Protein 2J4D (pdb70)

B-factor: mean 34.13, std 13.65, range [12.93, 95.15]

Sequence (995 aa):
DHIHRVPALTEEEIDSVAIKTFERYALPSSSSVKRKGKGVTILWFRNDLRVLDNDALYKAWSSSDTILPVYCLDPRLFHTTHFFNFPKTGALRGGFLMECLVDLRKNLMKRGLNLLIRSGKPEEILPSLAKDFGARTVFAHKETCSEEVDVERLVNQGLKRVGNSTKLELIWGSTMYHKDDLPFDVFDLPDVYTQFRKSVEAKCSIRSSTRIPLSLGPTPSVDDWGDVPTLEKLGVEPQEVTRGMRFVGGESAGVGRVFEYFWKKDLLKVYKETRNGMLGPDYSTKFSPWLAFGCISPRFIYEEVQRYEKERVANNSTYWVLFELIWRDYFRFLSIKCGNSLFHLGGPRNVQGKWSQDQKLFESWRDAKTGYPLIDANMKELSTTGFMSNRGRQIVCSFLVRDMGLDWRMGAEWFETCLLDYDPCSNYGNWTYGAGVGNDPREDRYFSIPKQAQNYDPEGEYVAFWLQQLRRLPKEKRHWPGRLMYMDTVVPLKHGDHIHRVPALTEEEIDSVAIKTFERYALPSSSSVKRKGKGVTILWFRNDLRVLDNDALYKAWSSSDTILPVYCLDPRLFHTTHFFNFPKTGALRGGFLMECLVDLRKNLMKRGLNLLIRSGKPEEILPSLAKDFGARTVFAHKETCSEEVDVERLVNQGLKRVGNSTKLELIWGSTMYHKDDLPFDVFDLPDVYTQFRKSVEAKCSIRSSTRIPLSLGPTPSVDDWGDVPTLEKLGVEPQEVTRGMRFVGGESAGVGRVFEYFWKKDLLKVYKETRNGMLGPDYSTKFSPWLAFGCISPRFIYEEVQRYEKERVANNSTYWVLFELIWRDYFRFLSIKCGNSLFHLGGPRNVQGKWSQDQKLFESWRDAKTGYPLIDANMKELSTTGFMSNRGRQIVCSFLVRDMGLDWRMGAEWFETCLLDYDPCSNYGNWTYGAGVGNDPREDRYFSIPKQAQNYDPEGEYVAFWLQQLRRLPKEKRHWPGRLMYMDTVVPLKHGNGP

Foldseek 3Di:
DFAQEVVNDDPVLLVVLLVVLLVVQADPDPVPADAPPLAEEEEEADLALAQWLDVLLVVRLRRHNAYAYEYEAALVCQWADDPPGDGLAAQQLVVLVLLAQVQSQVLQVQQAEGYQYYYYQLLVPVLVVCVVRLHQEYTYADAAADVRVVSVVSNQVSNVVVPNSYYYHHHHFLAQFTQVFFPDHLLPQDLDLVVNVVRCVVRHDGDARDHHHSHRDDHPDDDDSDDRDDVVVSVHDHDAFGHYYAYHHALSSLSVLLCVQCPVVVLQVCQVVQQLAWHDDRSHSPNQLCSLSSSDHNSSSVVSLVVSCVPPNDDPSSVVVVVVSSVVVSLRSVCNNQHCLLQDLLRSLNDDDFFDAPVVLLVCQQCLNQQFLLSSLQNLCQQNHQDTRPNSLLQSLLCVCPFVVHRSVSVLSSNSHGHSNDDSSVSSVVSCLSNCNRPPNVSDDHDDSVVSCCVHVVQLVRSCSRVVLLVVPGGVCSRVVDDPSTHDHNTDGNPD/DFEQEQVNDDPVLLVVLLVVLLVVQADPADDVQDAVVAFEEEEEADLALADWLDVLLVVRLSRHPAYAYEYEAALVCQWADDPPGDGLAAQQLVVLVLLAQVQSQVLQVQQAEGYQYYYYQLLVPVLVVCVVRVHQEYTYADAAADVRVVSVVSNQVSNVVNPPRYGYHHHHFLAQFTCVFFPDHLLPQDLDLVVNVVRCVPRHDGDARDHHHSHRDDHPDDDDSDDRDDVVVSVHDHDDQTGAYAYHHHLSSLSVLLCVQCPVVVLLVCQVVQQLAWHDPNNHSPNQLCSLSSSDGNNSSVVVLVVSCVPPNDDPSSVVVVVVSSVVVSLRSVCNNQHCLLQDLLRSQRDDDDADAPPVLLVCQQCLNQLFLLSSLQSQCQQNHLDTRPNSVLQSLLCCCPFVVHRSNSVLSSNSHGHSNDDSSVSSVVSCQSNCNRPPNVGPDHDDSQVSCCVHVQFLVSSCSRPVLCVPPGSVCNRPPDCPSGRDRNTDGPDDDDD

Radius of gyration: 31.93 Å; Cα contacts (8 Å, |Δi|>4): 1858; chains: 2; bounding box: 67×80×96 Å

GO terms:
  GO:0000719 photoreactive repair (P, IMP)
  GO:0003677 DNA binding (F, IDA)
  GO:0003729 mRNA binding (F, IDA)
  GO:0005739 mitochondrion (C, IDA)
  GO:0009507 chloroplast (C, IDA)
  GO:0010181 FMN binding (F, IDA)
  GO:0009536 plastid (C, HDA)

Nearest PDB structures (foldseek):
  2vtb-assembly3_E  TM=9.963E-01  e=5.833E-89  Arabidopsis thaliana
  2vtb-assembly1_B  TM=9.971E-01  e=2.839E-88  Arabidopsis thaliana
  2ijg-assembly1_X  TM=9.957E-01  e=9.569E-85  Arabidopsis thaliana
  2vtb-assembly3_F  TM=9.976E-01  e=1.384E-84  Arabidopsis thaliana
  1np7-assembly2_B  TM=9.510E-01  e=6.203E-51  Synechocystis sp. PCC 6803

InterPro domains:
  IPR002081 Cryptochrome/DNA photolyase class 1 [PR00147] (415-431)
  IPR002081 Cryptochrome/DNA photolyase class 1 [PR00147] (435-453)
  IPR002081 Cryptochrome/DNA photolyase class 1 [PR00147] (474-488)
  IPR002081 Cryptochrome/DNA photolyase class 1 [PTHR11455] (85-526)
  IPR005101 Cryptochrome/DNA photolyase, FAD-binding domain [PF03441] (367-527)
  IPR006050 DNA photolyase, N-terminal [PF00875] (87-250)
  IPR006050 DNA photolyase, N-terminal [PS51645] (84-221)
  IPR014133 Cryptochrome DASH [TIGR02765] (85-514)
  IPR014729 Rossmann-like alpha/beta/alpha sandwich fold [G3DSA:3.40.50.620] (45-218)
  IPR036134 Cryptochrome/DNA photolyase, FAD-binding domain-like superfamily [SSF48173] (288-530)
  IPR036155 Cryptochrome/photolyase, N-terminal domain superfamily [SSF52425] (82-266)

CATH classification: 3.40.50.620 (+2 more: 1.25.40.80, 1.10.579.10)

Organism: Arabidopsis thaliana (NCBI:txid3702)

Solvent-accessible surface area: 39237 Å² total; per-residue (Å²): 112,143,84,59,86,1,0,65,3,69,92,130,61,7,53,58,16,1,96,117,9,12,114,99,9,22,42,127,66,46,102,103,22,128,37,199,55,56,15,29,1,0,0,2,1,32,72,5,0,11,0,9,2,0,28,0,0,66,102,0,7,20,38,0,43,19,0,0,0,0,13,7,3,23,50,74,60,28,107,67,1,129,78,40,93,23,70,30,4,10,14,21,16,0,24,6,3,20,51,0,0,82,14,0,39,83,1,0,94,102,9,48,9,17,0,1,6,75,78,18,74,5,22,115,26,0,10,56,18,1,147,102,58,53,2,116,12,0,5,0,18,70,22,6,8,19,88,46,8,44,18,9,37,45,0,32,33,2,0,64,176,64,31,121,98,13,105,24,65,56,40,25,9,35,9,2,13,20,65,56,36,0,24,26,31,6,23,61,2,31,53,35,9,54,90,0,38,105,23,0,64,84,147,23,91,31,84,82,6,30,68,1,4,108,81,0,18,82,31,18,109,27,154,87,49,10,115,34,10,60,15,121,131,38,69,23,138,54,79,131,23,102,42,3,9,59,8,12,6,0,1,6,2,0,2,0,1,1,68,3,0,0,24,114,86,38,34,0,75,42,14,76,140,46,37,37,23,7,73,18,32,67,16,16,17,5,4,39,0,0,14,17,15,5,0,5,5,2,22,6,0,49,32,6,1,84,51,0,61,180,105,111,44,66,62,96,5,0,66,48,5,20,28,45,13,2,52,41,0,0,5,22,0,19,3,26,63,23,10,25,31,8,40,94,49,12,2,24,55,76,39,146,49,166,74,50,93,61,91,161,29,0,61,15,0,60,52,5,124,0,6,10,4,1,0,0,0,0,0,67,3,0,44,23,2,0,11,0,0,62,22,0,51,62,0,0,7,1,0,0,6,48,15,11,24,0,1,5,24,2,0,0,2,35,4,6,6,14,2,6,12,37,15,24,1,29,10,12,2,80,6,3,23,23,10,10,6,3,52,8,67,164,72,62,127,49,10,19,5,42,139,12,2,110,96,72,6,58,79,0,96,4,0,4,27,7,3,85,82,0,106,177,9,87,66,122,75,19,18,116,6,39,141,181,71,20,53,9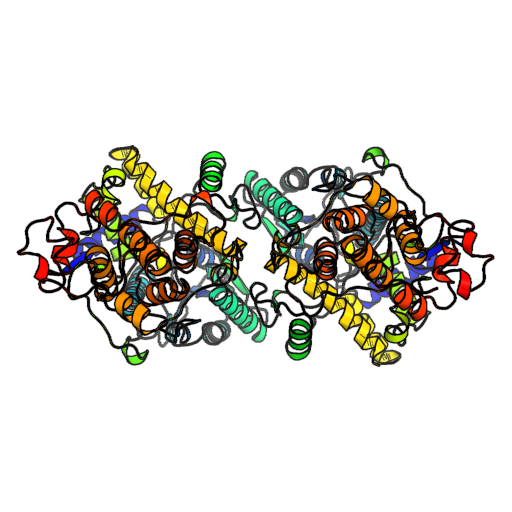2,43,47,22,110,36,117,92,117,128,110,70,53,87,0,0,68,4,77,123,148,66,9,65,60,18,1,89,130,10,9,110,108,13,21,50,104,102,68,91,98,48,155,27,198,66,62,15,28,1,0,0,2,1,34,74,5,1,10,0,10,3,0,17,0,0,68,87,0,20,42,49,0,43,18,0,0,0,0,12,7,2,22,47,72,59,28,107,66,1,129,81,40,91,19,73,28,4,10,16,21,13,0,24,7,4,19,51,0,0,80,11,0,37,81,1,0,97,107,8,45,8,14,0,2,6,77,80,19,74,5,23,118,23,0,11,57,18,3,148,100,54,51,6,131,20,0,15,0,17,69,21,7,9,21,87,48,8,44,20,9,40,43,0,34,30,3,2,60,175,62,36,110,80,9,110,22,65,56,26,24,8,34,8,2,11,19,66,54,34,0,24,26,31,7,21,62,2,28,52,31,9,54,94,0,33,107,21,0,74,86,145,18,88,33,79,84,8,30,80,3,5,92,85,0,19,81,30,19,106,29,152,86,47,11,114,38,10,52,15,107,130,34,69,24,140,52,83,133,23,93,30,4,8,65,6,17,7,0,1,5,3,0,2,0,2,2,69,3,0,0,23,116,86,38,39,0,78,41,13,80,141,50,43,35,22,5,65,19,27,71,17,17,17,5,4,37,0,0,12,17,16,5,0,4,5,3,19,5,0,48,24,6,1,84,48,0,62,172,100,107,54,60,65,92,4,0,68,49,5,22,31,43,14,3,56,40,0,0,5,26,0,19,4,25,63,24,11,25,31,9,42,97,56,14,3,19,65,59,45,149,51,195,47,51,93,61,92,174,38,0,62,16,0,56,58,14,122,0,5,18,4,1,0,0,0,0,0,72,2,0,46,18,3,0,12,0,0,66,20,0,50,62,0,0,7,1,0,0,15,47,16,11,30,0,2,0,27,2,0,0,2,36,4,6,7,14,3,7,14,39,16,34,2,29,10,13,2,77,8,3,21,19,10,10,1,2,54,7,73,174,54,43,129,47,12,16,11,32,137,8,4,120,98,70,8,59,78,0,102,3,0,4,20,6,10,79,76,0,102,165,17,84,95,125,58,37,42,118,8,33,164,146,68,19,57,70,68,59,18,109,16,136,105,64,83,38,140

Secondary structure (DSSP, 8-state):
--EEEES---HHHHHHHHHHHHHHHB-S--TT---TT--EEEEEESS---STT-HHHHHHHHT-SEEEEEEEE-GGGGSB-TTT--BSS-HHHHHHHHHHHHHHHHHHHHTT---EEEES-HHHHHHHHHHHHT-SEEEEE---SHHHHHHHHHHHHHHHTT-SS-EEEEE--S-SS-GGGSSS-GGG--SSHHHHHHHHHHH--PPPPPPB-S--------S---PPP-TTTTT-------SEEEE--SHHHHHHHHIIIIIIS--GGGHHHHTT--SSSTTS---HHHHHTTSS-HHHHHHHHHHHHHHT--SHHHHHHHHHHHHHHHHHHHHHHHGGGGTSTTTTTT-----B--HHHHHHHHTT-SS-HHHHHHHHHHHHHS---HHHHHHHHHIIIIIS-B-HHHHHHHHHHH-TT--HHHHHHHHHHHHT-SS-GGG-----HHHHHHHH-TT-HHHHHHSGGGTTS-TTTTTS-HHHHT---SS--S--/--EEEES---HHHHHHHHHHHHHHHPPP--SS---TT--EEEEEESS---STT-HHHHHHHHT-SEEEEEEEE-GGGGSB-TTT--BSS-HHHHHHHHHHHHHHHHHHHHTT---EEEES-HHHHHHHHHHHHT-SEEEEE---SHHHHHHHHHHHHHHHBTBS-SEEEEE--SSSS-GGGSSS-GGG--SSHHHHHHHHHHH--PPPPPP--S--------S---PPP-TTTTT-------SEEEE--SHHHHHHHHIIIIIIS--GGGHHHHTT--SSSTTS---HHHHHTTSS-HHHHHHHHHHHHHHT--SHHHHHHHHHHHHHHHHHHHHHHHGGGGTSTTTTTT-----B--HHHHHHHHTT-SS-HHHHHHHHHHHHHS---HHHHHHHHHIIIIIS-B-HHHHHHHHHHH-TT--HHHHHHHHHHHHT-SS-TT------HHHHHHHH-TT-HHHHHH-GGGTTS-HHHHTS-HHHHS---SS--SS----

Structure (mmCIF, N/CA/C/O backbone):
data_2J4D
#
_entry.id   2J4D
#
_cell.length_a   76.298
_cell.length_b   116.782
_cell.length_c   135.024
_cell.angle_alpha   90.00
_cell.angle_beta   90.00
_cell.angle_gamma   90.00
#
_symmetry.space_group_name_H-M   'P 21 21 21'
#
loop_
_entity.id
_entity.type
_entity.pdbx_description
1 polymer 'CRYPTOCHROME DASH'
2 non-polymer 'FLAVIN-ADENINE DINUCLEOTIDE'
3 non-polymer '5,10-METHENYL-6,7,8-TRIHYDROFOLIC ACID'
4 water water
#
loop_
_atom_site.group_PDB
_atom_site.id
_atom_site.type_symbol
_atom_site.label_atom_id
_atom_site.label_alt_id
_atom_site.label_comp_id
_atom_site.label_asym_id
_atom_site.label_entity_id
_atom_site.label_seq_id
_atom_site.pdbx_PDB_ins_code
_atom_site.Cartn_x
_atom_site.Cartn_y
_atom_site.Cartn_z
_atom_site.occupancy
_atom_site.B_iso_or_equiv
_atom_site.auth_seq_id
_atom_site.auth_comp_id
_atom_site.auth_asym_id
_atom_site.auth_atom_id
_atom_site.pdbx_PDB_model_num
ATOM 1 N N . ASP A 1 2 ? -3.167 11.557 0.111 1.00 65.98 2 ASP A N 1
ATOM 2 C CA . ASP A 1 2 ? -2.505 12.411 1.140 1.00 64.17 2 ASP A CA 1
ATOM 3 C C . ASP A 1 2 ? -2.888 13.872 0.909 1.00 63.24 2 ASP A C 1
ATOM 4 O O . ASP A 1 2 ? -3.825 14.167 0.166 1.00 62.33 2 ASP A O 1
ATOM 9 N N . HIS A 1 3 ? -2.160 14.788 1.538 1.00 60.31 3 HIS A N 1
ATOM 10 C CA . HIS A 1 3 ? -2.460 16.206 1.397 1.00 58.76 3 HIS A CA 1
ATOM 11 C C . HIS A 1 3 ? -1.534 16.939 0.449 1.00 54.46 3 HIS A C 1
ATOM 12 O O . HIS A 1 3 ? -0.683 16.345 -0.212 1.00 53.29 3 HIS A O 1
ATOM 19 N N . ILE A 1 4 ? -1.729 18.247 0.381 1.00 51.89 4 ILE A N 1
ATOM 20 C CA . ILE A 1 4 ? -0.899 19.078 -0.460 1.00 49.93 4 ILE A CA 1
ATOM 21 C C . ILE A 1 4 ? 0.349 19.387 0.343 1.00 45.42 4 ILE A C 1
ATOM 22 O O . ILE A 1 4 ? 0.280 19.674 1.536 1.00 43.56 4 ILE A O 1
ATOM 27 N N . HIS A 1 5 ? 1.494 19.286 -0.316 1.00 42.21 5 HIS A N 1
ATOM 28 C CA . HIS A 1 5 ? 2.771 19.555 0.319 1.00 38.43 5 HIS A CA 1
ATOM 29 C C . HIS A 1 5 ? 3.267 20.888 -0.212 1.00 33.58 5 HIS A C 1
ATOM 30 O O . HIS A 1 5 ? 3.551 21.015 -1.401 1.00 31.71 5 HIS A O 1
ATOM 37 N N . ARG A 1 6 ? 3.330 21.888 0.661 1.00 30.10 6 ARG A N 1
ATOM 38 C CA . ARG A 1 6 ? 3.815 23.205 0.268 1.00 27.64 6 ARG A CA 1
ATOM 39 C C . ARG A 1 6 ? 5.298 23.100 -0.063 1.00 26.39 6 ARG A C 1
ATOM 40 O O . ARG A 1 6 ? 6.043 22.424 0.642 1.00 22.47 6 ARG A O 1
ATOM 48 N N . VAL A 1 7 ? 5.729 23.757 -1.134 1.00 24.08 7 VAL A N 1
ATOM 49 C CA . VAL A 1 7 ? 7.149 23.764 -1.479 1.00 19.88 7 VAL A CA 1
ATOM 50 C C . VAL A 1 7 ? 7.503 25.234 -1.599 1.00 19.78 7 VAL A C 1
ATOM 51 O O . VAL A 1 7 ? 6.962 25.932 -2.456 1.00 19.02 7 VAL A O 1
ATOM 55 N N . PRO A 1 8 ? 8.360 25.744 -0.701 1.00 19.80 8 PRO A N 1
ATOM 56 C CA . PRO A 1 8 ? 9.008 25.035 0.414 1.00 19.88 8 PRO A CA 1
ATOM 57 C C . PRO A 1 8 ? 7.965 24.742 1.495 1.00 23.91 8 PRO A C 1
ATOM 58 O O . PRO A 1 8 ? 6.884 25.333 1.488 1.00 20.60 8 PRO A O 1
ATOM 62 N N . ALA A 1 9 ? 8.283 23.845 2.422 1.00 25.51 9 ALA A N 1
ATOM 63 C CA . ALA A 1 9 ? 7.332 23.495 3.479 1.00 28.67 9 ALA A CA 1
ATOM 64 C C . ALA A 1 9 ? 7.406 24.442 4.676 1.00 31.46 9 ALA A C 1
ATOM 65 O O . ALA A 1 9 ? 6.641 24.315 5.632 1.00 34.74 9 ALA A O 1
ATOM 67 N N . LEU A 1 10 ? 8.315 25.406 4.609 1.00 31.37 10 LEU A N 1
ATOM 68 C CA . LEU A 1 10 ? 8.507 26.372 5.684 1.00 31.47 10 LEU A CA 1
ATOM 69 C C . LEU A 1 10 ? 7.261 27.196 6.017 1.00 33.08 10 LEU A C 1
ATOM 70 O O . LEU A 1 10 ? 6.411 27.440 5.160 1.00 31.61 10 LEU A O 1
ATOM 75 N N . THR A 1 11 ? 7.173 27.637 7.268 1.00 32.71 11 THR A N 1
ATOM 76 C CA . THR A 1 11 ? 6.053 28.462 7.705 1.00 36.89 11 THR A CA 1
ATOM 77 C C . THR A 1 11 ? 6.303 29.871 7.187 1.00 37.13 11 THR A C 1
ATOM 78 O O . THR A 1 11 ? 7.420 30.193 6.784 1.00 33.85 11 THR A O 1
ATOM 82 N N . GLU A 1 12 ? 5.269 30.708 7.200 1.00 39.52 12 GLU A N 1
ATOM 83 C CA . GLU A 1 12 ? 5.404 32.083 6.734 1.00 42.30 12 GLU A CA 1
ATOM 84 C C . GLU A 1 12 ? 6.460 32.838 7.534 1.00 40.95 12 GLU A C 1
ATOM 85 O O . GLU A 1 12 ? 7.159 33.693 6.990 1.00 40.67 12 GLU A O 1
ATOM 91 N N . GLU A 1 13 ? 6.583 32.527 8.822 1.00 41.03 13 GLU A N 1
ATOM 92 C CA . GLU A 1 13 ? 7.583 33.194 9.649 1.00 41.56 13 GLU A CA 1
ATOM 93 C C . GLU A 1 13 ? 8.972 32.693 9.303 1.00 39.53 13 GLU A C 1
ATOM 94 O O . GLU A 1 13 ? 9.930 33.463 9.280 1.00 39.76 13 GLU A O 1
ATOM 100 N N . GLU A 1 14 ? 9.081 31.392 9.054 1.00 36.67 14 GLU A N 1
ATOM 101 C CA . GLU A 1 14 ? 10.362 30.800 8.699 1.00 34.70 14 GLU A CA 1
ATOM 102 C C . GLU A 1 14 ? 10.846 31.367 7.373 1.00 31.32 14 GLU A C 1
ATOM 103 O O . GLU A 1 14 ? 12.027 31.659 7.209 1.00 29.62 14 GLU A O 1
ATOM 109 N N . ILE A 1 15 ? 9.926 31.505 6.423 1.00 28.44 15 ILE A N 1
ATOM 110 C CA . ILE A 1 15 ? 10.283 32.050 5.124 1.00 28.83 15 ILE A CA 1
ATOM 111 C C . ILE A 1 15 ? 10.776 33.475 5.305 1.00 28.95 15 ILE A C 1
ATOM 112 O O . ILE A 1 15 ? 11.790 33.859 4.737 1.00 24.60 15 ILE A O 1
ATOM 117 N N . ASP A 1 16 ? 10.076 34.265 6.115 1.00 31.80 16 ASP A N 1
ATOM 118 C CA . ASP A 1 16 ? 10.504 35.644 6.316 1.00 33.62 16 ASP A CA 1
ATOM 119 C C . ASP A 1 16 ? 11.866 35.783 7.000 1.00 33.36 16 ASP A C 1
ATOM 120 O O . ASP A 1 16 ? 12.654 36.657 6.635 1.00 31.33 16 ASP A O 1
ATOM 125 N N . SER A 1 17 ? 12.162 34.932 7.981 1.00 31.65 17 SER A N 1
ATOM 126 C CA . SER A 1 17 ? 13.449 35.048 8.663 1.00 31.00 17 SER A CA 1
ATOM 127 C C . SER A 1 17 ? 14.597 34.543 7.791 1.00 28.58 17 SER A C 1
ATOM 128 O O . SER A 1 17 ? 15.701 35.092 7.831 1.00 24.83 17 SER A O 1
ATOM 131 N N . VAL A 1 18 ? 14.340 33.498 7.008 1.00 26.89 18 VAL A N 1
ATOM 132 C CA . VAL A 1 18 ? 15.368 32.957 6.124 1.00 26.69 18 VAL A CA 1
ATOM 133 C C . VAL A 1 18 ? 15.690 33.975 5.028 1.00 25.49 18 VAL A C 1
ATOM 134 O O . VAL A 1 18 ? 16.849 34.164 4.668 1.00 24.89 18 VAL A O 1
ATOM 138 N N . ALA A 1 19 ? 14.658 34.631 4.509 1.00 24.98 19 ALA A N 1
ATOM 139 C CA . ALA A 1 19 ? 14.842 35.636 3.468 1.00 26.77 19 ALA A CA 1
ATOM 140 C C . ALA A 1 19 ? 15.681 36.787 4.023 1.00 27.65 19 ALA A C 1
ATOM 141 O O . ALA A 1 19 ? 16.614 37.260 3.375 1.00 25.20 19 ALA A O 1
ATOM 143 N N . ILE A 1 20 ? 15.345 37.234 5.228 1.00 27.90 20 ILE A N 1
ATOM 144 C CA . ILE A 1 20 ? 16.086 38.315 5.854 1.00 29.02 20 ILE A CA 1
ATOM 145 C C . ILE A 1 20 ? 17.548 37.928 6.047 1.00 27.38 20 ILE A C 1
ATOM 146 O O . ILE A 1 20 ? 18.444 38.721 5.760 1.00 27.75 20 ILE A O 1
ATOM 151 N N . LYS A 1 21 ? 17.801 36.713 6.523 1.00 27.61 21 LYS A N 1
ATOM 152 C CA . LYS A 1 21 ? 19.186 36.286 6.728 1.00 28.14 21 LYS A CA 1
ATOM 153 C C . LYS A 1 21 ? 19.931 36.169 5.403 1.00 26.58 21 LYS A C 1
ATOM 154 O O . LYS A 1 21 ? 21.096 36.548 5.302 1.00 26.10 21 LYS A O 1
ATOM 160 N N . THR A 1 22 ? 19.259 35.652 4.383 1.00 24.92 22 THR A N 1
ATOM 161 C CA . THR A 1 22 ? 19.890 35.501 3.079 1.00 23.65 22 THR A CA 1
ATOM 162 C C . THR A 1 22 ? 20.197 36.858 2.435 1.00 24.33 22 THR A C 1
ATOM 163 O O . THR A 1 22 ? 21.300 37.072 1.925 1.00 22.83 22 THR A O 1
ATOM 167 N N . PHE A 1 23 ? 19.235 37.776 2.459 1.00 25.69 23 PHE A N 1
ATOM 168 C CA . PHE A 1 23 ? 19.451 39.108 1.884 1.00 29.22 23 PHE A CA 1
ATOM 169 C C . PHE A 1 23 ? 20.630 39.744 2.607 1.00 30.63 23 PHE A C 1
ATOM 170 O O . PHE A 1 23 ? 21.475 40.409 2.011 1.00 32.44 23 PHE A O 1
ATOM 178 N N . GLU A 1 24 ? 20.672 39.513 3.910 1.00 33.51 24 GLU A N 1
ATOM 179 C CA . GLU A 1 24 ? 21.722 40.029 4.773 1.00 35.93 24 GLU A CA 1
ATOM 180 C C . GLU A 1 24 ? 23.076 39.469 4.343 1.00 33.45 24 GLU A C 1
ATOM 181 O O . GLU A 1 24 ? 24.045 40.209 4.178 1.00 31.00 24 GLU A O 1
ATOM 187 N N . ARG A 1 25 ? 23.135 38.157 4.143 1.00 34.02 25 ARG A N 1
ATOM 188 C CA . ARG A 1 25 ? 24.380 37.513 3.751 1.00 32.41 25 ARG A CA 1
ATOM 189 C C . ARG A 1 25 ? 24.988 38.048 2.459 1.00 33.94 25 ARG A C 1
ATOM 190 O O . ARG A 1 25 ? 26.206 38.126 2.334 1.00 32.34 25 ARG A O 1
ATOM 198 N N . TYR A 1 26 ? 24.151 38.427 1.500 1.00 31.47 26 TYR A N 1
ATOM 199 C CA . TYR A 1 26 ? 24.659 38.916 0.222 1.00 31.71 26 TYR A CA 1
ATOM 200 C C . TYR A 1 26 ? 24.571 40.428 0.009 1.00 30.50 26 TYR A C 1
ATOM 201 O O . TYR A 1 26 ? 24.842 40.917 -1.083 1.00 28.53 26 TYR A O 1
ATOM 210 N N . ALA A 1 27 ? 24.213 41.165 1.053 1.00 32.25 27 ALA A N 1
ATOM 211 C CA . ALA A 1 27 ? 24.082 42.620 0.954 1.00 33.82 27 ALA A CA 1
ATOM 212 C C . ALA A 1 27 ? 25.386 43.331 0.589 1.00 35.45 27 ALA A C 1
ATOM 213 O O . ALA A 1 27 ? 26.471 42.900 0.986 1.00 33.65 27 ALA A O 1
ATOM 215 N N . LEU A 1 28 ? 25.274 44.418 -0.174 1.00 36.16 28 LEU A N 1
ATOM 216 C CA . LEU A 1 28 ? 26.443 45.198 -0.573 1.00 37.72 28 LEU A CA 1
ATOM 217 C C . LEU A 1 28 ? 26.928 45.906 0.692 1.00 40.36 28 LEU A C 1
ATOM 218 O O . LEU A 1 28 ? 26.202 46.707 1.273 1.00 38.75 28 LEU A O 1
ATOM 223 N N . PRO A 1 29 ? 28.168 45.623 1.125 1.00 42.16 29 PRO A N 1
ATOM 224 C CA . PRO A 1 29 ? 28.769 46.216 2.327 1.00 45.54 29 PRO A CA 1
ATOM 225 C C . PRO A 1 29 ? 28.612 47.729 2.412 1.00 47.17 29 PRO A C 1
ATOM 226 O O . PRO A 1 29 ? 28.248 48.274 3.458 1.00 48.25 29 PRO A O 1
ATOM 230 N N . SER A 1 30 ? 28.897 48.407 1.308 1.00 47.81 30 SER A N 1
ATOM 231 C CA . SER A 1 30 ? 28.783 49.854 1.273 1.00 51.36 30 SER A CA 1
ATOM 232 C C . SER A 1 30 ? 28.574 50.373 -0.139 1.00 52.76 30 SER A C 1
ATOM 233 O O . SER A 1 30 ? 29.026 49.771 -1.112 1.00 51.98 30 SER A O 1
ATOM 236 N N . SER A 1 31 ? 27.863 51.491 -0.223 1.00 56.36 31 SER A N 1
ATOM 237 C CA . SER A 1 31 ? 27.587 52.141 -1.491 1.00 60.52 31 SER A CA 1
ATOM 238 C C . SER A 1 31 ? 28.563 53.302 -1.617 1.00 63.14 31 SER A C 1
ATOM 239 O O . SER A 1 31 ? 28.426 54.125 -2.521 1.00 63.61 31 SER A O 1
ATOM 242 N N . SER A 1 32 ? 29.535 53.374 -0.709 1.00 65.18 32 SER A N 1
ATOM 243 C CA . SER A 1 32 ? 30.508 54.472 -0.728 1.00 67.14 32 SER A CA 1
ATOM 244 C C . SER A 1 32 ? 30.895 54.920 -2.145 1.00 67.16 32 SER A C 1
ATOM 245 O O . SER A 1 32 ? 30.553 56.024 -2.563 1.00 67.70 32 SER A O 1
ATOM 248 N N . SER A 1 33 ? 31.562 54.033 -2.882 1.00 67.46 33 SER A N 1
ATOM 249 C CA . SER A 1 33 ? 32.057 54.326 -4.230 1.00 68.02 33 SER A CA 1
ATOM 250 C C . SER A 1 33 ? 31.057 54.632 -5.350 1.00 67.24 33 SER A C 1
ATOM 251 O O . SER A 1 33 ? 31.465 54.887 -6.487 1.00 67.02 33 SER A O 1
ATOM 254 N N . VAL A 1 34 ? 29.759 54.584 -5.087 1.00 65.09 34 VAL A N 1
ATOM 255 C CA . VAL A 1 34 ? 28.830 54.904 -6.167 1.00 61.91 34 VAL A CA 1
ATOM 256 C C . VAL A 1 34 ? 28.115 56.216 -5.906 1.00 59.46 34 VAL A C 1
ATOM 257 O O . VAL A 1 34 ? 27.441 56.392 -4.887 1.00 58.19 34 VAL A O 1
ATOM 261 N N . LYS A 1 35 ? 28.318 57.142 -6.842 1.00 56.99 35 LYS A N 1
ATOM 262 C CA . LYS A 1 35 ? 27.736 58.481 -6.802 1.00 54.63 35 LYS A CA 1
ATOM 263 C C . LYS A 1 35 ? 26.494 58.489 -7.688 1.00 50.58 35 LYS A C 1
ATOM 264 O O . LYS A 1 35 ? 26.572 58.182 -8.877 1.00 50.80 35 LYS A O 1
ATOM 270 N N . ARG A 1 36 ? 25.357 58.860 -7.117 1.00 46.81 36 ARG A N 1
ATOM 271 C CA . ARG A 1 36 ? 24.120 58.876 -7.877 1.00 43.19 36 ARG A CA 1
ATOM 272 C C . ARG A 1 36 ? 23.609 60.281 -8.161 1.00 44.44 36 ARG A C 1
ATOM 273 O O . ARG A 1 36 ? 22.742 60.472 -9.015 1.00 41.94 36 ARG A O 1
ATOM 281 N N . LYS A 1 37 ? 24.165 61.265 -7.461 1.00 42.99 37 LYS A N 1
ATOM 282 C CA . LYS A 1 37 ? 23.759 62.661 -7.613 1.00 42.65 37 LYS A CA 1
ATOM 283 C C . LYS A 1 37 ? 23.733 63.167 -9.058 1.00 38.15 37 LYS A C 1
ATOM 284 O O . LYS A 1 37 ? 24.723 63.081 -9.786 1.00 36.67 37 LYS A O 1
ATOM 290 N N . GLY A 1 38 ? 22.573 63.684 -9.458 1.00 36.30 38 GLY A N 1
ATOM 291 C CA . GLY A 1 38 ? 22.394 64.223 -10.794 1.00 37.26 38 GLY A CA 1
ATOM 292 C C . GLY A 1 38 ? 22.222 63.235 -11.937 1.00 36.72 38 GLY A C 1
ATOM 293 O O . GLY A 1 38 ? 22.057 63.656 -13.083 1.00 34.77 38 GLY A O 1
ATOM 294 N N . LYS A 1 39 ? 22.238 61.933 -11.654 1.00 34.97 39 LYS A N 1
ATOM 295 C CA . LYS A 1 39 ? 22.109 60.952 -12.730 1.00 32.90 39 LYS A CA 1
ATOM 296 C C . LYS A 1 39 ? 20.704 60.776 -13.308 1.00 32.61 39 LYS A C 1
ATOM 297 O O . LYS A 1 39 ? 20.514 60.060 -14.295 1.00 33.44 39 LYS A O 1
ATOM 303 N N . GLY A 1 40 ? 19.723 61.434 -12.702 1.00 28.86 40 GLY A N 1
ATOM 304 C CA . GLY A 1 40 ? 18.364 61.372 -13.212 1.00 26.75 40 GLY A CA 1
ATOM 305 C C . GLY A 1 40 ? 17.557 60.107 -12.985 1.00 27.82 40 GLY A C 1
ATOM 306 O O . GLY A 1 40 ? 17.972 59.180 -12.282 1.00 26.85 40 GLY A O 1
ATOM 307 N N . VAL A 1 41 ? 16.391 60.076 -13.615 1.00 27.16 41 VAL A N 1
ATOM 308 C CA . VAL A 1 41 ? 15.467 58.962 -13.497 1.00 27.58 41 VAL A CA 1
ATOM 309 C C . VAL A 1 41 ? 15.730 57.808 -14.458 1.00 27.26 41 VAL A C 1
ATOM 310 O O . VAL A 1 41 ? 16.120 58.012 -15.609 1.00 25.94 41 VAL A O 1
ATOM 314 N N . THR A 1 42 ? 15.514 56.591 -13.968 1.00 26.54 42 THR A N 1
ATOM 315 C CA . THR A 1 42 ? 15.659 55.401 -14.794 1.00 25.96 42 THR A CA 1
ATOM 316 C C . THR A 1 42 ? 14.461 54.502 -14.509 1.00 24.86 42 THR A C 1
ATOM 317 O O . THR A 1 42 ? 13.889 54.527 -13.416 1.00 28.15 42 THR A O 1
ATOM 321 N N . ILE A 1 43 ? 14.070 53.725 -15.505 1.00 23.56 43 ILE A N 1
ATOM 322 C CA . ILE A 1 43 ? 12.967 52.799 -15.346 1.00 21.20 43 ILE A CA 1
ATOM 323 C C . ILE A 1 43 ? 13.571 51.402 -15.388 1.00 20.37 43 ILE A C 1
ATOM 324 O O . ILE A 1 43 ? 14.403 51.119 -16.249 1.00 20.92 43 ILE A O 1
ATOM 329 N N . LEU A 1 44 ? 13.181 50.550 -14.443 1.00 20.92 44 LEU A N 1
ATOM 330 C CA . LEU A 1 44 ? 13.651 49.168 -14.415 1.00 21.18 44 LEU A CA 1
ATOM 331 C C . LEU A 1 44 ? 12.463 48.307 -14.843 1.00 20.40 44 LEU A C 1
ATOM 332 O O . LEU A 1 44 ? 11.453 48.218 -14.139 1.00 20.27 44 LEU A O 1
ATOM 337 N N . TRP A 1 45 ? 12.592 47.684 -16.006 1.00 18.37 45 TRP A N 1
ATOM 338 C CA . TRP A 1 45 ? 11.529 46.850 -16.560 1.00 16.67 45 TRP A CA 1
ATOM 339 C C . TRP A 1 45 ? 11.758 45.367 -16.253 1.00 18.46 45 TRP A C 1
ATOM 340 O O . TRP A 1 45 ? 12.693 44.747 -16.769 1.00 17.94 45 TRP A O 1
ATOM 351 N N . PHE A 1 46 ? 10.892 44.826 -15.397 1.00 17.32 46 PHE A N 1
ATOM 352 C CA . PHE A 1 46 ? 10.943 43.428 -14.976 1.00 19.20 46 PHE A CA 1
ATOM 353 C C . PHE A 1 46 ? 10.190 42.512 -15.937 1.00 19.09 46 PHE A C 1
ATOM 354 O O . PHE A 1 46 ? 9.136 42.872 -16.461 1.00 16.58 46 PHE A O 1
ATOM 362 N N . ARG A 1 47 ? 10.743 41.326 -16.161 1.00 19.96 47 ARG A N 1
ATOM 363 C CA . ARG A 1 47 ? 10.094 40.325 -16.992 1.00 19.39 47 ARG A CA 1
ATOM 364 C C . ARG A 1 47 ? 10.189 39.005 -16.239 1.00 20.13 47 ARG A C 1
ATOM 365 O O . ARG A 1 47 ? 9.373 38.756 -15.353 1.00 20.75 47 ARG A O 1
ATOM 373 N N . ASN A 1 48 ? 11.170 38.165 -16.557 1.00 17.56 48 ASN A N 1
ATOM 374 C CA . ASN A 1 48 ? 11.309 36.914 -15.819 1.00 19.75 48 ASN A CA 1
ATOM 375 C C . ASN A 1 48 ? 12.571 36.947 -14.970 1.00 18.91 48 ASN A C 1
ATOM 376 O O . ASN A 1 48 ? 13.411 36.055 -15.019 1.00 20.39 48 ASN A O 1
ATOM 381 N N . ASP A 1 49 ? 12.668 38.009 -14.179 1.00 16.14 49 ASP A N 1
ATOM 382 C CA . ASP A 1 49 ? 13.788 38.248 -13.282 1.00 18.80 49 ASP A CA 1
ATOM 383 C C . ASP A 1 49 ? 13.183 38.880 -12.030 1.00 17.80 49 ASP A C 1
ATOM 384 O O . ASP A 1 49 ? 13.670 39.896 -11.526 1.00 17.86 49 ASP A O 1
ATOM 389 N N . LEU A 1 50 ? 12.115 38.258 -11.527 1.00 17.66 50 LEU A N 1
ATOM 390 C CA . LEU A 1 50 ? 11.384 38.781 -10.371 1.00 18.52 50 LEU A CA 1
ATOM 391 C C . LEU A 1 50 ? 12.082 38.587 -9.026 1.00 20.49 50 LEU A C 1
ATOM 392 O O . LEU A 1 50 ? 11.616 37.837 -8.163 1.00 18.12 50 LEU A O 1
ATOM 397 N N . ARG A 1 51 ? 13.201 39.281 -8.849 1.00 15.55 51 ARG A N 1
ATOM 398 C CA . ARG A 1 51 ? 13.972 39.180 -7.612 1.00 17.72 51 ARG A CA 1
ATOM 399 C C . ARG A 1 51 ? 14.799 40.439 -7.432 1.00 19.48 51 ARG A C 1
ATOM 400 O O . ARG A 1 51 ? 14.973 41.225 -8.374 1.00 18.92 51 ARG A O 1
ATOM 408 N N . VAL A 1 52 ? 15.312 40.605 -6.216 1.00 17.60 52 VAL A N 1
ATOM 409 C CA . VAL A 1 52 ? 16.170 41.722 -5.868 1.00 20.43 52 VAL A CA 1
ATOM 410 C C . VAL A 1 52 ? 17.603 41.191 -5.823 1.00 20.75 52 VAL A C 1
ATOM 411 O O . VAL A 1 52 ? 18.521 41.814 -6.353 1.00 20.78 52 VAL A O 1
ATOM 415 N N . LEU A 1 53 ? 17.793 40.023 -5.215 1.00 21.31 53 LEU A N 1
ATOM 416 C CA . LEU A 1 53 ? 19.131 39.434 -5.116 1.00 22.26 53 LEU A CA 1
ATOM 417 C C . LEU A 1 53 ? 19.794 39.150 -6.458 1.00 22.17 53 LEU A C 1
ATOM 418 O O . LEU A 1 53 ? 19.135 38.745 -7.419 1.00 21.11 53 LEU A O 1
ATOM 423 N N . ASP A 1 54 ? 21.107 39.358 -6.506 1.00 19.17 54 ASP A N 1
ATOM 424 C CA . ASP A 1 54 ? 21.897 39.065 -7.694 1.00 20.76 54 ASP A CA 1
ATOM 425 C C . ASP A 1 54 ? 21.202 39.478 -8.987 1.00 20.14 54 ASP A C 1
ATOM 426 O O . ASP A 1 54 ? 21.115 38.698 -9.940 1.00 19.34 54 ASP A O 1
ATOM 431 N N . ASN A 1 55 ? 20.710 40.711 -9.010 1.00 20.30 55 ASN A N 1
ATOM 432 C CA . ASN A 1 55 ? 20.016 41.248 -10.174 1.00 22.56 55 ASN A CA 1
ATOM 433 C C . ASN A 1 55 ? 20.865 42.363 -10.785 1.00 24.08 55 ASN A C 1
ATOM 434 O O . ASN A 1 55 ? 20.871 43.484 -10.271 1.00 22.71 55 ASN A O 1
ATOM 439 N N . ASP A 1 56 ? 21.574 42.050 -11.872 1.00 21.96 56 ASP A N 1
ATOM 440 C CA . ASP A 1 56 ? 22.429 43.025 -12.549 1.00 23.75 56 ASP A CA 1
ATOM 441 C C . ASP A 1 56 ? 21.680 44.191 -13.174 1.00 24.13 56 ASP A C 1
ATOM 442 O O . ASP A 1 56 ? 22.213 45.303 -13.251 1.00 23.42 56 ASP A O 1
ATOM 447 N N . ALA A 1 57 ? 20.464 43.946 -13.654 1.00 20.57 57 ALA A N 1
ATOM 448 C CA . ALA A 1 57 ? 19.696 45.035 -14.257 1.00 22.01 57 ALA A CA 1
ATOM 449 C C . ALA A 1 57 ? 19.374 46.062 -13.168 1.00 22.87 57 ALA A C 1
ATOM 450 O O . ALA A 1 57 ? 19.521 47.271 -13.373 1.00 21.51 57 ALA A O 1
ATOM 452 N N . LEU A 1 58 ? 18.934 45.569 -12.012 1.00 22.46 58 LEU A N 1
ATOM 453 C CA . LEU A 1 58 ? 18.619 46.421 -10.870 1.00 21.07 58 LEU A CA 1
ATOM 454 C C . LEU A 1 58 ? 19.880 47.157 -10.420 1.00 22.16 58 LEU A C 1
ATOM 455 O O . LEU A 1 58 ? 19.853 48.356 -10.145 1.00 22.40 58 LEU A O 1
ATOM 460 N N . TYR A 1 59 ? 20.996 46.441 -10.340 1.00 21.69 59 TYR A N 1
ATOM 461 C CA . TYR A 1 59 ? 22.230 47.093 -9.922 1.00 24.52 59 TYR A CA 1
ATOM 462 C C . TYR A 1 59 ? 22.648 48.206 -10.888 1.00 22.16 59 TYR A C 1
ATOM 463 O O . TYR A 1 59 ? 23.008 49.304 -10.460 1.00 23.71 59 TYR A O 1
ATOM 472 N N . LYS A 1 60 ? 22.614 47.922 -12.186 1.00 21.65 60 LYS A N 1
ATOM 473 C CA . LYS A 1 60 ? 23.019 48.917 -13.181 1.00 21.64 60 LYS A CA 1
ATOM 474 C C . LYS A 1 60 ? 22.078 50.116 -13.203 1.00 22.79 60 LYS A C 1
ATOM 475 O O . LYS A 1 60 ? 22.506 51.257 -13.429 1.00 22.57 60 LYS A O 1
ATOM 481 N N . ALA A 1 61 ? 20.798 49.858 -12.966 1.00 20.77 61 ALA A N 1
ATOM 482 C CA . ALA A 1 61 ? 19.797 50.920 -12.938 1.00 23.71 61 ALA A CA 1
ATOM 483 C C . ALA A 1 61 ? 20.084 51.850 -11.758 1.00 24.38 61 ALA A C 1
ATOM 484 O O . ALA A 1 61 ? 20.083 53.078 -11.888 1.00 25.18 61 ALA A O 1
ATOM 486 N N . TRP A 1 62 ? 20.336 51.247 -10.604 1.00 23.22 62 TRP A N 1
ATOM 487 C CA . TRP A 1 62 ? 20.623 51.991 -9.388 1.00 23.07 62 TRP A CA 1
ATOM 488 C C . TRP A 1 62 ? 21.905 52.809 -9.482 1.00 22.88 62 TRP A C 1
ATOM 489 O O . TRP A 1 62 ? 21.933 53.974 -9.093 1.00 25.92 62 TRP A O 1
ATOM 500 N N . SER A 1 63 ? 22.960 52.205 -10.010 1.00 23.24 63 SER A N 1
ATOM 501 C CA . SER A 1 63 ? 24.243 52.886 -10.097 1.00 27.88 63 SER A CA 1
ATOM 502 C C . SER A 1 63 ? 24.342 53.931 -11.202 1.00 28.22 63 SER A C 1
ATOM 503 O O . SER A 1 63 ? 25.294 54.705 -11.237 1.00 28.24 63 SER A O 1
ATOM 506 N N . SER A 1 64 ? 23.358 53.973 -12.092 1.00 24.88 64 SER A N 1
ATOM 507 C CA . SER A 1 64 ? 23.400 54.945 -13.174 1.00 25.50 64 SER A CA 1
ATOM 508 C C . SER A 1 64 ? 22.259 55.959 -13.109 1.00 25.53 64 SER A C 1
ATOM 509 O O . SER A 1 64 ? 21.938 56.606 -14.107 1.00 26.86 64 SER A O 1
ATOM 512 N N . SER A 1 65 ? 21.659 56.104 -11.935 1.00 23.71 65 SER A N 1
ATOM 513 C CA . SER A 1 65 ? 20.546 57.029 -11.748 1.00 24.57 65 SER A CA 1
ATOM 514 C C . SER A 1 65 ? 20.528 57.565 -10.321 1.00 26.63 65 SER A C 1
ATOM 515 O O . SER A 1 65 ? 21.334 57.151 -9.487 1.00 25.95 65 SER A O 1
ATOM 518 N N . ASP A 1 66 ? 19.618 58.495 -10.051 1.00 25.81 66 ASP A N 1
ATOM 519 C CA . ASP A 1 66 ? 19.463 59.010 -8.696 1.00 28.60 66 ASP A CA 1
ATOM 520 C C . ASP A 1 66 ? 18.066 58.640 -8.228 1.00 26.75 66 ASP A C 1
ATOM 521 O O . ASP A 1 66 ? 17.736 58.774 -7.044 1.00 27.50 66 ASP A O 1
ATOM 526 N N . THR A 1 67 ? 17.261 58.128 -9.159 1.00 25.61 67 THR A N 1
ATOM 527 C CA . THR A 1 67 ? 15.882 57.730 -8.873 1.00 24.07 67 THR A CA 1
ATOM 528 C C . THR A 1 67 ? 15.473 56.561 -9.773 1.00 24.09 67 THR A C 1
ATOM 529 O O . THR A 1 67 ? 15.748 56.571 -10.970 1.00 25.20 67 THR A O 1
ATOM 533 N N . ILE A 1 68 ? 14.809 55.559 -9.205 1.00 23.49 68 ILE A N 1
ATOM 534 C CA . ILE A 1 68 ? 14.397 54.392 -9.993 1.00 23.03 68 ILE A CA 1
ATOM 535 C C . ILE A 1 68 ? 12.902 54.155 -9.979 1.00 19.33 68 ILE A C 1
ATOM 536 O O . ILE A 1 68 ? 12.267 54.265 -8.938 1.00 20.17 68 ILE A O 1
ATOM 541 N N . LEU A 1 69 ? 12.346 53.811 -11.137 1.00 20.41 69 LEU A N 1
ATOM 542 C CA . LEU A 1 69 ? 10.926 53.492 -11.229 1.00 20.44 69 LEU A CA 1
ATOM 543 C C . LEU A 1 69 ? 10.803 52.042 -11.713 1.00 22.29 69 LEU A C 1
ATOM 544 O O . LEU A 1 69 ? 10.885 51.779 -12.908 1.00 22.08 69 LEU A O 1
ATOM 549 N N . PRO A 1 70 ? 10.639 51.085 -10.785 1.00 21.79 70 PRO A N 1
ATOM 550 C CA . PRO A 1 70 ? 10.506 49.661 -11.137 1.00 20.17 70 PRO A CA 1
ATOM 551 C C . PRO A 1 70 ? 9.119 49.399 -11.720 1.00 21.35 70 PRO A C 1
ATOM 552 O O . PRO A 1 70 ? 8.109 49.828 -11.160 1.00 21.05 70 PRO A O 1
ATOM 556 N N . VAL A 1 71 ? 9.067 48.681 -12.834 1.00 19.84 71 VAL A N 1
ATOM 557 C CA . VAL A 1 71 ? 7.795 48.413 -13.486 1.00 19.49 71 VAL A CA 1
ATOM 558 C C . VAL A 1 71 ? 7.637 46.980 -13.974 1.00 20.78 71 VAL A C 1
ATOM 559 O O . VAL A 1 71 ? 8.600 46.365 -14.426 1.00 20.89 71 VAL A O 1
ATOM 563 N N . TYR A 1 72 ? 6.420 46.456 -13.866 1.00 18.24 72 TYR A N 1
ATOM 564 C CA . TYR A 1 72 ? 6.118 45.139 -14.406 1.00 19.87 72 TYR A CA 1
ATOM 565 C C . TYR A 1 72 ? 4.853 45.343 -15.221 1.00 21.06 72 TYR A C 1
ATOM 566 O O . TYR A 1 72 ? 3.884 45.938 -14.736 1.00 20.55 72 TYR A O 1
ATOM 575 N N . CYS A 1 73 ? 4.871 44.873 -16.463 1.00 20.17 73 CYS A N 1
ATOM 576 C CA . CYS A 1 73 ? 3.710 44.994 -17.335 1.00 19.66 73 CYS A CA 1
ATOM 577 C C . CYS A 1 73 ? 3.069 43.639 -17.515 1.00 20.97 73 CYS A C 1
ATOM 578 O O . CYS A 1 73 ? 3.729 42.676 -17.908 1.00 22.80 73 CYS A O 1
ATOM 581 N N . LEU A 1 74 ? 1.781 43.553 -17.222 1.00 18.95 74 LEU A N 1
ATOM 582 C CA . LEU A 1 74 ? 1.101 42.297 -17.424 1.00 20.58 74 LEU A CA 1
ATOM 583 C C . LEU A 1 74 ? 0.682 42.340 -18.896 1.00 20.19 74 LEU A C 1
ATOM 584 O O . LEU A 1 74 ? -0.338 42.932 -19.253 1.00 19.39 74 LEU A O 1
ATOM 589 N N . ASP A 1 75 ? 1.514 41.729 -19.735 1.00 18.96 75 ASP A N 1
ATOM 590 C CA . ASP A 1 75 ? 1.345 41.682 -21.188 1.00 20.18 75 ASP A CA 1
ATOM 591 C C . ASP A 1 75 ? 0.135 40.837 -21.567 1.00 20.59 75 ASP A C 1
ATOM 592 O O . ASP A 1 75 ? 0.104 39.642 -21.287 1.00 18.96 75 ASP A O 1
ATOM 597 N N . PRO A 1 76 ? -0.871 41.442 -22.220 1.00 18.71 76 PRO A N 1
ATOM 598 C CA . PRO A 1 76 ? -2.068 40.688 -22.616 1.00 20.69 76 PRO A CA 1
ATOM 599 C C . PRO A 1 76 ? -1.777 39.448 -23.471 1.00 19.91 76 PRO A C 1
ATOM 600 O O . PRO A 1 76 ? -2.522 38.466 -23.443 1.00 21.93 76 PRO A O 1
ATOM 604 N N . ARG A 1 77 ? -0.686 39.484 -24.224 1.00 20.96 77 ARG A N 1
ATOM 605 C CA . ARG A 1 77 ? -0.328 38.355 -25.072 1.00 20.87 77 ARG A CA 1
ATOM 606 C C . ARG A 1 77 ? 0.045 37.117 -24.247 1.00 21.96 77 ARG A C 1
ATOM 607 O O . ARG A 1 77 ? -0.041 35.998 -24.734 1.00 19.76 77 ARG A O 1
ATOM 615 N N . LEU A 1 78 ? 0.440 37.326 -22.993 1.00 19.48 78 LEU A N 1
ATOM 616 C CA . LEU A 1 78 ? 0.822 36.222 -22.116 1.00 21.88 78 LEU A CA 1
ATOM 617 C C . LEU A 1 78 ? -0.396 35.364 -21.755 1.00 20.50 78 LEU A C 1
ATOM 618 O O . LEU A 1 78 ? -0.263 34.218 -21.317 1.00 20.41 78 LEU A O 1
ATOM 623 N N . PHE A 1 79 ? -1.584 35.921 -21.954 1.00 20.93 79 PHE A N 1
ATOM 624 C CA . PHE A 1 79 ? -2.799 35.198 -21.637 1.00 23.42 79 PHE A CA 1
ATOM 625 C C . PHE A 1 79 ? -3.705 34.963 -22.823 1.00 25.47 79 PHE A C 1
ATOM 626 O O . PHE A 1 79 ? -4.929 34.942 -22.686 1.00 26.35 79 PHE A O 1
ATOM 634 N N . HIS A 1 80 ? -3.095 34.807 -23.993 1.00 21.38 80 HIS A N 1
ATOM 635 C CA . HIS A 1 80 ? -3.846 34.493 -25.195 1.00 24.43 80 HIS A CA 1
ATOM 636 C C . HIS A 1 80 ? -3.669 32.992 -25.380 1.00 21.91 80 HIS A C 1
ATOM 637 O O . HIS A 1 80 ? -3.914 32.249 -24.438 1.00 20.37 80 HIS A O 1
ATOM 644 N N . THR A 1 81 ? -3.223 32.528 -26.546 1.00 21.38 81 THR A N 1
ATOM 645 C CA . THR A 1 81 ? -3.076 31.080 -26.739 1.00 21.96 81 THR A CA 1
ATOM 646 C C . THR A 1 81 ? -1.736 30.639 -27.312 1.00 22.56 81 THR A C 1
ATOM 647 O O . THR A 1 81 ? -0.976 31.455 -27.839 1.00 22.11 81 THR A O 1
ATOM 651 N N . THR A 1 82 ? -1.447 29.344 -27.218 1.00 21.67 82 THR A N 1
ATOM 652 C CA . THR A 1 82 ? -0.192 28.829 -27.749 1.00 21.85 82 THR A CA 1
ATOM 653 C C . THR A 1 82 ? -0.173 28.941 -29.270 1.00 24.52 82 THR A C 1
ATOM 654 O O . THR A 1 82 ? -1.215 28.975 -29.923 1.00 26.13 82 THR A O 1
ATOM 658 N N . HIS A 1 83 ? 1.034 29.003 -29.814 1.00 26.46 83 HIS A N 1
ATOM 659 C CA . HIS A 1 83 ? 1.285 29.213 -31.235 1.00 29.15 83 HIS A CA 1
ATOM 660 C C . HIS A 1 83 ? 0.636 28.320 -32.284 1.00 30.81 83 HIS A C 1
ATOM 661 O O . HIS A 1 83 ? -0.111 28.802 -33.146 1.00 29.28 83 HIS A O 1
ATOM 668 N N . PHE A 1 84 ? 0.924 27.030 -32.226 1.00 28.60 84 PHE A N 1
ATOM 669 C CA . PHE A 1 84 ? 0.387 26.102 -33.208 1.00 30.67 84 PHE A CA 1
ATOM 670 C C . PHE A 1 84 ? -0.958 25.467 -32.888 1.00 29.67 84 PHE A C 1
ATOM 671 O O . PHE A 1 84 ? -1.789 25.339 -33.775 1.00 29.87 84 PHE A O 1
ATOM 679 N N . PHE A 1 85 ? -1.181 25.090 -31.630 1.00 27.47 85 PHE A N 1
ATOM 680 C CA . PHE A 1 85 ? -2.410 24.402 -31.249 1.00 28.35 85 PHE A CA 1
ATOM 681 C C . PHE A 1 85 ? -3.385 25.171 -30.378 1.00 29.58 85 PHE A C 1
ATOM 682 O O . PHE A 1 85 ? -4.388 24.629 -29.919 1.00 29.81 85 PHE A O 1
ATOM 690 N N . ASN A 1 86 ? -3.074 26.440 -30.161 1.00 30.31 86 ASN A N 1
ATOM 691 C CA . ASN A 1 86 ? -3.895 27.342 -29.378 1.00 31.42 86 ASN A CA 1
ATOM 692 C C . ASN A 1 86 ? -4.455 26.897 -28.029 1.00 31.96 86 ASN A C 1
ATOM 693 O O . ASN A 1 86 ? -5.654 27.049 -27.767 1.00 29.70 86 ASN A O 1
ATOM 698 N N . PHE A 1 87 ? -3.593 26.350 -27.170 1.00 28.39 87 PHE A N 1
ATOM 699 C CA . PHE A 1 87 ? -4.013 25.985 -25.819 1.00 27.15 87 PHE A CA 1
ATOM 700 C C . PHE A 1 87 ? -3.809 27.308 -25.078 1.00 24.40 87 PHE A C 1
ATOM 701 O O . PHE A 1 87 ? -3.297 28.255 -25.665 1.00 25.17 87 PHE A O 1
ATOM 709 N N . PRO A 1 88 ? -4.208 27.408 -23.798 1.00 23.89 88 PRO A N 1
ATOM 710 C CA . PRO A 1 88 ? -3.993 28.691 -23.105 1.00 24.05 88 PRO A CA 1
ATOM 711 C C . PRO A 1 88 ? -2.488 29.020 -23.075 1.00 24.22 88 PRO A C 1
ATOM 712 O O . PRO A 1 88 ? -1.672 28.140 -22.800 1.00 23.64 88 PRO A O 1
ATOM 716 N N . LYS A 1 89 ? -2.122 30.271 -23.359 1.00 22.66 89 LYS A N 1
ATOM 717 C CA . LYS A 1 89 ? -0.710 30.656 -23.368 1.00 22.02 89 LYS A CA 1
ATOM 718 C C . LYS A 1 89 ? -0.114 30.459 -21.973 1.00 20.86 89 LYS A C 1
ATOM 719 O O . LYS A 1 89 ? 1.010 29.972 -21.824 1.00 22.41 89 LYS A O 1
ATOM 725 N N . THR A 1 90 ? -0.882 30.840 -20.957 1.00 22.61 90 THR A N 1
ATOM 726 C CA . THR A 1 90 ? -0.476 30.672 -19.571 1.00 20.51 90 THR A CA 1
ATOM 727 C C . THR A 1 90 ? -1.624 30.007 -18.801 1.00 22.05 90 THR A C 1
ATOM 728 O O . THR A 1 90 ? -2.698 30.591 -18.625 1.00 19.90 90 THR A O 1
ATOM 732 N N . GLY A 1 91 ? -1.391 28.777 -18.360 1.00 21.18 91 GLY A N 1
ATOM 733 C CA . GLY A 1 91 ? -2.403 28.057 -17.609 1.00 21.20 91 GLY A CA 1
ATOM 734 C C . GLY A 1 91 ? -2.620 28.676 -16.239 1.00 22.03 91 GLY A C 1
ATOM 735 O O . GLY A 1 91 ? -1.792 29.454 -15.748 1.00 18.58 91 GLY A O 1
ATOM 736 N N . ALA A 1 92 ? -3.732 28.307 -15.616 1.00 20.87 92 ALA A N 1
ATOM 737 C CA . ALA A 1 92 ? -4.118 28.828 -14.309 1.00 21.66 92 ALA A CA 1
ATOM 738 C C . ALA A 1 92 ? -3.080 28.648 -13.205 1.00 20.20 92 ALA A C 1
ATOM 739 O O . ALA A 1 92 ? -2.847 29.570 -12.420 1.00 20.36 92 ALA A O 1
ATOM 741 N N . LEU A 1 93 ? -2.456 27.476 -13.130 1.00 18.67 93 LEU A N 1
ATOM 742 C CA . LEU A 1 93 ? -1.478 27.260 -12.070 1.00 19.90 93 LEU A CA 1
ATOM 743 C C . LEU A 1 93 ? -0.244 28.152 -12.206 1.00 18.41 93 LEU A C 1
ATOM 744 O O . LEU A 1 93 ? 0.209 28.716 -11.213 1.00 18.94 93 LEU A O 1
ATOM 749 N N . ARG A 1 94 ? 0.309 28.296 -13.410 1.00 15.77 94 ARG A N 1
ATOM 750 C CA . ARG A 1 94 ? 1.473 29.171 -13.540 1.00 16.33 94 ARG A CA 1
ATOM 751 C C . ARG A 1 94 ? 1.028 30.614 -13.340 1.00 14.21 94 ARG A C 1
ATOM 752 O O . ARG A 1 94 ? 1.764 31.433 -12.792 1.00 17.14 94 ARG A O 1
ATOM 760 N N . GLY A 1 95 ? -0.182 30.930 -13.781 1.00 16.90 95 GLY A N 1
ATOM 761 C CA . GLY A 1 95 ? -0.684 32.274 -13.577 1.00 14.97 95 GLY A CA 1
ATOM 762 C C . GLY A 1 95 ? -0.763 32.586 -12.090 1.00 17.57 95 GLY A C 1
ATOM 763 O O . GLY A 1 95 ? -0.404 33.675 -11.649 1.00 17.22 95 GLY A O 1
ATOM 764 N N . GLY A 1 96 ? -1.244 31.628 -11.307 1.00 17.83 96 GLY A N 1
ATOM 765 C CA . GLY A 1 96 ? -1.340 31.837 -9.872 1.00 17.76 96 GLY A CA 1
ATOM 766 C C . GLY A 1 96 ? 0.038 32.028 -9.251 1.00 18.32 96 GLY A C 1
ATOM 767 O O . GLY A 1 96 ? 0.225 32.863 -8.365 1.00 15.93 96 GLY A O 1
ATOM 768 N N . PHE A 1 97 ? 1.005 31.247 -9.715 1.00 18.03 97 PHE A N 1
ATOM 769 C CA . PHE A 1 97 ? 2.375 31.342 -9.212 1.00 18.91 97 PHE A CA 1
ATOM 770 C C . PHE A 1 97 ? 2.939 32.730 -9.565 1.00 18.02 97 PHE A C 1
ATOM 771 O O . PHE A 1 97 ? 3.601 33.368 -8.742 1.00 17.47 97 PHE A O 1
ATOM 779 N N . LEU A 1 98 ? 2.668 33.206 -10.782 1.00 18.94 98 LEU A N 1
ATOM 780 C CA . LEU A 1 98 ? 3.140 34.534 -11.185 1.00 17.18 98 LEU A CA 1
ATOM 781 C C . LEU A 1 98 ? 2.610 35.622 -10.249 1.00 19.21 98 LEU A C 1
ATOM 782 O O . LEU A 1 98 ? 3.363 36.501 -9.831 1.00 18.31 98 LEU A O 1
ATOM 787 N N . MET A 1 99 ? 1.320 35.576 -9.914 1.00 17.84 99 MET A N 1
ATOM 788 C CA . MET A 1 99 ? 0.764 36.602 -9.030 1.00 20.76 99 MET A CA 1
ATOM 789 C C . MET A 1 99 ? 1.487 36.607 -7.684 1.00 18.61 99 MET A C 1
ATOM 790 O O . MET A 1 99 ? 1.805 37.672 -7.153 1.00 19.99 99 MET A O 1
ATOM 795 N N . GLU A 1 100 ? 1.742 35.428 -7.125 1.00 18.61 100 GLU A N 1
ATOM 796 C CA . GLU A 1 100 ? 2.458 35.364 -5.855 1.00 18.98 100 GLU A CA 1
ATOM 797 C C . GLU A 1 100 ? 3.853 35.972 -6.021 1.00 20.90 100 GLU A C 1
ATOM 798 O O . GLU A 1 100 ? 4.338 36.659 -5.122 1.00 16.38 100 GLU A O 1
ATOM 804 N N . CYS A 1 101 ? 4.490 35.733 -7.171 1.00 18.47 101 CYS A N 1
ATOM 805 C CA . CYS A 1 101 ? 5.822 36.295 -7.435 1.00 18.87 101 CYS A CA 1
ATOM 806 C C . CYS A 1 101 ? 5.784 37.821 -7.428 1.00 18.91 101 CYS A C 1
ATOM 807 O O . CYS A 1 101 ? 6.680 38.472 -6.891 1.00 18.92 101 CYS A O 1
ATOM 810 N N . LEU A 1 102 ? 4.751 38.387 -8.046 1.00 17.48 102 LEU A N 1
ATOM 811 C CA . LEU A 1 102 ? 4.616 39.840 -8.113 1.00 19.18 102 LEU A CA 1
ATOM 812 C C . LEU A 1 102 ? 4.356 40.441 -6.737 1.00 20.03 102 LEU A C 1
ATOM 813 O O . LEU A 1 102 ? 4.938 41.462 -6.393 1.00 17.15 102 LEU A O 1
ATOM 818 N N . VAL A 1 103 ? 3.482 39.812 -5.957 1.00 20.60 103 VAL A N 1
ATOM 819 C CA . VAL A 1 103 ? 3.192 40.306 -4.611 1.00 20.92 103 VAL A CA 1
ATOM 820 C C . VAL A 1 103 ? 4.491 40.358 -3.811 1.00 21.70 103 VAL A C 1
ATOM 821 O O . VAL A 1 103 ? 4.793 41.361 -3.158 1.00 20.41 103 VAL A O 1
ATOM 825 N N . ASP A 1 104 ? 5.266 39.279 -3.881 1.00 18.91 104 ASP A N 1
ATOM 826 C CA . ASP A 1 104 ? 6.519 39.186 -3.140 1.00 20.47 104 ASP A CA 1
ATOM 827 C C . ASP A 1 104 ? 7.580 40.183 -3.616 1.00 20.24 104 ASP A C 1
ATOM 828 O O . ASP A 1 104 ? 8.321 40.746 -2.799 1.00 20.64 104 ASP A O 1
ATOM 833 N N . LEU A 1 105 ? 7.663 40.400 -4.927 1.00 17.42 105 LEU A N 1
ATOM 834 C CA . LEU A 1 105 ? 8.641 41.346 -5.460 1.00 18.04 105 LEU A CA 1
ATOM 835 C C . LEU A 1 105 ? 8.330 42.753 -4.948 1.00 19.74 105 LEU A C 1
ATOM 836 O O . LEU A 1 105 ? 9.225 43.475 -4.516 1.00 18.22 105 LEU A O 1
ATOM 841 N N . ARG A 1 106 ? 7.066 43.150 -5.006 1.00 18.74 106 ARG A N 1
ATOM 842 C CA . ARG A 1 106 ? 6.700 44.471 -4.504 1.00 19.66 106 ARG A CA 1
ATOM 843 C C . ARG A 1 106 ? 7.115 44.573 -3.033 1.00 19.25 106 ARG A C 1
ATOM 844 O O . ARG A 1 106 ? 7.699 45.560 -2.610 1.00 22.64 106 ARG A O 1
ATOM 852 N N . LYS A 1 107 ? 6.813 43.540 -2.258 1.00 22.61 107 LYS A N 1
ATOM 853 C CA . LYS A 1 107 ? 7.162 43.537 -0.844 1.00 23.37 107 LYS A CA 1
ATOM 854 C C . LYS A 1 107 ? 8.665 43.700 -0.624 1.00 23.51 107 LYS A C 1
ATOM 855 O O . LYS A 1 107 ? 9.098 44.509 0.199 1.00 22.23 107 LYS A O 1
ATOM 861 N N . ASN A 1 108 ? 9.468 42.937 -1.357 1.00 20.69 108 ASN A N 1
ATOM 862 C CA . ASN A 1 108 ? 10.915 43.017 -1.193 1.00 19.92 108 ASN A CA 1
ATOM 863 C C . ASN A 1 108 ? 11.506 44.326 -1.708 1.00 20.89 108 ASN A C 1
ATOM 864 O O . ASN A 1 108 ? 12.516 44.804 -1.185 1.00 20.49 108 ASN A O 1
ATOM 869 N N . LEU A 1 109 ? 10.885 44.910 -2.729 1.00 18.22 109 LEU A N 1
ATOM 870 C CA . LEU A 1 109 ? 11.372 46.186 -3.240 1.00 19.62 109 LEU A CA 1
ATOM 871 C C . LEU A 1 109 ? 11.069 47.249 -2.181 1.00 19.48 109 LEU A C 1
ATOM 872 O O . LEU A 1 109 ? 11.902 48.116 -1.890 1.00 18.83 109 LEU A O 1
ATOM 877 N N . MET A 1 110 ? 9.881 47.171 -1.589 1.00 20.49 110 MET A N 1
ATOM 878 C CA . MET A 1 110 ? 9.517 48.140 -0.563 1.00 24.60 110 MET A CA 1
ATOM 879 C C . MET A 1 110 ? 10.489 48.102 0.613 1.00 26.56 110 MET A C 1
ATOM 880 O O . MET A 1 110 ? 10.810 49.137 1.197 1.00 26.84 110 MET A O 1
ATOM 885 N N . LYS A 1 111 ? 10.976 46.916 0.956 1.00 25.16 111 LYS A N 1
ATOM 886 C CA . LYS A 1 111 ? 11.909 46.813 2.070 1.00 28.62 111 LYS A CA 1
ATOM 887 C C . LYS A 1 111 ? 13.205 47.569 1.803 1.00 26.44 111 LYS A C 1
ATOM 888 O O . LYS A 1 111 ? 13.903 47.966 2.740 1.00 26.45 111 LYS A O 1
ATOM 894 N N . ARG A 1 112 ? 13.523 47.775 0.529 1.00 20.60 112 ARG A N 1
ATOM 895 C CA . ARG A 1 112 ? 14.734 48.496 0.161 1.00 22.23 112 ARG A CA 1
ATOM 896 C C . ARG A 1 112 ? 14.443 49.947 -0.239 1.00 21.54 112 ARG A C 1
ATOM 897 O O . ARG A 1 112 ? 15.287 50.614 -0.841 1.00 19.99 112 ARG A O 1
ATOM 905 N N . GLY A 1 113 ? 13.247 50.432 0.087 1.00 22.04 113 GLY A N 1
ATOM 906 C CA . GLY A 1 113 ? 12.903 51.810 -0.236 1.00 22.89 113 GLY A CA 1
ATOM 907 C C . GLY A 1 113 ? 12.306 52.082 -1.607 1.00 24.84 113 GLY A C 1
ATOM 908 O O . GLY A 1 113 ? 12.190 53.236 -2.021 1.00 23.56 113 GLY A O 1
ATOM 909 N N . LEU A 1 114 ? 11.926 51.035 -2.328 1.00 21.90 114 LEU A N 1
ATOM 910 C CA . LEU A 1 114 ? 11.333 51.225 -3.653 1.00 22.12 114 LEU A CA 1
ATOM 911 C C . LEU A 1 114 ? 9.915 50.686 -3.631 1.00 20.91 114 LEU A C 1
ATOM 912 O O . LEU A 1 114 ? 9.310 50.538 -2.575 1.00 22.62 114 LEU A O 1
ATOM 917 N N . ASN A 1 115 ? 9.385 50.403 -4.811 1.00 19.71 115 ASN A N 1
ATOM 918 C CA . ASN A 1 115 ? 8.057 49.826 -4.935 1.00 21.71 115 ASN A CA 1
ATOM 919 C C . ASN A 1 115 ? 7.998 49.293 -6.356 1.00 20.04 115 ASN A C 1
ATOM 920 O O . ASN A 1 115 ? 8.930 49.491 -7.130 1.00 23.06 115 ASN A O 1
ATOM 925 N N . LEU A 1 116 ? 6.908 48.623 -6.698 1.00 19.78 116 LEU A N 1
ATOM 926 C CA . LEU A 1 116 ? 6.753 48.082 -8.041 1.00 20.14 116 LEU A CA 1
ATOM 927 C C . LEU A 1 116 ? 5.492 48.638 -8.676 1.00 17.61 116 LEU A C 1
ATOM 928 O O . LEU A 1 116 ? 4.395 48.455 -8.159 1.00 21.94 116 LEU A O 1
ATOM 933 N N . LEU A 1 117 ? 5.658 49.337 -9.788 1.00 21.31 117 LEU A N 1
ATOM 934 C CA . LEU A 1 117 ? 4.522 49.880 -10.504 1.00 19.64 117 LEU A CA 1
ATOM 935 C C . LEU A 1 117 ? 3.982 48.737 -11.359 1.00 21.85 117 LEU A C 1
ATOM 936 O O . LEU A 1 117 ? 4.713 48.158 -12.168 1.00 22.34 117 LEU A O 1
ATOM 941 N N . ILE A 1 118 ? 2.714 48.396 -11.176 1.00 20.94 118 ILE A N 1
ATOM 942 C CA . ILE A 1 118 ? 2.130 47.318 -11.955 1.00 22.11 118 ILE A CA 1
ATOM 943 C C . ILE A 1 118 ? 1.068 47.870 -12.900 1.00 24.76 118 ILE A C 1
ATOM 944 O O . ILE A 1 118 ? 0.152 48.571 -12.471 1.00 27.19 118 ILE A O 1
ATOM 949 N N . ARG A 1 119 ? 1.206 47.563 -14.186 1.00 22.63 119 ARG A N 1
ATOM 950 C CA . ARG A 1 119 ? 0.256 48.015 -15.194 1.00 24.24 119 ARG A CA 1
ATOM 951 C C . ARG A 1 119 ? -0.097 46.847 -16.094 1.00 24.31 119 ARG A C 1
ATOM 952 O O . ARG A 1 119 ? 0.733 45.965 -16.331 1.00 24.21 119 ARG A O 1
ATOM 960 N N . SER A 1 120 ? -1.329 46.828 -16.584 1.00 25.45 120 SER A N 1
ATOM 961 C CA . SER A 1 120 ? -1.761 45.773 -17.495 1.00 25.34 120 SER A CA 1
ATOM 962 C C . SER A 1 120 ? -1.715 46.357 -18.898 1.00 25.86 120 SER A C 1
ATOM 963 O O . SER A 1 120 ? -2.326 47.386 -19.159 1.00 24.89 120 SER A O 1
ATOM 966 N N . GLY A 1 121 ? -0.981 45.708 -19.797 1.00 23.00 121 GLY A N 1
ATOM 967 C CA . GLY A 1 121 ? -0.882 46.209 -21.157 1.00 24.08 121 GLY A CA 1
ATOM 968 C C . GLY A 1 121 ? 0.440 45.836 -21.803 1.00 22.44 121 GLY A C 1
ATOM 969 O O . GLY A 1 121 ? 1.280 45.195 -21.174 1.00 19.92 121 GLY A O 1
ATOM 970 N N . LYS A 1 122 ? 0.625 46.236 -23.057 1.00 20.47 122 LYS A N 1
ATOM 971 C CA . LYS A 1 122 ? 1.853 45.934 -23.780 1.00 22.83 122 LYS A CA 1
ATOM 972 C C . LYS A 1 122 ? 2.999 46.837 -23.337 1.00 21.03 122 LYS A C 1
ATOM 973 O O . LYS A 1 122 ? 2.840 48.051 -23.234 1.00 21.91 122 LYS A O 1
ATOM 979 N N . PRO A 1 123 ? 4.174 46.246 -23.067 1.00 21.23 123 PRO A N 1
ATOM 980 C CA . PRO A 1 123 ? 5.355 47.000 -22.636 1.00 19.38 123 PRO A CA 1
ATOM 981 C C . PRO A 1 123 ? 5.706 48.125 -23.612 1.00 19.99 123 PRO A C 1
ATOM 982 O O . PRO A 1 123 ? 6.107 49.214 -23.194 1.00 18.85 123 PRO A O 1
ATOM 986 N N . GLU A 1 124 ? 5.570 47.850 -24.912 1.00 19.77 124 GLU A N 1
ATOM 987 C CA . GLU A 1 124 ? 5.906 48.843 -25.930 1.00 19.98 124 GLU A CA 1
ATOM 988 C C . GLU A 1 124 ? 4.967 50.037 -25.911 1.00 22.40 124 GLU A C 1
ATOM 989 O O . GLU A 1 124 ? 5.244 51.053 -26.546 1.00 23.84 124 GLU A O 1
ATOM 995 N N . GLU A 1 125 ? 3.853 49.919 -25.199 1.00 22.97 125 GLU A N 1
ATOM 996 C CA . GLU A 1 125 ? 2.919 51.036 -25.097 1.00 25.33 125 GLU A CA 1
ATOM 997 C C . GLU A 1 125 ? 3.069 51.698 -23.730 1.00 23.89 125 GLU A C 1
ATOM 998 O O . GLU A 1 125 ? 3.102 52.927 -23.619 1.00 26.58 125 GLU A O 1
ATOM 1004 N N . ILE A 1 126 ? 3.208 50.884 -22.692 1.00 22.29 126 ILE A N 1
ATOM 1005 C CA . ILE A 1 126 ? 3.342 51.399 -21.332 1.00 22.54 126 ILE A CA 1
ATOM 1006 C C . ILE A 1 126 ? 4.676 52.088 -21.042 1.00 24.63 126 ILE A C 1
ATOM 1007 O O . ILE A 1 126 ? 4.706 53.196 -20.499 1.00 24.22 126 ILE A O 1
ATOM 1012 N N . LEU A 1 127 ? 5.777 51.433 -21.400 1.00 22.06 127 LEU A N 1
ATOM 1013 C CA . LEU A 1 127 ? 7.100 51.977 -21.117 1.00 21.46 127 LEU A CA 1
ATOM 1014 C C . LEU A 1 127 ? 7.446 53.315 -21.770 1.00 22.24 127 LEU A C 1
ATOM 1015 O O . LEU A 1 127 ? 7.939 54.214 -21.095 1.00 22.55 127 LEU A O 1
ATOM 1020 N N . PRO A 1 128 ? 7.198 53.475 -23.081 1.00 23.07 128 PRO A N 1
ATOM 1021 C CA . PRO A 1 128 ? 7.537 54.772 -23.682 1.00 23.81 128 PRO A CA 1
ATOM 1022 C C . PRO A 1 128 ? 6.769 55.906 -23.007 1.00 26.47 128 PRO A C 1
ATOM 1023 O O . PRO A 1 128 ? 7.290 57.005 -22.840 1.00 25.32 128 PRO A O 1
ATOM 1027 N N . SER A 1 129 ? 5.528 55.620 -22.619 1.00 25.66 129 SER A N 1
ATOM 1028 C CA . SER A 1 129 ? 4.675 56.596 -21.960 1.00 28.60 129 SER A CA 1
ATOM 1029 C C . SER A 1 129 ? 5.246 57.000 -20.601 1.00 28.98 129 SER A C 1
ATOM 1030 O O . SER A 1 129 ? 5.315 58.191 -20.266 1.00 25.49 129 SER A O 1
ATOM 1033 N N . LEU A 1 130 ? 5.642 56.004 -19.811 1.00 25.79 130 LEU A N 1
ATOM 1034 C CA . LEU A 1 130 ? 6.214 56.273 -18.501 1.00 26.09 130 LEU A CA 1
ATOM 1035 C C . LEU A 1 130 ? 7.534 57.010 -18.640 1.00 25.71 130 LEU A C 1
ATOM 1036 O O . LEU A 1 130 ? 7.830 57.908 -17.852 1.00 26.65 130 LEU A O 1
ATOM 1041 N N . ALA A 1 131 ? 8.330 56.634 -19.639 1.00 23.00 131 ALA A N 1
ATOM 1042 C CA . ALA A 1 131 ? 9.624 57.280 -19.842 1.00 25.66 131 ALA A CA 1
ATOM 1043 C C . ALA A 1 131 ? 9.438 58.774 -20.096 1.00 28.70 131 ALA A C 1
ATOM 1044 O O . ALA A 1 131 ? 10.151 59.606 -19.523 1.00 27.23 131 ALA A O 1
ATOM 1046 N N . LYS A 1 132 ? 8.478 59.108 -20.951 1.00 29.22 132 LYS A N 1
ATOM 1047 C CA . LYS A 1 132 ? 8.199 60.506 -21.263 1.00 32.45 132 LYS A CA 1
ATOM 1048 C C . LYS A 1 132 ? 7.671 61.217 -20.021 1.00 33.15 132 LYS A C 1
ATOM 1049 O O . LYS A 1 132 ? 8.155 62.281 -19.650 1.00 35.00 132 LYS A O 1
ATOM 1055 N N . ASP A 1 133 ? 6.675 60.619 -19.382 1.00 31.83 133 ASP A N 1
ATOM 1056 C CA . ASP A 1 133 ? 6.081 61.197 -18.187 1.00 33.49 133 ASP A CA 1
ATOM 1057 C C . ASP A 1 133 ? 7.092 61.533 -17.092 1.00 35.16 133 ASP A C 1
ATOM 1058 O O . ASP A 1 133 ? 7.049 62.627 -16.521 1.00 35.48 133 ASP A O 1
ATOM 1063 N N . PHE A 1 134 ? 8.000 60.605 -16.802 1.00 30.63 134 PHE A N 1
ATOM 1064 C CA . PHE A 1 134 ? 8.985 60.817 -15.749 1.00 31.49 134 PHE A CA 1
ATOM 1065 C C . PHE A 1 134 ? 10.358 61.272 -16.224 1.00 31.24 134 PHE A C 1
ATOM 1066 O O . PHE A 1 134 ? 11.274 61.428 -15.419 1.00 31.71 134 PHE A O 1
ATOM 1074 N N . GLY A 1 135 ? 10.497 61.494 -17.526 1.00 32.08 135 GLY A N 1
ATOM 1075 C CA . GLY A 1 135 ? 11.773 61.936 -18.065 1.00 30.00 135 GLY A CA 1
ATOM 1076 C C . GLY A 1 135 ? 12.921 60.974 -17.813 1.00 32.28 135 GLY A C 1
ATOM 1077 O O . GLY A 1 135 ? 14.050 61.395 -17.554 1.00 31.27 135 GLY A O 1
ATOM 1078 N N . ALA A 1 136 ? 12.639 59.676 -17.888 1.00 31.41 136 ALA A N 1
ATOM 1079 C CA . ALA A 1 136 ? 13.659 58.655 -17.675 1.00 30.46 136 ALA A CA 1
ATOM 1080 C C . ALA A 1 136 ? 14.703 58.706 -18.785 1.00 31.46 136 ALA A C 1
ATOM 1081 O O . ALA A 1 136 ? 14.369 58.853 -19.949 1.00 31.49 136 ALA A O 1
ATOM 1083 N N . ARG A 1 137 ? 15.974 58.584 -18.432 1.00 33.51 137 ARG A N 1
ATOM 1084 C CA . ARG A 1 137 ? 17.022 58.612 -19.445 1.00 35.38 137 ARG A CA 1
ATOM 1085 C C . ARG A 1 137 ? 17.192 57.226 -20.052 1.00 34.24 137 ARG A C 1
ATOM 1086 O O . ARG A 1 137 ? 17.622 57.078 -21.195 1.00 33.00 137 ARG A O 1
ATOM 1094 N N . THR A 1 138 ? 16.838 56.209 -19.278 1.00 30.86 138 THR A N 1
ATOM 1095 C CA . THR A 1 138 ? 17.013 54.838 -19.724 1.00 26.81 138 THR A CA 1
ATOM 1096 C C . THR A 1 138 ? 15.952 53.891 -19.183 1.00 23.19 138 THR A C 1
ATOM 1097 O O . THR A 1 138 ? 15.254 54.196 -18.216 1.00 20.73 138 THR A O 1
ATOM 1101 N N . VAL A 1 139 ? 15.831 52.744 -19.843 1.00 20.67 139 VAL A N 1
ATOM 1102 C CA . VAL A 1 139 ? 14.946 51.677 -19.398 1.00 19.96 139 VAL A CA 1
ATOM 1103 C C . VAL A 1 139 ? 15.884 50.470 -19.405 1.00 19.80 139 VAL A C 1
ATOM 1104 O O . VAL A 1 139 ? 16.442 50.120 -20.449 1.00 20.29 139 VAL A O 1
ATOM 1108 N N . PHE A 1 140 ? 16.085 49.877 -18.234 1.00 19.83 140 PHE A N 1
ATOM 1109 C CA . PHE A 1 140 ? 16.946 48.708 -18.072 1.00 18.79 140 PHE A CA 1
ATOM 1110 C C . PHE A 1 140 ? 16.097 47.444 -17.984 1.00 19.25 140 PHE A C 1
ATOM 1111 O O . PHE A 1 140 ? 15.016 47.455 -17.400 1.00 17.85 140 PHE A O 1
ATOM 1119 N N . ALA A 1 141 ? 16.597 46.357 -18.561 1.00 19.19 141 ALA A N 1
ATOM 1120 C CA . ALA A 1 141 ? 15.896 45.084 -18.511 1.00 19.76 141 ALA A CA 1
ATOM 1121 C C . ALA A 1 141 ? 16.879 43.985 -18.869 1.00 19.75 141 ALA A C 1
ATOM 1122 O O . ALA A 1 141 ? 17.948 44.248 -19.422 1.00 18.77 141 ALA A O 1
ATOM 1124 N N . HIS A 1 142 ? 16.521 42.753 -18.537 1.00 20.20 142 HIS A N 1
ATOM 1125 C CA . HIS A 1 142 ? 17.371 41.627 -18.872 1.00 17.67 142 HIS A CA 1
ATOM 1126 C C . HIS A 1 142 ? 17.086 41.223 -20.302 1.00 18.07 142 HIS A C 1
ATOM 1127 O O . HIS A 1 142 ? 15.949 4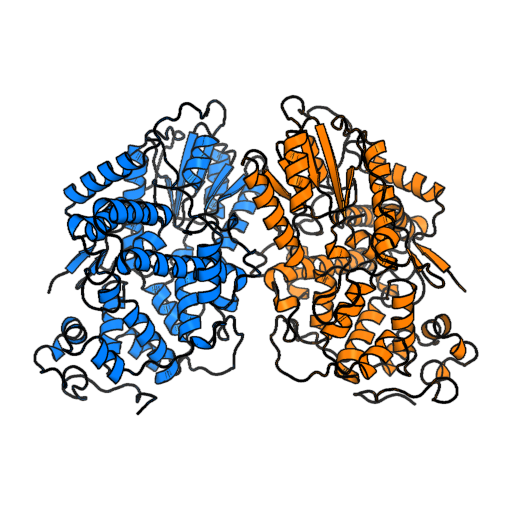1.294 -20.763 1.00 16.08 142 HIS A O 1
ATOM 1134 N N . LYS A 1 143 ? 18.134 40.801 -20.997 1.00 17.85 143 LYS A N 1
ATOM 1135 C CA . LYS A 1 143 ? 18.034 40.370 -22.383 1.00 16.51 143 LYS A CA 1
ATOM 1136 C C . LYS A 1 143 ? 17.398 38.990 -22.449 1.00 18.69 143 LYS A C 1
ATOM 1137 O O . LYS A 1 143 ? 17.737 38.109 -21.655 1.00 18.34 143 LYS A O 1
ATOM 1143 N N . GLU A 1 144 ? 16.465 38.799 -23.372 1.00 18.77 144 GLU A N 1
ATOM 1144 C CA . GLU A 1 144 ? 15.855 37.485 -23.535 1.00 19.21 144 GLU A CA 1
ATOM 1145 C C . GLU A 1 144 ? 16.374 36.900 -24.849 1.00 19.85 144 GLU A C 1
ATOM 1146 O O . GLU A 1 144 ? 17.071 37.585 -25.606 1.00 20.14 144 GLU A O 1
ATOM 1152 N N . THR A 1 145 ? 16.038 35.649 -25.136 1.00 19.66 145 THR A N 1
ATOM 1153 C CA . THR A 1 145 ? 16.570 35.020 -26.341 1.00 19.22 145 THR A CA 1
ATOM 1154 C C . THR A 1 145 ? 15.626 34.588 -27.461 1.00 20.44 145 THR A C 1
ATOM 1155 O O . THR A 1 145 ? 16.021 34.600 -28.627 1.00 21.24 145 THR A O 1
ATOM 1159 N N . CYS A 1 146 ? 14.399 34.197 -27.136 1.00 18.61 146 CYS A N 1
ATOM 1160 C CA . CYS A 1 146 ? 13.493 33.718 -28.178 1.00 18.80 146 CYS A CA 1
ATOM 1161 C C . CYS A 1 146 ? 12.675 34.773 -28.912 1.00 19.64 146 CYS A C 1
ATOM 1162 O O . CYS A 1 146 ? 12.456 35.876 -28.415 1.00 16.98 146 CYS A O 1
ATOM 1165 N N . SER A 1 147 ? 12.243 34.397 -30.113 1.00 17.86 147 SER A N 1
ATOM 1166 C CA . SER A 1 147 ? 11.451 35.239 -31.014 1.00 20.39 147 SER A CA 1
ATOM 1167 C C . SER A 1 147 ? 10.450 36.215 -30.393 1.00 21.47 147 SER A C 1
ATOM 1168 O O . SER A 1 147 ? 10.526 37.427 -30.619 1.00 20.01 147 SER A O 1
ATOM 1171 N N . GLU A 1 148 ? 9.499 35.687 -29.629 1.00 18.91 148 GLU A N 1
ATOM 1172 C CA . GLU A 1 148 ? 8.474 36.523 -29.022 1.00 20.02 148 GLU A CA 1
ATOM 1173 C C . GLU A 1 148 ? 9.024 37.602 -28.099 1.00 21.05 148 GLU A C 1
ATOM 1174 O O . GLU A 1 148 ? 8.630 38.768 -28.196 1.00 18.27 148 GLU A O 1
ATOM 1180 N N . GLU A 1 149 ? 9.940 37.214 -27.217 1.00 19.13 149 GLU A N 1
ATOM 1181 C CA . GLU A 1 149 ? 10.521 38.154 -26.274 1.00 18.50 149 GLU A CA 1
ATOM 1182 C C . GLU A 1 149 ? 11.416 39.195 -26.952 1.00 19.20 149 GLU A C 1
ATOM 1183 O O . GLU A 1 149 ? 11.419 40.359 -26.562 1.00 17.95 149 GLU A O 1
ATOM 1189 N N . VAL A 1 150 ? 12.169 38.791 -27.970 1.00 19.40 150 VAL A N 1
ATOM 1190 C CA . VAL A 1 150 ? 13.037 39.753 -28.639 1.00 18.21 150 VAL A CA 1
ATOM 1191 C C . VAL A 1 150 ? 12.215 40.698 -29.507 1.00 18.38 150 VAL A C 1
ATOM 1192 O O . VAL A 1 150 ? 12.623 41.830 -29.776 1.00 18.27 150 VAL A O 1
ATOM 1196 N N . ASP A 1 151 ? 11.042 40.249 -29.933 1.00 16.63 151 ASP A N 1
ATOM 1197 C CA . ASP A 1 151 ? 10.192 41.116 -30.731 1.00 17.95 151 ASP A CA 1
ATOM 1198 C C . ASP A 1 151 ? 9.669 42.231 -29.819 1.00 16.97 151 ASP A C 1
ATOM 1199 O O . ASP A 1 151 ? 9.582 43.387 -30.217 1.00 20.17 151 ASP A O 1
ATOM 1204 N N . VAL A 1 152 ? 9.327 41.885 -28.585 1.00 14.92 152 VAL A N 1
ATOM 1205 C CA . VAL A 1 152 ? 8.853 42.894 -27.651 1.00 17.16 152 VAL A CA 1
ATOM 1206 C C . VAL A 1 152 ? 9.983 43.887 -27.355 1.00 16.72 152 VAL A C 1
ATOM 1207 O O . VAL A 1 152 ? 9.738 45.083 -27.222 1.00 18.52 152 VAL A O 1
ATOM 1211 N N . GLU A 1 153 ? 11.222 43.403 -27.270 1.00 17.20 153 GLU A N 1
ATOM 1212 C CA . GLU A 1 153 ? 12.364 44.292 -27.036 1.00 15.88 153 GLU A CA 1
ATOM 1213 C C . GLU A 1 153 ? 12.438 45.300 -28.185 1.00 19.48 153 GLU A C 1
ATOM 1214 O O . GLU A 1 153 ? 12.655 46.500 -27.974 1.00 17.68 153 GLU A O 1
ATOM 1220 N N . ARG A 1 154 ? 12.263 44.799 -29.404 1.00 16.82 154 ARG A N 1
ATOM 1221 C CA . ARG A 1 154 ? 12.294 45.650 -30.587 1.00 18.82 154 ARG A CA 1
ATOM 1222 C C . ARG A 1 154 ? 11.178 46.698 -30.523 1.00 19.81 154 ARG A C 1
ATOM 1223 O O . ARG A 1 154 ? 11.414 47.880 -30.758 1.00 19.68 154 ARG A O 1
ATOM 1231 N N . LEU A 1 155 ? 9.964 46.262 -30.200 1.00 17.44 155 LEU A N 1
ATOM 1232 C CA . LEU A 1 155 ? 8.838 47.190 -30.144 1.00 20.77 155 LEU A CA 1
ATOM 1233 C C . LEU A 1 155 ? 9.018 48.246 -29.055 1.00 21.47 155 LEU A C 1
ATOM 1234 O O . LEU A 1 155 ? 8.655 49.414 -29.244 1.00 20.98 155 LEU A O 1
ATOM 1239 N N . VAL A 1 156 ? 9.590 47.850 -27.924 1.00 16.96 156 VAL A N 1
ATOM 1240 C CA . VAL A 1 156 ? 9.832 48.805 -26.846 1.00 19.10 156 VAL A CA 1
ATOM 1241 C C . VAL A 1 156 ? 10.921 49.793 -27.271 1.00 20.40 156 VAL A C 1
ATOM 1242 O O . VAL A 1 156 ? 10.807 51.004 -27.060 1.00 20.26 156 VAL A O 1
ATOM 1246 N N . ASN A 1 157 ? 11.981 49.277 -27.877 1.00 20.75 157 ASN A N 1
ATOM 1247 C CA . ASN A 1 157 ? 13.074 50.134 -28.314 1.00 20.46 157 ASN A CA 1
ATOM 1248 C C . ASN A 1 157 ? 12.568 51.165 -29.338 1.00 20.97 157 ASN A C 1
ATOM 1249 O O . ASN A 1 157 ? 12.901 52.347 -29.252 1.00 20.65 157 ASN A O 1
ATOM 1254 N N . GLN A 1 158 ? 11.755 50.721 -30.293 1.00 20.17 158 GLN A N 1
ATOM 1255 C CA . GLN A 1 158 ? 11.219 51.628 -31.307 1.00 21.84 158 GLN A CA 1
ATOM 1256 C C . GLN A 1 158 ? 10.201 52.600 -30.704 1.00 22.67 158 GLN A C 1
ATOM 1257 O O . GLN A 1 158 ? 10.045 53.733 -31.176 1.00 23.05 158 GLN A O 1
ATOM 1263 N N . GLY A 1 159 ? 9.515 52.157 -29.656 1.00 21.68 159 GLY A N 1
ATOM 1264 C CA . GLY A 1 159 ? 8.537 53.009 -28.999 1.00 23.40 159 GLY A CA 1
ATOM 1265 C C . GLY A 1 159 ? 9.236 54.160 -28.297 1.00 25.77 159 GLY A C 1
ATOM 1266 O O . GLY A 1 159 ? 8.760 55.303 -28.319 1.00 25.86 159 GLY A O 1
ATOM 1267 N N . LEU A 1 160 ? 10.375 53.862 -27.679 1.00 23.41 160 LEU A N 1
ATOM 1268 C CA . LEU A 1 160 ? 11.156 54.877 -26.979 1.00 27.18 160 LEU A CA 1
ATOM 1269 C C . LEU A 1 160 ? 11.752 55.899 -27.949 1.00 31.91 160 LEU A C 1
ATOM 1270 O O . LEU A 1 160 ? 11.802 57.091 -27.642 1.00 31.25 160 LEU A O 1
ATOM 1275 N N . LYS A 1 161 ? 12.215 55.431 -29.108 1.00 32.24 161 LYS A N 1
ATOM 1276 C CA . LYS A 1 161 ? 12.788 56.330 -30.104 1.00 37.87 161 LYS A CA 1
ATOM 1277 C C . LYS A 1 161 ? 11.716 57.247 -30.639 1.00 39.90 161 LYS A C 1
ATOM 1278 O O . LYS A 1 161 ? 11.948 58.420 -30.888 1.00 40.72 161 LYS A O 1
ATOM 1284 N N . ARG A 1 162 ? 10.536 56.691 -30.826 1.00 41.39 162 ARG A N 1
ATOM 1285 C CA . ARG A 1 162 ? 9.447 57.463 -31.349 1.00 46.23 162 ARG A CA 1
ATOM 1286 C C . ARG A 1 162 ? 8.999 58.584 -30.395 1.00 49.41 162 ARG A C 1
ATOM 1287 O O . ARG A 1 162 ? 8.138 59.380 -30.762 1.00 51.34 162 ARG A O 1
ATOM 1295 N N . VAL A 1 163 ? 9.560 58.658 -29.183 1.00 52.33 163 VAL A N 1
ATOM 1296 C CA . VAL A 1 163 ? 9.187 59.771 -28.295 1.00 55.04 163 VAL A CA 1
ATOM 1297 C C . VAL A 1 163 ? 10.416 60.651 -28.121 1.00 57.02 163 VAL A C 1
ATOM 1298 O O . VAL A 1 163 ? 10.432 61.573 -27.312 1.00 58.23 163 VAL A O 1
ATOM 1302 N N . GLY A 1 164 ? 11.456 60.360 -28.893 1.00 59.04 164 GLY A N 1
ATOM 1303 C CA . GLY A 1 164 ? 12.658 61.171 -28.796 1.00 61.44 164 GLY A CA 1
ATOM 1304 C C . GLY A 1 164 ? 13.947 60.369 -28.694 1.00 64.15 164 GLY A C 1
ATOM 1305 O O . GLY A 1 164 ? 13.935 59.141 -28.669 1.00 63.48 164 GLY A O 1
ATOM 1306 N N . ASN A 1 165 ? 14.888 60.913 -28.815 1.00 56.51 165 ASN A N 1
ATOM 1307 C CA . ASN A 1 165 ? 16.060 60.143 -28.509 1.00 56.23 165 ASN A CA 1
ATOM 1308 C C . ASN A 1 165 ? 16.001 60.395 -27.022 1.00 54.82 165 ASN A C 1
ATOM 1309 O O . ASN A 1 165 ? 14.900 60.280 -26.507 1.00 58.53 165 ASN A O 1
ATOM 1314 N N . SER A 1 166 ? 17.055 60.731 -26.300 1.00 54.48 166 SER A N 1
ATOM 1315 C CA . SER A 1 166 ? 16.781 61.027 -24.895 1.00 52.42 166 SER A CA 1
ATOM 1316 C C . SER A 1 166 ? 16.447 59.739 -24.093 1.00 50.67 166 SER A C 1
ATOM 1317 O O . SER A 1 166 ? 16.865 59.641 -22.931 1.00 54.45 166 SER A O 1
ATOM 1320 N N . THR A 1 167 ? 15.731 58.741 -24.656 1.00 45.79 167 THR A N 1
ATOM 1321 C CA . THR A 1 167 ? 15.507 57.507 -23.860 1.00 43.77 167 THR A CA 1
ATOM 1322 C C . THR A 1 167 ? 15.962 56.206 -24.561 1.00 41.34 167 THR A C 1
ATOM 1323 O O . THR A 1 167 ? 15.412 55.787 -25.579 1.00 41.30 167 THR A O 1
ATOM 1327 N N . LYS A 1 168 ? 16.957 55.463 -24.057 1.00 45.21 168 LYS A N 1
ATOM 1328 C CA . LYS A 1 168 ? 17.582 54.245 -24.420 1.00 42.62 168 LYS A CA 1
ATOM 1329 C C . LYS A 1 168 ? 17.210 53.010 -23.641 1.00 37.47 168 LYS A C 1
ATOM 1330 O O . LYS A 1 168 ? 17.139 53.025 -22.415 1.00 35.36 168 LYS A O 1
ATOM 1336 N N . LEU A 1 169 ? 16.971 51.938 -24.387 1.00 33.45 169 LEU A N 1
ATOM 1337 C CA . LEU A 1 169 ? 16.678 50.652 -23.784 1.00 29.20 169 LEU A CA 1
ATOM 1338 C C . LEU A 1 169 ? 18.026 49.949 -23.604 1.00 28.06 169 LEU A C 1
ATOM 1339 O O . LEU A 1 169 ? 18.753 49.733 -24.572 1.00 28.10 169 LEU A O 1
ATOM 1344 N N . GLU A 1 170 ? 18.357 49.606 -22.366 1.00 24.69 170 GLU A N 1
ATOM 1345 C CA . GLU A 1 170 ? 19.617 48.933 -22.054 1.00 26.54 170 GLU A CA 1
ATOM 1346 C C . GLU A 1 170 ? 19.303 47.509 -21.618 1.00 22.77 170 GLU A C 1
ATOM 1347 O O . GLU A 1 170 ? 18.780 47.317 -20.523 1.00 22.48 170 GLU A O 1
ATOM 1353 N N . LEU A 1 171 ? 19.625 46.531 -22.461 1.00 21.66 171 LEU A N 1
ATOM 1354 C CA . LEU A 1 171 ? 19.359 45.122 -22.153 1.00 21.58 171 LEU A CA 1
ATOM 1355 C C . LEU A 1 171 ? 20.611 44.489 -21.555 1.00 21.68 171 LEU A C 1
ATOM 1356 O O . LEU A 1 171 ? 21.696 44.577 -22.120 1.00 21.13 171 LEU A O 1
ATOM 1361 N N . ILE A 1 172 ? 20.451 43.848 -20.403 1.00 22.07 172 ILE A N 1
ATOM 1362 C CA . ILE A 1 172 ? 21.571 43.247 -19.699 1.00 19.54 172 ILE A CA 1
ATOM 1363 C C . ILE A 1 172 ? 21.513 41.725 -19.729 1.00 20.36 172 ILE A C 1
ATOM 1364 O O . ILE A 1 172 ? 20.463 41.138 -19.472 1.00 15.93 172 ILE A O 1
ATOM 1369 N N . TRP A 1 173 ? 22.629 41.075 -20.038 1.00 20.76 173 TRP A N 1
ATOM 1370 C CA . TRP A 1 173 ? 22.614 39.620 -20.035 1.00 21.26 173 TRP A CA 1
ATOM 1371 C C . TRP A 1 173 ? 22.528 39.121 -18.597 1.00 23.46 173 TRP A C 1
ATOM 1372 O O . TRP A 1 173 ? 23.195 39.645 -17.705 1.00 26.91 173 TRP A O 1
ATOM 1383 N N . GLY A 1 174 ? 21.704 38.106 -18.378 1.00 25.56 174 GLY A N 1
ATOM 1384 C CA . GLY A 1 174 ? 21.570 37.531 -17.049 1.00 30.33 174 GLY A CA 1
ATOM 1385 C C . GLY A 1 174 ? 21.074 36.110 -17.213 1.00 31.23 174 GLY A C 1
ATOM 1386 O O . GLY A 1 174 ? 21.341 35.478 -18.227 1.00 36.05 174 GLY A O 1
ATOM 1387 N N . SER A 1 175 ? 20.360 35.606 -16.216 1.00 35.10 175 SER A N 1
ATOM 1388 C CA . SER A 1 175 ? 19.783 34.264 -16.250 1.00 34.58 175 SER A CA 1
ATOM 1389 C C . SER A 1 175 ? 20.703 33.037 -16.233 1.00 32.54 175 SER A C 1
ATOM 1390 O O . SER A 1 175 ? 20.336 32.034 -15.638 1.00 33.90 175 SER A O 1
ATOM 1393 N N . THR A 1 176 ? 21.883 33.092 -16.850 1.00 28.62 176 THR A N 1
ATOM 1394 C CA . THR A 1 176 ? 22.753 31.900 -16.876 1.00 25.16 176 THR A CA 1
ATOM 1395 C C . THR A 1 176 ? 23.829 31.813 -15.795 1.00 24.58 176 THR A C 1
ATOM 1396 O O . THR A 1 176 ? 24.237 32.828 -15.241 1.00 25.00 176 THR A O 1
ATOM 1400 N N . MET A 1 177 ? 24.295 30.595 -15.503 1.00 21.80 177 MET A N 1
ATOM 1401 C CA . MET A 1 177 ? 25.318 30.413 -14.476 1.00 22.12 177 MET A CA 1
ATOM 1402 C C . MET A 1 177 ? 26.649 30.870 -15.040 1.00 21.91 177 MET A C 1
ATOM 1403 O O . MET A 1 177 ? 27.416 31.543 -14.361 1.00 21.30 177 MET A O 1
ATOM 1408 N N . TYR A 1 178 ? 26.922 30.477 -16.279 1.00 19.60 178 TYR A N 1
ATOM 1409 C CA . TYR A 1 178 ? 28.116 30.923 -16.972 1.00 19.33 178 TYR A CA 1
ATOM 1410 C C . TYR A 1 178 ? 27.635 32.088 -17.837 1.00 20.38 178 TYR A C 1
ATOM 1411 O O . TYR A 1 178 ? 26.656 31.959 -18.568 1.00 20.31 178 TYR A O 1
ATOM 1420 N N . HIS A 1 179 ? 28.324 33.218 -17.754 1.00 18.76 179 HIS A N 1
ATOM 1421 C CA . HIS A 1 179 ? 27.947 34.406 -18.516 1.00 21.58 179 HIS A CA 1
ATOM 1422 C C . HIS A 1 179 ? 28.254 34.268 -20.005 1.00 19.26 179 HIS A C 1
ATOM 1423 O O . HIS A 1 179 ? 29.300 33.748 -20.385 1.00 18.88 179 HIS A O 1
ATOM 1430 N N . LYS A 1 180 ? 27.346 34.750 -20.850 1.00 17.99 180 LYS A N 1
ATOM 1431 C CA . LYS A 1 180 ? 27.535 34.658 -22.295 1.00 18.76 180 LYS A CA 1
ATOM 1432 C C . LYS A 1 180 ? 28.864 35.270 -22.763 1.00 19.66 180 LYS A C 1
ATOM 1433 O O . LYS A 1 180 ? 29.538 34.712 -23.631 1.00 22.68 180 LYS A O 1
ATOM 1439 N N . ASP A 1 181 ? 29.240 36.407 -22.182 1.00 21.02 181 ASP A N 1
ATOM 1440 C CA . ASP A 1 181 ? 30.472 37.093 -22.562 1.00 22.32 181 ASP A CA 1
ATOM 1441 C C . ASP A 1 181 ? 31.751 36.364 -22.155 1.00 25.72 181 ASP A C 1
ATOM 1442 O O . ASP A 1 181 ? 32.826 36.657 -22.692 1.00 24.76 181 ASP A O 1
ATOM 1447 N N . ASP A 1 182 ? 31.639 35.421 -21.217 1.00 22.21 182 ASP A N 1
ATOM 1448 C CA . ASP A 1 182 ? 32.805 34.681 -20.732 1.00 22.83 182 ASP A CA 1
ATOM 1449 C C . ASP A 1 182 ? 33.035 33.342 -21.420 1.00 22.89 182 ASP A C 1
ATOM 1450 O O . ASP A 1 182 ? 34.041 32.685 -21.153 1.00 23.07 182 ASP A O 1
ATOM 1455 N N . LEU A 1 183 ? 32.101 32.925 -22.273 1.00 20.82 183 LEU A N 1
ATOM 1456 C CA . LEU A 1 183 ? 32.206 31.644 -22.973 1.00 22.14 183 LEU A CA 1
ATOM 1457 C C . LEU A 1 183 ? 33.428 31.534 -23.877 1.00 23.54 183 LEU A C 1
ATOM 1458 O O . LEU A 1 183 ? 33.935 32.535 -24.377 1.00 25.47 183 LEU A O 1
ATOM 1463 N N . PRO A 1 184 ? 33.921 30.304 -24.089 1.00 24.10 184 PRO A N 1
ATOM 1464 C CA . PRO A 1 184 ? 35.090 30.082 -24.946 1.00 25.56 184 PRO A CA 1
ATOM 1465 C C . PRO A 1 184 ? 34.715 30.019 -26.424 1.00 26.94 184 PRO A C 1
ATOM 1466 O O . PRO A 1 184 ? 35.472 29.509 -27.240 1.00 28.26 184 PRO A O 1
ATOM 1470 N N . PHE A 1 185 ? 33.529 30.524 -26.755 1.00 26.54 185 PHE A N 1
ATOM 1471 C CA . PHE A 1 185 ? 33.048 30.552 -28.135 1.00 26.27 185 PHE A CA 1
ATOM 1472 C C . PHE A 1 185 ? 31.819 31.448 -28.249 1.00 26.36 185 PHE A C 1
ATOM 1473 O O . PHE A 1 185 ? 31.121 31.672 -27.261 1.00 23.40 185 PHE A O 1
ATOM 1481 N N . ASP A 1 186 ? 31.576 32.004 -29.434 1.00 24.78 186 ASP A N 1
ATOM 1482 C CA . ASP A 1 186 ? 30.379 32.818 -29.616 1.00 25.32 186 ASP A CA 1
ATOM 1483 C C . ASP A 1 186 ? 29.279 31.766 -29.691 1.00 22.96 186 ASP A C 1
ATOM 1484 O O . ASP A 1 186 ? 29.544 30.647 -30.131 1.00 24.46 186 ASP A O 1
ATOM 1489 N N . VAL A 1 187 ? 28.057 32.107 -29.284 1.00 22.97 187 VAL A N 1
ATOM 1490 C CA . VAL A 1 187 ? 26.965 31.131 -29.302 1.00 25.68 187 VAL A CA 1
ATOM 1491 C C . VAL A 1 187 ? 26.641 30.560 -30.675 1.00 25.43 187 VAL A C 1
ATOM 1492 O O . VAL A 1 187 ? 26.079 29.468 -30.781 1.00 23.49 187 VAL A O 1
ATOM 1496 N N . PHE A 1 188 ? 26.990 31.292 -31.727 1.00 26.65 188 PHE A N 1
ATOM 1497 C CA . PHE A 1 188 ? 26.756 30.812 -33.085 1.00 28.66 188 PHE A CA 1
ATOM 1498 C C . PHE A 1 188 ? 27.553 29.526 -33.279 1.00 27.00 188 PHE A C 1
ATOM 1499 O O . PHE A 1 188 ? 27.196 28.672 -34.081 1.00 26.01 188 PHE A O 1
ATOM 1507 N N . ASP A 1 189 ? 28.644 29.399 -32.534 1.00 27.96 189 ASP A N 1
ATOM 1508 C CA . ASP A 1 189 ? 29.476 28.209 -32.629 1.00 27.47 189 ASP A CA 1
ATOM 1509 C C . ASP A 1 189 ? 29.376 27.344 -31.384 1.00 26.08 189 ASP A C 1
ATOM 1510 O O . ASP A 1 189 ? 30.334 26.674 -30.997 1.00 25.72 189 ASP A O 1
ATOM 1515 N N . LEU A 1 190 ? 28.210 27.364 -30.750 1.00 22.52 190 LEU A N 1
ATOM 1516 C CA . LEU A 1 190 ? 28.004 26.549 -29.558 1.00 22.31 190 LEU A CA 1
ATOM 1517 C C . LEU A 1 190 ? 28.074 25.088 -30.002 1.00 21.97 190 LEU A C 1
ATOM 1518 O O . LEU A 1 190 ? 27.533 24.731 -31.048 1.00 21.74 190 LEU A O 1
ATOM 1523 N N . PRO A 1 191 ? 28.753 24.226 -29.227 1.00 22.87 191 PRO A N 1
ATOM 1524 C CA . PRO A 1 191 ? 28.842 22.810 -29.607 1.00 22.99 191 PRO A CA 1
ATOM 1525 C C . PRO A 1 191 ? 27.447 22.182 -29.642 1.00 22.99 191 PRO A C 1
ATOM 1526 O O . PRO A 1 191 ? 26.610 22.489 -28.794 1.00 22.46 191 PRO A O 1
ATOM 1530 N N . ASP A 1 192 ? 27.186 21.316 -30.621 1.00 22.19 192 ASP A N 1
ATOM 1531 C CA . ASP A 1 192 ? 25.878 20.666 -30.706 1.00 21.82 192 ASP A CA 1
ATOM 1532 C C . ASP A 1 192 ? 25.775 19.463 -29.775 1.00 21.96 192 ASP A C 1
ATOM 1533 O O . ASP A 1 192 ? 24.737 18.807 -29.703 1.00 23.52 192 ASP A O 1
ATOM 1538 N N . VAL A 1 193 ? 26.863 19.173 -29.073 1.00 22.76 193 VAL A N 1
ATOM 1539 C CA . VAL A 1 193 ? 26.897 18.067 -28.121 1.00 24.07 193 VAL A CA 1
ATOM 1540 C C . VAL A 1 193 ? 27.103 18.652 -26.725 1.00 20.71 193 VAL A C 1
ATOM 1541 O O . VAL A 1 193 ? 28.093 19.333 -26.469 1.00 23.75 193 VAL A O 1
ATOM 1545 N N . TYR A 1 194 ? 26.162 18.390 -25.827 1.00 20.20 194 TYR A N 1
ATOM 1546 C CA . TYR A 1 194 ? 26.246 18.920 -24.468 1.00 23.31 194 TYR A CA 1
ATOM 1547 C C . TYR A 1 194 ? 27.560 18.633 -23.760 1.00 22.77 194 TYR A C 1
ATOM 1548 O O . TYR A 1 194 ? 28.138 19.517 -23.127 1.00 21.23 194 TYR A O 1
ATOM 1557 N N . THR A 1 195 ? 28.020 17.389 -23.848 1.00 22.23 195 THR A N 1
ATOM 1558 C CA . THR A 1 195 ? 29.252 17.000 -23.182 1.00 24.58 195 THR A CA 1
ATOM 1559 C C . THR A 1 195 ? 30.409 17.901 -23.572 1.00 23.93 195 THR A C 1
ATOM 1560 O O . THR A 1 195 ? 31.224 18.279 -22.728 1.00 24.72 195 THR A O 1
ATOM 1564 N N . GLN A 1 196 ? 30.481 18.248 -24.850 1.00 24.59 196 GLN A N 1
ATOM 1565 C CA . GLN A 1 196 ? 31.551 19.116 -25.312 1.00 26.57 196 GLN A CA 1
ATOM 1566 C C . GLN A 1 196 ? 31.402 20.531 -24.771 1.00 23.43 196 GLN A C 1
ATOM 1567 O O . GLN A 1 196 ? 32.389 21.163 -24.397 1.00 22.75 196 GLN A O 1
ATOM 1573 N N . PHE A 1 197 ? 30.166 21.025 -24.729 1.00 22.46 197 PHE A N 1
ATOM 1574 C CA . PHE A 1 197 ? 29.899 22.357 -24.192 1.00 22.10 197 PHE A CA 1
ATOM 1575 C C . PHE A 1 197 ? 30.310 22.369 -22.723 1.00 21.56 197 PHE A C 1
ATOM 1576 O O . PHE A 1 197 ? 31.030 23.254 -22.267 1.00 21.23 197 PHE A O 1
ATOM 1584 N N . ARG A 1 198 ? 29.855 21.368 -21.983 1.00 23.15 198 ARG A N 1
ATOM 1585 C CA . ARG A 1 198 ? 30.173 21.290 -20.564 1.00 24.05 198 ARG A CA 1
ATOM 1586 C C . ARG A 1 198 ? 31.670 21.213 -20.291 1.00 24.02 198 ARG A C 1
ATOM 1587 O O . ARG A 1 198 ? 32.203 21.975 -19.474 1.00 22.78 198 ARG A O 1
ATOM 1595 N N . LYS A 1 199 ? 32.353 20.292 -20.963 1.00 25.20 199 LYS A N 1
ATOM 1596 C CA . LYS A 1 199 ? 33.788 20.153 -20.744 1.00 28.04 199 LYS A CA 1
ATOM 1597 C C . LYS A 1 199 ? 34.511 21.463 -21.015 1.00 27.08 199 LYS A C 1
ATOM 1598 O O . LYS A 1 199 ? 35.441 21.821 -20.292 1.00 25.30 199 LYS A O 1
ATOM 1604 N N . SER A 1 200 ? 34.068 22.187 -22.042 1.00 26.68 200 SER A N 1
ATOM 1605 C CA . SER A 1 200 ? 34.698 23.454 -22.402 1.00 27.85 200 SER A CA 1
ATOM 1606 C C . SER A 1 200 ? 34.518 24.565 -21.384 1.00 25.80 200 SER A C 1
ATOM 1607 O O . SER A 1 200 ? 35.489 25.217 -21.002 1.00 24.93 200 SER A O 1
ATOM 1610 N N . VAL A 1 201 ? 33.286 24.807 -20.947 1.00 26.46 201 VAL A N 1
ATOM 1611 C CA . VAL A 1 201 ? 33.087 25.871 -19.975 1.00 24.92 201 VAL A CA 1
ATOM 1612 C C . VAL A 1 201 ? 33.737 25.529 -18.642 1.00 25.40 201 VAL A C 1
ATOM 1613 O O . VAL A 1 201 ? 34.307 26.404 -17.993 1.00 24.34 201 VAL A O 1
ATOM 1617 N N . GLU A 1 202 ? 33.676 24.261 -18.239 1.00 26.25 202 GLU A N 1
ATOM 1618 C CA . GLU A 1 202 ? 34.273 23.858 -16.966 1.00 28.31 202 GLU A CA 1
ATOM 1619 C C . GLU A 1 202 ? 35.788 23.953 -17.001 1.00 27.96 202 GLU A C 1
ATOM 1620 O O . GLU A 1 202 ? 36.431 24.181 -15.981 1.00 29.03 202 GLU A O 1
ATOM 1626 N N . ALA A 1 203 ? 36.364 23.790 -18.183 1.00 28.92 203 ALA A N 1
ATOM 1627 C CA . ALA A 1 203 ? 37.809 23.862 -18.303 1.00 29.82 203 ALA A CA 1
ATOM 1628 C C . ALA A 1 203 ? 38.322 25.273 -18.570 1.00 30.40 203 ALA A C 1
ATOM 1629 O O . ALA A 1 203 ? 39.418 25.636 -18.129 1.00 28.05 203 ALA A O 1
ATOM 1631 N N . LYS A 1 204 ? 37.530 26.085 -19.263 1.00 26.41 204 LYS A N 1
ATOM 1632 C CA . LYS A 1 204 ? 37.998 27.420 -19.604 1.00 29.09 204 LYS A CA 1
ATOM 1633 C C . LYS A 1 204 ? 37.260 28.613 -19.014 1.00 30.54 204 LYS A C 1
ATOM 1634 O O . LYS A 1 204 ? 37.632 29.758 -19.278 1.00 31.01 204 LYS A O 1
ATOM 1640 N N . CYS A 1 205 ? 36.228 28.370 -18.219 1.00 27.74 205 CYS A N 1
ATOM 1641 C CA . CYS A 1 205 ? 35.477 29.483 -17.647 1.00 28.79 205 CYS A CA 1
ATOM 1642 C C . CYS A 1 205 ? 35.349 29.426 -16.147 1.00 27.57 205 CYS A C 1
ATOM 1643 O O . CYS A 1 205 ? 35.505 28.372 -15.529 1.00 27.05 205 CYS A O 1
ATOM 1646 N N . SER A 1 206 ? 35.039 30.583 -15.578 1.00 27.39 206 SER A N 1
ATOM 1647 C CA . SER A 1 206 ? 34.810 30.722 -14.150 1.00 27.35 206 SER A CA 1
ATOM 1648 C C . SER A 1 206 ? 33.377 31.221 -14.012 1.00 26.77 206 SER A C 1
ATOM 1649 O O . SER A 1 206 ? 32.830 31.834 -14.936 1.00 23.08 206 SER A O 1
ATOM 1652 N N . ILE A 1 207 ? 32.768 30.947 -12.866 1.00 24.25 207 ILE A N 1
ATOM 1653 C CA . ILE A 1 207 ? 31.415 31.405 -12.595 1.00 22.74 207 ILE A CA 1
ATOM 1654 C C . ILE A 1 207 ? 31.592 32.697 -11.802 1.00 21.95 207 ILE A C 1
ATOM 1655 O O . ILE A 1 207 ? 32.336 32.730 -10.824 1.00 22.23 207 ILE A O 1
ATOM 1660 N N . ARG A 1 208 ? 30.934 33.768 -12.228 1.00 21.24 208 ARG A N 1
ATOM 1661 C CA . ARG A 1 208 ? 31.060 35.045 -11.533 1.00 22.72 208 ARG A CA 1
ATOM 1662 C C . ARG A 1 208 ? 30.366 35.028 -10.180 1.00 25.25 208 ARG A C 1
ATOM 1663 O O . ARG A 1 208 ? 29.360 34.336 -9.999 1.00 24.61 208 ARG A O 1
ATOM 1671 N N . SER A 1 209 ? 30.908 35.791 -9.232 1.00 23.49 209 SER A N 1
ATOM 1672 C CA . SER A 1 209 ? 30.305 35.907 -7.907 1.00 26.19 209 SER A CA 1
ATOM 1673 C C . SER A 1 209 ? 28.959 36.574 -8.155 1.00 24.13 209 SER A C 1
ATOM 1674 O O . SER A 1 209 ? 28.792 37.288 -9.147 1.00 23.87 209 SER A O 1
ATOM 1677 N N . SER A 1 210 ? 27.997 36.351 -7.270 1.00 24.07 210 SER A N 1
ATOM 1678 C CA . SER A 1 210 ? 26.697 36.970 -7.456 1.00 25.73 210 SER A CA 1
ATOM 1679 C C . SER A 1 210 ? 26.851 38.468 -7.195 1.00 26.11 210 SER A C 1
ATOM 1680 O O . SER A 1 210 ? 27.702 38.883 -6.408 1.00 23.80 210 SER A O 1
ATOM 1683 N N . THR A 1 211 ? 26.050 39.277 -7.876 1.00 22.88 211 THR A N 1
ATOM 1684 C CA . THR A 1 211 ? 26.112 40.724 -7.701 1.00 23.02 211 THR A CA 1
ATOM 1685 C C . THR A 1 211 ? 25.478 41.141 -6.369 1.00 24.04 211 THR A C 1
ATOM 1686 O O . THR A 1 211 ? 24.353 40.737 -6.052 1.00 21.99 211 THR A O 1
ATOM 1690 N N . ARG A 1 212 ? 26.211 41.932 -5.585 1.00 21.95 212 ARG A N 1
ATOM 1691 C CA . ARG A 1 212 ? 25.725 42.396 -4.288 1.00 23.56 212 ARG A CA 1
ATOM 1692 C C . ARG A 1 212 ? 24.863 43.633 -4.459 1.00 22.52 212 ARG A C 1
ATOM 1693 O O . ARG A 1 212 ? 25.243 44.574 -5.148 1.00 22.15 212 ARG A O 1
ATOM 1701 N N . ILE A 1 213 ? 23.707 43.620 -3.811 1.00 20.96 213 ILE A N 1
ATOM 1702 C CA . ILE A 1 213 ? 22.745 44.704 -3.906 1.00 21.95 213 ILE A CA 1
ATOM 1703 C C . ILE A 1 213 ? 22.650 45.479 -2.592 1.00 23.44 213 ILE A C 1
ATOM 1704 O O . ILE A 1 213 ? 22.548 44.883 -1.517 1.00 25.72 213 ILE A O 1
ATOM 1709 N N . PRO A 1 214 ? 22.673 46.819 -2.660 1.00 24.42 214 PRO A N 1
ATOM 1710 C CA . PRO A 1 214 ? 22.581 47.620 -1.432 1.00 26.50 214 PRO A CA 1
ATOM 1711 C C . PRO A 1 214 ? 21.234 47.488 -0.739 1.00 26.76 214 PRO A C 1
ATOM 1712 O O . PRO A 1 214 ? 20.221 47.197 -1.376 1.00 26.20 214 PRO A O 1
ATOM 1716 N N . LEU A 1 215 ? 21.225 47.698 0.573 1.00 27.80 215 LEU A N 1
ATOM 1717 C CA . LEU A 1 215 ? 19.996 47.595 1.350 1.00 26.61 215 LEU A CA 1
ATOM 1718 C C . LEU A 1 215 ? 19.066 48.775 1.101 1.00 24.51 215 LEU A C 1
ATOM 1719 O O . LEU A 1 215 ? 17.866 48.687 1.336 1.00 24.57 215 LEU A O 1
ATOM 1724 N N . SER A 1 216 ? 19.626 49.877 0.620 1.00 25.24 216 SER A N 1
ATOM 1725 C CA . SER A 1 216 ? 18.847 51.081 0.331 1.00 25.44 216 SER A CA 1
ATOM 1726 C C . SER A 1 216 ? 18.942 51.357 -1.163 1.00 25.72 216 SER A C 1
ATOM 1727 O O . SER A 1 216 ? 20.030 51.621 -1.678 1.00 28.95 216 SER A O 1
ATOM 1730 N N . LEU A 1 217 ? 17.806 51.299 -1.852 1.00 22.29 217 LEU A N 1
ATOM 1731 C CA . LEU A 1 217 ? 17.774 51.510 -3.298 1.00 22.97 217 LEU A CA 1
ATOM 1732 C C . LEU A 1 217 ? 16.921 52.690 -3.749 1.00 24.74 217 LEU A C 1
ATOM 1733 O O . LEU A 1 217 ? 16.937 53.054 -4.929 1.00 26.56 217 LEU A O 1
ATOM 1738 N N . GLY A 1 218 ? 16.158 53.265 -2.821 1.00 23.48 218 GLY A N 1
ATOM 1739 C CA . GLY A 1 218 ? 15.299 54.388 -3.154 1.00 23.18 218 GLY A CA 1
ATOM 1740 C C . GLY A 1 218 ? 16.056 55.658 -3.502 1.00 25.21 218 GLY A C 1
ATOM 1741 O O . GLY A 1 218 ? 17.288 55.688 -3.465 1.00 24.92 218 GLY A O 1
ATOM 1742 N N . PRO A 1 219 ? 15.341 56.744 -3.816 1.00 25.10 219 PRO A N 1
ATOM 1743 C CA . PRO A 1 219 ? 13.882 56.835 -3.856 1.00 24.93 219 PRO A CA 1
ATOM 1744 C C . PRO A 1 219 ? 13.332 56.558 -5.252 1.00 26.29 219 PRO A C 1
ATOM 1745 O O . PRO A 1 219 ? 14.088 56.379 -6.207 1.00 23.88 219 PRO A O 1
ATOM 1749 N N . THR A 1 220 ? 12.009 56.536 -5.351 1.00 25.29 220 THR A N 1
ATOM 1750 C CA . THR A 1 220 ? 11.328 56.338 -6.623 1.00 27.78 220 THR A CA 1
ATOM 1751 C C . THR A 1 220 ? 10.730 57.699 -6.953 1.00 29.62 220 THR A C 1
ATOM 1752 O O . THR A 1 220 ? 10.761 58.612 -6.127 1.00 26.92 220 THR A O 1
ATOM 1756 N N . PRO A 1 221 ? 10.191 57.863 -8.171 1.00 31.37 221 PRO A N 1
ATOM 1757 C CA . PRO A 1 221 ? 9.600 59.167 -8.481 1.00 30.69 221 PRO A CA 1
ATOM 1758 C C . PRO A 1 221 ? 8.296 59.206 -7.697 1.00 31.34 221 PRO A C 1
ATOM 1759 O O . PRO A 1 221 ? 7.883 58.191 -7.130 1.00 28.77 221 PRO A O 1
ATOM 1763 N N . SER A 1 222 ? 7.651 60.364 -7.650 1.00 30.52 222 SER A N 1
ATOM 1764 C CA . SER A 1 222 ? 6.383 60.462 -6.950 1.00 32.48 222 SER A CA 1
ATOM 1765 C C . SER A 1 222 ? 5.343 59.808 -7.858 1.00 33.04 222 SER A C 1
ATOM 1766 O O . SER A 1 222 ? 5.143 60.230 -8.996 1.00 34.15 222 SER A O 1
ATOM 1769 N N . VAL A 1 223 ? 4.689 58.771 -7.356 1.00 33.58 223 VAL A N 1
ATOM 1770 C CA . VAL A 1 223 ? 3.693 58.051 -8.132 1.00 33.70 223 VAL A CA 1
ATOM 1771 C C . VAL A 1 223 ? 2.359 58.069 -7.413 1.00 34.60 223 VAL A C 1
ATOM 1772 O O . VAL A 1 223 ? 2.279 57.736 -6.236 1.00 35.08 223 VAL A O 1
ATOM 1776 N N . ASP A 1 224 ? 1.310 58.448 -8.131 1.00 38.65 224 ASP A N 1
ATOM 1777 C CA . ASP A 1 224 ? -0.020 58.518 -7.542 1.00 40.59 224 ASP A CA 1
ATOM 1778 C C . ASP A 1 224 ? -0.695 57.158 -7.391 1.00 39.00 224 ASP A C 1
ATOM 1779 O O . ASP A 1 224 ? -1.415 56.926 -6.419 1.00 38.48 224 ASP A O 1
ATOM 1784 N N . ASP A 1 225 ? -0.469 56.257 -8.341 1.00 36.41 225 ASP A N 1
ATOM 1785 C CA . ASP A 1 225 ? -1.073 54.930 -8.267 1.00 33.76 225 ASP A CA 1
ATOM 1786 C C . ASP A 1 225 ? -0.087 53.859 -8.703 1.00 33.02 225 ASP A C 1
ATOM 1787 O O . ASP A 1 225 ? 0.232 53.744 -9.891 1.00 28.31 225 ASP A O 1
ATOM 1792 N N . TRP A 1 226 ? 0.391 53.077 -7.736 1.00 30.44 226 TRP A N 1
ATOM 1793 C CA . TRP A 1 226 ? 1.355 52.018 -8.014 1.00 29.62 226 TRP A CA 1
ATOM 1794 C C . TRP A 1 226 ? 0.739 50.796 -8.676 1.00 29.24 226 TRP A C 1
ATOM 1795 O O . TRP A 1 226 ? 1.460 49.924 -9.161 1.00 30.70 226 TRP A O 1
ATOM 1806 N N . GLY A 1 227 ? -0.591 50.743 -8.692 1.00 29.07 227 GLY A N 1
ATOM 1807 C CA . GLY A 1 227 ? -1.305 49.650 -9.329 1.00 30.54 227 GLY A CA 1
ATOM 1808 C C . GLY A 1 227 ? -1.590 48.428 -8.478 1.00 31.87 227 GLY A C 1
ATOM 1809 O O . GLY A 1 227 ? -0.777 48.038 -7.642 1.00 34.95 227 GLY A O 1
ATOM 1810 N N . ASP A 1 228 ? -2.749 47.816 -8.686 1.00 32.40 228 ASP A N 1
ATOM 1811 C CA . ASP A 1 228 ? -3.099 46.614 -7.939 1.00 36.17 228 ASP A CA 1
ATOM 1812 C C . ASP A 1 228 ? -2.500 45.424 -8.667 1.00 35.11 228 ASP A C 1
ATOM 1813 O O . ASP A 1 228 ? -2.262 45.489 -9.873 1.00 34.35 228 ASP A O 1
ATOM 1818 N N . VAL A 1 229 ? -2.249 44.342 -7.942 1.00 34.37 229 VAL A N 1
ATOM 1819 C CA . VAL A 1 229 ? -1.745 43.137 -8.585 1.00 33.55 229 VAL A CA 1
ATOM 1820 C C . VAL A 1 229 ? -2.995 42.653 -9.300 1.00 34.39 229 VAL A C 1
ATOM 1821 O O . VAL A 1 229 ? -4.071 42.600 -8.706 1.00 33.32 229 VAL A O 1
ATOM 1825 N N . PRO A 1 230 ? -2.886 42.306 -10.586 1.00 36.63 230 PRO A N 1
ATOM 1826 C CA . PRO A 1 230 ? -4.101 41.851 -11.258 1.00 35.73 230 PRO A CA 1
ATOM 1827 C C . PRO A 1 230 ? -4.589 40.525 -10.703 1.00 34.72 230 PRO A C 1
ATOM 1828 O O . PRO A 1 230 ? -3.855 39.812 -10.019 1.00 34.63 230 PRO A O 1
ATOM 1832 N N . THR A 1 231 ? -5.847 40.215 -10.974 1.00 33.37 231 THR A N 1
ATOM 1833 C CA . THR A 1 231 ? -6.422 38.962 -10.529 1.00 31.55 231 THR A CA 1
ATOM 1834 C C . THR A 1 231 ? -6.545 38.130 -11.787 1.00 29.66 231 THR A C 1
ATOM 1835 O O . THR A 1 231 ? -6.766 38.669 -12.873 1.00 29.53 231 THR A O 1
ATOM 1839 N N . LEU A 1 232 ? -6.397 36.821 -11.654 1.00 27.34 232 LEU A N 1
ATOM 1840 C CA . LEU A 1 232 ? -6.504 35.957 -12.807 1.00 26.31 232 LEU A CA 1
ATOM 1841 C C . LEU A 1 232 ? -7.837 36.169 -13.509 1.00 28.71 232 LEU A C 1
ATOM 1842 O O . LEU A 1 232 ? -7.904 36.169 -14.739 1.00 26.16 232 LEU A O 1
ATOM 1847 N N . GLU A 1 233 ? -8.895 36.369 -12.727 1.00 28.89 233 GLU A N 1
ATOM 1848 C CA . GLU A 1 233 ? -10.218 36.580 -13.300 1.00 32.47 233 GLU A CA 1
ATOM 1849 C C . GLU A 1 233 ? -10.274 37.804 -14.212 1.00 31.67 233 GLU A C 1
ATOM 1850 O O . GLU A 1 233 ? -10.897 37.756 -15.271 1.00 34.58 233 GLU A O 1
ATOM 1856 N N . LYS A 1 234 ? -9.634 38.898 -13.809 1.00 34.40 234 LYS A N 1
ATOM 1857 C CA . LYS A 1 234 ? -9.609 40.099 -14.642 1.00 35.81 234 LYS A CA 1
ATOM 1858 C C . LYS A 1 234 ? -8.900 39.770 -15.951 1.00 37.71 234 LYS A C 1
ATOM 1859 O O . LYS A 1 234 ? -9.189 40.364 -16.993 1.00 36.74 234 LYS A O 1
ATOM 1865 N N . LEU A 1 235 ? -7.960 38.829 -15.878 1.00 34.81 235 LEU A N 1
ATOM 1866 C CA . LEU A 1 235 ? -7.177 38.410 -17.033 1.00 34.65 235 LEU A CA 1
ATOM 1867 C C . LEU A 1 235 ? -7.866 37.374 -17.887 1.00 34.27 235 LEU A C 1
ATOM 1868 O O . LEU A 1 235 ? -7.343 36.980 -18.927 1.00 36.09 235 LEU A O 1
ATOM 1873 N N . GLY A 1 236 ? -9.033 36.921 -17.446 1.00 34.31 236 GLY A N 1
ATOM 1874 C CA . GLY A 1 236 ? -9.764 35.937 -18.218 1.00 30.97 236 GLY A CA 1
ATOM 1875 C C . GLY A 1 236 ? -9.359 34.502 -17.950 1.00 33.40 236 GLY A C 1
ATOM 1876 O O . GLY A 1 236 ? -9.585 33.621 -18.779 1.00 32.83 236 GLY A O 1
ATOM 1877 N N . VAL A 1 237 ? -8.756 34.260 -16.791 1.00 31.13 237 VAL A N 1
ATOM 1878 C CA . VAL A 1 237 ? -8.337 32.912 -16.433 1.00 31.61 237 VAL A CA 1
ATOM 1879 C C . VAL A 1 237 ? -9.103 32.472 -15.191 1.00 30.28 237 VAL A C 1
ATOM 1880 O O . VAL A 1 237 ? -9.180 33.208 -14.212 1.00 31.56 237 VAL A O 1
ATOM 1884 N N . GLU A 1 238 ? -9.686 31.281 -15.240 1.00 32.57 238 GLU A N 1
ATOM 1885 C CA . GLU A 1 238 ? -10.415 30.767 -14.089 1.00 32.44 238 GLU A CA 1
ATOM 1886 C C . GLU A 1 238 ? -9.372 30.250 -13.103 1.00 30.46 238 GLU A C 1
ATOM 1887 O O . GLU A 1 238 ? -8.594 29.351 -13.426 1.00 28.29 238 GLU A O 1
ATOM 1893 N N . PRO A 1 239 ? -9.332 30.823 -11.892 1.00 28.16 239 PRO A N 1
ATOM 1894 C CA . PRO A 1 239 ? -8.353 30.369 -10.904 1.00 27.59 239 PRO A CA 1
ATOM 1895 C C . PRO A 1 239 ? -8.437 28.867 -10.688 1.00 27.16 239 PRO A C 1
ATOM 1896 O O . PRO A 1 239 ? -9.510 28.272 -10.809 1.00 28.21 239 PRO A O 1
ATOM 1900 N N . GLN A 1 240 ? -7.299 28.259 -10.375 1.00 25.75 240 GLN A N 1
ATOM 1901 C CA . GLN A 1 240 ? -7.237 26.831 -10.112 1.00 25.69 240 GLN A CA 1
ATOM 1902 C C . GLN A 1 240 ? -6.316 26.659 -8.917 1.00 27.46 240 GLN A C 1
ATOM 1903 O O . GLN A 1 240 ? -5.279 27.312 -8.830 1.00 29.51 240 GLN A O 1
ATOM 1909 N N . GLU A 1 241 ? -6.696 25.808 -7.976 1.00 26.96 241 GLU A N 1
ATOM 1910 C CA . GLU A 1 241 ? -5.837 25.591 -6.825 1.00 28.41 241 GLU A CA 1
ATOM 1911 C C . GLU A 1 241 ? -5.337 24.157 -6.882 1.00 25.81 241 GLU A C 1
ATOM 1912 O O . GLU A 1 241 ? -5.937 23.310 -7.540 1.00 26.58 241 GLU A O 1
ATOM 1918 N N . VAL A 1 242 ? -4.219 23.902 -6.217 1.00 25.31 242 VAL A N 1
ATOM 1919 C CA . VAL A 1 242 ? -3.628 22.570 -6.182 1.00 26.42 242 VAL A CA 1
ATOM 1920 C C . VAL A 1 242 ? -4.414 21.736 -5.180 1.00 30.62 242 VAL A C 1
ATOM 1921 O O . VAL A 1 242 ? -4.489 22.074 -4.002 1.00 30.73 242 VAL A O 1
ATOM 1925 N N . THR A 1 243 ? -4.994 20.645 -5.655 1.00 33.47 243 THR A N 1
ATOM 1926 C CA . THR A 1 243 ? -5.795 19.781 -4.801 1.00 38.13 243 THR A CA 1
ATOM 1927 C C . THR A 1 243 ? -4.986 18.683 -4.108 1.00 38.31 243 THR A C 1
ATOM 1928 O O . THR A 1 243 ? -5.302 18.298 -2.983 1.00 39.83 243 THR A O 1
ATOM 1932 N N . ARG A 1 244 ? -3.946 18.192 -4.780 1.00 38.80 244 ARG A N 1
ATOM 1933 C CA . ARG A 1 244 ? -3.092 17.128 -4.245 1.00 36.63 244 ARG A CA 1
ATOM 1934 C C . ARG A 1 244 ? -1.644 17.368 -4.628 1.00 34.30 244 ARG A C 1
ATOM 1935 O O . ARG A 1 244 ? -1.366 18.116 -5.560 1.00 33.82 244 ARG A O 1
ATOM 1943 N N . GLY A 1 245 ? -0.729 16.703 -3.926 1.00 31.84 245 GLY A N 1
ATOM 1944 C CA . GLY A 1 245 ? 0.684 16.829 -4.241 1.00 29.94 245 GLY A CA 1
ATOM 1945 C C . GLY A 1 245 ? 1.361 18.136 -3.875 1.00 26.92 245 GLY A C 1
ATOM 1946 O O . GLY A 1 245 ? 0.956 18.827 -2.949 1.00 27.29 245 GLY A O 1
ATOM 1947 N N . MET A 1 246 ? 2.399 18.482 -4.625 1.00 27.15 246 MET A N 1
ATOM 1948 C CA . MET A 1 246 ? 3.164 19.689 -4.361 1.00 23.56 246 MET A CA 1
ATOM 1949 C C . MET A 1 246 ? 2.513 20.998 -4.771 1.00 22.54 246 MET A C 1
ATOM 1950 O O . MET A 1 246 ? 2.103 21.182 -5.915 1.00 19.31 246 MET A O 1
ATOM 1955 N N . ARG A 1 247 ? 2.442 21.908 -3.808 1.00 20.74 247 ARG A N 1
ATOM 1956 C CA . ARG A 1 247 ? 1.877 23.231 -4.004 1.00 22.96 247 ARG A CA 1
ATOM 1957 C C . ARG A 1 247 ? 3.072 24.195 -3.915 1.00 20.99 247 ARG A C 1
ATOM 1958 O O . ARG A 1 247 ? 3.513 24.546 -2.826 1.00 19.41 247 ARG A O 1
ATOM 1966 N N . PHE A 1 248 ? 3.617 24.584 -5.066 1.00 20.14 248 PHE A N 1
ATOM 1967 C CA . PHE A 1 248 ? 4.747 25.516 -5.103 1.00 19.10 248 PHE A CA 1
ATOM 1968 C C . PHE A 1 248 ? 4.267 26.912 -4.741 1.00 19.80 248 PHE A C 1
ATOM 1969 O O . PHE A 1 248 ? 3.191 27.326 -5.162 1.00 20.43 248 PHE A O 1
ATOM 1977 N N . VAL A 1 249 ? 5.085 27.639 -3.985 1.00 18.17 249 VAL A N 1
ATOM 1978 C CA . VAL A 1 249 ? 4.758 28.986 -3.521 1.00 19.13 249 VAL A CA 1
ATOM 1979 C C . VAL A 1 249 ? 5.581 30.026 -4.283 1.00 18.96 249 VAL A C 1
ATOM 1980 O O . VAL A 1 249 ? 6.799 30.036 -4.190 1.00 18.38 249 VAL A O 1
ATOM 1984 N N . GLY A 1 250 ? 4.910 30.902 -5.024 1.00 18.76 250 GLY A N 1
ATOM 1985 C CA . GLY A 1 250 ? 5.621 31.899 -5.805 1.00 18.87 250 GLY A CA 1
ATOM 1986 C C . GLY A 1 250 ? 6.409 32.927 -5.020 1.00 19.24 250 GLY A C 1
ATOM 1987 O O . GLY A 1 250 ? 6.139 33.180 -3.842 1.00 18.28 250 GLY A O 1
ATOM 1988 N N . GLY A 1 251 ? 7.413 33.503 -5.675 1.00 19.26 251 GLY A N 1
ATOM 1989 C CA . GLY A 1 251 ? 8.208 34.546 -5.054 1.00 17.99 251 GLY A CA 1
ATOM 1990 C C . GLY A 1 251 ? 9.642 34.249 -4.663 1.00 19.36 251 GLY A C 1
ATOM 1991 O O . GLY A 1 251 ? 10.011 33.117 -4.358 1.00 18.56 251 GLY A O 1
ATOM 1992 N N . GLU A 1 252 ? 10.451 35.302 -4.674 1.00 18.17 252 GLU A N 1
ATOM 1993 C CA . GLU A 1 252 ? 11.850 35.213 -4.282 1.00 20.18 252 GLU A CA 1
ATOM 1994 C C . GLU A 1 252 ? 11.983 34.729 -2.832 1.00 20.42 252 GLU A C 1
ATOM 1995 O O . GLU A 1 252 ? 12.840 33.900 -2.528 1.00 18.84 252 GLU A O 1
ATOM 2001 N N . SER A 1 253 ? 11.144 35.242 -1.935 1.00 19.44 253 SER A N 1
ATOM 2002 C CA . SER A 1 253 ? 11.219 34.826 -0.535 1.00 21.42 253 SER A CA 1
ATOM 2003 C C . SER A 1 253 ? 11.067 33.316 -0.408 1.00 20.91 253 SER A C 1
ATOM 2004 O O . SER A 1 253 ? 11.873 32.656 0.245 1.00 20.15 253 SER A O 1
ATOM 2007 N N . ALA A 1 254 ? 10.033 32.772 -1.042 1.00 19.28 254 ALA A N 1
ATOM 2008 C CA . ALA A 1 254 ? 9.797 31.339 -0.995 1.00 20.68 254 ALA A CA 1
ATOM 2009 C C . ALA A 1 254 ? 10.920 30.602 -1.715 1.00 19.69 254 ALA A C 1
ATOM 2010 O O . ALA A 1 254 ? 11.335 29.518 -1.300 1.00 19.39 254 ALA A O 1
ATOM 2012 N N . GLY A 1 255 ? 11.425 31.197 -2.790 1.00 19.61 255 GLY A N 1
ATOM 2013 C CA . GLY A 1 255 ? 12.498 30.560 -3.527 1.00 18.97 255 GLY A CA 1
ATOM 2014 C C . GLY A 1 255 ? 13.770 30.382 -2.720 1.00 18.51 255 GLY A C 1
ATOM 2015 O O . GLY A 1 255 ? 14.342 29.292 -2.693 1.00 17.77 255 GLY A O 1
ATOM 2016 N N . VAL A 1 256 ? 14.248 31.441 -2.077 1.00 17.48 256 VAL A N 1
ATOM 2017 C CA . VAL A 1 256 ? 15.463 31.283 -1.289 1.00 20.49 256 VAL A CA 1
ATOM 2018 C C . VAL A 1 256 ? 15.146 30.387 -0.093 1.00 19.99 256 VAL A C 1
ATOM 2019 O O . VAL A 1 256 ? 16.028 29.733 0.458 1.00 20.38 256 VAL A O 1
ATOM 2023 N N . GLY A 1 257 ? 13.872 30.341 0.285 1.00 21.55 257 GLY A N 1
ATOM 2024 C CA . GLY A 1 257 ? 13.467 29.481 1.382 1.00 18.98 257 GLY A CA 1
ATOM 2025 C C . GLY A 1 257 ? 13.650 28.023 0.986 1.00 19.67 257 GLY A C 1
ATOM 2026 O O . GLY A 1 257 ? 14.040 27.196 1.814 1.00 20.00 257 GLY A O 1
ATOM 2027 N N . ARG A 1 258 ? 13.374 27.702 -0.281 1.00 18.12 258 ARG A N 1
ATOM 2028 C CA . ARG A 1 258 ? 13.528 26.327 -0.765 1.00 17.15 258 ARG A CA 1
ATOM 2029 C C . ARG A 1 258 ? 15.001 25.950 -0.889 1.00 18.40 258 ARG A C 1
ATOM 2030 O O . ARG A 1 258 ? 15.372 24.798 -0.643 1.00 18.42 258 ARG A O 1
ATOM 2038 N N . VAL A 1 259 ? 15.844 26.908 -1.281 1.00 17.24 259 VAL A N 1
ATOM 2039 C CA . VAL A 1 259 ? 17.274 26.629 -1.380 1.00 18.96 259 VAL A CA 1
ATOM 2040 C C . VAL A 1 259 ? 17.752 26.301 0.044 1.00 20.24 259 VAL A C 1
ATOM 2041 O O . VAL A 1 259 ? 18.478 25.332 0.268 1.00 19.57 259 VAL A O 1
ATOM 2045 N N . PHE A 1 260 ? 17.323 27.106 1.007 1.00 18.65 260 PHE A N 1
ATOM 2046 C CA . PHE A 1 260 ? 17.688 26.866 2.399 1.00 22.07 260 PHE A CA 1
ATOM 2047 C C . PHE A 1 260 ? 17.156 25.505 2.862 1.00 21.33 260 PHE A C 1
ATOM 2048 O O . PHE A 1 260 ? 17.871 24.705 3.465 1.00 19.97 260 PHE A O 1
ATOM 2056 N N . GLU A 1 261 ? 15.892 25.245 2.562 1.00 20.59 261 GLU A N 1
ATOM 2057 C CA . GLU A 1 261 ? 15.250 24.002 2.973 1.00 22.81 261 GLU A CA 1
ATOM 2058 C C . GLU A 1 261 ? 15.911 22.728 2.443 1.00 23.25 261 GLU A C 1
ATOM 2059 O O . GLU A 1 261 ? 16.186 21.790 3.199 1.00 20.81 261 GLU A O 1
ATOM 2065 N N . TYR A 1 262 ? 16.170 22.703 1.141 1.00 21.46 262 TYR A N 1
ATOM 2066 C CA . TYR A 1 262 ? 16.765 21.540 0.500 1.00 22.22 262 TYR A CA 1
ATOM 2067 C C . TYR A 1 262 ? 18.235 21.349 0.861 1.00 21.82 262 TYR A C 1
ATOM 2068 O O . TYR A 1 262 ? 18.664 20.244 1.196 1.00 21.59 262 TYR A O 1
ATOM 2077 N N . PHE A 1 263 ? 19.004 22.428 0.794 1.00 22.74 263 PHE A N 1
ATOM 2078 C CA . PHE A 1 263 ? 20.425 22.374 1.101 1.00 21.99 263 PHE A CA 1
ATOM 2079 C C . PHE A 1 263 ? 20.752 22.222 2.579 1.00 24.55 263 PHE A C 1
ATOM 2080 O O . PHE A 1 263 ? 21.433 21.280 2.990 1.00 24.11 263 PHE A O 1
ATOM 2088 N N . TRP A 1 264 ? 20.256 23.166 3.369 1.00 23.56 264 TRP A N 1
ATOM 2089 C CA . TRP A 1 264 ? 20.593 23.226 4.776 1.00 24.46 264 TRP A CA 1
ATOM 2090 C C . TRP A 1 264 ? 19.703 22.555 5.807 1.00 26.24 264 TRP A C 1
ATOM 2091 O O . TRP A 1 264 ? 20.162 21.674 6.533 1.00 25.26 264 TRP A O 1
ATOM 2102 N N . LYS A 1 265 ? 18.446 22.970 5.892 1.00 25.43 265 LYS A N 1
ATOM 2103 C CA . LYS A 1 265 ? 17.547 22.386 6.879 1.00 27.31 265 LYS A CA 1
ATOM 2104 C C . LYS A 1 265 ? 17.429 20.871 6.737 1.00 27.53 265 LYS A C 1
ATOM 2105 O O . LYS A 1 265 ? 17.583 20.134 7.716 1.00 25.46 265 LYS A O 1
ATOM 2111 N N . LYS A 1 266 ? 17.161 20.405 5.524 1.00 24.26 266 LYS A N 1
ATOM 2112 C CA . LYS A 1 266 ? 17.023 18.978 5.281 1.00 26.87 266 LYS A CA 1
ATOM 2113 C C . LYS A 1 266 ? 18.328 18.290 4.909 1.00 25.90 266 LYS A C 1
ATOM 2114 O O . LYS A 1 266 ? 18.395 17.061 4.906 1.00 22.57 266 LYS A O 1
ATOM 2120 N N . ASP A 1 267 ? 19.354 19.077 4.590 1.00 24.90 267 ASP A N 1
ATOM 2121 C CA . ASP A 1 267 ? 20.671 18.526 4.252 1.00 25.82 267 ASP A CA 1
ATOM 2122 C C . ASP A 1 267 ? 20.560 17.425 3.188 1.00 26.64 267 ASP A C 1
ATOM 2123 O O . ASP A 1 267 ? 21.202 16.379 3.280 1.00 27.16 267 ASP A O 1
ATOM 2128 N N . LEU A 1 268 ? 19.749 17.670 2.164 1.00 23.65 268 LEU A N 1
ATOM 2129 C CA . LEU A 1 268 ? 19.550 16.688 1.107 1.00 23.36 268 LEU A CA 1
ATOM 2130 C C . LEU A 1 268 ? 20.488 16.835 -0.085 1.00 25.51 268 LEU A C 1
ATOM 2131 O O . LEU A 1 268 ? 20.568 15.940 -0.925 1.00 23.99 268 LEU A O 1
ATOM 2136 N N . LEU A 1 269 ? 21.201 17.951 -0.162 1.00 24.41 269 LEU A N 1
ATOM 2137 C CA . LEU A 1 269 ? 22.093 18.169 -1.294 1.00 27.02 269 LEU A CA 1
ATOM 2138 C C . LEU A 1 269 ? 23.131 17.072 -1.453 1.00 25.80 269 LEU A C 1
ATOM 2139 O O . LEU A 1 269 ? 23.459 16.687 -2.576 1.00 26.61 269 LEU A O 1
ATOM 2144 N N . LYS A 1 270 ? 23.633 16.552 -0.338 1.00 28.24 270 LYS A N 1
ATOM 2145 C CA . LYS A 1 270 ? 24.654 15.510 -0.400 1.00 26.17 270 LYS A CA 1
ATOM 2146 C C . LYS A 1 270 ? 24.200 14.163 -0.959 1.00 27.34 270 LYS A C 1
ATOM 2147 O O . LYS A 1 270 ? 25.027 13.264 -1.134 1.00 26.09 270 LYS A O 1
ATOM 2153 N N . VAL A 1 271 ? 22.906 14.005 -1.235 1.00 24.69 271 VAL A N 1
ATOM 2154 C CA . VAL A 1 271 ? 22.408 12.743 -1.803 1.00 27.48 271 VAL A CA 1
ATOM 2155 C C . VAL A 1 271 ? 21.580 12.993 -3.056 1.00 26.71 271 VAL A C 1
ATOM 2156 O O . VAL A 1 271 ? 20.979 12.070 -3.621 1.00 25.97 271 VAL A O 1
ATOM 2160 N N . TYR A 1 272 ? 21.575 14.248 -3.491 1.00 26.12 272 TYR A N 1
ATOM 2161 C CA . TYR A 1 272 ? 20.835 14.672 -4.673 1.00 23.84 272 TYR A CA 1
ATOM 2162 C C . TYR A 1 272 ? 20.997 13.749 -5.887 1.00 22.38 272 TYR A C 1
ATOM 2163 O O . TYR A 1 272 ? 20.009 13.314 -6.473 1.00 22.56 272 TYR A O 1
ATOM 2172 N N . LYS A 1 273 ? 22.235 13.446 -6.265 1.00 21.37 273 LYS A N 1
ATOM 2173 C CA . LYS A 1 273 ? 22.462 12.605 -7.433 1.00 22.30 273 LYS A CA 1
ATOM 2174 C C . LYS A 1 273 ? 21.830 11.213 -7.349 1.00 23.15 273 LYS A C 1
ATOM 2175 O O . LYS A 1 273 ? 21.356 10.683 -8.352 1.00 21.98 273 LYS A O 1
ATOM 2181 N N . GLU A 1 274 ? 21.816 10.630 -6.156 1.00 25.34 274 GLU A N 1
ATOM 2182 C CA . GLU A 1 274 ? 21.249 9.295 -5.970 1.00 29.83 274 GLU A CA 1
ATOM 2183 C C . GLU A 1 274 ? 19.719 9.292 -6.046 1.00 29.96 274 GLU A C 1
ATOM 2184 O O . GLU A 1 274 ? 19.111 8.262 -6.331 1.00 29.50 274 GLU A O 1
ATOM 2190 N N . THR A 1 275 ? 19.097 10.442 -5.806 1.00 28.23 275 THR A N 1
ATOM 2191 C CA . THR A 1 275 ? 17.636 10.515 -5.795 1.00 28.08 275 THR A CA 1
ATOM 2192 C C . THR A 1 275 ? 16.951 11.267 -6.931 1.00 29.98 275 THR A C 1
ATOM 2193 O O . THR A 1 275 ? 15.739 11.140 -7.105 1.00 27.27 275 THR A O 1
ATOM 2197 N N . ARG A 1 276 ? 17.716 12.037 -7.703 1.00 30.20 276 ARG A N 1
ATOM 2198 C CA . ARG A 1 276 ? 17.147 12.863 -8.770 1.00 29.69 276 ARG A CA 1
ATOM 2199 C C . ARG A 1 276 ? 16.249 12.203 -9.813 1.00 29.79 276 ARG A C 1
ATOM 2200 O O . ARG A 1 276 ? 15.570 12.900 -10.562 1.00 28.43 276 ARG A O 1
ATOM 2208 N N . ASN A 1 277 ? 16.234 10.876 -9.877 1.00 30.14 277 ASN A N 1
ATOM 2209 C CA . ASN A 1 277 ? 15.362 10.205 -10.835 1.00 29.37 277 ASN A CA 1
ATOM 2210 C C . ASN A 1 277 ? 14.060 9.754 -10.194 1.00 27.63 277 ASN A C 1
ATOM 2211 O O . ASN A 1 277 ? 13.305 8.982 -10.784 1.00 29.31 277 ASN A O 1
ATOM 2216 N N . GLY A 1 278 ? 13.809 10.231 -8.980 1.00 26.95 278 GLY A N 1
ATOM 2217 C CA . GLY A 1 278 ? 12.575 9.886 -8.295 1.00 27.79 278 GLY A CA 1
ATOM 2218 C C . GLY A 1 278 ? 11.423 10.612 -8.972 1.00 29.10 278 GLY A C 1
ATOM 2219 O O . GLY A 1 278 ? 11.648 11.453 -9.848 1.00 25.21 278 GLY A O 1
ATOM 2220 N N . MET A 1 279 ? 10.191 10.301 -8.582 1.00 26.19 279 MET A N 1
ATOM 2221 C CA . MET A 1 279 ? 9.037 10.954 -9.192 1.00 27.55 279 MET A CA 1
ATOM 2222 C C . MET A 1 279 ? 8.024 11.400 -8.153 1.00 28.82 279 MET A C 1
ATOM 2223 O O . MET A 1 279 ? 7.186 12.263 -8.420 1.00 28.38 279 MET A O 1
ATOM 2228 N N . LEU A 1 280 ? 8.115 10.820 -6.963 1.00 26.24 280 LEU A N 1
ATOM 2229 C CA . LEU A 1 280 ? 7.181 11.128 -5.895 1.00 29.72 280 LEU A CA 1
ATOM 2230 C C . LEU A 1 280 ? 7.761 11.974 -4.765 1.00 28.46 280 LEU A C 1
ATOM 2231 O O . LEU A 1 280 ? 8.789 11.630 -4.187 1.00 30.85 280 LEU A O 1
ATOM 2236 N N . GLY A 1 281 ? 7.095 13.080 -4.452 1.00 29.82 281 GLY A N 1
ATOM 2237 C CA . GLY A 1 281 ? 7.544 13.916 -3.353 1.00 30.39 281 GLY A CA 1
ATOM 2238 C C . GLY A 1 281 ? 8.538 15.022 -3.646 1.00 27.77 281 GLY A C 1
ATOM 2239 O O . GLY A 1 281 ? 9.234 15.001 -4.655 1.00 31.11 281 GLY A O 1
ATOM 2240 N N . PRO A 1 282 ? 8.627 16.009 -2.747 1.00 27.61 282 PRO A N 1
ATOM 2241 C CA . PRO A 1 282 ? 9.524 17.159 -2.860 1.00 24.31 282 PRO A CA 1
ATOM 2242 C C . PRO A 1 282 ? 10.993 16.837 -2.627 1.00 26.37 282 PRO A C 1
ATOM 2243 O O . PRO A 1 282 ? 11.869 17.463 -3.216 1.00 25.93 282 PRO A O 1
ATOM 2247 N N . ASP A 1 283 ? 11.246 15.843 -1.780 1.00 23.45 283 ASP A N 1
ATOM 2248 C CA . ASP A 1 283 ? 12.596 15.439 -1.406 1.00 25.23 283 ASP A CA 1
ATOM 2249 C C . ASP A 1 283 ? 13.572 14.899 -2.450 1.00 21.53 283 ASP A C 1
ATOM 2250 O O . ASP A 1 283 ? 14.773 15.085 -2.292 1.00 22.83 283 ASP A O 1
ATOM 2255 N N . TYR A 1 284 ? 13.095 14.240 -3.505 1.00 22.20 284 TYR A N 1
ATOM 2256 C CA . TYR A 1 284 ? 14.019 13.644 -4.474 1.00 22.05 284 TYR A CA 1
ATOM 2257 C C . TYR A 1 284 ? 14.896 14.572 -5.324 1.00 23.27 284 TYR A C 1
ATOM 2258 O O . TYR A 1 284 ? 15.897 14.118 -5.888 1.00 21.31 284 TYR A O 1
ATOM 2267 N N . SER A 1 285 ? 14.543 15.852 -5.417 1.00 21.41 285 SER A N 1
ATOM 2268 C CA . SER A 1 285 ? 15.338 16.796 -6.214 1.00 21.16 285 SER A CA 1
ATOM 2269 C C . SER A 1 285 ? 15.204 18.204 -5.653 1.00 20.12 285 SER A C 1
ATOM 2270 O O . SER A 1 285 ? 14.399 18.435 -4.756 1.00 20.53 285 SER A O 1
ATOM 2273 N N . THR A 1 286 ? 15.977 19.156 -6.174 1.00 17.57 286 THR A N 1
ATOM 2274 C CA . THR A 1 286 ? 15.912 20.508 -5.628 1.00 17.54 286 THR A CA 1
ATOM 2275 C C . THR A 1 286 ? 14.562 21.200 -5.738 1.00 16.49 286 THR A C 1
ATOM 2276 O O . THR A 1 286 ? 14.206 21.994 -4.864 1.00 16.66 286 THR A O 1
ATOM 2280 N N . LYS A 1 287 ? 13.825 20.902 -6.805 1.00 15.75 287 LYS A N 1
ATOM 2281 C CA . LYS A 1 287 ? 12.545 21.554 -7.080 1.00 15.39 287 LYS A CA 1
ATOM 2282 C C . LYS A 1 287 ? 12.760 23.074 -7.258 1.00 16.10 287 LYS A C 1
ATOM 2283 O O . LYS A 1 287 ? 11.856 23.879 -7.018 1.00 15.76 287 LYS A O 1
ATOM 2289 N N . PHE A 1 288 ? 13.950 23.472 -7.693 1.00 16.35 288 PHE A N 1
ATOM 2290 C CA . PHE A 1 288 ? 14.217 24.903 -7.884 1.00 16.49 288 PHE A CA 1
ATOM 2291 C C . PHE A 1 288 ? 13.640 25.474 -9.185 1.00 15.51 288 PHE A C 1
ATOM 2292 O O . PHE A 1 288 ? 13.505 26.690 -9.322 1.00 14.96 288 PHE A O 1
ATOM 2300 N N . SER A 1 289 ? 13.310 24.610 -10.137 1.00 15.39 289 SER A N 1
ATOM 2301 C CA . SER A 1 289 ? 12.880 25.074 -11.452 1.00 16.19 289 SER A CA 1
ATOM 2302 C C . SER A 1 289 ? 11.849 26.188 -11.605 1.00 15.66 289 SER A C 1
ATOM 2303 O O . SER A 1 289 ? 12.045 27.089 -12.421 1.00 16.23 289 SER A O 1
ATOM 2306 N N . PRO A 1 290 ? 10.744 26.161 -10.838 1.00 14.43 290 PRO A N 1
ATOM 2307 C CA . PRO A 1 290 ? 9.788 27.256 -11.031 1.00 14.85 290 PRO A CA 1
ATOM 2308 C C . PRO A 1 290 ? 10.364 28.623 -10.664 1.00 15.55 290 PRO A C 1
ATOM 2309 O O . PRO A 1 290 ? 10.090 29.616 -11.339 1.00 14.09 290 PRO A O 1
ATOM 2313 N N . TRP A 1 291 ? 11.149 28.680 -9.590 1.00 14.35 291 TRP A N 1
ATOM 2314 C CA . TRP A 1 291 ? 11.741 29.954 -9.175 1.00 15.20 291 TRP A CA 1
ATOM 2315 C C . TRP A 1 291 ? 12.826 30.401 -10.143 1.00 15.39 291 TRP A C 1
ATOM 2316 O O . TRP A 1 291 ? 13.030 31.602 -10.356 1.00 15.55 291 TRP A O 1
ATOM 2327 N N . LEU A 1 292 ? 13.522 29.443 -10.741 1.00 14.44 292 LEU A N 1
ATOM 2328 C CA . LEU A 1 292 ? 14.546 29.790 -11.720 1.00 15.61 292 LEU A CA 1
ATOM 2329 C C . LEU A 1 292 ? 13.879 30.328 -12.983 1.00 18.12 292 LEU A C 1
ATOM 2330 O O . LEU A 1 292 ? 14.344 31.309 -13.570 1.00 15.04 292 LEU A O 1
ATOM 2335 N N . ALA A 1 293 ? 12.779 29.703 -13.394 1.00 13.42 293 ALA A N 1
ATOM 2336 C CA . ALA A 1 293 ? 12.068 30.126 -14.605 1.00 16.19 293 ALA A CA 1
ATOM 2337 C C . ALA A 1 293 ? 11.579 31.569 -14.508 1.00 15.45 293 ALA A C 1
ATOM 2338 O O . ALA A 1 293 ? 11.666 32.337 -15.468 1.00 15.96 293 ALA A O 1
ATOM 2340 N N . PHE A 1 294 ? 11.067 31.944 -13.346 1.00 15.26 294 PHE A N 1
ATOM 2341 C CA . PHE A 1 294 ? 10.592 33.305 -13.150 1.00 17.41 294 PHE A CA 1
ATOM 2342 C C . PHE A 1 294 ? 11.694 34.264 -12.716 1.00 16.79 294 PHE A C 1
ATOM 2343 O O . PHE A 1 294 ? 11.458 35.468 -12.564 1.00 15.36 294 PHE A O 1
ATOM 2351 N N . GLY A 1 295 ? 12.896 33.731 -12.517 1.00 15.52 295 GLY A N 1
ATOM 2352 C CA . GLY A 1 295 ? 14.002 34.566 -12.085 1.00 15.03 295 GLY A CA 1
ATOM 2353 C C . GLY A 1 295 ? 13.883 35.006 -10.630 1.00 16.91 295 GLY A C 1
ATOM 2354 O O . GLY A 1 295 ? 14.456 36.035 -10.253 1.00 17.11 295 GLY A O 1
ATOM 2355 N N . CYS A 1 296 ? 13.132 34.249 -9.823 1.00 15.58 296 CYS A N 1
ATOM 2356 C CA . CYS A 1 296 ? 12.971 34.538 -8.391 1.00 17.76 296 CYS A CA 1
ATOM 2357 C C . CYS A 1 296 ? 14.284 34.248 -7.670 1.00 16.64 296 CYS A C 1
ATOM 2358 O O . CYS A 1 296 ? 14.560 34.813 -6.611 1.00 14.80 296 CYS A O 1
ATOM 2361 N N . ILE A 1 297 ? 15.062 33.328 -8.230 1.00 16.35 297 ILE A N 1
ATOM 2362 C CA . ILE A 1 297 ? 16.392 32.999 -7.707 1.00 17.06 297 ILE A CA 1
ATOM 2363 C C . ILE A 1 297 ? 17.288 32.850 -8.931 1.00 19.13 297 ILE A C 1
ATOM 2364 O O . ILE A 1 297 ? 16.803 32.653 -10.052 1.00 16.46 297 ILE A O 1
ATOM 2369 N N . SER A 1 298 ? 18.592 32.961 -8.727 1.00 18.08 298 SER A N 1
ATOM 2370 C CA . SER A 1 298 ? 19.517 32.869 -9.840 1.00 19.19 298 SER A CA 1
ATOM 2371 C C . SER A 1 298 ? 20.580 31.809 -9.593 1.00 19.07 298 SER A C 1
ATOM 2372 O O . SER A 1 298 ? 20.907 31.496 -8.452 1.00 18.87 298 SER A O 1
ATOM 2375 N N . PRO A 1 299 ? 21.142 31.253 -10.674 1.00 20.57 299 PRO A N 1
ATOM 2376 C CA . PRO A 1 299 ? 22.173 30.223 -10.570 1.00 20.45 299 PRO A CA 1
ATOM 2377 C C . PRO A 1 299 ? 23.470 30.683 -9.920 1.00 19.55 299 PRO A C 1
ATOM 2378 O O . PRO A 1 299 ? 24.170 29.873 -9.316 1.00 16.53 299 PRO A O 1
ATOM 2382 N N . ARG A 1 300 ? 23.805 31.969 -10.027 1.00 17.49 300 ARG A N 1
ATOM 2383 C CA . ARG A 1 300 ? 25.032 32.429 -9.390 1.00 19.44 300 ARG A CA 1
ATOM 2384 C C . ARG A 1 300 ? 24.846 32.348 -7.890 1.00 19.62 300 ARG A C 1
ATOM 2385 O O . ARG A 1 300 ? 25.774 31.996 -7.163 1.00 20.95 300 ARG A O 1
ATOM 2393 N N . PHE A 1 301 ? 23.640 32.664 -7.428 1.00 19.37 301 PHE A N 1
ATOM 2394 C CA . PHE A 1 301 ? 23.318 32.570 -6.004 1.00 18.01 301 PHE A CA 1
ATOM 2395 C C . PHE A 1 301 ? 23.383 31.099 -5.572 1.00 19.02 301 PHE A C 1
ATOM 2396 O O . PHE A 1 301 ? 24.019 30.755 -4.570 1.00 17.46 301 PHE A O 1
ATOM 2404 N N . ILE A 1 302 ? 22.730 30.230 -6.337 1.00 16.11 302 ILE A N 1
ATOM 2405 C CA . ILE A 1 302 ? 22.726 28.804 -6.011 1.00 18.34 302 ILE A CA 1
ATOM 2406 C C . ILE A 1 302 ? 24.152 28.258 -5.932 1.00 20.30 302 ILE A C 1
ATOM 2407 O O . ILE A 1 302 ? 24.482 27.494 -5.021 1.00 17.80 302 ILE A O 1
ATOM 2412 N N . TYR A 1 303 ? 24.996 28.661 -6.877 1.00 18.27 303 TYR A N 1
ATOM 2413 C CA . TYR A 1 303 ? 26.387 28.210 -6.898 1.00 19.98 303 TYR A CA 1
ATOM 2414 C C . TYR A 1 303 ? 27.128 28.609 -5.620 1.00 19.61 303 TYR A C 1
ATOM 2415 O O . TYR A 1 303 ? 27.868 27.811 -5.039 1.00 18.87 303 TYR A O 1
ATOM 2424 N N . GLU A 1 304 ? 26.934 29.842 -5.176 1.00 20.51 304 GLU A N 1
ATOM 2425 C CA . GLU A 1 304 ? 27.601 30.283 -3.964 1.00 20.26 304 GLU A CA 1
ATOM 2426 C C . GLU A 1 304 ? 27.106 29.513 -2.749 1.00 21.38 304 GLU A C 1
ATOM 2427 O O . GLU A 1 304 ? 27.874 29.263 -1.825 1.00 22.33 304 GLU A O 1
ATOM 2433 N N . GLU A 1 305 ? 25.830 29.131 -2.750 1.00 18.60 305 GLU A N 1
ATOM 2434 C CA . GLU A 1 305 ? 25.275 28.363 -1.639 1.00 17.45 305 GLU A CA 1
ATOM 2435 C C . GLU A 1 305 ? 25.882 26.961 -1.666 1.00 18.45 305 GLU A C 1
ATOM 2436 O O . GLU A 1 305 ? 26.188 26.385 -0.615 1.00 19.12 305 GLU A O 1
ATOM 2442 N N . VAL A 1 306 ? 26.051 26.414 -2.869 1.00 16.25 306 VAL A N 1
ATOM 2443 C CA . VAL A 1 306 ? 26.670 25.095 -3.029 1.00 19.19 306 VAL A CA 1
ATOM 2444 C C . VAL A 1 306 ? 28.133 25.152 -2.550 1.00 20.57 306 VAL A C 1
ATOM 2445 O O . VAL A 1 306 ? 28.626 24.220 -1.905 1.00 21.99 306 VAL A O 1
ATOM 2449 N N . GLN A 1 307 ? 28.828 26.239 -2.869 1.00 20.52 307 GLN A N 1
ATOM 2450 C CA . GLN A 1 307 ? 30.218 26.387 -2.438 1.00 22.95 307 GLN A CA 1
ATOM 2451 C C . GLN A 1 307 ? 30.291 26.390 -0.919 1.00 20.61 307 GLN A C 1
ATOM 2452 O O . GLN A 1 307 ? 31.168 25.758 -0.323 1.00 20.40 307 GLN A O 1
ATOM 2458 N N . ARG A 1 308 ? 29.381 27.123 -0.289 1.00 20.13 308 ARG A N 1
ATOM 2459 C CA . ARG A 1 308 ? 29.375 27.189 1.162 1.00 20.04 308 ARG A CA 1
ATOM 2460 C C . ARG A 1 308 ? 29.061 25.817 1.753 1.00 22.51 308 ARG A C 1
ATOM 2461 O O . ARG A 1 308 ? 29.661 25.407 2.754 1.00 21.45 308 ARG A O 1
ATOM 2469 N N . TYR A 1 309 ? 28.134 25.101 1.123 1.00 19.97 309 TYR A N 1
ATOM 2470 C CA . TYR A 1 309 ? 27.766 23.769 1.589 1.00 20.63 309 TYR A CA 1
ATOM 2471 C C . TYR A 1 309 ? 28.973 22.839 1.520 1.00 22.30 309 TYR A C 1
ATOM 2472 O O . TYR A 1 309 ? 29.258 22.098 2.475 1.00 22.07 309 TYR A O 1
ATOM 2481 N N . GLU A 1 310 ? 29.687 22.881 0.397 1.00 21.16 310 GLU A N 1
ATOM 2482 C CA . GLU A 1 310 ? 30.853 22.025 0.217 1.00 21.96 310 GLU A CA 1
ATOM 2483 C C . GLU A 1 310 ? 31.928 22.314 1.255 1.00 24.06 310 GLU A C 1
ATOM 2484 O O . GLU A 1 310 ? 32.614 21.400 1.709 1.00 23.08 310 GLU A O 1
ATOM 2490 N N . LYS A 1 311 ? 32.064 23.580 1.640 1.00 20.57 311 LYS A N 1
ATOM 2491 C CA . LYS A 1 311 ? 33.064 23.969 2.630 1.00 24.03 311 LYS A CA 1
ATOM 2492 C C . LYS A 1 311 ? 32.667 23.592 4.056 1.00 23.89 311 LYS A C 1
ATOM 2493 O O . LYS A 1 311 ? 33.476 23.068 4.822 1.00 23.33 311 LYS A O 1
ATOM 2499 N N . GLU A 1 312 ? 31.415 23.851 4.405 1.00 22.85 312 GLU A N 1
ATOM 2500 C CA . GLU A 1 312 ? 30.940 23.578 5.749 1.00 23.77 312 GLU A CA 1
ATOM 2501 C C . GLU A 1 312 ? 30.473 22.156 6.030 1.00 24.98 312 GLU A C 1
ATOM 2502 O O . GLU A 1 312 ? 30.619 21.664 7.153 1.00 23.44 312 GLU A O 1
ATOM 2508 N N . ARG A 1 313 ? 29.910 21.487 5.031 1.00 25.04 313 ARG A N 1
ATOM 2509 C CA . ARG A 1 313 ? 29.418 20.141 5.270 1.00 28.22 313 ARG A CA 1
ATOM 2510 C C . ARG A 1 313 ? 30.116 19.067 4.462 1.00 29.81 313 ARG A C 1
ATOM 2511 O O . ARG A 1 313 ? 30.973 18.356 4.989 1.00 29.70 313 ARG A O 1
ATOM 2519 N N . VAL A 1 314 ? 29.764 18.938 3.191 1.00 29.68 314 VAL A N 1
ATOM 2520 C CA . VAL A 1 314 ? 30.398 17.923 2.370 1.00 31.21 314 VAL A CA 1
ATOM 2521 C C . VAL A 1 314 ? 30.462 18.270 0.893 1.00 29.81 314 VAL A C 1
ATOM 2522 O O . VAL A 1 314 ? 29.585 18.944 0.352 1.00 27.27 314 VAL A O 1
ATOM 2526 N N . ALA A 1 315 ? 31.530 17.817 0.255 1.00 27.25 315 ALA A N 1
ATOM 2527 C CA . ALA A 1 315 ? 31.718 18.021 -1.167 1.00 26.15 315 ALA A CA 1
ATOM 2528 C C . ALA A 1 315 ? 31.804 16.623 -1.768 1.00 28.92 315 ALA A C 1
ATOM 2529 O O . ALA A 1 315 ? 32.671 15.831 -1.387 1.00 29.37 315 ALA A O 1
ATOM 2531 N N . ASN A 1 316 ? 30.894 16.300 -2.680 1.00 25.01 316 ASN A N 1
ATOM 2532 C CA . ASN A 1 316 ? 30.914 14.987 -3.311 1.00 25.01 316 ASN A CA 1
ATOM 2533 C C . ASN A 1 316 ? 30.279 15.041 -4.689 1.00 25.70 316 ASN A C 1
ATOM 2534 O O . ASN A 1 316 ? 30.132 16.118 -5.267 1.00 22.89 316 ASN A O 1
ATOM 2539 N N . ASN A 1 317 ? 29.898 13.882 -5.217 1.00 23.35 317 ASN A N 1
ATOM 2540 C CA . ASN A 1 317 ? 29.289 13.828 -6.543 1.00 27.21 317 ASN A CA 1
ATOM 2541 C C . ASN A 1 317 ? 27.900 14.438 -6.639 1.00 24.64 317 ASN A C 1
ATOM 2542 O O . ASN A 1 317 ? 27.487 14.889 -7.711 1.00 25.87 317 ASN A O 1
ATOM 2547 N N . SER A 1 318 ? 27.182 14.453 -5.523 1.00 24.08 318 SER A N 1
ATOM 2548 C CA . SER A 1 318 ? 25.845 15.023 -5.505 1.00 24.30 318 SER A CA 1
ATOM 2549 C C . SER A 1 318 ? 25.909 16.541 -5.444 1.00 25.37 318 SER A C 1
ATOM 2550 O O . SER A 1 318 ? 25.132 17.225 -6.114 1.00 24.96 318 SER A O 1
ATOM 2553 N N . THR A 1 319 ? 26.825 17.075 -4.645 1.00 23.65 319 THR A N 1
ATOM 2554 C CA . THR A 1 319 ? 26.924 18.524 -4.550 1.00 25.34 319 THR A CA 1
ATOM 2555 C C . THR A 1 319 ? 27.325 19.078 -5.908 1.00 26.75 319 THR A C 1
ATOM 2556 O O . THR A 1 319 ? 26.875 20.150 -6.299 1.00 31.65 319 THR A O 1
ATOM 2560 N N . TYR A 1 320 ? 28.155 18.339 -6.635 1.00 26.01 320 TYR A N 1
ATOM 2561 C CA . TYR A 1 320 ? 28.572 18.768 -7.955 1.00 22.93 320 TYR A CA 1
ATOM 2562 C C . TYR A 1 320 ? 27.455 18.592 -8.985 1.00 25.44 320 TYR A C 1
ATOM 2563 O O . TYR A 1 320 ? 27.279 19.433 -9.873 1.00 23.86 320 TYR A O 1
ATOM 2572 N N . TRP A 1 321 ? 26.699 17.505 -8.867 1.00 21.49 321 TRP A N 1
ATOM 2573 C CA . TRP A 1 321 ? 25.656 17.233 -9.837 1.00 22.27 321 TRP A CA 1
ATOM 2574 C C . TRP A 1 321 ? 24.592 18.309 -9.961 1.00 21.20 321 TRP A C 1
ATOM 2575 O O . TRP A 1 321 ? 24.029 18.490 -11.032 1.00 21.21 321 TRP A O 1
ATOM 2586 N N . VAL A 1 322 ? 24.310 19.033 -8.888 1.00 22.41 322 VAL A N 1
ATOM 2587 C CA . VAL A 1 322 ? 23.308 20.079 -9.006 1.00 22.96 322 VAL A CA 1
ATOM 2588 C C . VAL A 1 322 ? 23.847 21.114 -10.000 1.00 23.04 322 VAL A C 1
ATOM 2589 O O . VAL A 1 322 ? 23.087 21.709 -10.758 1.00 21.27 322 VAL A O 1
ATOM 2593 N N . LEU A 1 323 ? 25.164 21.300 -10.018 1.00 21.00 323 LEU A N 1
ATOM 2594 C CA . LEU A 1 323 ? 25.773 22.256 -10.942 1.00 21.50 323 LEU A CA 1
ATOM 2595 C C . LEU A 1 323 ? 25.745 21.697 -12.354 1.00 20.99 323 LEU A C 1
ATOM 2596 O O . LEU A 1 323 ? 25.543 22.427 -13.318 1.00 22.03 323 LEU A O 1
ATOM 2601 N N . PHE A 1 324 ? 25.957 20.392 -12.469 1.00 18.94 324 PHE A N 1
ATOM 2602 C CA . PHE A 1 324 ? 25.912 19.708 -13.760 1.00 20.88 324 PHE A CA 1
ATOM 2603 C C . PHE A 1 324 ? 24.536 19.988 -14.396 1.00 21.23 324 PHE A C 1
ATOM 2604 O O . PHE A 1 324 ? 24.429 20.306 -15.588 1.00 19.27 324 PHE A O 1
ATOM 2612 N N . GLU A 1 325 ? 23.478 19.873 -13.600 1.00 16.14 325 GLU A N 1
ATOM 2613 C CA . GLU A 1 325 ? 22.137 20.100 -14.133 1.00 18.76 325 GLU A CA 1
ATOM 2614 C C . GLU A 1 325 ? 21.884 21.572 -14.491 1.00 18.07 325 GLU A C 1
ATOM 2615 O O . GLU A 1 325 ? 21.187 21.870 -15.470 1.00 17.18 325 GLU A O 1
ATOM 2621 N N . LEU A 1 326 ? 22.451 22.492 -13.713 1.00 17.93 326 LEU A N 1
ATOM 2622 C CA . LEU A 1 326 ? 22.281 23.911 -14.005 1.00 19.59 326 LEU A CA 1
ATOM 2623 C C . LEU A 1 326 ? 22.996 24.251 -15.306 1.00 20.66 326 LEU A C 1
ATOM 2624 O O . LEU A 1 326 ? 22.610 25.193 -16.002 1.00 20.17 326 LEU A O 1
ATOM 2629 N N . ILE A 1 327 ? 24.042 23.489 -15.629 1.00 17.32 327 ILE A N 1
ATOM 2630 C CA . ILE A 1 327 ? 24.777 23.711 -16.872 1.00 21.17 327 ILE A CA 1
ATOM 2631 C C . ILE A 1 327 ? 23.901 23.283 -18.050 1.00 19.84 327 ILE A C 1
ATOM 2632 O O . ILE A 1 327 ? 24.017 23.824 -19.150 1.00 20.15 327 ILE A O 1
ATOM 2637 N N . TRP A 1 328 ? 23.013 22.319 -17.816 1.00 19.82 328 TRP A N 1
ATOM 2638 C CA . TRP A 1 328 ? 22.089 21.886 -18.859 1.00 18.78 328 TRP A CA 1
ATOM 2639 C C . TRP A 1 328 ? 21.143 23.053 -19.141 1.00 18.49 328 TRP A C 1
ATOM 2640 O O . TRP A 1 328 ? 20.771 23.300 -20.290 1.00 18.89 328 TRP A O 1
ATOM 2651 N N . ARG A 1 329 ? 20.744 23.763 -18.086 1.00 15.15 329 ARG A N 1
ATOM 2652 C CA . ARG A 1 329 ? 19.861 24.921 -18.256 1.00 17.84 329 ARG A CA 1
ATOM 2653 C C . ARG A 1 329 ? 20.595 25.992 -19.080 1.00 18.50 329 ARG A C 1
ATOM 2654 O O . ARG A 1 329 ? 20.030 26.577 -20.009 1.00 18.63 329 ARG A O 1
ATOM 2662 N N . ASP A 1 330 ? 21.855 26.248 -18.732 1.00 18.06 330 ASP A N 1
ATOM 2663 C CA . ASP A 1 330 ? 22.670 27.218 -19.468 1.00 19.42 330 ASP A CA 1
ATOM 2664 C C . ASP A 1 330 ? 22.747 26.813 -20.938 1.00 19.63 330 ASP A C 1
ATOM 2665 O O . ASP A 1 330 ? 22.566 27.634 -21.846 1.00 17.07 330 ASP A O 1
ATOM 2670 N N . TYR A 1 331 ? 23.036 25.536 -21.164 1.00 17.34 331 TYR A N 1
ATOM 2671 C CA . TYR A 1 331 ? 23.177 25.013 -22.516 1.00 17.73 331 TYR A CA 1
ATOM 2672 C C . TYR A 1 331 ? 21.951 25.260 -23.378 1.00 18.79 331 TYR A C 1
ATOM 2673 O O . TYR A 1 331 ? 22.073 25.735 -24.503 1.00 17.38 331 TYR A O 1
ATOM 2682 N N . PHE A 1 332 ? 20.765 24.932 -22.874 1.00 19.07 332 PHE A N 1
ATOM 2683 C CA . PHE A 1 332 ? 19.575 25.157 -23.688 1.00 19.28 332 PHE A CA 1
ATOM 2684 C C . PHE A 1 332 ? 19.305 26.641 -23.912 1.00 17.06 332 PHE A C 1
ATOM 2685 O O . PHE A 1 332 ? 18.768 27.030 -24.949 1.00 18.47 332 PHE A O 1
ATOM 2693 N N . ARG A 1 333 ? 19.682 27.469 -22.945 1.00 16.90 333 ARG A N 1
ATOM 2694 C CA . ARG A 1 333 ? 19.484 28.908 -23.086 1.00 19.49 333 ARG A CA 1
ATOM 2695 C C . ARG A 1 333 ? 20.372 29.418 -24.233 1.00 19.24 333 ARG A C 1
ATOM 2696 O O . ARG A 1 333 ? 19.911 30.167 -25.100 1.00 19.47 333 ARG A O 1
ATOM 2704 N N . PHE A 1 334 ? 21.639 29.008 -24.258 1.00 17.64 334 PHE A N 1
ATOM 2705 C CA . PHE A 1 334 ? 22.522 29.461 -25.339 1.00 19.33 334 PHE A CA 1
ATOM 2706 C C . PHE A 1 334 ? 22.104 28.819 -26.659 1.00 18.93 334 PHE A C 1
ATOM 2707 O O . PHE A 1 334 ? 22.159 29.446 -27.713 1.00 15.60 334 PHE A O 1
ATOM 2715 N N . LEU A 1 335 ? 21.657 27.570 -26.592 1.00 19.26 335 LEU A N 1
ATOM 2716 C CA . LEU A 1 335 ? 21.238 26.853 -27.791 1.00 20.67 335 LEU A CA 1
ATOM 2717 C C . LEU A 1 335 ? 20.039 27.545 -28.446 1.00 20.50 335 LEU A C 1
ATOM 2718 O O . LEU A 1 335 ? 19.899 27.527 -29.670 1.00 19.26 335 LEU A O 1
ATOM 2723 N N . SER A 1 336 ? 19.182 28.170 -27.642 1.00 19.52 336 SER A N 1
ATOM 2724 C CA . SER A 1 336 ? 18.021 28.854 -28.203 1.00 19.07 336 SER A CA 1
ATOM 2725 C C . SER A 1 336 ? 18.489 29.942 -29.158 1.00 19.91 336 SER A C 1
ATOM 2726 O O . SER A 1 336 ? 17.853 30.199 -30.183 1.00 19.42 3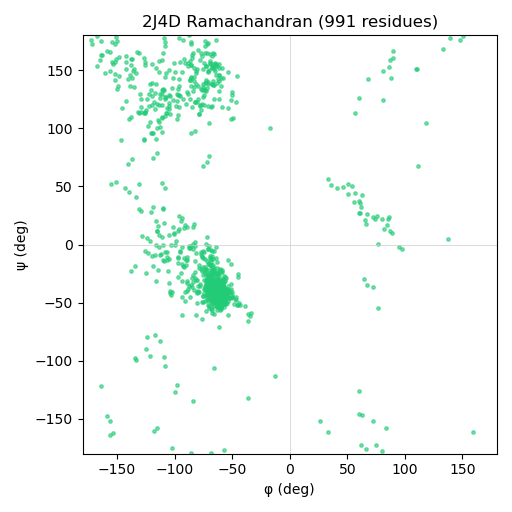36 SER A O 1
ATOM 2729 N N . ILE A 1 337 ? 19.610 30.576 -28.831 1.00 18.41 337 ILE A N 1
ATOM 2730 C CA . ILE A 1 337 ? 20.141 31.626 -29.684 1.00 19.15 337 ILE A CA 1
ATOM 2731 C C . ILE A 1 337 ? 20.667 31.038 -30.984 1.00 20.11 337 ILE A C 1
ATOM 2732 O O . ILE A 1 337 ? 20.361 31.530 -32.073 1.00 21.56 337 ILE A O 1
ATOM 2737 N N . LYS A 1 338 ? 21.458 29.980 -30.879 1.00 18.81 338 LYS A N 1
ATOM 2738 C CA . LYS A 1 338 ? 22.004 29.363 -32.081 1.00 21.20 338 LYS A CA 1
ATOM 2739 C C . LYS A 1 338 ? 20.915 28.803 -32.994 1.00 21.28 338 LYS A C 1
ATOM 2740 O O . LYS A 1 338 ? 21.009 28.905 -34.218 1.00 22.28 338 LYS A O 1
ATOM 2746 N N . CYS A 1 339 ? 19.874 28.225 -32.405 1.00 21.09 339 CYS A N 1
ATOM 2747 C CA . CYS A 1 339 ? 18.801 27.617 -33.200 1.00 21.88 339 CYS A CA 1
ATOM 2748 C C . CYS A 1 339 ? 17.740 28.567 -33.731 1.00 21.26 339 CYS A C 1
ATOM 2749 O O . CYS A 1 339 ? 17.122 28.297 -34.761 1.00 20.68 339 CYS A O 1
ATOM 2752 N N . GLY A 1 340 ? 17.504 29.663 -33.025 1.00 20.08 340 GLY A N 1
ATOM 2753 C CA . GLY A 1 340 ? 16.474 30.573 -33.476 1.00 20.26 340 GLY A CA 1
ATOM 2754 C C . GLY A 1 340 ? 15.156 29.820 -33.513 1.00 19.70 340 GLY A C 1
ATOM 2755 O O . GLY A 1 340 ? 14.924 28.915 -32.698 1.00 19.77 340 GLY A O 1
ATOM 2756 N N . ASN A 1 341 ? 14.303 30.155 -34.472 1.00 17.89 341 ASN A N 1
ATOM 2757 C CA . ASN A 1 341 ? 13.001 29.519 -34.560 1.00 18.61 341 ASN A CA 1
ATOM 2758 C C . ASN A 1 341 ? 12.984 28.060 -35.000 1.00 19.02 341 ASN A C 1
ATOM 2759 O O . ASN A 1 341 ? 11.926 27.442 -35.019 1.00 21.48 341 ASN A O 1
ATOM 2764 N N . SER A 1 342 ? 14.136 27.491 -35.340 1.00 18.34 342 SER A N 1
ATOM 2765 C CA . SER A 1 342 ? 14.134 26.073 -35.717 1.00 21.20 342 SER A CA 1
ATOM 2766 C C . SER A 1 342 ? 13.820 25.265 -34.447 1.00 22.25 342 SER A C 1
ATOM 2767 O O . SER A 1 342 ? 13.470 24.078 -34.496 1.00 21.69 342 SER A O 1
ATOM 2770 N N . LEU A 1 343 ? 13.934 25.933 -33.306 1.00 20.81 343 LEU A N 1
ATOM 2771 C CA . LEU A 1 343 ? 13.642 25.322 -32.016 1.00 21.42 343 LEU A CA 1
ATOM 2772 C C . LEU A 1 343 ? 12.157 24.979 -31.913 1.00 22.29 343 LEU A C 1
ATOM 2773 O O . LEU A 1 343 ? 11.763 24.094 -31.151 1.00 21.75 343 LEU A O 1
ATOM 2778 N N . PHE A 1 344 ? 11.334 25.676 -32.691 1.00 19.62 344 PHE A N 1
ATOM 2779 C CA . PHE A 1 344 ? 9.893 25.467 -32.640 1.00 23.05 344 PHE A CA 1
ATOM 2780 C C . PHE A 1 344 ? 9.297 24.758 -33.852 1.00 22.90 344 PHE A C 1
ATOM 2781 O O . PHE A 1 344 ? 8.110 24.430 -33.860 1.00 24.27 344 PHE A O 1
ATOM 2789 N N . HIS A 1 345 ? 10.116 24.527 -34.869 1.00 23.51 345 HIS A N 1
ATOM 2790 C CA . HIS A 1 345 ? 9.655 23.891 -36.100 1.00 23.84 345 HIS A CA 1
ATOM 2791 C C . HIS A 1 345 ? 9.572 22.378 -35.991 1.00 23.09 345 HIS A C 1
ATOM 2792 O O . HIS A 1 345 ? 10.373 21.754 -35.291 1.00 21.30 345 HIS A O 1
ATOM 2799 N N . LEU A 1 346 ? 8.605 21.792 -36.696 1.00 23.26 346 LEU A N 1
ATOM 2800 C CA . LEU A 1 346 ? 8.390 20.346 -36.661 1.00 24.57 346 LEU A CA 1
ATOM 2801 C C . LEU A 1 346 ? 9.665 19.544 -36.893 1.00 25.48 346 LEU A C 1
ATOM 2802 O O . LEU A 1 346 ? 9.919 18.566 -36.194 1.00 25.85 346 LEU A O 1
ATOM 2807 N N . GLY A 1 347 ? 10.467 19.963 -37.869 1.00 25.47 347 GLY A N 1
ATOM 2808 C CA . GLY A 1 347 ? 11.704 19.260 -38.164 1.00 25.97 347 GLY A CA 1
ATOM 2809 C C . GLY A 1 347 ? 12.820 19.563 -37.183 1.00 27.45 347 GLY A C 1
ATOM 2810 O O . GLY A 1 347 ? 13.881 18.932 -37.225 1.00 22.91 347 GLY A O 1
ATOM 2811 N N . GLY A 1 348 ? 12.582 20.540 -36.310 1.00 26.80 348 GLY A N 1
ATOM 2812 C CA . GLY A 1 348 ? 13.560 20.923 -35.304 1.00 24.60 348 GLY A CA 1
ATOM 2813 C C . GLY A 1 348 ? 14.872 21.451 -35.851 1.00 27.57 348 GLY A C 1
ATOM 2814 O O . GLY A 1 348 ? 15.000 21.678 -37.050 1.00 24.42 348 GLY A O 1
ATOM 2815 N N . PRO A 1 349 ? 15.870 21.673 -34.983 1.00 27.71 349 PRO A N 1
ATOM 2816 C CA . PRO A 1 349 ? 17.178 22.176 -35.409 1.00 31.61 349 PRO A CA 1
ATOM 2817 C C . PRO A 1 349 ? 17.810 21.253 -36.450 1.00 34.43 349 PRO A C 1
ATOM 2818 O O . PRO A 1 349 ? 18.532 21.703 -37.337 1.00 33.62 349 PRO A O 1
ATOM 2822 N N . ARG A 1 350 ? 17.531 19.958 -36.336 1.00 37.90 350 ARG A N 1
ATOM 2823 C CA . ARG A 1 350 ? 18.071 18.985 -37.273 1.00 42.60 350 ARG A CA 1
ATOM 2824 C C . ARG A 1 350 ? 17.375 19.124 -38.635 1.00 45.08 350 ARG A C 1
ATOM 2825 O O . ARG A 1 350 ? 17.854 18.599 -39.640 1.00 45.68 350 ARG A O 1
ATOM 2833 N N . ASN A 1 351 ? 16.257 19.850 -38.651 1.00 48.19 351 ASN A N 1
ATOM 2834 C CA . ASN A 1 351 ? 15.462 20.089 -39.864 1.00 51.57 351 ASN A CA 1
ATOM 2835 C C . ASN A 1 351 ? 15.170 18.767 -40.568 1.00 52.79 351 ASN A C 1
ATOM 2836 O O . ASN A 1 351 ? 15.365 18.601 -41.771 1.00 53.39 351 ASN A O 1
ATOM 2841 N N . VAL A 1 352 ? 14.643 17.865 -39.754 1.00 53.25 352 VAL A N 1
ATOM 2842 C CA . VAL A 1 352 ? 14.299 16.478 -40.058 1.00 55.97 352 VAL A CA 1
ATOM 2843 C C . VAL A 1 352 ? 13.001 16.050 -40.728 1.00 57.56 352 VAL A C 1
ATOM 2844 O O . VAL A 1 352 ? 11.967 16.705 -40.637 1.00 55.73 352 VAL A O 1
ATOM 2848 N N . GLN A 1 353 ? 13.121 14.923 -41.423 1.00 61.51 353 GLN A N 1
ATOM 2849 C CA . GLN A 1 353 ? 11.956 14.192 -41.944 1.00 64.17 353 GLN A CA 1
ATOM 2850 C C . GLN A 1 353 ? 10.694 14.922 -42.397 1.00 65.07 353 GLN A C 1
ATOM 2851 O O . GLN A 1 353 ? 10.688 16.123 -42.638 1.00 66.62 353 GLN A O 1
ATOM 2857 N N . GLY A 1 354 ? 9.611 14.144 -42.466 1.00 64.75 354 GLY A N 1
ATOM 2858 C CA . GLY A 1 354 ? 8.300 14.683 -42.854 1.00 64.82 354 GLY A CA 1
ATOM 2859 C C . GLY A 1 354 ? 7.201 14.405 -41.806 1.00 64.34 354 GLY A C 1
ATOM 2860 O O . GLY A 1 354 ? 6.824 15.308 -41.052 1.00 64.51 354 GLY A O 1
ATOM 2861 N N . LYS A 1 355 ? 6.667 13.176 -41.828 1.00 63.53 355 LYS A N 1
ATOM 2862 C CA . LYS A 1 355 ? 5.649 12.588 -40.914 1.00 62.80 355 LYS A CA 1
ATOM 2863 C C . LYS A 1 355 ? 4.563 13.362 -40.088 1.00 60.50 355 LYS A C 1
ATOM 2864 O O . LYS A 1 355 ? 3.962 14.322 -40.554 1.00 61.39 355 LYS A O 1
ATOM 2870 N N . TRP A 1 356 ? 4.211 12.741 -38.963 1.00 56.95 356 TRP A N 1
ATOM 2871 C CA . TRP A 1 356 ? 3.327 13.133 -37.843 1.00 52.10 356 TRP A CA 1
ATOM 2872 C C . TRP A 1 356 ? 1.846 13.484 -37.856 1.00 47.82 356 TRP A C 1
ATOM 2873 O O . TRP A 1 356 ? 1.366 14.368 -38.580 1.00 48.29 356 TRP A O 1
ATOM 2884 N N . SER A 1 357 ? 1.140 12.766 -36.999 1.00 42.14 357 SER A N 1
ATOM 2885 C CA . SER A 1 357 ? -0.313 12.912 -36.773 1.00 38.15 357 SER A CA 1
ATOM 2886 C C . SER A 1 357 ? -0.615 14.010 -35.752 1.00 36.02 357 SER A C 1
ATOM 2887 O O . SER A 1 357 ? 0.213 14.323 -34.896 1.00 32.50 357 SER A O 1
ATOM 2890 N N . GLN A 1 358 ? -1.809 14.584 -35.852 1.00 33.79 358 GLN A N 1
ATOM 2891 C CA . GLN A 1 358 ? -2.261 15.613 -34.923 1.00 35.70 358 GLN A CA 1
ATOM 2892 C C . GLN A 1 358 ? -3.641 15.176 -34.438 1.00 35.98 358 GLN A C 1
ATOM 2893 O O . GLN A 1 358 ? -4.493 15.999 -34.100 1.00 37.58 358 GLN A O 1
ATOM 2899 N N . ASP A 1 359 ? -3.837 13.857 -34.421 1.00 36.54 359 ASP A N 1
ATOM 2900 C CA . ASP A 1 359 ? -5.085 13.229 -33.990 1.00 38.63 359 ASP A CA 1
ATOM 2901 C C . ASP A 1 359 ? -5.516 13.817 -32.653 1.00 37.53 359 ASP A C 1
ATOM 2902 O O . ASP A 1 359 ? -4.906 13.540 -31.616 1.00 36.40 359 ASP A O 1
ATOM 2907 N N . GLN A 1 360 ? -6.581 14.611 -32.679 1.00 37.61 360 GLN A N 1
ATOM 2908 C CA . GLN A 1 360 ? -7.082 15.265 -31.477 1.00 39.56 360 GLN A CA 1
ATOM 2909 C C . GLN A 1 360 ? -7.491 14.278 -30.384 1.00 40.03 360 GLN A C 1
ATOM 2910 O O . GLN A 1 360 ? -7.243 14.517 -29.200 1.00 38.12 360 GLN A O 1
ATOM 2916 N N . LYS A 1 361 ? -8.103 13.165 -30.780 1.00 39.47 361 LYS A N 1
ATOM 2917 C CA . LYS A 1 361 ? -8.536 12.161 -29.816 1.00 38.79 361 LYS A CA 1
ATOM 2918 C C . LYS A 1 361 ? -7.340 11.539 -29.111 1.00 35.64 361 LYS A C 1
ATOM 2919 O O . LYS A 1 361 ? -7.340 11.387 -27.887 1.00 33.58 361 LYS A O 1
ATOM 2925 N N . LEU A 1 362 ? -6.327 11.164 -29.884 1.00 33.57 362 LEU A N 1
ATOM 2926 C CA . LEU A 1 362 ? -5.135 10.577 -29.295 1.00 33.09 362 LEU A CA 1
ATOM 2927 C C . LEU A 1 362 ? -4.505 11.579 -28.349 1.00 29.44 362 LEU A C 1
ATOM 2928 O O . LEU A 1 362 ? -4.170 11.247 -27.214 1.00 28.59 362 LEU A O 1
ATOM 2933 N N . PHE A 1 363 ? -4.349 12.811 -28.818 1.00 30.00 363 PHE A N 1
ATOM 2934 C CA . PHE A 1 363 ? -3.756 13.843 -27.980 1.00 28.64 363 PHE A CA 1
ATOM 2935 C C . PHE A 1 363 ? -4.525 14.024 -26.672 1.00 29.21 363 PHE A C 1
ATOM 2936 O O . PHE A 1 363 ? -3.932 14.041 -25.588 1.00 26.75 363 PHE A O 1
ATOM 2944 N N . GLU A 1 364 ? -5.846 14.152 -26.762 1.00 27.23 364 GLU A N 1
ATOM 2945 C CA . GLU A 1 364 ? -6.630 14.350 -25.556 1.00 28.08 364 GLU A CA 1
ATOM 2946 C C . GLU A 1 364 ? -6.493 13.233 -24.528 1.00 26.39 364 GLU A C 1
ATOM 2947 O O . GLU A 1 364 ? -6.561 13.495 -23.327 1.00 25.20 364 GLU A O 1
ATOM 2953 N N . SER A 1 365 ? -6.287 11.998 -24.984 1.00 27.58 365 SER A N 1
ATOM 2954 C CA . SER A 1 365 ? -6.146 10.875 -24.053 1.00 28.07 365 SER A CA 1
ATOM 2955 C C . SER A 1 365 ? -4.853 11.016 -23.246 1.00 27.99 365 SER A C 1
ATOM 2956 O O . SER A 1 365 ? -4.797 10.639 -22.074 1.00 27.10 365 SER A O 1
ATOM 2959 N N . TRP A 1 366 ? -3.821 11.557 -23.890 1.00 27.04 366 TRP A N 1
ATOM 2960 C CA . TRP A 1 366 ? -2.523 11.797 -23.262 1.00 25.12 366 TRP A CA 1
ATOM 2961 C C . TRP A 1 366 ? -2.709 12.952 -22.277 1.00 26.19 366 TRP A C 1
ATOM 2962 O O . TRP A 1 366 ? -2.370 12.854 -21.099 1.00 23.62 366 TRP A O 1
ATOM 2973 N N . ARG A 1 367 ? -3.269 14.043 -22.784 1.00 24.34 367 ARG A N 1
ATOM 2974 C CA . ARG A 1 367 ? -3.512 15.243 -21.998 1.00 26.58 367 ARG A CA 1
ATOM 2975 C C . ARG A 1 367 ? -4.349 14.963 -20.749 1.00 26.95 367 ARG A C 1
ATOM 2976 O O . ARG A 1 367 ? -4.016 15.415 -19.642 1.00 23.35 367 ARG A O 1
ATOM 2984 N N . ASP A 1 368 ? -5.428 14.205 -20.928 1.00 25.54 368 ASP A N 1
ATOM 2985 C CA . ASP A 1 368 ? -6.327 13.909 -19.821 1.00 28.56 368 ASP A CA 1
ATOM 2986 C C . ASP A 1 368 ? -6.014 12.670 -19.001 1.00 28.45 368 ASP A C 1
ATOM 2987 O O . ASP A 1 368 ? -6.859 12.198 -18.234 1.00 26.54 368 ASP A O 1
ATOM 2992 N N . ALA A 1 369 ? -4.802 12.151 -19.150 1.00 25.19 369 ALA A N 1
ATOM 2993 C CA . ALA A 1 369 ? -4.387 10.980 -18.389 1.00 27.59 369 ALA A CA 1
ATOM 2994 C C . ALA A 1 369 ? -5.347 9.797 -18.531 1.00 27.32 369 ALA A C 1
ATOM 2995 O O . ALA A 1 369 ? -5.773 9.219 -17.531 1.00 27.86 369 ALA A O 1
ATOM 2997 N N . LYS A 1 370 ? -5.678 9.445 -19.770 1.00 26.18 370 LYS A N 1
ATOM 2998 C CA . LYS A 1 370 ? -6.561 8.312 -20.052 1.00 29.04 370 LYS A CA 1
ATOM 2999 C C . LYS A 1 370 ? -5.960 7.454 -21.158 1.00 28.71 370 LYS A C 1
ATOM 3000 O O . LYS A 1 370 ? -6.668 6.985 -22.058 1.00 29.17 370 LYS A O 1
ATOM 3006 N N . THR A 1 371 ? -4.648 7.257 -21.102 1.00 24.83 371 THR A N 1
ATOM 3007 C CA . THR A 1 371 ? -3.971 6.446 -22.104 1.00 25.48 371 THR A CA 1
ATOM 3008 C C . THR A 1 371 ? -4.090 4.960 -21.770 1.00 26.40 371 THR A C 1
ATOM 3009 O O . THR A 1 371 ? -3.976 4.105 -22.651 1.00 28.62 371 THR A O 1
ATOM 3013 N N . GLY A 1 372 ? -4.313 4.659 -20.495 1.00 29.56 372 GLY A N 1
ATOM 3014 C CA . GLY A 1 372 ? -4.432 3.273 -20.079 1.00 29.69 372 GLY A CA 1
ATOM 3015 C C . GLY A 1 372 ? -3.133 2.740 -19.508 1.00 30.45 372 GLY A C 1
ATOM 3016 O O . GLY A 1 372 ? -3.063 1.606 -19.052 1.00 27.51 372 GLY A O 1
ATOM 3017 N N . TYR A 1 373 ? -2.088 3.558 -19.545 1.00 29.00 373 TYR A N 1
ATOM 3018 C CA . TYR A 1 373 ? -0.795 3.157 -19.001 1.00 29.05 373 TYR A CA 1
ATOM 3019 C C . TYR A 1 373 ? -0.569 4.001 -17.764 1.00 28.29 373 TYR A C 1
ATOM 3020 O O . TYR A 1 373 ? -0.350 5.208 -17.860 1.00 29.08 373 TYR A O 1
ATOM 3029 N N . PRO A 1 374 ? -0.632 3.378 -16.578 1.00 28.55 374 PRO A N 1
ATOM 3030 C CA . PRO A 1 374 ? -0.445 4.087 -15.312 1.00 28.63 374 PRO A CA 1
ATOM 3031 C C . PRO A 1 374 ? 0.754 5.033 -15.250 1.00 27.62 374 PRO A C 1
ATOM 3032 O O . PRO A 1 374 ? 0.613 6.179 -14.821 1.00 25.01 374 PRO A O 1
ATOM 3036 N N . LEU A 1 375 ? 1.923 4.564 -15.675 1.00 25.96 375 LEU A N 1
ATOM 3037 C CA . LEU A 1 375 ? 3.111 5.414 -15.630 1.00 26.74 375 LEU A CA 1
ATOM 3038 C C . LEU A 1 375 ? 2.873 6.732 -16.365 1.00 24.79 375 LEU A C 1
ATOM 3039 O O . LEU A 1 375 ? 3.215 7.805 -15.861 1.00 24.38 375 LEU A O 1
ATOM 3044 N N . ILE A 1 376 ? 2.279 6.647 -17.551 1.00 25.04 376 ILE A N 1
ATOM 3045 C CA . ILE A 1 376 ? 1.990 7.840 -18.346 1.00 26.30 376 ILE A CA 1
ATOM 3046 C C . ILE A 1 376 ? 0.916 8.693 -17.683 1.00 26.59 376 ILE A C 1
ATOM 3047 O O . ILE A 1 376 ? 1.128 9.879 -17.413 1.00 25.59 376 ILE A O 1
ATOM 3052 N N . ASP A 1 377 ? -0.230 8.078 -17.403 1.00 23.92 377 ASP A N 1
ATOM 3053 C CA . ASP A 1 377 ? -1.361 8.789 -16.812 1.00 24.00 377 ASP A CA 1
ATOM 3054 C C . ASP A 1 377 ? -1.073 9.490 -15.497 1.00 23.23 377 ASP A C 1
ATOM 3055 O O . ASP A 1 377 ? -1.516 10.621 -15.288 1.00 24.77 377 ASP A O 1
ATOM 3060 N N . ALA A 1 378 ? -0.338 8.826 -14.612 1.00 22.54 378 ALA A N 1
ATOM 3061 C CA . ALA A 1 378 ? 0.000 9.416 -13.324 1.00 22.04 378 ALA A CA 1
ATOM 3062 C C . ALA A 1 378 ? 0.803 10.700 -13.545 1.00 21.13 378 ALA A C 1
ATOM 3063 O O . ALA A 1 378 ? 0.567 11.713 -12.892 1.00 22.75 378 ALA A O 1
ATOM 3065 N N . ASN A 1 379 ? 1.760 10.649 -14.462 1.00 20.74 379 ASN A N 1
ATOM 3066 C CA . ASN A 1 379 ? 2.573 11.826 -14.744 1.00 21.35 379 ASN A CA 1
ATOM 3067 C C . ASN A 1 379 ? 1.744 12.960 -15.338 1.00 20.41 379 ASN A C 1
ATOM 3068 O O . ASN A 1 379 ? 1.878 14.112 -14.924 1.00 23.29 379 ASN A O 1
ATOM 3073 N N . MET A 1 380 ? 0.865 12.641 -16.284 1.00 20.42 380 MET A N 1
ATOM 3074 C CA . MET A 1 380 ? 0.047 13.681 -16.902 1.00 20.71 380 MET A CA 1
ATOM 3075 C C . MET A 1 380 ? -0.940 14.268 -15.898 1.00 22.52 380 MET A C 1
ATOM 3076 O O . MET A 1 380 ? -1.288 15.449 -15.969 1.00 22.46 380 MET A O 1
ATOM 3081 N N . LYS A 1 381 ? -1.389 13.448 -14.953 1.00 21.18 381 LYS A N 1
ATOM 3082 C CA . LYS A 1 381 ? -2.315 13.941 -13.944 1.00 23.06 381 LYS A CA 1
ATOM 3083 C C . LYS A 1 381 ? -1.528 14.832 -12.974 1.00 21.37 381 LYS A C 1
ATOM 3084 O O . LYS A 1 381 ? -2.025 15.864 -12.524 1.00 23.10 381 LYS A O 1
ATOM 3090 N N . GLU A 1 382 ? -0.297 14.438 -12.653 1.00 22.12 382 GLU A N 1
ATOM 3091 C CA . GLU A 1 382 ? 0.525 15.249 -11.753 1.00 20.90 382 GLU A CA 1
ATOM 3092 C C . GLU A 1 382 ? 0.678 16.643 -12.363 1.00 20.03 382 GLU A C 1
ATOM 3093 O O . GLU A 1 382 ? 0.526 17.664 -11.689 1.00 20.68 382 GLU A O 1
ATOM 3099 N N . LEU A 1 383 ? 0.965 16.666 -13.657 1.00 19.61 383 LEU A N 1
ATOM 3100 C CA . LEU A 1 383 ? 1.150 17.915 -14.387 1.00 19.52 383 LEU A CA 1
ATOM 3101 C C . LEU A 1 383 ? -0.069 18.839 -14.371 1.00 21.36 383 LEU A C 1
ATOM 3102 O O . LEU A 1 383 ? 0.049 20.012 -14.024 1.00 18.86 383 LEU A O 1
ATOM 3107 N N . SER A 1 384 ? -1.239 18.327 -14.752 1.00 19.01 384 SER A N 1
ATOM 3108 C CA . SER A 1 384 ? -2.427 19.179 -14.779 1.00 23.09 384 SER A CA 1
ATOM 3109 C C . SER A 1 384 ? -2.920 19.581 -13.384 1.00 19.85 384 SER A C 1
ATOM 3110 O O . SER A 1 384 ? -3.600 20.586 -13.229 1.00 22.98 384 SER A O 1
ATOM 3113 N N . THR A 1 385 ? -2.553 18.808 -12.372 1.00 20.61 385 THR A N 1
ATOM 3114 C CA . THR A 1 385 ? -2.959 19.083 -10.998 1.00 21.30 385 THR A CA 1
ATOM 3115 C C . THR A 1 385 ? -2.017 20.025 -10.250 1.00 21.23 385 THR A C 1
ATOM 3116 O O . THR A 1 385 ? -2.460 20.841 -9.440 1.00 21.77 385 THR A O 1
ATOM 3120 N N . THR A 1 386 ? -0.720 19.910 -10.519 1.00 20.41 386 THR A N 1
ATOM 3121 C CA . THR A 1 386 ? 0.275 20.717 -9.802 1.00 21.04 386 THR A CA 1
ATOM 3122 C C . THR A 1 386 ? 1.113 21.670 -10.656 1.00 20.20 386 THR A C 1
ATOM 3123 O O . THR A 1 386 ? 1.719 22.593 -10.124 1.00 19.91 386 THR A O 1
ATOM 3127 N N . GLY A 1 387 ? 1.167 21.441 -11.964 1.00 19.42 387 GLY A N 1
ATOM 3128 C CA . GLY A 1 387 ? 1.979 22.304 -12.813 1.00 20.72 387 GLY A CA 1
ATOM 3129 C C . GLY A 1 387 ? 3.445 21.893 -12.790 1.00 20.87 387 GLY A C 1
ATOM 3130 O O . GLY A 1 387 ? 4.330 22.635 -13.231 1.00 20.93 387 GLY A O 1
ATOM 3131 N N . PHE A 1 388 ? 3.711 20.703 -12.262 1.00 20.43 388 PHE A N 1
ATOM 3132 C CA . PHE A 1 388 ? 5.075 20.185 -12.194 1.00 20.30 388 PHE A CA 1
ATOM 3133 C C . PHE A 1 388 ? 5.085 18.704 -12.568 1.00 20.44 388 PHE A C 1
ATOM 3134 O O . PHE A 1 388 ? 4.069 18.018 -12.444 1.00 20.45 388 PHE A O 1
ATOM 3142 N N . MET A 1 389 ? 6.230 18.229 -13.051 1.00 21.10 389 MET A N 1
ATOM 3143 C CA . MET A 1 389 ? 6.416 16.820 -13.395 1.00 20.31 389 MET A CA 1
ATOM 3144 C C . MET A 1 389 ? 7.900 16.558 -13.206 1.00 21.32 389 MET A C 1
ATOM 3145 O O . MET A 1 389 ? 8.723 17.427 -13.519 1.00 17.37 389 MET A O 1
ATOM 3150 N N . SER A 1 390 ? 8.246 15.383 -12.680 1.00 19.23 390 SER A N 1
ATOM 3151 C CA . SER A 1 390 ? 9.654 15.043 -12.463 1.00 22.07 390 SER A CA 1
ATOM 3152 C C . SER A 1 390 ? 10.358 14.975 -13.808 1.00 21.59 390 SER A C 1
ATOM 3153 O O . SER A 1 390 ? 9.721 14.737 -14.835 1.00 19.71 390 SER A O 1
ATOM 3156 N N . ASN A 1 391 ? 11.673 15.176 -13.797 1.00 19.09 391 ASN A N 1
ATOM 3157 C CA . ASN A 1 391 ? 12.446 15.116 -15.029 1.00 20.72 391 ASN A CA 1
ATOM 3158 C C . ASN A 1 391 ? 12.287 13.739 -15.686 1.00 21.58 391 ASN A C 1
ATOM 3159 O O . ASN A 1 391 ? 12.149 13.630 -16.905 1.00 22.07 391 ASN A O 1
ATOM 3164 N N . ARG A 1 392 ? 12.311 12.687 -14.872 1.00 22.67 392 ARG A N 1
ATOM 3165 C CA . ARG A 1 392 ? 12.159 11.325 -15.386 1.00 21.27 392 ARG A CA 1
ATOM 3166 C C . ARG A 1 392 ? 10.794 11.191 -16.073 1.00 19.63 392 ARG A C 1
ATOM 3167 O O . ARG A 1 392 ? 10.689 10.656 -17.171 1.00 18.71 392 ARG A O 1
ATOM 3175 N N . GLY A 1 393 ? 9.752 11.703 -15.427 1.00 21.92 393 GLY A N 1
ATOM 3176 C CA . GLY A 1 393 ? 8.423 11.629 -16.008 1.00 20.39 393 GLY A CA 1
ATOM 3177 C C . GLY A 1 393 ? 8.307 12.372 -17.327 1.00 22.45 393 GLY A C 1
ATOM 3178 O O . GLY A 1 393 ? 7.691 11.873 -18.277 1.00 22.45 393 GLY A O 1
ATOM 3179 N N . ARG A 1 394 ? 8.898 13.564 -17.397 1.00 17.76 394 ARG A N 1
ATOM 3180 C CA . ARG A 1 394 ? 8.839 14.357 -18.619 1.00 18.15 394 ARG A CA 1
ATOM 3181 C C . ARG A 1 394 ? 9.499 13.631 -19.785 1.00 20.33 394 ARG A C 1
ATOM 3182 O O . ARG A 1 394 ? 9.004 13.672 -20.910 1.00 20.52 394 ARG A O 1
ATOM 3190 N N . GLN A 1 395 ? 10.632 12.983 -19.531 1.00 20.57 395 GLN A N 1
ATOM 3191 C CA . GLN A 1 395 ? 11.305 12.257 -20.598 1.00 20.78 395 GLN A CA 1
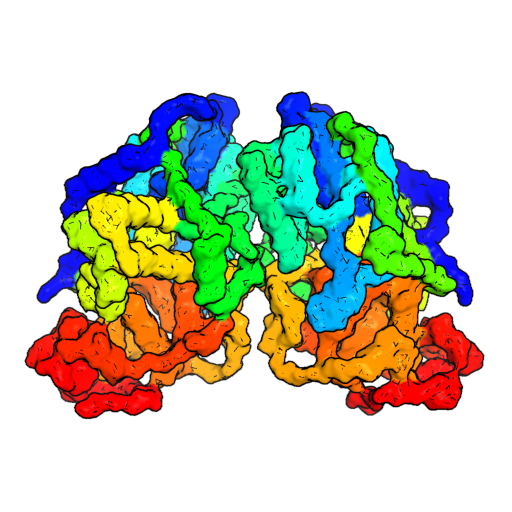ATOM 3192 C C . GLN A 1 395 ? 10.423 11.096 -21.078 1.00 21.06 395 GLN A C 1
ATOM 3193 O O . GLN A 1 395 ? 10.313 10.834 -22.277 1.00 20.13 395 GLN A O 1
ATOM 3199 N N . ILE A 1 396 ? 9.804 10.402 -20.131 1.00 21.99 396 ILE A N 1
ATOM 3200 C CA . ILE A 1 396 ? 8.945 9.270 -20.456 1.00 22.32 396 ILE A CA 1
ATOM 3201 C C . ILE A 1 396 ? 7.692 9.672 -21.238 1.00 23.99 396 ILE A C 1
ATOM 3202 O O . ILE A 1 396 ? 7.426 9.119 -22.311 1.00 21.63 396 ILE A O 1
ATOM 3207 N N . VAL A 1 397 ? 6.928 10.641 -20.729 1.00 23.27 397 VAL A N 1
ATOM 3208 C CA . VAL A 1 397 ? 5.709 11.046 -21.430 1.00 20.47 397 VAL A CA 1
ATOM 3209 C C . VAL A 1 397 ? 6.012 11.635 -22.801 1.00 23.60 397 VAL A C 1
ATOM 3210 O O . VAL A 1 397 ? 5.190 11.546 -23.715 1.00 21.16 397 VAL A O 1
ATOM 3214 N N . CYS A 1 398 ? 7.194 12.231 -22.945 1.00 24.22 398 CYS A N 1
ATOM 3215 C CA . CYS A 1 398 ? 7.598 12.800 -24.231 1.00 23.18 398 CYS A CA 1
ATOM 3216 C C . CYS A 1 398 ? 7.812 11.664 -25.236 1.00 23.47 398 CYS A C 1
ATOM 3217 O O . CYS A 1 398 ? 7.321 11.705 -26.374 1.00 22.81 398 CYS A O 1
ATOM 3220 N N . SER A 1 399 ? 8.555 10.650 -24.817 1.00 21.14 399 SER A N 1
ATOM 3221 C CA . SER A 1 399 ? 8.813 9.505 -25.687 1.00 24.57 399 SER A CA 1
ATOM 3222 C C . SER A 1 399 ? 7.494 8.826 -26.063 1.00 23.84 399 SER A C 1
ATOM 3223 O O . SER A 1 399 ? 7.275 8.464 -27.215 1.00 26.24 399 SER A O 1
ATOM 3226 N N . PHE A 1 400 ? 6.609 8.663 -25.085 1.00 26.48 400 PHE A N 1
ATOM 3227 C CA . PHE A 1 400 ? 5.324 8.023 -25.342 1.00 26.75 400 PHE A CA 1
ATOM 3228 C C . PHE A 1 400 ? 4.502 8.763 -26.401 1.00 28.04 400 PHE A C 1
ATOM 3229 O O . PHE A 1 400 ? 3.969 8.154 -27.342 1.00 24.89 400 PHE A O 1
ATOM 3237 N N . LEU A 1 401 ? 4.390 10.077 -26.245 1.00 25.32 401 LEU A N 1
ATOM 3238 C CA . LEU A 1 401 ? 3.620 10.874 -27.189 1.00 23.15 401 LEU A CA 1
ATOM 3239 C C . LEU A 1 401 ? 4.178 10.812 -28.593 1.00 23.89 401 LEU A C 1
ATOM 3240 O O . LEU A 1 401 ? 3.434 10.660 -29.568 1.00 25.91 401 LEU A O 1
ATOM 3245 N N . VAL A 1 402 ? 5.494 10.933 -28.696 1.00 24.97 402 VAL A N 1
ATOM 3246 C CA . VAL A 1 402 ? 6.160 10.923 -29.985 1.00 25.94 402 VAL A CA 1
ATOM 3247 C C . VAL A 1 402 ? 6.303 9.550 -30.635 1.00 28.56 402 VAL A C 1
ATOM 3248 O O . VAL A 1 402 ? 5.977 9.376 -31.807 1.00 27.99 402 VAL A O 1
ATOM 3252 N N . ARG A 1 403 ? 6.789 8.582 -29.869 1.00 29.94 403 ARG A N 1
ATOM 3253 C CA . ARG A 1 403 ? 7.043 7.253 -30.409 1.00 32.11 403 ARG A CA 1
ATOM 3254 C C . ARG A 1 403 ? 5.926 6.222 -30.324 1.00 32.70 403 ARG A C 1
ATOM 3255 O O . ARG A 1 403 ? 5.713 5.467 -31.267 1.00 33.83 403 ARG A O 1
ATOM 3263 N N . ASP A 1 404 ? 5.217 6.181 -29.206 1.00 32.78 404 ASP A N 1
ATOM 3264 C CA . ASP A 1 404 ? 4.134 5.222 -29.060 1.00 32.84 404 ASP A CA 1
ATOM 3265 C C . ASP A 1 404 ? 2.850 5.728 -29.699 1.00 32.52 404 ASP A C 1
ATOM 3266 O O . ASP A 1 404 ? 2.129 4.962 -30.337 1.00 29.17 404 ASP A O 1
ATOM 3271 N N . MET A 1 405 ? 2.574 7.022 -29.548 1.00 30.41 405 MET A N 1
ATOM 3272 C CA . MET A 1 405 ? 1.368 7.608 -30.121 1.00 31.13 405 MET A CA 1
ATOM 3273 C C . MET A 1 405 ? 1.587 8.180 -31.516 1.00 30.81 405 MET A C 1
ATOM 3274 O O . MET A 1 405 ? 0.628 8.378 -32.262 1.00 31.59 405 MET A O 1
ATOM 3279 N N . GLY A 1 406 ? 2.844 8.447 -31.863 1.00 30.55 406 GLY A N 1
ATOM 3280 C CA . GLY A 1 406 ? 3.157 8.992 -33.175 1.00 28.95 406 GLY A CA 1
ATOM 3281 C C . GLY A 1 406 ? 2.652 10.406 -33.426 1.00 29.64 406 GLY A C 1
ATOM 3282 O O . GLY A 1 406 ? 2.438 10.802 -34.574 1.00 30.42 406 GLY A O 1
ATOM 3283 N N . LEU A 1 407 ? 2.480 11.186 -32.364 1.00 27.55 407 LEU A N 1
ATOM 3284 C CA . LEU A 1 407 ? 1.976 12.553 -32.512 1.00 27.53 407 LEU A CA 1
ATOM 3285 C C . LEU A 1 407 ? 3.019 13.637 -32.746 1.00 26.11 407 LEU A C 1
ATOM 3286 O O . LEU A 1 407 ? 4.175 13.510 -32.348 1.00 25.89 407 LEU A O 1
ATOM 3291 N N . ASP A 1 408 ? 2.575 14.702 -33.407 1.00 25.99 408 ASP A N 1
ATOM 3292 C CA . ASP A 1 408 ? 3.382 15.890 -33.692 1.00 24.29 408 ASP A CA 1
ATOM 3293 C C . ASP A 1 408 ? 3.896 16.301 -32.307 1.00 23.26 408 ASP A C 1
ATOM 3294 O O . ASP A 1 408 ? 3.095 16.635 -31.433 1.00 22.39 408 ASP A O 1
ATOM 3299 N N . TRP A 1 409 ? 5.212 16.279 -32.109 1.00 20.74 409 TRP A N 1
ATOM 3300 C CA . TRP A 1 409 ? 5.789 16.600 -30.801 1.00 22.79 409 TRP A CA 1
ATOM 3301 C C . TRP A 1 409 ? 5.430 17.969 -30.226 1.00 22.11 409 TRP A C 1
ATOM 3302 O O . TRP A 1 409 ? 5.408 18.155 -29.006 1.00 21.28 409 TRP A O 1
ATOM 3313 N N . ARG A 1 410 ? 5.136 18.927 -31.093 1.00 23.05 410 ARG A N 1
ATOM 3314 C CA . ARG A 1 410 ? 4.801 20.263 -30.622 1.00 23.28 410 ARG A CA 1
ATOM 3315 C C . ARG A 1 410 ? 3.470 20.282 -29.867 1.00 23.85 410 ARG A C 1
ATOM 3316 O O . ARG A 1 410 ? 3.197 21.202 -29.103 1.00 21.59 410 ARG A O 1
ATOM 3324 N N . MET A 1 411 ? 2.640 19.263 -30.067 1.00 20.89 411 MET A N 1
ATOM 3325 C CA . MET A 1 411 ? 1.383 19.221 -29.342 1.00 22.07 411 MET A CA 1
ATOM 3326 C C . MET A 1 411 ? 1.746 19.002 -27.882 1.00 21.29 411 MET A C 1
ATOM 3327 O O . MET A 1 411 ? 1.166 19.617 -26.986 1.00 22.37 411 MET A O 1
ATOM 3332 N N . GLY A 1 412 ? 2.717 18.125 -27.650 1.00 21.51 412 GLY A N 1
ATOM 3333 C CA . GLY A 1 412 ? 3.154 17.858 -26.292 1.00 20.91 412 GLY A CA 1
ATOM 3334 C C . GLY A 1 412 ? 3.908 19.048 -25.709 1.00 19.08 412 GLY A C 1
ATOM 3335 O O . GLY A 1 412 ? 3.736 19.395 -24.535 1.00 19.43 412 GLY A O 1
ATOM 3336 N N . ALA A 1 413 ? 4.736 19.687 -26.529 1.00 19.14 413 ALA A N 1
ATOM 3337 C CA . ALA A 1 413 ? 5.507 20.842 -26.073 1.00 17.80 413 ALA A CA 1
ATOM 3338 C C . ALA A 1 413 ? 4.609 22.021 -25.696 1.00 18.86 413 ALA A C 1
ATOM 3339 O O . ALA A 1 413 ? 4.874 22.711 -24.701 1.00 17.88 413 ALA A O 1
ATOM 3341 N N . GLU A 1 414 ? 3.548 22.252 -26.472 1.00 17.42 414 GLU A N 1
ATOM 3342 C CA . GLU A 1 414 ? 2.636 23.356 -26.181 1.00 17.47 414 GLU A CA 1
ATOM 3343 C C . GLU A 1 414 ? 1.787 23.081 -24.951 1.00 19.58 414 GLU A C 1
ATOM 3344 O O . GLU A 1 414 ? 1.415 24.014 -24.222 1.00 17.47 414 GLU A O 1
ATOM 3350 N N . TRP A 1 415 ? 1.476 21.809 -24.709 1.00 18.80 415 TRP A N 1
ATOM 3351 C CA . TRP A 1 415 ? 0.695 21.465 -23.527 1.00 18.53 415 TRP A CA 1
ATOM 3352 C C . TRP A 1 415 ? 1.567 21.685 -22.290 1.00 17.95 415 TRP A C 1
ATOM 3353 O O . TRP A 1 415 ? 1.083 22.143 -21.253 1.00 19.48 415 TRP A O 1
ATOM 3364 N N . PHE A 1 416 ? 2.857 21.368 -22.402 1.00 15.28 416 PHE A N 1
ATOM 3365 C CA . PHE A 1 416 ? 3.781 21.591 -21.292 1.00 15.51 416 PHE A CA 1
ATOM 3366 C C . PHE A 1 416 ? 3.871 23.117 -21.107 1.00 16.44 416 PHE A C 1
ATOM 3367 O O . PHE A 1 416 ? 3.908 23.623 -19.984 1.00 17.17 416 PHE A O 1
ATOM 3375 N N . GLU A 1 417 ? 3.868 23.850 -22.216 1.00 17.09 417 GLU A N 1
ATOM 3376 C CA . GLU A 1 417 ? 3.935 25.309 -22.142 1.00 17.27 417 GLU A CA 1
ATOM 3377 C C . GLU A 1 417 ? 2.735 25.868 -21.369 1.00 16.64 417 GLU A C 1
ATOM 3378 O O . GLU A 1 417 ? 2.860 26.812 -20.585 1.00 15.52 417 GLU A O 1
ATOM 3384 N N . THR A 1 418 ? 1.569 25.277 -21.577 1.00 16.87 418 THR A N 1
ATOM 3385 C CA . THR A 1 418 ? 0.390 25.732 -20.864 1.00 17.35 418 THR A CA 1
ATOM 3386 C C . THR A 1 418 ? 0.468 25.424 -19.370 1.00 17.10 418 THR A C 1
ATOM 3387 O O . THR A 1 418 ? 0.205 26.287 -18.528 1.00 19.29 418 THR A O 1
ATOM 3391 N N . CYS A 1 419 ? 0.847 24.188 -19.054 1.00 15.70 419 CYS A N 1
ATOM 3392 C CA . CYS A 1 419 ? 0.854 23.695 -17.676 1.00 18.80 419 CYS A CA 1
ATOM 3393 C C . CYS A 1 419 ? 2.005 23.912 -16.706 1.00 19.63 419 CYS A C 1
ATOM 3394 O O . CYS A 1 419 ? 1.762 24.091 -15.511 1.00 22.76 419 CYS A O 1
ATOM 3397 N N . LEU A 1 420 ? 3.240 23.884 -17.196 1.00 18.22 420 LEU A N 1
ATOM 3398 C CA . LEU A 1 420 ? 4.407 24.001 -16.328 1.00 16.97 420 LEU A CA 1
ATOM 3399 C C . LEU A 1 420 ? 4.657 25.299 -15.590 1.00 18.39 420 LEU A C 1
ATOM 3400 O O . LEU A 1 420 ? 4.749 26.354 -16.200 1.00 16.54 420 LEU A O 1
ATOM 3405 N N . LEU A 1 421 ? 4.792 25.211 -14.268 1.00 16.68 421 LEU A N 1
ATOM 3406 C CA . LEU A 1 421 ? 5.112 26.395 -13.481 1.00 17.15 421 LEU A CA 1
ATOM 3407 C C . LEU A 1 421 ? 6.491 26.874 -13.938 1.00 16.91 421 LEU A C 1
ATOM 3408 O O . LEU A 1 421 ? 6.746 28.075 -14.008 1.00 19.12 421 LEU A O 1
ATOM 3413 N N . ASP A 1 422 ? 7.375 25.925 -14.249 1.00 17.47 422 ASP A N 1
ATOM 3414 C CA . ASP A 1 422 ? 8.727 26.270 -14.670 1.00 17.81 422 ASP A CA 1
ATOM 3415 C C . ASP A 1 422 ? 8.903 26.432 -16.165 1.00 17.47 422 ASP A C 1
ATOM 3416 O O . ASP A 1 422 ? 10.033 26.433 -16.663 1.00 16.78 422 ASP A O 1
ATOM 3421 N N . TYR A 1 423 ? 7.805 26.596 -16.888 1.00 14.89 423 TYR A N 1
ATOM 3422 C CA . TYR A 1 423 ? 7.914 26.732 -18.329 1.00 17.82 423 TYR A CA 1
ATOM 3423 C C . TYR A 1 423 ? 8.941 27.775 -18.714 1.00 17.08 423 TYR A C 1
ATOM 3424 O O . TYR A 1 423 ? 8.896 28.911 -18.245 1.00 17.51 423 TYR A O 1
ATOM 3433 N N . ASP A 1 424 ? 9.845 27.361 -19.595 1.00 19.17 424 ASP A N 1
ATOM 3434 C CA . ASP A 1 424 ? 10.921 28.193 -20.117 1.00 18.13 424 ASP A CA 1
ATOM 3435 C C . ASP A 1 424 ? 11.008 27.759 -21.584 1.00 18.49 424 ASP A C 1
ATOM 3436 O O . ASP A 1 424 ? 11.177 26.571 -21.874 1.00 18.28 424 ASP A O 1
ATOM 3441 N N . PRO A 1 425 ? 10.879 28.701 -22.533 1.00 15.90 425 PRO A N 1
ATOM 3442 C CA . PRO A 1 425 ? 10.955 28.251 -23.924 1.00 15.99 425 PRO A CA 1
ATOM 3443 C C . PRO A 1 425 ? 12.218 27.490 -24.298 1.00 18.74 425 PRO A C 1
ATOM 3444 O O . PRO A 1 425 ? 12.149 26.481 -25.001 1.00 16.38 425 PRO A O 1
ATOM 3448 N N . CYS A 1 426 ? 13.360 27.970 -23.820 1.00 17.24 426 CYS A N 1
ATOM 3449 C CA . CYS A 1 426 ? 14.643 27.352 -24.131 1.00 19.66 426 CYS A CA 1
ATOM 3450 C C . CYS A 1 426 ? 14.712 25.922 -23.617 1.00 19.61 426 CYS A C 1
ATOM 3451 O O . CYS A 1 426 ? 15.042 24.996 -24.362 1.00 20.46 426 CYS A O 1
ATOM 3454 N N . SER A 1 427 ? 14.395 25.749 -22.341 1.00 17.35 427 SER A N 1
ATOM 3455 C CA . SER A 1 427 ? 14.441 24.431 -21.724 1.00 17.65 427 SER A CA 1
ATOM 3456 C C . SER A 1 427 ? 13.315 23.518 -22.193 1.00 17.94 427 SER A C 1
ATOM 3457 O O . SER A 1 427 ? 13.541 22.339 -22.445 1.00 21.57 427 SER A O 1
ATOM 3460 N N . ASN A 1 428 ? 12.104 24.051 -22.316 1.00 17.95 428 ASN A N 1
ATOM 3461 C CA . ASN A 1 428 ? 10.984 23.208 -22.726 1.00 17.47 428 ASN A CA 1
ATOM 3462 C C . ASN A 1 428 ? 11.139 22.682 -24.143 1.00 19.18 428 ASN A C 1
ATOM 3463 O O . ASN A 1 428 ? 11.156 21.476 -24.375 1.00 19.05 428 ASN A O 1
ATOM 3468 N N . TYR A 1 429 ? 11.230 23.594 -25.099 1.00 16.82 429 TYR A N 1
ATOM 3469 C CA . TYR A 1 429 ? 11.375 23.178 -26.479 1.00 17.91 429 TYR A CA 1
ATOM 3470 C C . TYR A 1 429 ? 12.722 22.509 -26.713 1.00 18.31 429 TYR A C 1
ATOM 3471 O O . TYR A 1 429 ? 12.840 21.620 -27.554 1.00 21.32 429 TYR A O 1
ATOM 3480 N N . GLY A 1 430 ? 13.733 22.926 -25.953 1.00 19.06 430 GLY A N 1
ATOM 3481 C CA . GLY A 1 430 ? 15.043 22.318 -26.086 1.00 18.26 430 GLY A CA 1
ATOM 3482 C C . GLY A 1 430 ? 14.947 20.843 -25.736 1.00 21.62 430 GLY A C 1
ATOM 3483 O O . GLY A 1 430 ? 15.325 19.971 -26.525 1.00 19.22 430 GLY A O 1
ATOM 3484 N N . ASN A 1 431 ? 14.424 20.553 -24.550 1.00 18.29 431 ASN A N 1
ATOM 3485 C CA . ASN A 1 431 ? 14.288 19.168 -24.126 1.00 20.93 431 ASN A CA 1
ATOM 3486 C C . ASN A 1 431 ? 13.321 18.388 -25.018 1.00 20.38 431 ASN A C 1
ATOM 3487 O O . ASN A 1 431 ? 13.544 17.200 -25.274 1.00 22.38 431 ASN A O 1
ATOM 3492 N N . TRP A 1 432 ? 12.258 19.032 -25.498 1.00 19.31 432 TRP A N 1
ATOM 3493 C CA . TRP A 1 432 ? 11.323 18.338 -26.382 1.00 20.12 432 TRP A CA 1
ATOM 3494 C C . TRP A 1 432 ? 11.979 17.950 -27.713 1.00 22.72 432 TRP A C 1
ATOM 3495 O O . TRP A 1 432 ? 11.761 16.840 -28.201 1.00 23.44 432 TRP A O 1
ATOM 3506 N N . THR A 1 433 ? 12.784 18.839 -28.301 1.00 20.88 433 THR A N 1
ATOM 3507 C CA . THR A 1 433 ? 13.432 18.499 -29.567 1.00 22.63 433 THR A CA 1
ATOM 3508 C C . THR A 1 433 ? 14.340 17.299 -29.358 1.00 24.19 433 THR A C 1
ATOM 3509 O O . THR A 1 433 ? 14.413 16.410 -30.215 1.00 25.73 433 THR A O 1
ATOM 3513 N N . TYR A 1 434 ? 15.032 17.274 -28.220 1.00 22.95 434 TYR A N 1
ATOM 3514 C CA . TYR A 1 434 ? 15.906 16.157 -27.885 1.00 25.32 434 TYR A CA 1
ATOM 3515 C C . TYR A 1 434 ? 15.088 14.870 -27.797 1.00 26.47 434 TYR A C 1
ATOM 3516 O O . TYR A 1 434 ? 15.370 13.893 -28.493 1.00 28.66 434 TYR A O 1
ATOM 3525 N N . GLY A 1 435 ? 14.068 14.882 -26.942 1.00 23.94 435 GLY A N 1
ATOM 3526 C CA . GLY A 1 435 ? 13.222 13.713 -26.776 1.00 25.02 435 GLY A CA 1
ATOM 3527 C C . GLY A 1 435 ? 12.542 13.257 -28.053 1.00 25.68 435 GLY A C 1
ATOM 3528 O O . GLY A 1 435 ? 12.334 12.062 -28.263 1.00 26.93 435 GLY A O 1
ATOM 3529 N N . ALA A 1 436 ? 12.198 14.205 -28.915 1.00 25.20 436 ALA A N 1
ATOM 3530 C CA . ALA A 1 436 ? 11.532 13.893 -30.169 1.00 25.26 436 ALA A CA 1
ATOM 3531 C C . ALA A 1 436 ? 12.526 13.450 -31.241 1.00 27.04 436 ALA A C 1
ATOM 3532 O O . ALA A 1 436 ? 12.126 13.034 -32.324 1.00 26.85 436 ALA A O 1
ATOM 3534 N N . GLY A 1 437 ? 13.815 13.551 -30.933 1.00 26.92 437 GLY A N 1
ATOM 3535 C CA . GLY A 1 437 ? 14.843 13.163 -31.880 1.00 27.73 437 GLY A CA 1
ATOM 3536 C C . GLY A 1 437 ? 15.071 14.146 -33.016 1.00 27.85 437 GLY A C 1
ATOM 3537 O O . GLY A 1 437 ? 15.545 13.758 -34.084 1.00 26.02 437 GLY A O 1
ATOM 3538 N N . VAL A 1 438 ? 14.742 15.418 -32.803 1.00 26.37 438 VAL A N 1
ATOM 3539 C CA . VAL A 1 438 ? 14.934 16.423 -33.844 1.00 26.19 438 VAL A CA 1
ATOM 3540 C C . VAL A 1 438 ? 15.961 17.495 -33.461 1.00 28.08 438 VAL A C 1
ATOM 3541 O O . VAL A 1 438 ? 16.071 18.535 -34.123 1.00 27.84 438 VAL A O 1
ATOM 3545 N N . GLY A 1 439 ? 16.696 17.236 -32.383 1.00 26.38 439 GLY A N 1
ATOM 3546 C CA . GLY A 1 439 ? 17.733 18.148 -31.932 1.00 27.90 439 GLY A CA 1
ATOM 3547 C C . GLY A 1 439 ? 18.998 17.758 -32.673 1.00 30.66 439 GLY A C 1
ATOM 3548 O O . GLY A 1 439 ? 18.966 16.811 -33.457 1.00 30.68 439 GLY A O 1
ATOM 3549 N N . ASN A 1 440 ? 20.107 18.449 -32.438 1.00 32.28 440 ASN A N 1
ATOM 3550 C CA . ASN A 1 440 ? 21.322 18.099 -33.162 1.00 34.11 440 ASN A CA 1
ATOM 3551 C C . ASN A 1 440 ? 22.310 17.184 -32.473 1.00 35.21 440 ASN A C 1
ATOM 3552 O O . ASN A 1 440 ? 23.507 17.218 -32.765 1.00 35.52 440 ASN A O 1
ATOM 3557 N N . ASP A 1 441 ? 21.831 16.382 -31.530 1.00 35.71 441 ASP A N 1
ATOM 3558 C CA . ASP A 1 441 ? 22.718 15.419 -30.912 1.00 40.29 441 ASP A CA 1
ATOM 3559 C C . ASP A 1 441 ? 22.021 14.082 -31.063 1.00 43.19 441 ASP A C 1
ATOM 3560 O O . ASP A 1 441 ? 21.232 13.666 -30.217 1.00 42.34 441 ASP A O 1
ATOM 3565 N N . PRO A 1 442 ? 22.297 13.392 -32.175 1.00 46.51 442 PRO A N 1
ATOM 3566 C CA . PRO A 1 442 ? 21.722 12.089 -32.494 1.00 47.58 442 PRO A CA 1
ATOM 3567 C C . PRO A 1 442 ? 22.039 11.038 -31.435 1.00 48.26 442 PRO A C 1
ATOM 3568 O O . PRO A 1 442 ? 21.329 10.040 -31.326 1.00 46.56 442 PRO A O 1
ATOM 3572 N N . ARG A 1 443 ? 23.093 11.261 -30.662 1.00 49.92 443 ARG A N 1
ATOM 3573 C CA . ARG A 1 443 ? 23.426 10.286 -29.636 1.00 54.73 443 ARG A CA 1
ATOM 3574 C C . ARG A 1 443 ? 22.430 10.356 -28.480 1.00 55.60 443 ARG A C 1
ATOM 3575 O O . ARG A 1 443 ? 22.537 9.597 -27.510 1.00 56.58 443 ARG A O 1
ATOM 3583 N N . GLU A 1 444 ? 21.449 11.246 -28.587 1.00 56.29 444 GLU A N 1
ATOM 3584 C CA . GLU A 1 444 ? 20.467 11.374 -27.521 1.00 56.94 444 GLU A CA 1
ATOM 3585 C C . GLU A 1 444 ? 19.085 10.856 -27.931 1.00 55.45 444 GLU A C 1
ATOM 3586 O O . GLU A 1 444 ? 18.147 10.877 -27.131 1.00 55.98 444 GLU A O 1
ATOM 3592 N N . ASP A 1 445 ? 18.981 10.375 -29.170 1.00 52.77 445 ASP A N 1
ATOM 3593 C CA . ASP A 1 445 ? 17.735 9.825 -29.722 1.00 50.91 445 ASP A CA 1
ATOM 3594 C C . ASP A 1 445 ? 17.381 8.492 -29.082 1.00 51.20 445 ASP A C 1
ATOM 3595 O O . ASP A 1 445 ? 17.967 7.466 -29.435 1.00 52.03 445 ASP A O 1
ATOM 3600 N N . ARG A 1 446 ? 16.406 8.475 -28.183 1.00 48.70 446 ARG A N 1
ATOM 3601 C CA . ARG A 1 446 ? 16.067 7.204 -27.571 1.00 47.53 446 ARG A CA 1
ATOM 3602 C C . ARG A 1 446 ? 14.604 6.930 -27.298 1.00 44.36 446 ARG A C 1
ATOM 3603 O O . ARG A 1 446 ? 13.782 7.841 -27.204 1.00 42.11 446 ARG A O 1
ATOM 3611 N N . TYR A 1 447 ? 14.291 5.645 -27.201 1.00 42.08 447 TYR A N 1
ATOM 3612 C CA . TYR A 1 447 ? 12.939 5.200 -26.924 1.00 39.10 447 TYR A CA 1
ATOM 3613 C C . TYR A 1 447 ? 12.894 4.739 -25.471 1.00 38.47 447 TYR A C 1
ATOM 3614 O O . TYR A 1 447 ? 13.734 3.944 -25.041 1.00 39.10 447 TYR A O 1
ATOM 3623 N N . PHE A 1 448 ? 11.928 5.240 -24.712 1.00 34.24 448 PHE A N 1
ATOM 3624 C CA . PHE A 1 448 ? 11.793 4.829 -23.323 1.00 35.65 448 PHE A CA 1
ATOM 3625 C C . PHE A 1 448 ? 10.753 3.714 -23.216 1.00 35.40 448 PHE A C 1
ATOM 3626 O O . PHE A 1 448 ? 9.586 3.897 -23.567 1.00 35.77 448 PHE A O 1
ATOM 3634 N N . SER A 1 449 ? 11.192 2.553 -22.747 1.00 34.09 449 SER A N 1
ATOM 3635 C CA . SER A 1 449 ? 10.306 1.411 -22.574 1.00 33.50 449 SER A CA 1
ATOM 3636 C C . SER A 1 449 ? 9.487 1.637 -21.313 1.00 31.04 449 SER A C 1
ATOM 3637 O O . SER A 1 449 ? 10.037 1.695 -20.219 1.00 32.38 449 SER A O 1
ATOM 3640 N N . ILE A 1 450 ? 8.175 1.769 -21.464 1.00 31.34 450 ILE A N 1
ATOM 3641 C CA . ILE A 1 450 ? 7.313 1.998 -20.311 1.00 33.86 450 ILE A CA 1
ATOM 3642 C C . ILE A 1 450 ? 7.462 0.927 -19.236 1.00 32.88 450 ILE A C 1
ATOM 3643 O O . ILE A 1 450 ? 7.565 1.245 -18.051 1.00 34.20 450 ILE A O 1
ATOM 3648 N N . PRO A 1 451 ? 7.483 -0.357 -19.626 1.00 36.34 451 PRO A N 1
ATOM 3649 C CA . PRO A 1 451 ? 7.628 -1.405 -18.612 1.00 36.19 451 PRO A CA 1
ATOM 3650 C C . PRO A 1 451 ? 8.941 -1.308 -17.845 1.00 35.68 451 PRO A C 1
ATOM 3651 O O . PRO A 1 451 ? 8.958 -1.417 -16.623 1.00 36.21 451 PRO A O 1
ATOM 3655 N N . LYS A 1 452 ? 10.042 -1.107 -18.562 1.00 35.71 452 LYS A N 1
ATOM 3656 C CA . LYS A 1 452 ? 11.343 -1.003 -17.911 1.00 36.03 452 LYS A CA 1
ATOM 3657 C C . LYS A 1 452 ? 11.433 0.234 -17.037 1.00 33.56 452 LYS A C 1
ATOM 3658 O O . LYS A 1 452 ? 11.974 0.188 -15.935 1.00 34.22 452 LYS A O 1
ATOM 3664 N N . GLN A 1 453 ? 10.914 1.350 -17.533 1.00 33.89 453 GLN A N 1
ATOM 3665 C CA . GLN A 1 453 ? 10.951 2.579 -16.759 1.00 31.59 453 GLN A CA 1
ATOM 3666 C C . GLN A 1 453 ? 10.157 2.376 -15.475 1.00 32.24 453 GLN A C 1
ATOM 3667 O O . GLN A 1 453 ? 10.598 2.765 -14.389 1.00 29.70 453 GLN A O 1
ATOM 3673 N N . ALA A 1 454 ? 8.993 1.743 -15.595 1.00 31.79 454 ALA A N 1
ATOM 3674 C CA . ALA A 1 454 ? 8.162 1.496 -14.425 1.00 34.62 454 ALA A CA 1
ATOM 3675 C C . ALA A 1 454 ? 8.914 0.634 -13.420 1.00 34.01 454 ALA A C 1
ATOM 3676 O O . ALA A 1 454 ? 8.890 0.893 -12.218 1.00 33.95 454 ALA A O 1
ATOM 3678 N N . GLN A 1 455 ? 9.591 -0.389 -13.925 1.00 36.57 455 GLN A N 1
ATOM 3679 C CA . GLN A 1 455 ? 10.336 -1.300 -13.067 1.00 39.62 455 GLN A CA 1
ATOM 3680 C C . GLN A 1 455 ? 11.543 -0.628 -12.431 1.00 38.52 455 GLN A C 1
ATOM 3681 O O . GLN A 1 455 ? 11.827 -0.839 -11.252 1.00 37.84 455 GLN A O 1
ATOM 3687 N N . ASN A 1 456 ? 12.245 0.195 -13.203 1.00 36.53 456 ASN A N 1
ATOM 3688 C CA . ASN A 1 456 ? 13.428 0.866 -12.677 1.00 36.71 456 ASN A CA 1
ATOM 3689 C C . ASN A 1 456 ? 13.152 2.069 -11.797 1.00 35.24 456 ASN A C 1
ATOM 3690 O O . ASN A 1 456 ? 13.886 2.314 -10.838 1.00 34.61 456 ASN A O 1
ATOM 3695 N N . TYR A 1 457 ? 12.092 2.813 -12.097 1.00 31.23 457 TYR A N 1
ATOM 3696 C CA . TYR A 1 457 ? 11.817 4.015 -11.327 1.00 30.95 457 TYR A CA 1
ATOM 3697 C C . TYR A 1 457 ? 10.582 4.033 -10.434 1.00 31.56 457 TYR A C 1
ATOM 3698 O O . TYR A 1 457 ? 10.404 4.967 -9.653 1.00 30.58 457 TYR A O 1
ATOM 3707 N N . ASP A 1 458 ? 9.736 3.011 -10.538 1.00 31.99 458 ASP A N 1
ATOM 3708 C CA . ASP A 1 458 ? 8.542 2.914 -9.690 1.00 31.65 458 ASP A CA 1
ATOM 3709 C C . ASP A 1 458 ? 8.219 1.432 -9.492 1.00 34.03 458 ASP A C 1
ATOM 3710 O O . ASP A 1 458 ? 7.095 0.987 -9.735 1.00 32.49 458 ASP A O 1
ATOM 3715 N N . PRO A 1 459 ? 9.211 0.652 -9.029 1.00 35.29 459 PRO A N 1
ATOM 3716 C CA . PRO A 1 459 ? 9.081 -0.791 -8.791 1.00 36.39 459 PRO A CA 1
ATOM 3717 C C . PRO A 1 459 ? 7.895 -1.209 -7.928 1.00 36.42 459 PRO A C 1
ATOM 3718 O O . PRO A 1 459 ? 7.240 -2.208 -8.220 1.00 38.93 459 PRO A O 1
ATOM 3722 N N . GLU A 1 460 ? 7.620 -0.450 -6.875 1.00 36.74 460 GLU A N 1
ATOM 3723 C CA . GLU A 1 460 ? 6.508 -0.761 -5.982 1.00 38.15 460 GLU A CA 1
ATOM 3724 C C . GLU A 1 460 ? 5.187 -0.143 -6.451 1.00 38.17 460 GLU A C 1
ATOM 3725 O O . GLU A 1 460 ? 4.140 -0.336 -5.821 1.00 36.77 460 GLU A O 1
ATOM 3731 N N . GLY A 1 461 ? 5.236 0.593 -7.556 1.00 35.50 461 GLY A N 1
ATOM 3732 C CA . GLY A 1 461 ? 4.035 1.229 -8.071 1.00 33.97 461 GLY A CA 1
ATOM 3733 C C . GLY A 1 461 ? 3.549 2.297 -7.114 1.00 31.13 461 GLY A C 1
ATOM 3734 O O . GLY A 1 461 ? 2.399 2.731 -7.169 1.00 32.33 461 GLY A O 1
ATOM 3735 N N . GLU A 1 462 ? 4.438 2.722 -6.228 1.00 30.06 462 GLU A N 1
ATOM 3736 C CA . GLU A 1 462 ? 4.118 3.741 -5.240 1.00 31.92 462 GLU A CA 1
ATOM 3737 C C . GLU A 1 462 ? 3.685 5.050 -5.914 1.00 30.27 462 GLU A C 1
ATOM 3738 O O . GLU A 1 462 ? 2.734 5.702 -5.477 1.00 28.51 462 GLU A O 1
ATOM 3744 N N . TYR A 1 463 ? 4.386 5.430 -6.980 1.00 26.78 463 TYR A N 1
ATOM 3745 C CA . TYR A 1 463 ? 4.070 6.672 -7.686 1.00 26.15 463 TYR A CA 1
ATOM 3746 C C . TYR A 1 463 ? 2.723 6.631 -8.404 1.00 23.24 463 TYR A C 1
ATOM 3747 O O . TYR A 1 463 ? 1.882 7.501 -8.195 1.00 24.10 463 TYR A O 1
ATOM 3756 N N . VAL A 1 464 ? 2.508 5.635 -9.253 1.00 24.34 464 VAL A N 1
ATOM 3757 C CA . VAL A 1 464 ? 1.237 5.569 -9.962 1.00 25.75 464 VAL A CA 1
ATOM 3758 C C . VAL A 1 464 ? 0.059 5.397 -9.002 1.00 27.36 464 VAL A C 1
ATOM 3759 O O . VAL A 1 464 ? -1.037 5.894 -9.264 1.00 27.20 464 VAL A O 1
ATOM 3763 N N . ALA A 1 465 ? 0.295 4.723 -7.880 1.00 28.07 465 ALA A N 1
ATOM 3764 C CA . ALA A 1 465 ? -0.753 4.490 -6.882 1.00 29.79 465 ALA A CA 1
ATOM 3765 C C . ALA A 1 465 ? -1.157 5.778 -6.172 1.00 29.87 465 ALA A C 1
ATOM 3766 O O . ALA A 1 465 ? -2.325 5.971 -5.820 1.00 28.61 465 ALA A O 1
ATOM 3768 N N . PHE A 1 466 ? -0.188 6.656 -5.946 1.00 29.14 466 PHE A N 1
ATOM 3769 C CA . PHE A 1 466 ? -0.475 7.917 -5.285 1.00 27.84 466 PHE A CA 1
ATOM 3770 C C . PHE A 1 466 ? -1.388 8.770 -6.162 1.00 29.75 466 PHE A C 1
ATOM 3771 O O . PHE A 1 466 ? -2.346 9.373 -5.675 1.00 28.53 466 PHE A O 1
ATOM 3779 N N . TRP A 1 467 ? -1.097 8.807 -7.460 1.00 27.93 467 TRP A N 1
ATOM 3780 C CA . TRP A 1 467 ? -1.877 9.617 -8.392 1.00 27.29 467 TRP A CA 1
ATOM 3781 C C . TRP A 1 467 ? -3.138 8.959 -8.930 1.00 28.72 467 TRP A C 1
ATOM 3782 O O . TRP A 1 467 ? -4.105 9.647 -9.268 1.00 27.28 467 TRP A O 1
ATOM 3793 N N . LEU A 1 468 ? -3.125 7.636 -9.016 1.00 26.70 468 LEU A N 1
ATOM 3794 C CA . LEU A 1 468 ? -4.271 6.893 -9.522 1.00 29.82 468 LEU A CA 1
ATOM 3795 C C . LEU A 1 468 ? -4.731 5.985 -8.381 1.00 33.03 468 LEU A C 1
ATOM 3796 O O . LEU A 1 468 ? -4.493 4.778 -8.395 1.00 32.23 468 LEU A O 1
ATOM 3801 N N . GLN A 1 469 ? -5.382 6.594 -7.390 1.00 34.97 469 GLN A N 1
ATOM 3802 C CA . GLN A 1 469 ? -5.853 5.889 -6.202 1.00 37.95 469 GLN A CA 1
ATOM 3803 C C . GLN A 1 469 ? -6.555 4.550 -6.413 1.00 37.42 469 GLN A C 1
ATOM 3804 O O . GLN A 1 469 ? -6.547 3.713 -5.510 1.00 38.84 469 GLN A O 1
ATOM 3810 N N . GLN A 1 470 ? -7.155 4.331 -7.580 1.00 36.74 470 GLN A N 1
ATOM 3811 C CA . GLN A 1 470 ? -7.833 3.060 -7.822 1.00 38.90 470 GLN A CA 1
ATOM 3812 C C . GLN A 1 470 ? -6.843 1.899 -7.964 1.00 40.53 470 GLN A C 1
ATOM 3813 O O . GLN A 1 470 ? -7.254 0.751 -8.155 1.00 40.86 470 GLN A O 1
ATOM 3819 N N . LEU A 1 471 ? -5.547 2.194 -7.873 1.00 39.94 471 LEU A N 1
ATOM 3820 C CA . LEU A 1 471 ? -4.518 1.156 -7.987 1.00 40.10 471 LEU A CA 1
ATOM 3821 C C . LEU A 1 471 ? -3.880 0.853 -6.633 1.00 39.84 471 LEU A C 1
ATOM 3822 O O . LEU A 1 471 ? -3.132 -0.116 -6.495 1.00 39.88 471 LEU A O 1
ATOM 3827 N N . ARG A 1 472 ? -4.171 1.689 -5.640 1.00 41.22 472 ARG A N 1
ATOM 3828 C CA . ARG A 1 472 ? -3.603 1.535 -4.301 1.00 44.96 472 ARG A CA 1
ATOM 3829 C C . ARG A 1 472 ? -3.795 0.173 -3.643 1.00 47.60 472 ARG A C 1
ATOM 3830 O O . ARG A 1 472 ? -2.916 -0.302 -2.920 1.00 46.89 472 ARG A O 1
ATOM 3838 N N . ARG A 1 473 ? -4.939 -0.452 -3.892 1.00 48.18 473 ARG A N 1
ATOM 3839 C CA . ARG A 1 473 ? -5.244 -1.746 -3.296 1.00 50.00 473 ARG A CA 1
ATOM 3840 C C . ARG A 1 473 ? -4.480 -2.895 -3.935 1.00 51.11 473 ARG A C 1
ATOM 3841 O O . ARG A 1 473 ? -4.174 -3.891 -3.277 1.00 52.06 473 ARG A O 1
ATOM 3849 N N . LEU A 1 474 ? -4.176 -2.755 -5.218 1.00 51.01 474 LEU A N 1
ATOM 3850 C CA . LEU A 1 474 ? -3.467 -3.793 -5.950 1.00 50.28 474 LEU A CA 1
ATOM 3851 C C . LEU A 1 474 ? -2.028 -3.982 -5.495 1.00 50.51 474 LEU A C 1
ATOM 3852 O O . LEU A 1 474 ? -1.385 -3.051 -5.005 1.00 50.18 474 LEU A O 1
ATOM 3857 N N . PRO A 1 475 ? -1.504 -5.205 -5.651 1.00 50.88 475 PRO A N 1
ATOM 3858 C CA . PRO A 1 475 ? -0.124 -5.493 -5.261 1.00 51.41 475 PRO A CA 1
ATOM 3859 C C . PRO A 1 475 ? 0.697 -4.949 -6.421 1.00 52.94 475 PRO A C 1
ATOM 3860 O O . PRO A 1 475 ? 0.125 -4.631 -7.467 1.00 50.89 475 PRO A O 1
ATOM 3864 N N . LYS A 1 476 ? 2.013 -4.831 -6.271 1.00 55.09 476 LYS A N 1
ATOM 3865 C CA . LYS A 1 476 ? 2.803 -4.354 -7.398 1.00 58.27 476 LYS A CA 1
ATOM 3866 C C . LYS A 1 476 ? 2.473 -5.357 -8.486 1.00 59.84 476 LYS A C 1
ATOM 3867 O O . LYS A 1 476 ? 1.674 -6.265 -8.273 1.00 61.86 476 LYS A O 1
ATOM 3873 N N . GLU A 1 477 ? 3.097 -5.220 -9.643 1.00 60.55 477 GLU A N 1
ATOM 3874 C CA . GLU A 1 477 ? 2.830 -6.142 -10.733 1.00 61.31 477 GLU A CA 1
ATOM 3875 C C . GLU A 1 477 ? 1.489 -5.748 -11.335 1.00 59.61 477 GLU A C 1
ATOM 3876 O O . GLU A 1 477 ? 1.393 -5.501 -12.535 1.00 60.78 477 GLU A O 1
ATOM 3882 N N . LYS A 1 478 ? 0.450 -5.683 -10.509 1.00 56.14 478 LYS A N 1
ATOM 3883 C CA . LYS A 1 478 ? -0.851 -5.281 -11.019 1.00 54.05 478 LYS A CA 1
ATOM 3884 C C . LYS A 1 478 ? -0.894 -3.768 -11.122 1.00 50.62 478 LYS A C 1
ATOM 3885 O O . LYS A 1 478 ? -1.558 -3.218 -11.996 1.00 49.15 478 LYS A O 1
ATOM 3891 N N . ARG A 1 479 ? -0.169 -3.098 -10.235 1.00 46.88 479 ARG A N 1
ATOM 3892 C CA . ARG A 1 479 ? -0.130 -1.646 -10.240 1.00 45.78 479 ARG A CA 1
ATOM 3893 C C . ARG A 1 479 ? 0.271 -1.131 -11.617 1.00 44.83 479 ARG A C 1
ATOM 3894 O O . ARG A 1 479 ? -0.265 -0.133 -12.084 1.00 44.73 479 ARG A O 1
ATOM 3902 N N . HIS A 1 480 ? 1.199 -1.811 -12.282 1.00 44.57 480 HIS A N 1
ATOM 3903 C CA . HIS A 1 480 ? 1.619 -1.351 -13.599 1.00 46.95 480 HIS A CA 1
ATOM 3904 C C . HIS A 1 480 ? 0.954 -2.028 -14.784 1.00 47.48 480 HIS A C 1
ATOM 3905 O O . HIS A 1 480 ? 1.015 -1.522 -15.903 1.00 48.77 480 HIS A O 1
ATOM 3912 N N . TRP A 1 481 ? 0.315 -3.167 -14.541 1.00 46.11 481 TRP A N 1
ATOM 3913 C CA . TRP A 1 481 ? -0.406 -3.880 -15.595 1.00 46.41 481 TRP A CA 1
ATOM 3914 C C . TRP A 1 481 ? -1.671 -4.394 -14.928 1.00 43.53 481 TRP A C 1
ATOM 3915 O O . TRP A 1 481 ? -1.846 -5.591 -14.712 1.00 43.16 481 TRP A O 1
ATOM 3926 N N . PRO A 1 482 ? -2.575 -3.465 -14.586 1.00 41.43 482 PRO A N 1
ATOM 3927 C CA . PRO A 1 482 ? -3.856 -3.711 -13.923 1.00 39.14 482 PRO A CA 1
ATOM 3928 C C . PRO A 1 482 ? -4.932 -4.339 -14.795 1.00 38.65 482 PRO A C 1
ATOM 3929 O O . PRO A 1 482 ? -5.896 -4.905 -14.282 1.00 40.28 482 PRO A O 1
ATOM 3933 N N . GLY A 1 483 ? -4.772 -4.235 -16.108 1.00 37.23 483 GLY A N 1
ATOM 3934 C CA . GLY A 1 483 ? -5.771 -4.780 -17.007 1.00 36.46 483 GLY A CA 1
ATOM 3935 C C . GLY A 1 483 ? -6.819 -3.723 -17.289 1.00 35.63 483 GLY A C 1
ATOM 3936 O O . GLY A 1 483 ? -6.900 -2.716 -16.586 1.00 36.03 483 GLY A O 1
ATOM 3937 N N . ARG A 1 484 ? -7.648 -3.966 -18.295 1.00 37.18 484 ARG A N 1
ATOM 3938 C CA . ARG A 1 484 ? -8.673 -3.013 -18.713 1.00 37.56 484 ARG A CA 1
ATOM 3939 C C . ARG A 1 484 ? -9.894 -2.780 -17.805 1.00 38.65 484 ARG A C 1
ATOM 3940 O O . ARG A 1 484 ? -10.594 -1.777 -17.972 1.00 38.17 484 ARG A O 1
ATOM 3948 N N . LEU A 1 485 ? -10.153 -3.678 -16.853 1.00 37.33 485 LEU A N 1
ATOM 3949 C CA . LEU A 1 485 ? -11.301 -3.519 -15.953 1.00 35.45 485 LEU A CA 1
ATOM 3950 C C . LEU A 1 485 ? -10.954 -2.812 -14.660 1.00 37.32 485 LEU A C 1
ATOM 3951 O O . LEU A 1 485 ? -11.699 -1.941 -14.204 1.00 39.49 485 LEU A O 1
ATOM 3956 N N . MET A 1 486 ? -9.841 -3.196 -14.045 1.00 35.56 486 MET A N 1
ATOM 3957 C CA . MET A 1 486 ? -9.447 -2.545 -12.810 1.00 36.74 486 MET A CA 1
ATOM 3958 C C . MET A 1 486 ? -8.874 -1.163 -13.096 1.00 35.43 486 MET A C 1
ATOM 3959 O O . MET A 1 486 ? -8.807 -0.313 -12.203 1.00 34.97 486 MET A O 1
ATOM 3964 N N . TYR A 1 487 ? -8.457 -0.939 -14.340 1.00 31.65 487 TYR A N 1
ATOM 3965 C CA . TYR A 1 487 ? -7.949 0.378 -14.717 1.00 30.97 487 TYR A CA 1
ATOM 3966 C C . TYR A 1 487 ? -8.784 0.919 -15.863 1.00 29.77 487 TYR A C 1
ATOM 3967 O O . TYR A 1 487 ? -9.846 1.494 -15.629 1.00 30.05 487 TYR A O 1
ATOM 3976 N N . MET A 1 488 ? -8.323 0.729 -17.096 1.00 29.24 488 MET A N 1
ATOM 3977 C CA . MET A 1 488 ? -9.058 1.207 -18.260 1.00 30.53 488 MET A CA 1
ATOM 3978 C C . MET A 1 488 ? -8.417 0.681 -19.535 1.00 31.79 488 MET A C 1
ATOM 3979 O O . MET A 1 488 ? -7.349 0.070 -19.492 1.00 32.73 488 MET A O 1
ATOM 3984 N N . ASP A 1 489 ? -9.069 0.912 -20.670 1.00 32.92 489 ASP A N 1
ATOM 3985 C CA . ASP A 1 489 ? -8.529 0.458 -21.946 1.00 37.25 489 ASP A CA 1
ATOM 3986 C C . ASP A 1 489 ? -7.290 1.268 -22.277 1.00 37.74 489 ASP A C 1
ATOM 3987 O O . ASP A 1 489 ? -7.126 2.396 -21.799 1.00 37.09 489 ASP A O 1
ATOM 3992 N N . THR A 1 490 ? -6.423 0.688 -23.098 1.00 35.68 490 THR A N 1
ATOM 3993 C CA . THR A 1 490 ? -5.213 1.366 -23.532 1.00 36.43 490 THR A CA 1
ATOM 3994 C C . THR A 1 490 ? -5.545 1.983 -24.883 1.00 36.73 490 THR A C 1
ATOM 3995 O O . THR A 1 490 ? -6.186 1.340 -25.722 1.00 36.93 490 THR A O 1
ATOM 3999 N N . VAL A 1 491 ? -5.122 3.227 -25.090 1.00 34.13 491 VAL A N 1
ATOM 4000 C CA . VAL A 1 491 ? -5.413 3.935 -26.331 1.00 34.70 491 VAL A CA 1
ATOM 4001 C C . VAL A 1 491 ? -4.565 3.486 -27.527 1.00 34.29 491 VAL A C 1
ATOM 4002 O O . VAL A 1 491 ? -4.990 3.608 -28.676 1.00 34.85 491 VAL A O 1
ATOM 4006 N N . VAL A 1 492 ? -3.376 2.966 -27.252 1.00 34.20 492 VAL A N 1
ATOM 4007 C CA . VAL A 1 492 ? -2.479 2.472 -28.299 1.00 36.14 492 VAL A CA 1
ATOM 4008 C C . VAL A 1 492 ? -1.617 1.369 -27.718 1.00 35.63 492 VAL A C 1
ATOM 4009 O O . VAL A 1 492 ? -1.421 1.290 -26.506 1.00 35.95 492 VAL A O 1
ATOM 4013 N N . PRO A 1 493 ? -1.097 0.496 -28.578 1.00 37.88 493 PRO A N 1
ATOM 4014 C CA . PRO A 1 493 ? -0.224 -0.598 -28.163 1.00 38.85 493 PRO A CA 1
ATOM 4015 C C . PRO A 1 493 ? 1.124 0.078 -27.941 1.00 39.40 493 PRO A C 1
ATOM 4016 O O . PRO A 1 493 ? 1.347 1.183 -28.441 1.00 40.42 493 PRO A O 1
ATOM 4020 N N . LEU A 1 494 ? 2.010 -0.534 -27.172 1.00 40.15 494 LEU A N 1
ATOM 4021 C CA . LEU A 1 494 ? 3.305 0.082 -26.973 1.00 42.13 494 LEU A CA 1
ATOM 4022 C C . LEU A 1 494 ? 4.083 -0.316 -28.215 1.00 44.81 494 LEU A C 1
ATOM 4023 O O . LEU A 1 494 ? 3.968 -1.451 -28.687 1.00 44.29 494 LEU A O 1
ATOM 4028 N N . LYS A 1 495 ? 4.826 0.635 -28.763 1.00 46.29 495 LYS A N 1
ATOM 4029 C CA . LYS A 1 495 ? 5.619 0.407 -29.948 1.00 51.25 495 LYS A CA 1
ATOM 4030 C C . LYS A 1 495 ? 6.655 -0.700 -29.779 1.00 53.33 495 LYS A C 1
ATOM 4031 O O . LYS A 1 495 ? 6.977 -1.364 -30.753 1.00 52.38 495 LYS A O 1
ATOM 4037 N N . HIS A 1 496 ? 7.192 -0.926 -28.583 1.00 56.72 496 HIS A N 1
ATOM 4038 C CA . HIS A 1 496 ? 8.181 -2.001 -28.419 1.00 61.15 496 HIS A CA 1
ATOM 4039 C C . HIS A 1 496 ? 7.955 -3.134 -27.403 1.00 62.59 496 HIS A C 1
ATOM 4040 O O . HIS A 1 496 ? 8.219 -2.969 -26.183 1.00 65.23 496 HIS A O 1
ATOM 4047 N N . GLY A 1 497 ? 7.530 -4.276 -27.992 1.00 62.93 497 GLY A N 1
ATOM 4048 C CA . GLY A 1 497 ? 7.182 -5.550 -27.328 1.00 62.76 497 GLY A CA 1
ATOM 4049 C C . GLY A 1 497 ? 7.426 -5.863 -25.861 1.00 64.07 497 GLY A C 1
ATOM 4050 O O . GLY A 1 497 ? 7.228 -5.091 -24.889 1.00 68.71 497 GLY A O 1
ATOM 4051 N N . ASP B 1 2 ? 41.194 45.975 -77.186 1.00 69.71 2 ASP B N 1
ATOM 4052 C CA . ASP B 1 2 ? 40.943 46.788 -75.955 1.00 69.78 2 ASP B CA 1
ATOM 4053 C C . ASP B 1 2 ? 41.837 46.417 -74.779 1.00 68.23 2 ASP B C 1
ATOM 4054 O O . ASP B 1 2 ? 42.768 45.628 -74.925 1.00 68.91 2 ASP B O 1
ATOM 4059 N N . HIS B 1 3 ? 41.451 46.852 -73.585 1.00 65.31 3 HIS B N 1
ATOM 4060 C CA . HIS B 1 3 ? 42.434 46.660 -72.540 1.00 61.66 3 HIS B CA 1
ATOM 4061 C C . HIS B 1 3 ? 42.003 46.760 -71.084 1.00 57.20 3 HIS B C 1
ATOM 4062 O O . HIS B 1 3 ? 41.142 46.033 -70.593 1.00 57.50 3 HIS B O 1
ATOM 4069 N N . ILE B 1 4 ? 42.686 47.706 -70.435 1.00 52.88 4 ILE B N 1
ATOM 4070 C CA . ILE B 1 4 ? 42.558 48.037 -69.022 1.00 49.86 4 ILE B CA 1
ATOM 4071 C C . ILE B 1 4 ? 41.802 49.314 -68.661 1.00 48.55 4 ILE B C 1
ATOM 4072 O O . ILE B 1 4 ? 42.234 50.432 -68.976 1.00 48.99 4 ILE B O 1
ATOM 4077 N N . HIS B 1 5 ? 40.686 49.128 -67.960 1.00 46.07 5 HIS B N 1
ATOM 4078 C CA . HIS B 1 5 ? 39.840 50.242 -67.536 1.00 43.57 5 HIS B CA 1
ATOM 4079 C C . HIS B 1 5 ? 39.873 50.541 -66.034 1.00 40.58 5 HIS B C 1
ATOM 4080 O O . HIS B 1 5 ? 39.360 49.762 -65.229 1.00 38.96 5 HIS B O 1
ATOM 4087 N N . ARG B 1 6 ? 40.468 51.670 -65.656 1.00 38.41 6 ARG B N 1
ATOM 4088 C CA . ARG B 1 6 ? 40.515 52.050 -64.250 1.00 37.56 6 ARG B CA 1
ATOM 4089 C C . ARG B 1 6 ? 39.101 52.380 -63.794 1.00 37.22 6 ARG B C 1
ATOM 4090 O O . ARG B 1 6 ? 38.342 53.019 -64.527 1.00 36.27 6 ARG B O 1
ATOM 4098 N N . VAL B 1 7 ? 38.751 51.932 -62.591 1.00 34.88 7 VAL B N 1
ATOM 4099 C CA . VAL B 1 7 ? 37.443 52.216 -62.012 1.00 30.86 7 VAL B CA 1
ATOM 4100 C C . VAL B 1 7 ? 37.692 52.841 -60.639 1.00 30.49 7 VAL B C 1
ATOM 4101 O O . VAL B 1 7 ? 38.206 52.181 -59.737 1.00 30.13 7 VAL B O 1
ATOM 4105 N N . PRO B 1 8 ? 37.353 54.128 -60.468 1.00 29.90 8 PRO B N 1
ATOM 4106 C CA . PRO B 1 8 ? 36.761 54.995 -61.489 1.00 30.18 8 PRO B CA 1
ATOM 4107 C C . PRO B 1 8 ? 37.826 55.389 -62.516 1.00 32.41 8 PRO B C 1
ATOM 4108 O O . PRO B 1 8 ? 39.018 55.239 -62.262 1.00 32.31 8 PRO B O 1
ATOM 4112 N N . ALA B 1 9 ? 37.396 55.901 -63.664 1.00 34.39 9 ALA B N 1
ATOM 4113 C CA . ALA B 1 9 ? 38.331 56.296 -64.713 1.00 36.32 9 ALA B CA 1
ATOM 4114 C C . ALA B 1 9 ? 38.922 57.689 -64.489 1.00 39.50 9 ALA B C 1
ATOM 4115 O O . ALA B 1 9 ? 39.698 58.179 -65.306 1.00 43.77 9 ALA B O 1
ATOM 4117 N N . LEU B 1 10 ? 38.562 58.320 -63.380 1.00 40.61 10 LEU B N 1
ATOM 4118 C CA . LEU B 1 10 ? 39.057 59.654 -63.070 1.00 41.85 10 LEU B CA 1
ATOM 4119 C C . LEU B 1 10 ? 40.558 59.670 -62.817 1.00 43.33 10 LEU B C 1
ATOM 4120 O O . LEU B 1 10 ? 41.140 58.678 -62.367 1.00 42.93 10 LEU B O 1
ATOM 4125 N N . THR B 1 11 ? 41.185 60.804 -63.110 1.00 43.59 11 THR B N 1
ATOM 4126 C CA . THR B 1 11 ? 42.612 60.958 -62.875 1.00 43.99 11 THR B CA 1
ATOM 4127 C C . THR B 1 11 ? 42.742 61.161 -61.374 1.00 44.45 11 THR B C 1
ATOM 4128 O O . THR B 1 11 ? 41.765 61.493 -60.701 1.00 44.83 11 THR B O 1
ATOM 4132 N N . GLU B 1 12 ? 43.943 60.970 -60.847 1.00 45.07 12 GLU B N 1
ATOM 4133 C CA . GLU B 1 12 ? 44.161 61.138 -59.420 1.00 46.48 12 GLU B CA 1
ATOM 4134 C C . GLU B 1 12 ? 43.747 62.517 -58.940 1.00 46.08 12 GLU B C 1
ATOM 4135 O O . GLU B 1 12 ? 43.172 62.663 -57.861 1.00 44.31 12 GLU B O 1
ATOM 4141 N N . GLU B 1 13 ? 44.047 63.527 -59.745 1.00 45.03 13 GLU B N 1
ATOM 4142 C CA . GLU B 1 13 ? 43.704 64.895 -59.399 1.00 46.54 13 GLU B CA 1
ATOM 4143 C C . GLU B 1 13 ? 42.194 65.043 -59.314 1.00 43.26 13 GLU B C 1
ATOM 4144 O O . GLU B 1 13 ? 41.677 65.677 -58.394 1.00 42.38 13 GLU B O 1
ATOM 4150 N N . GLU B 1 14 ? 41.496 64.458 -60.281 1.00 41.23 14 GLU B N 1
ATOM 4151 C CA . GLU B 1 14 ? 40.042 64.525 -60.311 1.00 41.49 14 GLU B CA 1
ATOM 4152 C C . GLU B 1 14 ? 39.481 63.857 -59.059 1.00 39.73 14 GLU B C 1
ATOM 4153 O O . GLU B 1 14 ? 38.548 64.365 -58.439 1.00 39.62 14 GLU B O 1
ATOM 4159 N N . ILE B 1 15 ? 40.069 62.725 -58.684 1.00 38.15 15 ILE B N 1
ATOM 4160 C CA . ILE B 1 15 ? 39.631 61.999 -57.497 1.00 37.10 15 ILE B CA 1
ATOM 4161 C C . ILE B 1 15 ? 39.788 62.874 -56.253 1.00 38.40 15 ILE B C 1
ATOM 4162 O O . ILE B 1 15 ? 38.855 63.008 -55.456 1.00 36.01 15 ILE B O 1
ATOM 4167 N N . ASP B 1 16 ? 40.961 63.480 -56.092 1.00 38.69 16 ASP B N 1
ATOM 4168 C CA . ASP B 1 16 ? 41.206 64.351 -54.947 1.00 39.33 16 ASP B CA 1
ATOM 4169 C C . ASP B 1 16 ? 40.201 65.495 -54.939 1.00 38.84 16 ASP B C 1
ATOM 4170 O O . ASP B 1 16 ? 39.646 65.843 -53.893 1.00 36.05 16 ASP B O 1
ATOM 4175 N N . SER B 1 17 ? 39.974 66.070 -56.117 1.00 36.10 17 SER B N 1
ATOM 4176 C CA . SER B 1 17 ? 39.044 67.179 -56.273 1.00 37.02 17 SER B CA 1
ATOM 4177 C C . SER B 1 17 ? 37.615 66.791 -55.893 1.00 35.51 17 SER B C 1
ATOM 4178 O O . SER B 1 17 ? 36.952 67.493 -55.129 1.00 34.44 17 SER B O 1
ATOM 4181 N N . VAL B 1 18 ? 37.142 65.677 -56.439 1.00 35.07 18 VAL B N 1
ATOM 4182 C CA . VAL B 1 18 ? 35.793 65.202 -56.147 1.00 33.80 18 VAL B CA 1
ATOM 4183 C C . VAL B 1 18 ? 35.657 64.836 -54.667 1.00 33.72 18 VAL B C 1
ATOM 4184 O O . VAL B 1 18 ? 34.679 65.200 -54.010 1.00 33.21 18 VAL B O 1
ATOM 4188 N N . ALA B 1 19 ? 36.643 64.114 -54.145 1.00 33.11 19 ALA B N 1
ATOM 4189 C CA . ALA B 1 19 ? 36.618 63.703 -52.745 1.00 33.16 19 ALA B CA 1
ATOM 4190 C C . ALA B 1 19 ? 36.480 64.919 -51.835 1.00 35.66 19 ALA B C 1
ATOM 4191 O O . ALA B 1 19 ? 35.663 64.929 -50.909 1.00 33.27 19 ALA B O 1
ATOM 4193 N N . ILE B 1 20 ? 37.284 65.944 -52.100 1.00 33.36 20 ILE B N 1
ATOM 4194 C CA . ILE B 1 20 ? 37.230 67.160 -51.306 1.00 34.92 20 ILE B CA 1
ATOM 4195 C C . ILE B 1 20 ? 35.829 67.761 -51.344 1.00 33.19 20 ILE B C 1
ATOM 4196 O O . ILE B 1 20 ? 35.278 68.127 -50.308 1.00 32.57 20 ILE B O 1
ATOM 4201 N N . LYS B 1 21 ? 35.252 67.858 -52.537 1.00 32.90 21 LYS B N 1
ATOM 4202 C CA . LYS B 1 21 ? 33.917 68.427 -52.663 1.00 36.12 21 LYS B CA 1
ATOM 4203 C C . LYS B 1 21 ? 32.885 67.583 -51.924 1.00 34.80 21 LYS B C 1
ATOM 4204 O O . LYS B 1 21 ? 31.976 68.118 -51.293 1.00 34.00 21 LYS B O 1
ATOM 4210 N N . THR B 1 22 ? 33.030 66.265 -52.008 1.00 33.84 22 THR B N 1
ATOM 4211 C CA . THR B 1 22 ? 32.105 65.357 -51.334 1.00 34.10 22 THR B CA 1
ATOM 4212 C C . THR B 1 22 ? 32.203 65.508 -49.811 1.00 34.83 22 THR B C 1
ATOM 4213 O O . THR B 1 22 ? 31.184 65.606 -49.124 1.00 35.37 22 THR B O 1
ATOM 4217 N N . PHE B 1 23 ? 33.425 65.535 -49.282 1.00 35.48 23 PHE B N 1
ATOM 4218 C CA . PHE B 1 23 ? 33.617 65.685 -47.840 1.00 35.93 23 PHE B CA 1
ATOM 4219 C C . PHE B 1 23 ? 33.033 67.018 -47.368 1.00 38.26 23 PHE B C 1
ATOM 4220 O O . PHE B 1 23 ? 32.434 67.106 -46.293 1.00 35.19 23 PHE B O 1
ATOM 4228 N N . GLU B 1 24 ? 33.205 68.058 -48.177 1.00 37.80 24 GLU B N 1
ATOM 4229 C CA . GLU B 1 24 ? 32.687 69.371 -47.815 1.00 39.15 24 GLU B CA 1
ATOM 4230 C C . GLU B 1 24 ? 31.172 69.375 -47.822 1.00 36.30 24 GLU B C 1
ATOM 4231 O O . GLU B 1 24 ? 30.541 69.941 -46.933 1.00 34.28 24 GLU B O 1
ATOM 4237 N N . ARG B 1 25 ? 30.586 68.746 -48.831 1.00 35.33 25 ARG B N 1
ATOM 4238 C CA . ARG B 1 25 ? 29.138 68.710 -48.931 1.00 35.71 25 ARG B CA 1
ATOM 4239 C C . ARG B 1 25 ? 28.477 68.094 -47.706 1.00 33.95 25 ARG B C 1
ATOM 4240 O O . ARG B 1 25 ? 27.459 68.597 -47.238 1.00 33.88 25 ARG B O 1
ATOM 4248 N N . TYR B 1 26 ? 29.055 67.017 -47.183 1.00 33.07 26 TYR B N 1
ATOM 4249 C CA . TYR B 1 26 ? 28.466 66.331 -46.031 1.00 33.81 26 TYR B CA 1
ATOM 4250 C C . TYR B 1 26 ? 29.067 66.643 -44.666 1.00 33.96 26 TYR B C 1
ATOM 4251 O O . TYR B 1 26 ? 28.620 66.117 -43.650 1.00 32.40 26 TYR B O 1
ATOM 4260 N N . ALA B 1 27 ? 30.072 67.503 -44.631 1.00 36.14 27 ALA B N 1
ATOM 4261 C CA . ALA B 1 27 ? 30.705 67.846 -43.371 1.00 37.33 27 ALA B CA 1
ATOM 4262 C C . ALA B 1 27 ? 29.717 68.423 -42.367 1.00 39.09 27 ALA B C 1
ATOM 4263 O O . ALA B 1 27 ? 28.798 69.157 -42.726 1.00 39.85 27 ALA B O 1
ATOM 4265 N N . LEU B 1 28 ? 29.911 68.074 -41.101 1.00 40.22 28 LEU B N 1
ATOM 4266 C CA . LEU B 1 28 ? 29.061 68.584 -40.037 1.00 44.56 28 LEU B CA 1
ATOM 4267 C C . LEU B 1 28 ? 29.591 69.988 -39.755 1.00 48.63 28 LEU B C 1
ATOM 4268 O O . LEU B 1 28 ? 30.785 70.172 -39.509 1.00 48.56 28 LEU B O 1
ATOM 4273 N N . PRO B 1 29 ? 28.720 71.011 -39.825 1.00 53.44 29 PRO B N 1
ATOM 4274 C CA . PRO B 1 29 ? 29.119 72.403 -39.567 1.00 57.80 29 PRO B CA 1
ATOM 4275 C C . PRO B 1 29 ? 29.953 72.441 -38.280 1.00 61.03 29 PRO B C 1
ATOM 4276 O O . PRO B 1 29 ? 29.468 71.993 -37.254 1.00 60.61 29 PRO B O 1
ATOM 4280 N N . SER B 1 30 ? 31.195 72.945 -38.355 1.00 66.06 30 SER B N 1
ATOM 4281 C CA . SER B 1 30 ? 32.121 73.026 -37.203 1.00 71.60 30 SER B CA 1
ATOM 4282 C C . SER B 1 30 ? 31.431 72.780 -35.875 1.00 74.91 30 SER B C 1
ATOM 4283 O O . SER B 1 30 ? 30.986 71.669 -35.562 1.00 76.99 30 SER B O 1
ATOM 4286 N N . SER B 1 31 ? 31.394 73.838 -35.076 1.00 77.03 31 SER B N 1
ATOM 4287 C CA . SER B 1 31 ? 30.710 73.848 -33.797 1.00 78.85 31 SER B CA 1
ATOM 4288 C C . SER B 1 31 ? 31.112 73.065 -32.556 1.00 80.09 31 SER B C 1
ATOM 4289 O O . SER B 1 31 ? 31.601 71.924 -32.600 1.00 79.36 31 SER B O 1
ATOM 4292 N N . SER B 1 32 ? 30.907 73.750 -31.438 1.00 81.16 32 SER B N 1
ATOM 4293 C CA . SER B 1 32 ? 31.124 73.188 -30.144 1.00 81.89 32 SER B CA 1
ATOM 4294 C C . SER B 1 32 ? 29.647 73.164 -29.815 1.00 81.98 32 SER B C 1
ATOM 4295 O O . SER B 1 32 ? 28.858 73.906 -30.387 1.00 82.08 32 SER B O 1
ATOM 4298 N N . SER B 1 33 ? 29.329 72.317 -28.875 1.00 81.88 33 SER B N 1
ATOM 4299 C CA . SER B 1 33 ? 27.976 72.057 -28.421 1.00 81.49 33 SER B CA 1
ATOM 4300 C C . SER B 1 33 ? 28.472 70.650 -28.453 1.00 81.07 33 SER B C 1
ATOM 4301 O O . SER B 1 33 ? 27.751 69.711 -28.178 1.00 80.77 33 SER B O 1
ATOM 4304 N N . VAL B 1 34 ? 29.783 70.593 -28.764 1.00 80.57 34 VAL B N 1
ATOM 4305 C CA . VAL B 1 34 ? 30.558 69.381 -28.839 1.00 78.84 34 VAL B CA 1
ATOM 4306 C C . VAL B 1 34 ? 30.490 69.008 -27.410 1.00 77.97 34 VAL B C 1
ATOM 4307 O O . VAL B 1 34 ? 29.421 68.615 -26.971 1.00 78.38 34 VAL B O 1
ATOM 4311 N N . LYS B 1 35 ? 31.594 69.184 -26.692 1.00 76.73 35 LYS B N 1
ATOM 4312 C CA . LYS B 1 35 ? 31.705 68.864 -25.281 1.00 74.79 35 LYS B CA 1
ATOM 4313 C C . LYS B 1 35 ? 32.646 67.695 -25.169 1.00 73.16 35 LYS B C 1
ATOM 4314 O O . LYS B 1 35 ? 32.195 66.647 -24.772 1.00 73.06 35 LYS B O 1
ATOM 4320 N N . ARG B 1 36 ? 33.928 67.868 -25.474 1.00 71.24 36 ARG B N 1
ATOM 4321 C CA . ARG B 1 36 ? 34.855 66.744 -25.388 1.00 69.26 36 ARG B CA 1
ATOM 4322 C C . ARG B 1 36 ? 35.837 66.745 -24.206 1.00 69.30 36 ARG B C 1
ATOM 4323 O O . ARG B 1 36 ? 36.336 65.701 -23.795 1.00 68.63 36 ARG B O 1
ATOM 4331 N N . LYS B 1 37 ? 36.076 67.928 -23.665 1.00 69.08 37 LYS B N 1
ATOM 4332 C CA . LYS B 1 37 ? 36.972 68.106 -22.539 1.00 67.96 37 LYS B CA 1
ATOM 4333 C C . LYS B 1 37 ? 37.022 67.022 -21.447 1.00 66.48 37 LYS B C 1
ATOM 4334 O O . LYS B 1 37 ? 38.099 66.506 -21.150 1.00 65.86 37 LYS B O 1
ATOM 4340 N N . GLY B 1 38 ? 35.926 66.725 -20.761 1.00 64.99 38 GLY B N 1
ATOM 4341 C CA . GLY B 1 38 ? 36.051 65.681 -19.727 1.00 62.65 38 GLY B CA 1
ATOM 4342 C C . GLY B 1 38 ? 36.289 64.218 -20.193 1.00 60.54 38 GLY B C 1
ATOM 4343 O O . GLY B 1 38 ? 36.702 63.382 -19.375 1.00 61.07 38 GLY B O 1
ATOM 4344 N N . LYS B 1 39 ? 36.159 63.967 -21.490 1.00 57.43 39 LYS B N 1
ATOM 4345 C CA . LYS B 1 39 ? 36.278 62.635 -22.061 1.00 52.75 39 LYS B CA 1
ATOM 4346 C C . LYS B 1 39 ? 37.422 61.610 -22.224 1.00 50.30 39 LYS B C 1
ATOM 4347 O O . LYS B 1 39 ? 37.104 60.449 -22.438 1.00 50.66 39 LYS B O 1
ATOM 4353 N N . GLY B 1 40 ? 38.706 61.939 -22.195 1.00 47.40 40 GLY B N 1
ATOM 4354 C CA . GLY B 1 40 ? 39.695 60.859 -22.357 1.00 45.50 40 GLY B CA 1
ATOM 4355 C C . GLY B 1 40 ? 40.068 60.271 -23.723 1.00 43.71 40 GLY B C 1
ATOM 4356 O O . GLY B 1 40 ? 39.594 60.724 -24.767 1.00 43.90 40 GLY B O 1
ATOM 4357 N N . VAL B 1 41 ? 40.938 59.260 -23.703 1.00 42.74 41 VAL B N 1
ATOM 4358 C CA . VAL B 1 41 ? 41.414 58.579 -24.901 1.00 43.03 41 VAL B CA 1
ATOM 4359 C C . VAL B 1 41 ? 40.470 57.447 -25.285 1.00 43.42 41 VAL B C 1
ATOM 4360 O O . VAL B 1 41 ? 39.940 56.734 -24.426 1.00 45.18 41 VAL B O 1
ATOM 4364 N N . THR B 1 42 ? 40.266 57.292 -26.586 1.00 42.00 42 THR B N 1
ATOM 4365 C CA . THR B 1 42 ? 39.419 56.233 -27.104 1.00 40.44 42 THR B CA 1
ATOM 4366 C C . THR B 1 42 ? 40.129 55.622 -28.299 1.00 37.69 42 THR B C 1
ATOM 4367 O O . THR B 1 42 ? 40.887 56.297 -28.996 1.00 37.37 42 THR B O 1
ATOM 4371 N N . ILE B 1 43 ? 39.900 54.338 -28.529 1.00 35.54 43 ILE B N 1
ATOM 4372 C CA . ILE B 1 43 ? 40.514 53.665 -29.658 1.00 32.99 43 ILE B CA 1
ATOM 4373 C C . ILE B 1 43 ? 39.445 53.321 -30.684 1.00 34.50 43 ILE B C 1
ATOM 4374 O O . ILE B 1 43 ? 38.404 52.761 -30.336 1.00 34.13 43 ILE B O 1
ATOM 4379 N N . LEU B 1 44 ? 39.689 53.690 -31.938 1.00 32.13 44 LEU B N 1
ATOM 4380 C CA . LEU B 1 44 ? 38.758 53.382 -33.012 1.00 29.93 44 LEU B CA 1
ATOM 4381 C C . LEU B 1 44 ? 39.365 52.224 -33.783 1.00 30.42 44 LEU B C 1
ATOM 4382 O O . LEU B 1 44 ? 40.404 52.369 -34.434 1.00 30.70 44 LEU B O 1
ATOM 4387 N N . TRP B 1 45 ? 38.716 51.068 -33.695 1.00 28.71 45 TRP B N 1
ATOM 4388 C CA . TRP B 1 45 ? 39.194 49.868 -34.356 1.00 27.76 45 TRP B CA 1
ATOM 4389 C C . TRP B 1 45 ? 38.490 49.631 -35.688 1.00 29.61 45 TRP B C 1
ATOM 4390 O O . TRP B 1 45 ? 37.316 49.268 -35.739 1.00 29.14 45 TRP B O 1
ATOM 4401 N N . PHE B 1 46 ? 39.235 49.846 -36.766 1.00 27.94 46 PHE B N 1
ATOM 4402 C CA . PHE B 1 46 ? 38.737 49.679 -38.123 1.00 27.31 46 PHE B CA 1
ATOM 4403 C C . PHE B 1 46 ? 38.784 48.238 -38.597 1.00 27.81 46 PHE B C 1
ATOM 4404 O O . PHE B 1 46 ? 39.733 47.509 -38.304 1.00 28.85 46 PHE B O 1
ATOM 4412 N N . ARG B 1 47 ? 37.755 47.828 -39.330 1.00 26.17 47 ARG B N 1
ATOM 4413 C CA . ARG B 1 47 ? 37.734 46.498 -39.921 1.00 30.49 47 ARG B CA 1
ATOM 4414 C C . ARG B 1 47 ? 37.298 46.675 -41.371 1.00 30.14 47 ARG B C 1
ATOM 4415 O O . ARG B 1 47 ? 38.120 47.039 -42.208 1.00 32.40 47 ARG B O 1
ATOM 4423 N N . ASN B 1 48 ? 36.030 46.440 -41.687 1.00 29.23 48 ASN B N 1
ATOM 4424 C CA . ASN B 1 48 ? 35.581 46.642 -43.064 1.00 27.58 48 ASN B CA 1
ATOM 4425 C C . ASN B 1 48 ? 34.692 47.880 -43.158 1.00 27.19 48 ASN B C 1
ATOM 4426 O O . ASN B 1 48 ? 33.606 47.868 -43.746 1.00 25.87 48 ASN B O 1
ATOM 4431 N N . ASP B 1 49 ? 35.189 48.960 -42.570 1.00 23.84 49 ASP B N 1
ATOM 4432 C CA . ASP B 1 49 ? 34.497 50.236 -42.548 1.00 24.57 49 ASP B CA 1
ATOM 4433 C C . ASP B 1 49 ? 35.556 51.312 -42.781 1.00 23.18 49 ASP B C 1
ATOM 4434 O O . ASP B 1 49 ? 35.584 52.334 -42.104 1.00 22.73 49 ASP B O 1
ATOM 4439 N N . LEU B 1 50 ? 36.415 51.065 -43.765 1.00 26.47 50 LEU B N 1
ATOM 4440 C CA . LEU B 1 50 ? 37.526 51.960 -44.084 1.00 25.67 50 LEU B CA 1
ATOM 4441 C C . LEU B 1 50 ? 37.127 53.272 -44.746 1.00 26.67 50 LEU B C 1
ATOM 4442 O O . LEU B 1 50 ? 37.396 53.491 -45.926 1.00 25.73 50 LEU B O 1
ATOM 4447 N N . ARG B 1 51 ? 36.502 54.152 -43.974 1.00 24.89 51 ARG B N 1
ATOM 4448 C CA . ARG B 1 51 ? 36.058 55.437 -44.491 1.00 26.36 51 ARG B CA 1
ATOM 4449 C C . ARG B 1 51 ? 35.883 56.408 -43.342 1.00 26.56 51 ARG B C 1
ATOM 4450 O O . ARG B 1 51 ? 35.857 56.014 -42.173 1.00 25.10 51 ARG B O 1
ATOM 4458 N N . VAL B 1 52 ? 35.754 57.683 -43.686 1.00 27.11 52 VAL B N 1
ATOM 4459 C CA . VAL B 1 52 ? 35.540 58.726 -42.699 1.00 26.05 52 VAL B CA 1
ATOM 4460 C C . VAL B 1 52 ? 34.070 59.142 -42.749 1.00 28.08 52 VAL B C 1
ATOM 4461 O O . VAL B 1 52 ? 33.442 59.371 -41.714 1.00 28.86 52 VAL B O 1
ATOM 4465 N N . LEU B 1 53 ? 33.522 59.218 -43.958 1.00 26.31 53 LEU B N 1
ATOM 4466 C CA . LEU B 1 53 ? 32.133 59.615 -44.153 1.00 27.52 53 LEU B CA 1
ATOM 4467 C C . LEU B 1 53 ? 31.139 58.629 -43.561 1.00 29.11 53 LEU B C 1
ATOM 4468 O O . LEU B 1 53 ? 31.404 57.432 -43.513 1.00 27.20 53 LEU B O 1
ATOM 4473 N N . ASP B 1 54 ? 29.990 59.150 -43.135 1.00 26.45 54 ASP B N 1
ATOM 4474 C CA . ASP B 1 54 ? 28.910 58.333 -42.586 1.00 29.72 54 ASP B CA 1
ATOM 4475 C C . ASP B 1 54 ? 29.417 57.147 -41.769 1.00 28.02 54 ASP B C 1
ATOM 4476 O O . ASP B 1 54 ? 29.011 56.005 -41.982 1.00 27.51 54 ASP B O 1
ATOM 4481 N N . ASN B 1 55 ? 30.309 57.434 -40.831 1.00 28.67 55 ASN B N 1
ATOM 4482 C CA . ASN B 1 55 ? 30.887 56.408 -39.980 1.00 28.96 55 ASN B CA 1
ATOM 4483 C C . ASN B 1 55 ? 30.451 56.669 -38.539 1.00 29.39 55 ASN B C 1
ATOM 4484 O O . ASN B 1 55 ? 31.012 57.531 -37.861 1.00 28.74 55 ASN B O 1
ATOM 4489 N N . ASP B 1 56 ? 29.449 55.925 -38.080 1.00 27.80 56 ASP B N 1
ATOM 4490 C CA . ASP B 1 56 ? 28.938 56.089 -36.725 1.00 29.39 56 ASP B CA 1
ATOM 4491 C C . ASP B 1 56 ? 29.944 55.740 -35.642 1.00 27.93 56 ASP B C 1
ATOM 4492 O O . ASP B 1 56 ? 29.943 56.353 -34.577 1.00 30.14 56 ASP B O 1
ATOM 4497 N N . ALA B 1 57 ? 30.786 54.749 -35.906 1.00 27.18 57 ALA B N 1
ATOM 4498 C CA . ALA B 1 57 ? 31.800 54.343 -34.940 1.00 28.84 57 ALA B CA 1
ATOM 4499 C C . ALA B 1 57 ? 32.755 55.511 -34.711 1.00 30.37 57 ALA B C 1
ATOM 4500 O O . ALA B 1 57 ? 33.090 55.844 -33.574 1.00 29.32 57 ALA B O 1
ATOM 4502 N N . LEU B 1 58 ? 33.187 56.132 -35.802 1.00 30.74 58 LEU B N 1
ATOM 4503 C CA . LEU B 1 58 ? 34.086 57.273 -35.716 1.00 31.05 58 LEU B CA 1
ATOM 4504 C C . LEU B 1 58 ? 33.410 58.421 -34.971 1.00 32.67 58 LEU B C 1
ATOM 4505 O O . LEU B 1 58 ? 33.991 59.014 -34.064 1.00 33.91 58 LEU B O 1
ATOM 4510 N N . TYR B 1 59 ? 32.175 58.730 -35.345 1.00 32.01 59 TYR B N 1
ATOM 4511 C CA . TYR B 1 59 ? 31.460 59.818 -34.696 1.00 34.06 59 TYR B CA 1
ATOM 4512 C C . TYR B 1 59 ? 31.302 59.589 -33.192 1.00 35.35 59 TYR B C 1
ATOM 4513 O O . TYR B 1 59 ? 31.556 60.485 -32.386 1.00 33.29 59 TYR B O 1
ATOM 4522 N N . LYS B 1 60 ? 30.862 58.391 -32.822 1.00 34.37 60 LYS B N 1
ATOM 4523 C CA . LYS B 1 60 ? 30.666 58.069 -31.417 1.00 34.22 60 LYS B CA 1
ATOM 4524 C C . LYS B 1 60 ? 31.974 58.110 -30.648 1.00 33.71 60 LYS B C 1
ATOM 4525 O O . LYS B 1 60 ? 32.007 58.540 -29.495 1.00 34.86 60 LYS B O 1
ATOM 4531 N N . ALA B 1 61 ? 33.056 57.672 -31.280 1.00 31.56 61 ALA B N 1
ATOM 4532 C CA . ALA B 1 61 ? 34.348 57.699 -30.614 1.00 34.05 61 ALA B CA 1
ATOM 4533 C C . ALA B 1 61 ? 34.738 59.152 -30.381 1.00 37.09 61 ALA B C 1
ATOM 4534 O O . ALA B 1 61 ? 35.200 59.523 -29.300 1.00 37.67 61 ALA B O 1
ATOM 4536 N N . TRP B 1 62 ? 34.526 59.976 -31.402 1.00 37.87 62 TRP B N 1
ATOM 4537 C CA . TRP B 1 62 ? 34.866 61.390 -31.340 1.00 38.33 62 TRP B CA 1
ATOM 4538 C C . TRP B 1 62 ? 34.082 62.133 -30.264 1.00 39.88 62 TRP B C 1
ATOM 4539 O O . TRP B 1 62 ? 34.656 62.851 -29.447 1.00 40.66 62 TRP B O 1
ATOM 4550 N N . SER B 1 63 ? 32.767 61.951 -30.271 1.00 40.02 63 SER B N 1
ATOM 4551 C CA . SER B 1 63 ? 31.888 62.616 -29.321 1.00 40.90 63 SER B CA 1
ATOM 4552 C C . SER B 1 63 ? 32.004 62.125 -27.880 1.00 41.09 63 SER B C 1
ATOM 4553 O O . SER B 1 63 ? 31.537 62.791 -26.960 1.00 39.77 63 SER B O 1
ATOM 4556 N N . SER B 1 64 ? 32.625 60.970 -27.678 1.00 40.81 64 SER B N 1
ATOM 4557 C CA . SER B 1 64 ? 32.759 60.426 -26.330 1.00 42.56 64 SER B CA 1
ATOM 4558 C C . SER B 1 64 ? 34.188 60.485 -25.808 1.00 43.49 64 SER B C 1
ATOM 4559 O O . SER B 1 64 ? 34.529 59.782 -24.855 1.00 44.25 64 SER B O 1
ATOM 4562 N N . SER B 1 65 ? 35.019 61.320 -26.425 1.00 43.17 65 SER B N 1
ATOM 4563 C CA . SER B 1 65 ? 36.417 61.435 -26.024 1.00 42.63 65 SER B CA 1
ATOM 4564 C C . SER B 1 65 ? 36.976 62.824 -26.313 1.00 42.94 65 SER B C 1
ATOM 4565 O O . SER B 1 65 ? 36.278 63.693 -26.831 1.00 41.11 65 SER B O 1
ATOM 4568 N N . ASP B 1 66 ? 38.240 63.026 -25.960 1.00 43.16 66 ASP B N 1
ATOM 4569 C CA . ASP B 1 66 ? 38.902 64.291 -26.239 1.00 43.82 66 ASP B CA 1
ATOM 4570 C C . ASP B 1 66 ? 40.135 63.968 -27.070 1.00 43.72 66 ASP B C 1
ATOM 4571 O O . ASP B 1 66 ? 40.816 64.860 -27.579 1.00 43.21 66 ASP B O 1
ATOM 4576 N N . THR B 1 67 ? 40.401 62.672 -27.216 1.00 41.52 67 THR B N 1
ATOM 4577 C CA . THR B 1 67 ? 41.545 62.204 -27.985 1.00 41.19 67 THR B CA 1
ATOM 4578 C C . THR B 1 67 ? 41.220 60.846 -28.604 1.00 40.90 67 THR B C 1
ATOM 4579 O O . THR B 1 67 ? 40.698 59.962 -27.927 1.00 39.30 67 THR B O 1
ATOM 4583 N N . ILE B 1 68 ? 41.539 60.686 -29.887 1.00 38.40 68 ILE B N 1
ATOM 4584 C CA . ILE B 1 68 ? 41.253 59.444 -30.598 1.00 38.15 68 ILE B CA 1
ATOM 4585 C C . ILE B 1 68 ? 42.483 58.746 -31.160 1.00 37.75 68 ILE B C 1
ATOM 4586 O O . ILE B 1 68 ? 43.377 59.391 -31.707 1.00 39.47 68 ILE B O 1
ATOM 4591 N N . LEU B 1 69 ? 42.512 57.423 -31.036 1.00 35.16 69 LEU B N 1
ATOM 4592 C CA . LEU B 1 69 ? 43.601 56.629 -31.589 1.00 35.31 69 LEU B CA 1
ATOM 4593 C C . LEU B 1 69 ? 43.009 55.626 -32.590 1.00 34.42 69 LEU B C 1
ATOM 4594 O O . LEU B 1 69 ? 42.523 54.564 -32.203 1.00 34.06 69 LEU B O 1
ATOM 4599 N N . PRO B 1 70 ? 43.012 55.975 -33.889 1.00 34.28 70 PRO B N 1
ATOM 4600 C CA . PRO B 1 70 ? 42.481 55.097 -34.937 1.00 33.32 70 PRO B CA 1
ATOM 4601 C C . PRO B 1 70 ? 43.450 53.951 -35.184 1.00 35.07 70 PRO B C 1
ATOM 4602 O O . PRO B 1 70 ? 44.658 54.167 -35.303 1.00 35.29 70 PRO B O 1
ATOM 4606 N N . VAL B 1 71 ? 42.929 52.733 -35.270 1.00 33.38 71 VAL B N 1
ATOM 4607 C CA . VAL B 1 71 ? 43.788 51.579 -35.484 1.00 32.41 71 VAL B CA 1
ATOM 4608 C C . VAL B 1 71 ? 43.222 50.537 -36.442 1.00 33.23 71 VAL B C 1
ATOM 4609 O O . VAL B 1 71 ? 42.016 50.275 -36.456 1.00 31.38 71 VAL B O 1
ATOM 4613 N N . TYR B 1 72 ? 44.107 49.956 -37.245 1.00 30.60 72 TYR B N 1
ATOM 4614 C CA . TYR B 1 72 ? 43.738 48.882 -38.152 1.00 30.64 72 TYR B CA 1
ATOM 4615 C C . TYR B 1 72 ? 44.745 47.765 -37.911 1.00 32.62 72 TYR B C 1
ATOM 4616 O O . TYR B 1 72 ? 45.953 47.990 -37.997 1.00 31.13 72 TYR B O 1
ATOM 4625 N N . CYS B 1 73 ? 44.252 46.569 -37.609 1.00 32.31 73 CYS B N 1
ATOM 4626 C CA . CYS B 1 73 ? 45.122 45.428 -37.372 1.00 34.05 73 CYS B CA 1
ATOM 4627 C C . CYS B 1 73 ? 45.092 44.503 -38.567 1.00 36.02 73 CYS B C 1
ATOM 4628 O O . CYS B 1 73 ? 44.027 44.021 -38.963 1.00 35.76 73 CYS B O 1
ATOM 4631 N N . LEU B 1 74 ? 46.252 44.255 -39.161 1.00 36.19 74 LEU B N 1
ATOM 4632 C CA . LEU B 1 74 ? 46.280 43.339 -40.279 1.00 36.05 74 LEU B CA 1
ATOM 4633 C C . LEU B 1 74 ? 46.324 41.951 -39.658 1.00 38.48 74 LEU B C 1
ATOM 4634 O O . LEU B 1 74 ? 47.383 41.458 -39.258 1.00 38.18 74 LEU B O 1
ATOM 4639 N N . ASP B 1 75 ? 45.149 41.339 -39.573 1.00 37.66 75 ASP B N 1
ATOM 4640 C CA . ASP B 1 75 ? 44.967 40.021 -38.984 1.00 35.21 75 ASP B CA 1
ATOM 4641 C C . ASP B 1 75 ? 45.621 38.923 -39.816 1.00 34.07 75 ASP B C 1
ATOM 4642 O O . ASP B 1 75 ? 45.259 38.710 -40.974 1.00 32.67 75 ASP B O 1
ATOM 4647 N N . PRO B 1 76 ? 46.589 38.199 -39.231 1.00 34.86 76 PRO B N 1
ATOM 4648 C CA . PRO B 1 76 ? 47.268 37.126 -39.959 1.00 33.91 76 PRO B CA 1
ATOM 4649 C C . PRO B 1 76 ? 46.352 36.043 -40.523 1.00 34.41 76 PRO B C 1
ATOM 4650 O O . PRO B 1 76 ? 46.649 35.477 -41.575 1.00 31.87 76 PRO B O 1
ATOM 4654 N N . ARG B 1 77 ? 45.238 35.756 -39.850 1.00 35.40 77 ARG B N 1
ATOM 4655 C CA . ARG B 1 77 ? 44.323 34.726 -40.353 1.00 37.50 77 ARG B CA 1
ATOM 4656 C C . ARG B 1 77 ? 43.721 35.138 -41.687 1.00 37.05 77 ARG B C 1
ATOM 4657 O O . ARG B 1 77 ? 43.298 34.292 -42.474 1.00 37.92 77 ARG B O 1
ATOM 4665 N N . LEU B 1 78 ? 43.657 36.441 -41.930 1.00 39.12 78 LEU B N 1
ATOM 4666 C CA . LEU B 1 78 ? 43.086 36.944 -43.174 1.00 39.79 78 LEU B CA 1
ATOM 4667 C C . LEU B 1 78 ? 43.911 36.485 -44.371 1.00 39.93 78 LEU B C 1
ATOM 4668 O O . LEU B 1 78 ? 43.457 36.544 -45.514 1.00 38.40 78 LEU B O 1
ATOM 4673 N N . PHE B 1 79 ? 45.122 36.007 -44.104 1.00 40.23 79 PHE B N 1
ATOM 4674 C CA . PHE B 1 79 ? 45.995 35.560 -45.176 1.00 40.72 79 PHE B CA 1
ATOM 4675 C C . PHE B 1 79 ? 46.416 34.108 -45.088 1.00 41.92 79 PHE B C 1
ATOM 4676 O O . PHE B 1 79 ? 47.486 33.733 -45.565 1.00 41.64 79 PHE B O 1
ATOM 4684 N N . HIS B 1 80 ? 45.571 33.290 -44.472 1.00 40.52 80 HIS B N 1
ATOM 4685 C CA . HIS B 1 80 ? 45.847 31.867 -44.372 1.00 38.94 80 HIS B CA 1
ATOM 4686 C C . HIS B 1 80 ? 45.053 31.199 -45.483 1.00 36.86 80 HIS B C 1
ATOM 4687 O O . HIS B 1 80 ? 45.241 31.539 -46.646 1.00 36.10 80 HIS B O 1
ATOM 4694 N N . THR B 1 81 ? 44.154 30.282 -45.160 1.00 35.45 81 THR B N 1
ATOM 4695 C CA . THR B 1 81 ? 43.403 29.620 -46.220 1.00 36.20 81 THR B CA 1
ATOM 4696 C C . THR B 1 81 ? 41.906 29.539 -45.978 1.00 36.73 81 THR B C 1
ATOM 4697 O O . THR B 1 81 ? 41.430 29.760 -44.866 1.00 35.79 81 THR B O 1
ATOM 4701 N N . THR B 1 82 ? 41.166 29.223 -47.034 1.00 36.47 82 THR B N 1
ATOM 4702 C CA . THR B 1 82 ? 39.725 29.098 -46.917 1.00 39.52 82 THR B CA 1
ATOM 4703 C C . THR B 1 82 ? 39.423 27.851 -46.089 1.00 41.09 82 THR B C 1
ATOM 4704 O O . THR B 1 82 ? 40.242 26.946 -46.000 1.00 42.79 82 THR B O 1
ATOM 4708 N N . HIS B 1 83 ? 38.236 27.817 -45.507 1.00 42.12 83 HIS B N 1
ATOM 4709 C CA . HIS B 1 83 ? 37.811 26.731 -44.631 1.00 45.74 83 HIS B CA 1
ATOM 4710 C C . HIS B 1 83 ? 37.807 25.262 -45.128 1.00 47.44 83 HIS B C 1
ATOM 4711 O O . HIS B 1 83 ? 38.328 24.407 -44.421 1.00 48.04 83 HIS B O 1
ATOM 4718 N N . PHE B 1 84 ? 37.263 24.943 -46.303 1.00 48.96 84 PHE B N 1
ATOM 4719 C CA . PHE B 1 84 ? 37.243 23.534 -46.722 1.00 50.15 84 PHE B CA 1
ATOM 4720 C C . PHE B 1 84 ? 38.239 23.100 -47.817 1.00 49.95 84 PHE B C 1
ATOM 4721 O O . PHE B 1 84 ? 38.737 21.973 -47.788 1.00 52.69 84 PHE B O 1
ATOM 4729 N N . PHE B 1 85 ? 38.554 23.983 -48.762 1.00 48.18 85 PHE B N 1
ATOM 4730 C CA . PHE B 1 85 ? 39.466 23.614 -49.846 1.00 46.25 85 PHE B CA 1
ATOM 4731 C C . PHE B 1 85 ? 40.753 24.384 -49.811 1.00 46.10 85 PHE B C 1
ATOM 4732 O O . PHE B 1 85 ? 41.515 24.402 -50.773 1.00 46.14 85 PHE B O 1
ATOM 4740 N N . ASN B 1 86 ? 40.977 24.994 -48.656 1.00 46.11 86 ASN B N 1
ATOM 4741 C CA . ASN B 1 86 ? 42.152 25.785 -48.341 1.00 48.15 86 ASN B CA 1
ATOM 4742 C C . ASN B 1 86 ? 42.799 26.579 -49.462 1.00 46.58 86 ASN B C 1
ATOM 4743 O O . ASN B 1 86 ? 43.981 26.409 -49.742 1.00 46.80 86 ASN B O 1
ATOM 4748 N N . PHE B 1 87 ? 42.016 27.443 -50.103 1.00 44.04 87 PHE B N 1
ATOM 4749 C CA . PHE B 1 87 ? 42.543 28.312 -51.145 1.00 40.97 87 PHE B CA 1
ATOM 4750 C C . PHE B 1 87 ? 43.063 29.499 -50.338 1.00 40.13 87 PHE B C 1
ATOM 4751 O O . PHE B 1 87 ? 42.852 29.563 -49.126 1.00 40.80 87 PHE B O 1
ATOM 4759 N N . PRO B 1 88 ? 43.758 30.447 -50.982 1.00 38.41 88 PRO B N 1
ATOM 4760 C CA . PRO B 1 88 ? 44.240 31.580 -50.182 1.00 37.93 88 PRO B CA 1
ATOM 4761 C C . PRO B 1 88 ? 43.045 32.317 -49.574 1.00 36.79 88 PRO B C 1
ATOM 4762 O O . PRO B 1 88 ? 42.074 32.609 -50.271 1.00 34.24 88 PRO B O 1
ATOM 4766 N N . LYS B 1 89 ? 43.109 32.598 -48.276 1.00 36.66 89 LYS B N 1
ATOM 4767 C CA . LYS B 1 89 ? 42.015 33.291 -47.599 1.00 36.92 89 LYS B CA 1
ATOM 4768 C C . LYS B 1 89 ? 41.714 34.590 -48.334 1.00 36.93 89 LYS B C 1
ATOM 4769 O O . LYS B 1 89 ? 40.548 34.949 -48.545 1.00 34.42 89 LYS B O 1
ATOM 4775 N N . THR B 1 90 ? 42.780 35.282 -48.725 1.00 34.05 90 THR B N 1
ATOM 4776 C CA . THR B 1 90 ? 42.668 36.541 -49.444 1.00 34.41 90 THR B CA 1
ATOM 4777 C C . THR B 1 90 ? 43.588 36.522 -50.661 1.00 34.58 90 THR B C 1
ATOM 4778 O O . THR B 1 90 ? 44.807 36.474 -50.520 1.00 31.50 90 THR B O 1
ATOM 4782 N N . GLY B 1 91 ? 42.993 36.554 -51.849 1.00 33.86 91 GLY B N 1
ATOM 4783 C CA . GLY B 1 91 ? 43.775 36.547 -53.072 1.00 33.27 91 GLY B CA 1
ATOM 4784 C C . GLY B 1 91 ? 44.600 37.809 -53.227 1.00 33.09 91 GLY B C 1
ATOM 4785 O O . GLY B 1 91 ? 44.349 38.818 -52.557 1.00 31.10 91 GLY B O 1
ATOM 4786 N N . ALA B 1 92 ? 45.586 37.757 -54.123 1.00 32.93 92 ALA B N 1
ATOM 4787 C CA . ALA B 1 92 ? 46.467 38.892 -54.375 1.00 32.41 92 ALA B CA 1
ATOM 4788 C C . ALA B 1 92 ? 45.725 40.170 -54.782 1.00 30.48 92 ALA B C 1
ATOM 4789 O O . ALA B 1 92 ? 46.033 41.254 -54.288 1.00 32.54 92 ALA B O 1
ATOM 4791 N N . LEU B 1 93 ? 44.754 40.053 -55.680 1.00 30.45 93 LEU B N 1
ATOM 4792 C CA . LEU B 1 93 ? 44.023 41.238 -56.120 1.00 31.23 93 LEU B CA 1
ATOM 4793 C C . LEU B 1 93 ? 43.261 41.943 -54.997 1.00 30.02 93 LEU B C 1
ATOM 4794 O O . LEU B 1 93 ? 43.362 43.163 -54.860 1.00 29.92 93 LEU B O 1
ATOM 4799 N N . ARG B 1 94 ? 42.512 41.206 -54.178 1.00 30.84 94 ARG B N 1
ATOM 4800 C CA . ARG B 1 94 ? 41.803 41.877 -53.089 1.00 29.51 94 ARG B CA 1
ATOM 4801 C C . ARG B 1 94 ? 42.819 42.395 -52.083 1.00 30.02 94 ARG B C 1
ATOM 4802 O O . ARG B 1 94 ? 42.616 43.432 -51.447 1.00 28.27 94 ARG B O 1
ATOM 4810 N N . GLY B 1 95 ? 43.922 41.669 -51.937 1.00 30.95 95 GLY B N 1
ATOM 4811 C CA . GLY B 1 95 ? 44.957 42.104 -51.016 1.00 29.92 95 GLY B CA 1
ATOM 4812 C C . GLY B 1 95 ? 45.517 43.455 -51.420 1.00 29.84 95 GLY B C 1
ATOM 4813 O O . GLY B 1 95 ? 45.752 44.324 -50.577 1.00 31.11 95 GLY B O 1
ATOM 4814 N N . GLY B 1 96 ? 45.736 43.635 -52.719 1.00 31.50 96 GLY B N 1
ATOM 4815 C CA . GLY B 1 96 ? 46.252 44.902 -53.203 1.00 31.88 96 GLY B CA 1
ATOM 4816 C C . GLY B 1 96 ? 45.241 46.011 -52.974 1.00 30.43 96 GLY B C 1
ATOM 4817 O O . GLY B 1 96 ? 45.587 47.121 -52.557 1.00 28.25 96 GLY B O 1
ATOM 4818 N N . PHE B 1 97 ? 43.980 45.704 -53.256 1.00 31.27 97 PHE B N 1
ATOM 4819 C CA . PHE B 1 97 ? 42.897 46.663 -53.069 1.00 30.96 97 PHE B CA 1
ATOM 4820 C C . PHE B 1 97 ? 42.874 47.096 -51.601 1.00 29.63 97 PHE B C 1
ATOM 4821 O O . PHE B 1 97 ? 42.748 48.285 -51.289 1.00 30.84 97 PHE B O 1
ATOM 4829 N N . LEU B 1 98 ? 42.997 46.127 -50.698 1.00 29.89 98 LEU B N 1
ATOM 4830 C CA . LEU B 1 98 ? 42.995 46.429 -49.270 1.00 28.82 98 LEU B CA 1
ATOM 4831 C C . LEU B 1 98 ? 44.077 47.433 -48.893 1.00 28.51 98 LEU B C 1
ATOM 4832 O O . LEU B 1 98 ? 43.825 48.392 -48.159 1.00 24.85 98 LEU B O 1
ATOM 4837 N N . MET B 1 99 ? 45.293 47.213 -49.383 1.00 30.65 99 MET B N 1
ATOM 4838 C CA . MET B 1 99 ? 46.384 48.123 -49.058 1.00 29.38 99 MET B CA 1
ATOM 4839 C C . MET B 1 99 ? 46.077 49.542 -49.526 1.00 26.99 99 MET B C 1
ATOM 4840 O O . MET B 1 99 ? 46.331 50.512 -48.807 1.00 28.08 99 MET B O 1
ATOM 4845 N N . GLU B 1 100 ? 45.533 49.668 -50.731 1.00 28.79 100 GLU B N 1
ATOM 4846 C CA . GLU B 1 100 ? 45.193 50.986 -51.254 1.00 32.64 100 GLU B CA 1
ATOM 4847 C C . GLU B 1 100 ? 44.150 51.649 -50.361 1.00 31.55 100 GLU B C 1
ATOM 4848 O O . GLU B 1 100 ? 44.219 52.857 -50.103 1.00 31.33 100 GLU B O 1
ATOM 4854 N N . CYS B 1 101 ? 43.188 50.859 -49.882 1.00 32.09 101 CYS B N 1
ATOM 4855 C CA . CYS B 1 101 ? 42.138 51.386 -49.009 1.00 30.37 101 CYS B CA 1
ATOM 4856 C C . CYS B 1 101 ? 42.752 51.974 -47.752 1.00 29.15 101 CYS B C 1
ATOM 4857 O O . CYS B 1 101 ? 42.340 53.036 -47.294 1.00 29.78 101 CYS B O 1
ATOM 4860 N N . LEU B 1 102 ? 43.737 51.272 -47.194 1.00 29.86 102 LEU B N 1
ATOM 4861 C CA . LEU B 1 102 ? 44.414 51.713 -45.974 1.00 31.25 102 LEU B CA 1
ATOM 4862 C C . LEU B 1 102 ? 45.207 53.000 -46.181 1.00 31.87 102 LEU B C 1
ATOM 4863 O O . LEU B 1 102 ? 45.165 53.910 -45.348 1.00 32.58 102 LEU B O 1
ATOM 4868 N N . VAL B 1 103 ? 45.939 53.068 -47.289 1.00 33.30 103 VAL B N 1
ATOM 4869 C CA . VAL B 1 103 ? 46.727 54.256 -47.605 1.00 33.84 103 VAL B CA 1
ATOM 4870 C C . VAL B 1 103 ? 45.796 55.463 -47.647 1.00 31.60 103 VAL B C 1
ATOM 4871 O O . VAL B 1 103 ? 46.051 56.502 -47.028 1.00 31.23 103 VAL B O 1
ATOM 4875 N N . ASP B 1 104 ? 44.694 55.306 -48.369 1.00 32.89 104 ASP B N 1
ATOM 4876 C CA . ASP B 1 104 ? 43.709 56.369 -48.502 1.00 32.14 104 ASP B CA 1
ATOM 4877 C C . ASP B 1 104 ? 43.085 56.751 -47.160 1.00 31.61 104 ASP B C 1
ATOM 4878 O O . ASP B 1 104 ? 42.898 57.933 -46.874 1.00 33.07 104 ASP B O 1
ATOM 4883 N N . LEU B 1 105 ? 42.759 55.757 -46.335 1.00 32.32 105 LEU B N 1
ATOM 4884 C CA . LEU B 1 105 ? 42.152 56.045 -45.038 1.00 29.93 105 LEU B CA 1
ATOM 4885 C C . LEU B 1 105 ? 43.099 56.876 -44.176 1.00 30.88 105 LEU B C 1
ATOM 4886 O O . LEU B 1 105 ? 42.686 57.858 -43.551 1.00 29.34 105 LEU B O 1
ATOM 4891 N N . ARG B 1 106 ? 44.368 56.479 -44.137 1.00 31.90 106 ARG B N 1
ATOM 4892 C CA . ARG B 1 106 ? 45.348 57.225 -43.357 1.00 34.70 106 ARG B CA 1
ATOM 4893 C C . ARG B 1 106 ? 45.400 58.666 -43.860 1.00 34.48 106 ARG B C 1
ATOM 4894 O O . ARG B 1 106 ? 45.400 59.610 -43.067 1.00 35.69 106 ARG B O 1
ATOM 4902 N N . LYS B 1 107 ? 45.435 58.827 -45.179 1.00 36.24 107 LYS B N 1
ATOM 4903 C CA . LYS B 1 107 ? 45.478 60.155 -45.780 1.00 36.43 107 LYS B CA 1
ATOM 4904 C C . LYS B 1 107 ? 44.293 60.987 -45.320 1.00 35.71 107 LYS B C 1
ATOM 4905 O O . LYS B 1 107 ? 44.463 62.092 -44.803 1.00 32.60 107 LYS B O 1
ATOM 4911 N N . ASN B 1 108 ? 43.092 60.444 -45.503 1.00 33.56 108 ASN B N 1
ATOM 4912 C CA . ASN B 1 108 ? 41.871 61.145 -45.129 1.00 32.38 108 ASN B CA 1
ATOM 4913 C C . ASN B 1 108 ? 41.753 61.417 -43.637 1.00 30.80 108 ASN B C 1
ATOM 4914 O O . ASN B 1 108 ? 41.183 62.434 -43.230 1.00 31.93 108 ASN B O 1
ATOM 4919 N N . LEU B 1 109 ? 42.290 60.516 -42.824 1.00 30.61 109 LEU B N 1
ATOM 4920 C CA . LEU B 1 109 ? 42.260 60.705 -41.380 1.00 33.23 109 LEU B CA 1
ATOM 4921 C C . LEU B 1 109 ? 43.191 61.859 -41.009 1.00 33.37 109 LEU B C 1
ATOM 4922 O O . LEU B 1 109 ? 42.852 62.696 -40.177 1.00 34.20 109 LEU B O 1
ATOM 4927 N N . MET B 1 110 ? 44.359 61.907 -41.642 1.00 37.11 110 MET B N 1
ATOM 4928 C CA . MET B 1 110 ? 45.315 62.979 -41.377 1.00 39.94 110 MET B CA 1
ATOM 4929 C C . MET B 1 110 ? 44.728 64.345 -41.725 1.00 40.39 110 MET B C 1
ATOM 4930 O O . MET B 1 110 ? 44.936 65.321 -40.999 1.00 40.89 110 MET B O 1
ATOM 4935 N N . LYS B 1 111 ? 43.987 64.420 -42.825 1.00 40.63 111 LYS B N 1
ATOM 4936 C CA . LYS B 1 111 ? 43.385 65.686 -43.224 1.00 41.26 111 LYS B CA 1
ATOM 4937 C C . LYS B 1 111 ? 42.440 66.203 -42.154 1.00 41.66 111 LYS B C 1
ATOM 4938 O O . LYS B 1 111 ? 42.144 67.394 -42.102 1.00 41.09 111 LYS B O 1
ATOM 4944 N N . ARG B 1 112 ? 41.971 65.308 -41.293 1.00 40.58 112 ARG B N 1
ATOM 4945 C CA . ARG B 1 112 ? 41.048 65.702 -40.239 1.00 40.74 112 ARG B CA 1
ATOM 4946 C C . ARG B 1 112 ? 41.750 65.866 -38.898 1.00 40.93 112 ARG B C 1
ATOM 4947 O O . ARG B 1 112 ? 41.100 66.012 -37.866 1.00 42.58 112 ARG B O 1
ATOM 4955 N N . GLY B 1 113 ? 43.078 65.839 -38.913 1.00 39.89 113 GLY B N 1
ATOM 4956 C CA . GLY B 1 113 ? 43.818 65.999 -37.677 1.00 39.82 113 GLY B CA 1
ATOM 4957 C C . GLY B 1 113 ? 44.088 64.701 -36.939 1.00 40.52 113 GLY B C 1
ATOM 4958 O O . GLY B 1 113 ? 44.538 64.715 -35.791 1.00 40.82 113 GLY B O 1
ATOM 4959 N N . LEU B 1 114 ? 43.808 63.576 -37.586 1.00 38.95 114 LEU B N 1
ATOM 4960 C CA . LEU B 1 114 ? 44.048 62.278 -36.971 1.00 40.02 114 LEU B CA 1
ATOM 4961 C C . LEU B 1 114 ? 45.115 61.550 -37.767 1.00 39.36 114 LEU B C 1
ATOM 4962 O O . LEU B 1 114 ? 45.910 62.177 -38.469 1.00 40.32 114 LEU B O 1
ATOM 4967 N N . ASN B 1 115 ? 45.139 60.228 -37.647 1.00 38.25 115 ASN B N 1
ATOM 4968 C CA . ASN B 1 115 ? 46.099 59.403 -38.372 1.00 36.83 115 ASN B CA 1
ATOM 4969 C C . ASN B 1 115 ? 45.609 57.970 -38.219 1.00 36.48 115 ASN B C 1
ATOM 4970 O O . ASN B 1 115 ? 44.596 57.729 -37.573 1.00 35.43 115 ASN B O 1
ATOM 4975 N N . LEU B 1 116 ? 46.320 57.019 -38.807 1.00 35.40 116 LEU B N 1
ATOM 4976 C CA . LEU B 1 116 ? 45.920 55.629 -38.694 1.00 35.79 116 LEU B CA 1
ATOM 4977 C C . LEU B 1 116 ? 47.078 54.756 -38.240 1.00 36.22 116 LEU B C 1
ATOM 4978 O O . LEU B 1 116 ? 48.070 54.604 -38.953 1.00 35.62 116 LEU B O 1
ATOM 4983 N N . LEU B 1 117 ? 46.957 54.188 -37.046 1.00 37.26 117 LEU B N 1
ATOM 4984 C CA . LEU B 1 117 ? 47.996 53.303 -36.541 1.00 37.54 117 LEU B CA 1
ATOM 4985 C C . LEU B 1 117 ? 47.782 51.945 -37.189 1.00 39.10 117 LEU B C 1
ATOM 4986 O O . LEU B 1 117 ? 46.705 51.359 -37.070 1.00 39.04 117 LEU B O 1
ATOM 4991 N N . ILE B 1 118 ? 48.800 51.451 -37.882 1.00 37.38 118 ILE B N 1
ATOM 4992 C CA . ILE B 1 118 ? 48.707 50.160 -38.540 1.00 38.19 118 ILE B CA 1
ATOM 4993 C C . ILE B 1 118 ? 49.648 49.177 -37.863 1.00 40.06 118 ILE B C 1
ATOM 4994 O O . ILE B 1 118 ? 50.823 49.475 -37.654 1.00 39.48 118 ILE B O 1
ATOM 4999 N N . ARG B 1 119 ? 49.122 48.007 -37.517 1.00 40.24 119 ARG B N 1
ATOM 5000 C CA . ARG B 1 119 ? 49.911 46.970 -36.861 1.00 41.51 119 ARG B CA 1
ATOM 5001 C C . ARG B 1 119 ? 49.555 45.612 -37.438 1.00 40.43 119 ARG B C 1
ATOM 5002 O O . ARG B 1 119 ? 48.409 45.379 -37.816 1.00 41.62 119 ARG B O 1
ATOM 5010 N N . SER B 1 120 ? 50.539 44.724 -37.520 1.00 40.78 120 SER B N 1
ATOM 5011 C CA . SER B 1 120 ? 50.302 43.375 -38.024 1.00 41.16 120 SER B CA 1
ATOM 5012 C C . SER B 1 120 ? 50.106 42.474 -36.813 1.00 41.96 120 SER B C 1
ATOM 5013 O O . SER B 1 120 ? 50.874 42.549 -35.854 1.00 42.60 120 SER B O 1
ATOM 5016 N N . GLY B 1 121 ? 49.075 41.635 -36.853 1.00 40.48 121 GLY B N 1
ATOM 5017 C CA . GLY B 1 121 ? 48.802 40.744 -35.739 1.00 38.12 121 GLY B CA 1
ATOM 5018 C C . GLY B 1 121 ? 47.320 40.630 -35.419 1.00 39.41 121 GLY B C 1
ATOM 5019 O O . GLY B 1 121 ? 46.486 41.287 -36.050 1.00 35.79 121 GLY B O 1
ATOM 5020 N N . LYS B 1 122 ? 46.989 39.798 -34.436 1.00 36.95 122 LYS B N 1
ATOM 5021 C CA . LYS B 1 122 ? 45.599 39.597 -34.033 1.00 36.80 122 LYS B CA 1
ATOM 5022 C C . LYS B 1 122 ? 45.080 40.755 -33.188 1.00 35.34 122 LYS B C 1
ATOM 5023 O O . LYS B 1 122 ? 45.752 41.212 -32.260 1.00 36.38 122 LYS B O 1
ATOM 5029 N N . PRO B 1 123 ? 43.866 41.245 -33.499 1.00 33.16 123 PRO B N 1
ATOM 5030 C CA . PRO B 1 123 ? 43.261 42.356 -32.759 1.00 31.47 123 PRO B CA 1
ATOM 5031 C C . PRO B 1 123 ? 43.147 42.095 -31.258 1.00 30.84 123 PRO B C 1
ATOM 5032 O O . PRO B 1 123 ? 43.345 43.002 -30.449 1.00 30.25 123 PRO B O 1
ATOM 5036 N N . GLU B 1 124 ? 42.824 40.857 -30.890 1.00 31.54 124 GLU B N 1
ATOM 5037 C CA . GLU B 1 124 ? 42.672 40.505 -29.480 1.00 33.13 124 GLU B CA 1
ATOM 5038 C C . GLU B 1 124 ? 44.005 40.552 -28.747 1.00 35.90 124 GLU B C 1
ATOM 5039 O O . GLU B 1 124 ? 44.052 40.493 -27.513 1.00 35.21 124 GLU B O 1
ATOM 5045 N N . GLU B 1 125 ? 45.086 40.650 -29.510 1.00 36.93 125 GLU B N 1
ATOM 5046 C CA . GLU B 1 125 ? 46.418 40.724 -28.932 1.00 38.87 125 GLU B CA 1
ATOM 5047 C C . GLU B 1 125 ? 46.913 42.165 -28.961 1.00 38.01 125 GLU B C 1
ATOM 5048 O O . GLU B 1 125 ? 47.496 42.653 -27.993 1.00 40.16 125 GLU B O 1
ATOM 5054 N N . ILE B 1 126 ? 46.648 42.852 -30.067 1.00 36.77 126 ILE B N 1
ATOM 5055 C CA . ILE B 1 126 ? 47.068 44.238 -30.240 1.00 33.79 126 ILE B CA 1
ATOM 5056 C C . ILE B 1 126 ? 46.241 45.258 -29.461 1.00 32.69 126 ILE B C 1
ATOM 5057 O O . ILE B 1 126 ? 46.785 46.106 -28.759 1.00 31.78 126 ILE B O 1
ATOM 5062 N N . LEU B 1 127 ? 44.921 45.174 -29.580 1.00 31.65 127 LEU B N 1
ATOM 5063 C CA . LEU B 1 127 ? 44.046 46.141 -28.926 1.00 30.33 127 LEU B CA 1
ATOM 5064 C C . LEU B 1 127 ? 44.139 46.264 -27.401 1.00 32.08 127 LEU B C 1
ATOM 5065 O O . LEU B 1 127 ? 44.194 47.378 -26.874 1.00 32.48 127 LEU B O 1
ATOM 5070 N N . PRO B 1 128 ? 44.145 45.136 -26.669 1.00 32.04 128 PRO B N 1
ATOM 5071 C CA . PRO B 1 128 ? 44.237 45.254 -25.208 1.00 35.10 128 PRO B CA 1
ATOM 5072 C C . PRO B 1 128 ? 45.513 45.997 -24.805 1.00 36.31 128 PRO B C 1
ATOM 5073 O O . PRO B 1 128 ? 45.499 46.857 -23.920 1.00 36.58 128 PRO B O 1
ATOM 5077 N N . SER B 1 129 ? 46.612 45.665 -25.474 1.00 37.34 129 SER B N 1
ATOM 5078 C CA . SER B 1 129 ? 47.892 46.308 -25.205 1.00 40.01 129 SER B CA 1
ATOM 5079 C C . SER B 1 129 ? 47.796 47.813 -25.450 1.00 40.21 129 SER B C 1
ATOM 5080 O O . SER B 1 129 ? 48.159 48.613 -24.587 1.00 40.52 129 SER B O 1
ATOM 5083 N N . LEU B 1 130 ? 47.301 48.202 -26.622 1.00 39.62 130 LEU B N 1
ATOM 5084 C CA . LEU B 1 130 ? 47.166 49.621 -26.934 1.00 39.14 130 LEU B CA 1
ATOM 5085 C C . LEU B 1 130 ? 46.268 50.301 -25.911 1.00 40.44 130 LEU B C 1
ATOM 5086 O O . LEU B 1 130 ? 46.507 51.446 -25.522 1.00 41.16 130 LEU B O 1
ATOM 5091 N N . ALA B 1 131 ? 45.235 49.588 -25.474 1.00 39.64 131 ALA B N 1
ATOM 5092 C CA . ALA B 1 131 ? 44.295 50.130 -24.501 1.00 41.71 131 ALA B CA 1
ATOM 5093 C C . ALA B 1 131 ? 44.984 50.459 -23.178 1.00 40.98 131 ALA B C 1
ATOM 5094 O O . ALA B 1 131 ? 44.703 51.487 -22.562 1.00 40.48 131 ALA B O 1
ATOM 5096 N N . LYS B 1 132 ? 45.882 49.582 -22.743 1.00 43.24 132 LYS B N 1
ATOM 5097 C CA . LYS B 1 132 ? 46.602 49.797 -21.493 1.00 45.09 132 LYS B CA 1
ATOM 5098 C C . LYS B 1 132 ? 47.592 50.946 -21.648 1.00 45.48 132 LYS B C 1
ATOM 5099 O O . LYS B 1 132 ? 47.574 51.901 -20.873 1.00 45.82 132 LYS B O 1
ATOM 5105 N N . ASP B 1 133 ? 48.440 50.852 -22.668 1.00 45.21 133 ASP B N 1
ATOM 5106 C CA . ASP B 1 133 ? 49.452 51.867 -22.940 1.00 46.22 133 ASP B CA 1
ATOM 5107 C C . ASP B 1 133 ? 48.922 53.294 -23.037 1.00 46.28 133 ASP B C 1
ATOM 5108 O O . ASP B 1 133 ? 49.564 54.231 -22.557 1.00 46.85 133 ASP B O 1
ATOM 5113 N N . PHE B 1 134 ? 47.756 53.470 -23.651 1.00 44.18 134 PHE B N 1
ATOM 5114 C CA . PHE B 1 134 ? 47.199 54.808 -23.809 1.00 42.93 134 PHE B CA 1
ATOM 5115 C C . PHE B 1 134 ? 46.072 55.145 -22.848 1.00 43.69 134 PHE B C 1
ATOM 5116 O O . PHE B 1 134 ? 45.533 56.252 -22.881 1.00 41.05 134 PHE B O 1
ATOM 5124 N N . GLY B 1 135 ? 45.723 54.193 -21.988 1.00 43.79 135 GLY B N 1
ATOM 5125 C CA . GLY B 1 135 ? 44.664 54.425 -21.023 1.00 46.22 135 GLY B CA 1
ATOM 5126 C C . GLY B 1 135 ? 43.317 54.725 -21.653 1.00 46.55 135 GLY B C 1
ATOM 5127 O O . GLY B 1 135 ? 42.538 55.525 -21.131 1.00 45.07 135 GLY B O 1
ATOM 5128 N N . ALA B 1 136 ? 43.041 54.081 -22.782 1.00 46.36 136 ALA B N 1
ATOM 5129 C CA . ALA B 1 136 ? 41.777 54.275 -23.479 1.00 45.77 136 ALA B CA 1
ATOM 5130 C C . ALA B 1 136 ? 40.641 53.838 -22.566 1.00 45.54 136 ALA B C 1
ATOM 5131 O O . ALA B 1 136 ? 40.794 52.908 -21.777 1.00 44.76 136 ALA B O 1
ATOM 5133 N N . ARG B 1 137 ? 39.502 54.511 -22.664 1.00 45.59 137 ARG B N 1
ATOM 5134 C CA . ARG B 1 137 ? 38.360 54.148 -21.839 1.00 46.85 137 ARG B CA 1
ATOM 5135 C C . ARG B 1 137 ? 37.472 53.195 -22.618 1.00 45.12 137 ARG B C 1
ATOM 5136 O O . ARG B 1 137 ? 36.728 52.399 -22.042 1.00 45.53 137 ARG B O 1
ATOM 5144 N N . THR B 1 138 ? 37.568 53.275 -23.939 1.00 42.65 138 THR B N 1
ATOM 5145 C CA . THR B 1 138 ? 36.740 52.450 -24.803 1.00 40.90 138 THR B CA 1
ATOM 5146 C C . THR B 1 138 ? 37.403 52.142 -26.133 1.00 38.64 138 THR B C 1
ATOM 5147 O O . THR B 1 138 ? 38.323 52.839 -26.560 1.00 39.27 138 THR B O 1
ATOM 5151 N N . VAL B 1 139 ? 36.921 51.084 -26.776 1.00 35.63 139 VAL B N 1
ATOM 5152 C CA . VAL B 1 139 ? 37.386 50.690 -28.097 1.00 32.56 139 VAL B CA 1
ATOM 5153 C C . VAL B 1 139 ? 36.115 50.593 -28.937 1.00 32.08 139 VAL B C 1
ATOM 5154 O O . VAL B 1 139 ? 35.256 49.742 -28.687 1.00 29.53 139 VAL B O 1
ATOM 5158 N N . PHE B 1 140 ? 35.990 51.482 -29.917 1.00 31.11 140 PHE B N 1
ATOM 5159 C CA . PHE B 1 140 ? 34.821 51.507 -30.790 1.00 30.44 140 PHE B CA 1
ATOM 5160 C C . PHE B 1 140 ? 35.071 50.754 -32.091 1.00 30.67 140 PHE B C 1
ATOM 5161 O O . PHE B 1 140 ? 36.168 50.793 -32.646 1.00 31.28 140 PHE B O 1
ATOM 5169 N N . ALA B 1 141 ? 34.050 50.060 -32.573 1.00 27.13 141 ALA B N 1
ATOM 5170 C CA . ALA B 1 141 ? 34.166 49.321 -33.818 1.00 27.15 141 ALA B CA 1
ATOM 5171 C C . ALA B 1 141 ? 32.774 48.981 -34.313 1.00 25.49 141 ALA B C 1
ATOM 5172 O O . ALA B 1 141 ? 31.807 49.066 -33.558 1.00 25.62 141 ALA B O 1
ATOM 5174 N N . HIS B 1 142 ? 32.672 48.617 -35.586 1.00 24.02 142 HIS B N 1
ATOM 5175 C CA . HIS B 1 142 ? 31.385 48.246 -36.148 1.00 23.03 142 HIS B CA 1
ATOM 5176 C C . HIS B 1 142 ? 31.133 46.777 -35.869 1.00 23.41 142 HIS B C 1
ATOM 5177 O O . HIS B 1 142 ? 32.056 45.958 -35.879 1.00 21.58 142 HIS B O 1
ATOM 5184 N N . LYS B 1 143 ? 29.873 46.454 -35.609 1.00 22.96 143 LYS B N 1
ATOM 5185 C CA . LYS B 1 143 ? 29.472 45.088 -35.321 1.00 22.17 143 LYS B CA 1
ATOM 5186 C C . LYS B 1 143 ? 29.454 44.262 -36.603 1.00 24.09 143 LYS B C 1
ATOM 5187 O O . LYS B 1 143 ? 29.014 44.742 -37.649 1.00 21.30 143 LYS B O 1
ATOM 5193 N N . GLU B 1 144 ? 29.951 43.031 -36.527 1.00 20.36 144 GLU B N 1
ATOM 5194 C CA . GLU B 1 144 ? 29.936 42.137 -37.680 1.00 23.41 144 GLU B CA 1
ATOM 5195 C C . GLU B 1 144 ? 28.916 41.041 -37.402 1.00 23.08 144 GLU B C 1
ATOM 5196 O O . GLU B 1 144 ? 28.324 41.012 -36.323 1.00 23.06 144 GLU B O 1
ATOM 5202 N N . THR B 1 145 ? 28.710 40.132 -38.349 1.00 23.26 145 THR B N 1
ATOM 5203 C CA . THR B 1 145 ? 27.688 39.110 -38.160 1.00 23.81 145 THR B CA 1
ATOM 5204 C C . THR B 1 145 ? 28.077 37.642 -38.273 1.00 23.74 145 THR B C 1
ATOM 5205 O O . THR B 1 145 ? 27.403 36.785 -37.708 1.00 24.31 145 THR B O 1
ATOM 5209 N N . CYS B 1 146 ? 29.147 37.345 -38.997 1.00 21.67 146 CYS B N 1
ATOM 5210 C CA . CYS B 1 146 ? 29.540 35.960 -39.209 1.00 23.24 146 CYS B CA 1
ATOM 5211 C C . CYS B 1 146 ? 30.518 35.379 -38.195 1.00 22.33 146 CYS B C 1
ATOM 5212 O O . CYS B 1 146 ? 31.258 36.101 -37.534 1.00 23.87 146 CYS B O 1
ATOM 5215 N N . SER B 1 147 ? 30.483 34.054 -38.091 1.00 22.58 147 SER B N 1
ATOM 5216 C CA . SER B 1 147 ? 31.315 33.277 -37.174 1.00 24.16 147 SER B CA 1
ATOM 5217 C C . SER B 1 147 ? 32.721 33.800 -36.908 1.00 22.55 147 SER B C 1
ATOM 5218 O O . SER B 1 147 ? 33.068 34.117 -35.780 1.00 24.06 147 SER B O 1
ATOM 5221 N N . GLU B 1 148 ? 33.536 33.881 -37.948 1.00 24.07 148 GLU B N 1
ATOM 5222 C CA . GLU B 1 148 ? 34.906 34.331 -37.765 1.00 24.87 148 GLU B CA 1
ATOM 5223 C C . GLU B 1 148 ? 35.029 35.726 -37.182 1.00 24.50 148 GLU B C 1
ATOM 5224 O O . GLU B 1 148 ? 35.804 35.948 -36.256 1.00 22.64 148 GLU B O 1
ATOM 5230 N N . GLU B 1 149 ? 34.247 36.665 -37.700 1.00 25.08 149 GLU B N 1
ATOM 5231 C CA . GLU B 1 149 ? 34.301 38.033 -37.206 1.00 23.70 149 GLU B CA 1
ATOM 5232 C C . GLU B 1 149 ? 33.807 38.181 -35.769 1.00 23.57 149 GLU B C 1
ATOM 5233 O O . GLU B 1 149 ? 34.392 38.922 -34.975 1.00 23.22 149 GLU B O 1
ATOM 5239 N N . VAL B 1 150 ? 32.725 37.493 -35.423 1.00 25.12 150 VAL B N 1
ATOM 5240 C CA . VAL B 1 150 ? 32.209 37.632 -34.072 1.00 22.29 150 VAL B CA 1
ATOM 5241 C C . VAL B 1 150 ? 33.099 36.925 -33.060 1.00 22.47 150 VAL B C 1
ATOM 5242 O O . VAL B 1 150 ? 33.143 37.304 -31.895 1.00 21.86 150 VAL B O 1
ATOM 5246 N N . ASP B 1 151 ? 33.821 35.901 -33.499 1.00 23.65 151 ASP B N 1
ATOM 5247 C CA . ASP B 1 151 ? 34.715 35.217 -32.579 1.00 24.84 151 ASP B CA 1
ATOM 5248 C C . ASP B 1 151 ? 35.851 36.189 -32.246 1.00 24.55 151 ASP B C 1
ATOM 5249 O O . ASP B 1 151 ? 36.336 36.231 -31.116 1.00 25.47 151 ASP B O 1
ATOM 5254 N N . VAL B 1 152 ? 36.266 36.989 -33.224 1.00 24.99 152 VAL B N 1
ATOM 5255 C CA . VAL B 1 152 ? 37.330 37.959 -32.971 1.00 26.39 152 VAL B CA 1
ATOM 5256 C C . VAL B 1 152 ? 36.824 39.006 -31.982 1.00 26.38 152 VAL B C 1
ATOM 5257 O O . VAL B 1 152 ? 37.555 39.428 -31.086 1.00 29.03 152 VAL B O 1
ATOM 5261 N N . GLU B 1 153 ? 35.566 39.415 -32.136 1.00 25.96 153 GLU B N 1
ATOM 5262 C CA . GLU B 1 153 ? 34.973 40.395 -31.228 1.00 25.20 153 GLU B CA 1
ATOM 5263 C C . GLU B 1 153 ? 35.002 39.842 -29.794 1.00 25.81 153 GLU B C 1
ATOM 5264 O O . GLU B 1 153 ? 35.294 40.568 -28.837 1.00 27.11 153 GLU B O 1
ATOM 5270 N N . ARG B 1 154 ? 34.685 38.557 -29.655 1.00 25.81 154 ARG B N 1
ATOM 5271 C CA . ARG B 1 154 ? 34.686 37.889 -28.353 1.00 25.12 154 ARG B CA 1
ATOM 5272 C C . ARG B 1 154 ? 36.079 37.941 -27.724 1.00 24.59 154 ARG B C 1
ATOM 5273 O O . ARG B 1 154 ? 36.253 38.381 -26.585 1.00 24.38 154 ARG B O 1
ATOM 5281 N N . LEU B 1 155 ? 37.065 37.474 -28.481 1.00 26.46 155 LEU B N 1
ATOM 5282 C CA . LEU B 1 155 ? 38.446 37.446 -28.020 1.00 27.43 155 LEU B CA 1
ATOM 5283 C C . LEU B 1 155 ? 38.971 38.831 -27.659 1.00 27.54 155 LEU B C 1
ATOM 5284 O O . LEU B 1 155 ? 39.735 38.984 -26.698 1.00 26.52 155 LEU B O 1
ATOM 5289 N N . VAL B 1 156 ? 38.562 39.843 -28.417 1.00 26.64 156 VAL B N 1
ATOM 5290 C CA . VAL B 1 156 ? 38.992 41.200 -28.117 1.00 25.60 156 VAL B CA 1
ATOM 5291 C C . VAL B 1 156 ? 38.315 41.633 -26.823 1.00 27.35 156 VAL B C 1
ATOM 5292 O O . VAL B 1 156 ? 38.951 42.181 -25.922 1.00 27.99 156 VAL B O 1
ATOM 5296 N N . ASN B 1 157 ? 37.019 41.367 -26.723 1.00 24.94 157 ASN B N 1
ATOM 5297 C CA . ASN B 1 157 ? 36.275 41.750 -25.537 1.00 27.83 157 ASN B CA 1
ATOM 5298 C C . ASN B 1 157 ? 36.861 41.108 -24.271 1.00 27.49 157 ASN B C 1
ATOM 5299 O O . ASN B 1 157 ? 37.023 41.771 -23.247 1.00 27.58 157 ASN B O 1
ATOM 5304 N N . GLN B 1 158 ? 37.187 39.825 -24.346 1.00 24.77 158 GLN B N 1
ATOM 5305 C CA . GLN B 1 158 ? 37.754 39.134 -23.195 1.00 28.38 158 GLN B CA 1
ATOM 5306 C C . GLN B 1 158 ? 39.186 39.596 -22.916 1.00 30.16 158 GLN B C 1
ATOM 5307 O O . GLN B 1 158 ? 39.625 39.617 -21.764 1.00 30.81 158 GLN B O 1
ATOM 5313 N N . GLY B 1 159 ? 39.902 39.974 -23.971 1.00 31.26 159 GLY B N 1
ATOM 5314 C CA . GLY B 1 159 ? 41.270 40.438 -23.819 1.00 31.91 159 GLY B CA 1
ATOM 5315 C C . GLY B 1 159 ? 41.296 41.733 -23.041 1.00 34.11 159 GLY B C 1
ATOM 5316 O O . GLY B 1 159 ? 42.134 41.923 -22.156 1.00 34.53 159 GLY B O 1
ATOM 5317 N N . LEU B 1 160 ? 40.373 42.630 -23.374 1.00 34.63 160 LEU B N 1
ATOM 5318 C CA . LEU B 1 160 ? 40.264 43.914 -22.693 1.00 36.35 160 LEU B CA 1
ATOM 5319 C C . LEU B 1 160 ? 39.889 43.698 -21.239 1.00 40.18 160 LEU B C 1
ATOM 5320 O O . LEU B 1 160 ? 40.386 44.382 -20.346 1.00 39.25 160 LEU B O 1
ATOM 5325 N N . LYS B 1 161 ? 38.994 42.746 -21.010 1.00 41.53 161 LYS B N 1
ATOM 5326 C CA . LYS B 1 161 ? 38.541 42.441 -19.664 1.00 46.69 161 LYS B CA 1
ATOM 5327 C C . LYS B 1 161 ? 39.713 41.912 -18.838 1.00 49.09 161 LYS B C 1
ATOM 5328 O O . LYS B 1 161 ? 39.825 42.194 -17.645 1.00 50.26 161 LYS B O 1
ATOM 5334 N N . ARG B 1 162 ? 40.594 41.167 -19.496 1.00 50.32 162 ARG B N 1
ATOM 5335 C CA . ARG B 1 162 ? 41.765 40.565 -18.863 1.00 53.69 162 ARG B CA 1
ATOM 5336 C C . ARG B 1 162 ? 42.852 41.591 -18.506 1.00 55.63 162 ARG B C 1
ATOM 5337 O O . ARG B 1 162 ? 43.936 41.229 -18.052 1.00 57.33 162 ARG B O 1
ATOM 5345 N N . VAL B 1 163 ? 42.527 42.868 -18.684 1.00 57.92 163 VAL B N 1
ATOM 5346 C CA . VAL B 1 163 ? 43.452 43.973 -18.417 1.00 59.27 163 VAL B CA 1
ATOM 5347 C C . VAL B 1 163 ? 42.875 45.005 -17.425 1.00 61.17 163 VAL B C 1
ATOM 5348 O O . VAL B 1 163 ? 43.518 46.010 -17.094 1.00 61.56 163 VAL B O 1
ATOM 5352 N N . GLY B 1 164 ? 41.697 44.674 -16.893 1.00 63.38 164 GLY B N 1
ATOM 5353 C CA . GLY B 1 164 ? 40.982 45.519 -15.939 1.00 65.36 164 GLY B CA 1
ATOM 5354 C C . GLY B 1 164 ? 39.657 45.877 -16.616 1.00 67.69 164 GLY B C 1
ATOM 5355 O O . GLY B 1 164 ? 39.333 45.275 -17.636 1.00 67.37 164 GLY B O 1
ATOM 5356 N N . ASN B 1 165 ? 39.129 45.420 -16.242 1.00 59.26 165 ASN B N 1
ATOM 5357 C CA . ASN B 1 165 ? 37.837 45.567 -16.919 1.00 58.64 165 ASN B CA 1
ATOM 5358 C C . ASN B 1 165 ? 37.546 46.952 -16.499 1.00 57.48 165 ASN B C 1
ATOM 5359 O O . ASN B 1 165 ? 36.879 47.190 -15.485 1.00 62.66 165 ASN B O 1
ATOM 5364 N N . SER B 1 166 ? 38.283 47.807 -17.200 1.00 57.34 166 SER B N 1
ATOM 5365 C CA . SER B 1 166 ? 38.052 49.187 -17.058 1.00 55.48 166 SER B CA 1
ATOM 5366 C C . SER B 1 166 ? 37.460 49.104 -18.439 1.00 55.77 166 SER B C 1
ATOM 5367 O O . SER B 1 166 ? 36.333 48.646 -18.626 1.00 60.67 166 SER B O 1
ATOM 5370 N N . THR B 1 167 ? 38.294 49.605 -19.351 1.00 52.32 167 THR B N 1
ATOM 5371 C CA . THR B 1 167 ? 38.174 49.639 -20.798 1.00 50.99 167 THR B CA 1
ATOM 5372 C C . THR B 1 167 ? 37.149 48.680 -21.491 1.00 49.40 167 THR B C 1
ATOM 5373 O O . THR B 1 167 ? 37.360 47.466 -21.513 1.00 48.93 167 THR B O 1
ATOM 5377 N N . LYS B 1 168 ? 35.932 48.977 -21.933 1.00 54.90 168 LYS B N 1
ATOM 5378 C CA . LYS B 1 168 ? 34.965 48.218 -22.772 1.00 50.14 168 LYS B CA 1
ATOM 5379 C C . LYS B 1 168 ? 34.922 48.404 -24.314 1.00 45.96 168 LYS B C 1
ATOM 5380 O O . LYS B 1 168 ? 35.162 49.492 -24.876 1.00 44.13 168 LYS B O 1
ATOM 5386 N N . LEU B 1 169 ? 34.563 47.307 -24.972 1.00 40.13 169 LEU B N 1
ATOM 5387 C CA . LEU B 1 169 ? 34.412 47.254 -26.413 1.00 37.18 169 LEU B CA 1
ATOM 5388 C C . LEU B 1 169 ? 32.982 47.699 -26.710 1.00 35.27 169 LEU B C 1
ATOM 5389 O O . LEU B 1 169 ? 32.027 47.157 -26.158 1.00 34.26 169 LEU B O 1
ATOM 5394 N N . GLU B 1 170 ? 32.845 48.707 -27.565 1.00 34.03 170 GLU B N 1
ATOM 5395 C CA . GLU B 1 170 ? 31.538 49.218 -27.956 1.00 32.61 170 GLU B CA 1
ATOM 5396 C C . GLU B 1 170 ? 31.342 48.898 -29.440 1.00 32.23 170 GLU B C 1
ATOM 5397 O O . GLU B 1 170 ? 31.949 49.541 -30.297 1.00 28.90 170 GLU B O 1
ATOM 5403 N N . LEU B 1 171 ? 30.505 47.906 -29.739 1.00 27.90 171 LEU B N 1
ATOM 5404 C CA . LEU B 1 171 ? 30.237 47.525 -31.129 1.00 27.55 171 LEU B CA 1
ATOM 5405 C C . LEU B 1 171 ? 29.004 48.266 -31.642 1.00 27.46 171 LEU B C 1
ATOM 5406 O O . LEU B 1 171 ? 27.929 48.200 -31.042 1.00 25.49 171 LEU B O 1
ATOM 5411 N N . ILE B 1 172 ? 29.172 48.964 -32.761 1.00 25.36 172 ILE B N 1
ATOM 5412 C CA . ILE B 1 172 ? 28.106 49.758 -33.350 1.00 24.71 172 ILE B CA 1
ATOM 5413 C C . ILE B 1 172 ? 27.598 49.125 -34.635 1.00 24.83 172 ILE B C 1
ATOM 5414 O O . ILE B 1 172 ? 28.390 48.722 -35.493 1.00 22.94 172 ILE B O 1
ATOM 5419 N N . TRP B 1 173 ? 26.278 49.038 -34.768 1.00 22.05 173 TRP B N 1
ATOM 5420 C CA . TRP B 1 173 ? 25.702 48.475 -35.976 1.00 26.09 173 TRP B CA 1
ATOM 5421 C C . TRP B 1 173 ? 25.848 49.485 -37.095 1.00 28.71 173 TRP B C 1
ATOM 5422 O O . TRP B 1 173 ? 25.646 50.676 -36.884 1.00 33.63 173 TRP B O 1
ATOM 5433 N N . GLY B 1 174 ? 26.194 48.996 -38.279 1.00 31.38 174 GLY B N 1
ATOM 5434 C CA . GLY B 1 174 ? 26.342 49.853 -39.440 1.00 36.61 174 GLY B CA 1
ATOM 5435 C C . GLY B 1 174 ? 26.213 48.970 -40.664 1.00 37.56 174 GLY B C 1
ATOM 5436 O O . GLY B 1 174 ? 25.476 47.988 -40.643 1.00 40.70 174 GLY B O 1
ATOM 5437 N N . SER B 1 175 ? 26.922 49.324 -41.727 1.00 40.01 175 SER B N 1
ATOM 5438 C CA . SER B 1 175 ? 26.934 48.561 -42.972 1.00 39.59 175 SER B CA 1
ATOM 5439 C C . SER B 1 175 ? 25.641 48.444 -43.787 1.00 36.02 175 SER B C 1
ATOM 5440 O O . SER B 1 175 ? 25.712 48.333 -45.005 1.00 36.79 175 SER B O 1
ATOM 5443 N N . THR B 1 176 ? 24.471 48.478 -43.156 1.00 31.51 176 THR B N 1
ATOM 5444 C CA . THR B 1 176 ? 23.234 48.325 -43.926 1.00 27.98 176 THR B CA 1
ATOM 5445 C C . THR B 1 176 ? 22.494 49.621 -44.231 1.00 27.01 176 THR B C 1
ATOM 5446 O O . THR B 1 176 ? 22.655 50.620 -43.529 1.00 30.02 176 THR B O 1
ATOM 5450 N N . MET B 1 177 ? 21.685 49.607 -45.288 1.00 24.74 177 MET B N 1
ATOM 5451 C CA . MET B 1 177 ? 20.925 50.798 -45.652 1.00 25.26 177 MET B CA 1
ATOM 5452 C C . MET B 1 177 ? 19.809 50.991 -44.626 1.00 24.10 177 MET B C 1
ATOM 5453 O O . MET B 1 177 ? 19.559 52.109 -44.179 1.00 25.83 177 MET B O 1
ATOM 5458 N N . TYR B 1 178 ? 19.134 49.903 -44.267 1.00 22.20 178 TYR B N 1
ATOM 5459 C CA . TYR B 1 178 ? 18.100 49.961 -43.234 1.00 20.10 178 TYR B CA 1
ATOM 5460 C C . TYR B 1 178 ? 18.773 49.512 -41.940 1.00 22.11 178 TYR B C 1
ATOM 5461 O O . TYR B 1 178 ? 19.416 48.475 -41.903 1.00 19.80 178 TYR B O 1
ATOM 5470 N N . HIS B 1 179 ? 18.633 50.289 -40.878 1.00 20.95 179 HIS B N 1
ATOM 5471 C CA . HIS B 1 179 ? 19.266 49.929 -39.615 1.00 21.29 179 HIS B CA 1
ATOM 5472 C C . HIS B 1 179 ? 18.566 48.726 -38.975 1.00 20.39 179 HIS B C 1
ATOM 5473 O O . HIS B 1 179 ? 17.347 48.618 -39.001 1.00 15.88 179 HIS B O 1
ATOM 5480 N N . LYS B 1 180 ? 19.348 47.818 -38.407 1.00 20.19 180 LYS B N 1
ATOM 5481 C CA . LYS B 1 180 ? 18.789 46.627 -37.777 1.00 18.43 180 LYS B CA 1
ATOM 5482 C C . LYS B 1 180 ? 17.729 46.979 -36.737 1.00 18.04 180 LYS B C 1
ATOM 5483 O O . LYS B 1 180 ? 16.694 46.311 -36.643 1.00 16.12 180 LYS B O 1
ATOM 5489 N N . ASP B 1 181 ? 17.984 48.032 -35.962 1.00 19.11 181 ASP B N 1
ATOM 5490 C CA . ASP B 1 181 ? 17.053 48.450 -34.918 1.00 22.08 181 ASP B CA 1
ATOM 5491 C C . ASP B 1 181 ? 15.752 49.041 -35.450 1.00 21.45 181 ASP B C 1
ATOM 5492 O O . ASP B 1 181 ? 14.777 49.144 -34.711 1.00 21.11 181 ASP B O 1
ATOM 5497 N N . ASP B 1 182 ? 15.734 49.437 -36.719 1.00 19.81 182 ASP B N 1
ATOM 5498 C CA . ASP B 1 182 ? 14.535 50.041 -37.297 1.00 19.15 182 ASP B CA 1
ATOM 5499 C C . ASP B 1 182 ? 13.628 49.066 -38.042 1.00 20.33 182 ASP B C 1
ATOM 5500 O O . ASP B 1 182 ? 12.547 49.447 -38.481 1.00 20.71 182 ASP B O 1
ATOM 5505 N N . LEU B 1 183 ? 14.058 47.816 -38.194 1.00 17.71 183 LEU B N 1
ATOM 5506 C CA . LEU B 1 183 ? 13.276 46.830 -38.934 1.00 17.93 183 LEU B CA 1
ATOM 5507 C C . LEU B 1 183 ? 11.898 46.533 -38.347 1.00 19.63 183 LEU B C 1
ATOM 5508 O O . LEU B 1 183 ? 11.665 46.706 -37.155 1.00 18.53 183 LEU B O 1
ATOM 5513 N N . PRO B 1 184 ? 10.965 46.076 -39.194 1.00 18.67 184 PRO B N 1
ATOM 5514 C CA . PRO B 1 184 ? 9.614 45.760 -38.724 1.00 19.31 184 PRO B CA 1
ATOM 5515 C C . PRO B 1 184 ? 9.508 44.360 -38.122 1.00 20.87 184 PRO B C 1
ATOM 5516 O O . PRO B 1 184 ? 8.415 43.844 -37.920 1.00 22.13 184 PRO B O 1
ATOM 5520 N N . PHE B 1 185 ? 10.663 43.768 -37.827 1.00 19.79 185 PHE B N 1
ATOM 5521 C CA . PHE B 1 185 ? 10.751 42.442 -37.210 1.00 21.26 185 PHE B CA 1
ATOM 5522 C C . PHE B 1 185 ? 12.157 42.225 -36.662 1.00 20.91 185 PHE B C 1
ATOM 5523 O O . PHE B 1 185 ? 13.088 42.927 -37.061 1.00 19.23 185 PHE B O 1
ATOM 5531 N N . ASP B 1 186 ? 12.315 41.293 -35.717 1.00 18.69 186 ASP B N 1
ATOM 5532 C CA . ASP B 1 186 ? 13.652 40.989 -35.208 1.00 22.20 186 ASP B CA 1
ATOM 5533 C C . ASP B 1 186 ? 14.208 40.068 -36.286 1.00 22.79 186 ASP B C 1
ATOM 5534 O O . ASP B 1 186 ? 13.437 39.350 -36.932 1.00 20.70 186 ASP B O 1
ATOM 5539 N N . VAL B 1 187 ? 15.526 40.060 -36.473 1.00 21.15 187 VAL B N 1
ATOM 5540 C CA . VAL B 1 187 ? 16.117 39.228 -37.516 1.00 22.57 187 VAL B CA 1
ATOM 5541 C C . VAL B 1 187 ? 15.826 37.735 -37.392 1.00 22.38 187 VAL B C 1
ATOM 5542 O O . VAL B 1 187 ? 15.867 37.017 -38.390 1.00 20.28 187 VAL B O 1
ATOM 5546 N N . PHE B 1 188 ? 15.524 37.256 -36.187 1.00 21.67 188 PHE B N 1
ATOM 5547 C CA . PHE B 1 188 ? 15.202 35.837 -36.033 1.00 24.41 188 PHE B CA 1
ATOM 5548 C C . PHE B 1 188 ? 13.953 35.515 -36.847 1.00 21.83 188 PHE B C 1
ATOM 5549 O O . PHE B 1 188 ? 13.741 34.374 -37.270 1.00 20.49 188 PHE B O 1
ATOM 5557 N N . ASP B 1 189 ? 13.127 36.529 -37.069 1.00 20.21 189 ASP B N 1
ATOM 5558 C CA . ASP B 1 189 ? 11.905 36.347 -37.836 1.00 22.41 189 ASP B CA 1
ATOM 5559 C C . ASP B 1 189 ? 11.961 37.032 -39.194 1.00 21.34 189 ASP B C 1
ATOM 5560 O O . ASP B 1 189 ? 10.941 37.467 -39.732 1.00 21.08 189 ASP B O 1
ATOM 5565 N N . LEU B 1 190 ? 13.160 37.121 -39.751 1.00 20.18 190 LEU B N 1
ATOM 5566 C CA . LEU B 1 190 ? 13.339 37.741 -41.055 1.00 19.82 190 LEU B CA 1
ATOM 5567 C C . LEU B 1 190 ? 12.569 36.892 -42.071 1.00 19.91 190 LEU B C 1
ATOM 5568 O O . LEU B 1 190 ? 12.566 35.667 -41.988 1.00 19.93 190 LEU B O 1
ATOM 5573 N N . PRO B 1 191 ? 11.869 37.530 -43.015 1.00 19.72 191 PRO B N 1
ATOM 5574 C CA . PRO B 1 191 ? 11.136 36.729 -44.001 1.00 21.76 191 PRO B CA 1
ATOM 5575 C C . PRO B 1 191 ? 12.142 35.897 -44.796 1.00 21.42 191 PRO B C 1
ATOM 5576 O O . PRO B 1 191 ? 13.233 36.380 -45.098 1.00 20.54 191 PRO B O 1
ATOM 5580 N N . ASP B 1 192 ? 11.793 34.657 -45.133 1.00 21.89 192 ASP B N 1
ATOM 5581 C CA . ASP B 1 192 ? 12.705 33.812 -45.908 1.00 23.19 192 ASP B CA 1
ATOM 5582 C C . ASP B 1 192 ? 12.589 34.091 -47.401 1.00 23.26 192 ASP B C 1
ATOM 5583 O O . ASP B 1 192 ? 13.263 33.457 -48.213 1.00 25.20 192 ASP B O 1
ATOM 5588 N N . VAL B 1 193 ? 11.712 35.023 -47.757 1.00 23.45 193 VAL B N 1
ATOM 5589 C CA . VAL B 1 193 ? 11.520 35.404 -49.154 1.00 24.52 193 VAL B CA 1
ATOM 5590 C C . VAL B 1 193 ? 11.886 36.876 -49.303 1.00 24.10 193 VAL B C 1
ATOM 5591 O O . VAL B 1 193 ? 11.323 37.739 -48.621 1.00 23.96 193 VAL B O 1
ATOM 5595 N N . TYR B 1 194 ? 12.838 37.158 -50.186 1.00 22.17 194 TYR B N 1
ATOM 5596 C CA . TYR B 1 194 ? 13.279 38.529 -50.414 1.00 22.21 194 TYR B CA 1
ATOM 5597 C C . TYR B 1 194 ? 12.137 39.525 -50.619 1.00 23.78 194 TYR B C 1
ATOM 5598 O O . TYR B 1 194 ? 12.086 40.565 -49.968 1.00 22.75 194 TYR B O 1
ATOM 5607 N N . THR B 1 195 ? 11.222 39.210 -51.532 1.00 24.46 195 THR B N 1
ATOM 5608 C CA . THR B 1 195 ? 10.118 40.120 -51.830 1.00 26.71 195 THR B CA 1
ATOM 5609 C C . THR B 1 195 ? 9.353 40.570 -50.599 1.00 26.56 195 THR B C 1
ATOM 5610 O O . THR B 1 195 ? 8.980 41.740 -50.483 1.00 24.31 195 THR B O 1
ATOM 5614 N N . GLN B 1 196 ? 9.114 39.646 -49.675 1.00 25.77 196 GLN B N 1
ATOM 5615 C CA . GLN B 1 196 ? 8.388 40.014 -48.475 1.00 27.61 196 GLN B CA 1
ATOM 5616 C C . GLN B 1 196 ? 9.236 40.924 -47.608 1.00 23.41 196 GLN B C 1
ATOM 5617 O O . GLN B 1 196 ? 8.733 41.873 -47.022 1.00 24.09 196 GLN B O 1
ATOM 5623 N N . PHE B 1 197 ? 10.531 40.648 -47.539 1.00 23.75 197 PHE B N 1
ATOM 5624 C CA . PHE B 1 197 ? 11.429 41.500 -46.767 1.00 22.54 197 PHE B CA 1
ATOM 5625 C C . PHE B 1 197 ? 11.441 42.889 -47.395 1.00 22.33 197 PHE B C 1
ATOM 5626 O O . PHE B 1 197 ? 11.280 43.893 -46.705 1.00 21.27 197 PHE B O 1
ATOM 5634 N N . ARG B 1 198 ? 11.635 42.945 -48.713 1.00 22.34 198 ARG B N 1
ATOM 5635 C CA . ARG B 1 198 ? 11.687 44.232 -49.398 1.00 23.23 198 ARG B CA 1
ATOM 5636 C C . ARG B 1 198 ? 10.402 45.039 -49.244 1.00 23.42 198 ARG B C 1
ATOM 5637 O O . ARG B 1 198 ? 10.446 46.223 -48.908 1.00 22.88 198 ARG B O 1
ATOM 5645 N N . LYS B 1 199 ? 9.262 44.406 -49.498 1.00 24.57 199 LYS B N 1
ATOM 5646 C CA . LYS B 1 199 ? 7.984 45.101 -49.372 1.00 26.27 199 LYS B CA 1
ATOM 5647 C C . LYS B 1 199 ? 7.793 45.645 -47.964 1.00 25.07 199 LYS B C 1
ATOM 5648 O O . LYS B 1 199 ? 7.275 46.745 -47.780 1.00 21.73 199 LYS B O 1
ATOM 5654 N N . SER B 1 200 ? 8.206 44.874 -46.963 1.00 24.10 200 SER B N 1
ATOM 5655 C CA . SER B 1 200 ? 8.054 45.326 -45.591 1.00 24.76 200 SER B CA 1
ATOM 5656 C C . SER B 1 200 ? 8.880 46.563 -45.278 1.00 23.64 200 SER B C 1
ATOM 5657 O O . SER B 1 200 ? 8.349 47.532 -44.741 1.00 24.90 200 SER B O 1
ATOM 5660 N N . VAL B 1 201 ? 10.169 46.551 -45.609 1.00 24.66 201 VAL B N 1
ATOM 5661 C CA . VAL B 1 201 ? 10.994 47.717 -45.298 1.00 22.05 201 VAL B CA 1
ATOM 5662 C C . VAL B 1 201 ? 10.595 48.955 -46.093 1.00 24.12 201 VAL B C 1
ATOM 5663 O O . VAL B 1 201 ? 10.616 50.066 -45.561 1.00 22.93 201 VAL B O 1
ATOM 5667 N N . GLU B 1 202 ? 10.209 48.779 -47.354 1.00 25.36 202 GLU B N 1
ATOM 5668 C CA . GLU B 1 202 ? 9.806 49.930 -48.161 1.00 28.39 202 GLU B CA 1
ATOM 5669 C C . GLU B 1 202 ? 8.555 50.579 -47.606 1.00 30.23 202 GLU B C 1
ATOM 5670 O O . GLU B 1 202 ? 8.387 51.798 -47.678 1.00 32.79 202 GLU B O 1
ATOM 5676 N N . ALA B 1 203 ? 7.670 49.757 -47.061 1.00 29.26 203 ALA B N 1
ATOM 5677 C CA . ALA B 1 203 ? 6.424 50.257 -46.513 1.00 30.12 203 ALA B CA 1
ATOM 5678 C C . ALA B 1 203 ? 6.520 50.727 -45.067 1.00 30.75 203 ALA B C 1
ATOM 5679 O O . ALA B 1 203 ? 5.870 51.704 -44.696 1.00 31.56 203 ALA B O 1
ATOM 5681 N N . LYS B 1 204 ? 7.345 50.067 -44.258 1.00 28.70 204 LYS B N 1
ATOM 5682 C CA . LYS B 1 204 ? 7.414 50.420 -42.844 1.00 31.02 204 LYS B CA 1
ATOM 5683 C C . LYS B 1 204 ? 8.675 51.038 -42.264 1.00 30.94 204 LYS B C 1
ATOM 5684 O O . LYS B 1 204 ? 8.656 51.482 -41.117 1.00 32.77 204 LYS B O 1
ATOM 5690 N N . CYS B 1 205 ? 9.767 51.074 -43.017 1.00 28.31 205 CYS B N 1
ATOM 5691 C CA . CYS B 1 205 ? 11.002 51.629 -42.469 1.00 27.41 205 CYS B CA 1
ATOM 5692 C C . CYS B 1 205 ? 11.512 52.866 -43.164 1.00 25.21 205 CYS B C 1
ATOM 5693 O O . CYS B 1 205 ? 11.286 53.065 -44.350 1.00 27.02 205 CYS B O 1
ATOM 5696 N N . SER B 1 206 ? 12.220 53.691 -42.407 1.00 24.61 206 SER B N 1
ATOM 5697 C CA . SER B 1 206 ? 12.812 54.896 -42.959 1.00 28.32 206 SER B CA 1
ATOM 5698 C C . SER B 1 206 ? 14.308 54.663 -43.021 1.00 26.25 206 SER B C 1
ATOM 5699 O O . SER B 1 206 ? 14.878 53.993 -42.154 1.00 27.20 206 SER B O 1
ATOM 5702 N N . ILE B 1 207 ? 14.946 55.185 -44.057 1.00 24.58 207 ILE B N 1
ATOM 5703 C CA . ILE B 1 207 ? 16.389 55.057 -44.164 1.00 23.27 207 ILE B CA 1
ATOM 5704 C C . ILE B 1 207 ? 16.903 56.287 -43.431 1.00 25.20 207 ILE B C 1
ATOM 5705 O O . ILE B 1 207 ? 16.419 57.397 -43.670 1.00 24.54 207 ILE B O 1
ATOM 5710 N N . ARG B 1 208 ? 17.853 56.096 -42.521 1.00 21.77 208 ARG B N 1
ATOM 5711 C CA . ARG B 1 208 ? 18.400 57.212 -41.760 1.00 25.26 208 ARG B CA 1
ATOM 5712 C C . ARG B 1 208 ? 19.307 58.097 -42.606 1.00 25.76 208 ARG B C 1
ATOM 5713 O O . ARG B 1 208 ? 19.904 57.640 -43.579 1.00 25.64 208 ARG B O 1
ATOM 5721 N N . SER B 1 209 ? 19.411 59.366 -42.229 1.00 25.96 209 SER B N 1
ATOM 5722 C CA . SER B 1 209 ? 20.285 60.294 -42.937 1.00 29.31 209 SER B CA 1
ATOM 5723 C C . SER B 1 209 ? 21.707 59.857 -42.612 1.00 28.45 209 SER B C 1
ATOM 5724 O O . SER B 1 209 ? 21.955 59.311 -41.539 1.00 26.89 209 SER B O 1
ATOM 5727 N N . SER B 1 210 ? 22.644 60.086 -43.524 1.00 27.31 210 SER B N 1
ATOM 5728 C CA . SER B 1 210 ? 24.023 59.697 -43.259 1.00 27.20 210 SER B CA 1
ATOM 5729 C C . SER B 1 210 ? 24.511 60.512 -42.071 1.00 29.39 210 SER B C 1
ATOM 5730 O O . SER B 1 210 ? 24.012 61.614 -41.820 1.00 27.87 210 SER B O 1
ATOM 5733 N N . THR B 1 211 ? 25.475 59.971 -41.333 1.00 26.26 211 THR B N 1
ATOM 5734 C CA . THR B 1 211 ? 26.021 60.674 -40.185 1.00 29.90 211 THR B CA 1
ATOM 5735 C C . THR B 1 211 ? 27.081 61.675 -40.634 1.00 31.67 211 THR B C 1
ATOM 5736 O O . THR B 1 211 ? 28.065 61.310 -41.279 1.00 30.23 211 THR B O 1
ATOM 5740 N N . ARG B 1 212 ? 26.867 62.942 -40.286 1.00 33.83 212 ARG B N 1
ATOM 5741 C CA . ARG B 1 212 ? 27.786 64.010 -40.655 1.00 34.61 212 ARG B CA 1
ATOM 5742 C C . ARG B 1 212 ? 28.996 64.035 -39.735 1.00 34.38 212 ARG B C 1
ATOM 5743 O O . ARG B 1 212 ? 28.864 63.923 -38.518 1.00 34.58 212 ARG B O 1
ATOM 5751 N N . ILE B 1 213 ? 30.172 64.199 -40.328 1.00 34.89 213 ILE B N 1
ATOM 5752 C CA . ILE B 1 213 ? 31.425 64.218 -39.585 1.00 35.48 213 ILE B CA 1
ATOM 5753 C C . ILE B 1 213 ? 32.110 65.584 -39.691 1.00 35.76 213 ILE B C 1
ATOM 5754 O O . ILE B 1 213 ? 32.144 66.187 -40.764 1.00 32.05 213 ILE B O 1
ATOM 5759 N N . PRO B 1 214 ? 32.655 66.089 -38.572 1.00 36.24 214 PRO B N 1
ATOM 5760 C CA . PRO B 1 214 ? 33.345 67.384 -38.545 1.00 38.33 214 PRO B CA 1
ATOM 5761 C C . PRO B 1 214 ? 34.633 67.293 -39.364 1.00 38.89 214 PRO B C 1
ATOM 5762 O O . PRO B 1 214 ? 35.217 66.213 -39.492 1.00 36.83 214 PRO B O 1
ATOM 5766 N N . LEU B 1 215 ? 35.076 68.420 -39.913 1.00 38.17 215 LEU B N 1
ATOM 5767 C CA . LEU B 1 215 ? 36.303 68.442 -40.704 1.00 37.13 215 LEU B CA 1
ATOM 5768 C C . LEU B 1 215 ? 37.534 68.348 -39.807 1.00 37.19 215 LEU B C 1
ATOM 5769 O O . LEU B 1 215 ? 38.610 67.942 -40.248 1.00 37.40 215 LEU B O 1
ATOM 5774 N N . SER B 1 216 ? 37.365 68.726 -38.545 1.00 38.18 216 SER B N 1
ATOM 5775 C CA . SER B 1 216 ? 38.444 68.670 -37.564 1.00 40.14 216 SER B CA 1
ATOM 5776 C C . SER B 1 216 ? 38.067 67.621 -36.524 1.00 39.07 216 SER B C 1
ATOM 5777 O O . SER B 1 216 ? 37.042 67.758 -35.856 1.00 38.93 216 SER B O 1
ATOM 5780 N N . LEU B 1 217 ? 38.894 66.587 -36.386 1.00 39.27 217 LEU B N 1
ATOM 5781 C CA . LEU B 1 217 ? 38.618 65.503 -35.441 1.00 40.72 217 LEU B CA 1
ATOM 5782 C C . LEU B 1 217 ? 39.756 65.238 -34.452 1.00 42.64 217 LEU B C 1
ATOM 5783 O O . LEU B 1 217 ? 39.616 64.417 -33.543 1.00 41.58 217 LEU B O 1
ATOM 5788 N N . GLY B 1 218 ? 40.879 65.927 -34.637 1.00 44.11 218 GLY B N 1
ATOM 5789 C CA . GLY B 1 218 ? 42.019 65.737 -33.756 1.00 43.05 218 GLY B CA 1
ATOM 5790 C C . GLY B 1 218 ? 41.757 66.150 -32.322 1.00 43.41 218 GLY B C 1
ATOM 5791 O O . GLY B 1 218 ? 40.698 66.694 -32.011 1.00 43.53 218 GLY B O 1
ATOM 5792 N N . PRO B 1 219 ? 42.724 65.928 -31.420 1.00 44.91 219 PRO B N 1
ATOM 5793 C CA . PRO B 1 219 ? 44.027 65.319 -31.698 1.00 45.24 219 PRO B CA 1
ATOM 5794 C C . PRO B 1 219 ? 44.084 63.822 -31.418 1.00 44.85 219 PRO B C 1
ATOM 5795 O O . PRO B 1 219 ? 43.118 63.223 -30.951 1.00 43.59 219 PRO B O 1
ATOM 5799 N N . THR B 1 220 ? 45.239 63.235 -31.710 1.00 45.59 220 THR B N 1
ATOM 5800 C CA . THR B 1 220 ? 45.489 61.824 -31.454 1.00 46.90 220 THR B CA 1
ATOM 5801 C C . THR B 1 220 ? 46.492 61.845 -30.313 1.00 50.16 220 THR B C 1
ATOM 5802 O O . THR B 1 220 ? 47.076 62.888 -30.020 1.00 50.47 220 THR B O 1
ATOM 5806 N N . PRO B 1 221 ? 46.692 60.708 -29.632 1.00 51.78 221 PRO B N 1
ATOM 5807 C CA . PRO B 1 221 ? 47.675 60.756 -28.548 1.00 51.98 221 PRO B CA 1
ATOM 5808 C C . PRO B 1 221 ? 49.040 60.870 -29.212 1.00 52.62 221 PRO B C 1
ATOM 5809 O O . PRO B 1 221 ? 49.141 60.790 -30.438 1.00 51.34 221 PRO B O 1
ATOM 5813 N N . SER B 1 222 ? 50.086 61.068 -28.420 1.00 53.45 222 SER B N 1
ATOM 5814 C CA . SER B 1 222 ? 51.423 61.147 -28.986 1.00 53.13 222 SER B CA 1
ATOM 5815 C C . SER B 1 222 ? 51.820 59.721 -29.348 1.00 52.55 222 SER B C 1
ATOM 5816 O O . SER B 1 222 ? 51.860 58.843 -28.487 1.00 52.58 222 SER B O 1
ATOM 5819 N N . VAL B 1 223 ? 52.090 59.491 -30.627 1.00 52.26 223 VAL B N 1
ATOM 5820 C CA . VAL B 1 223 ? 52.479 58.170 -31.102 1.00 52.29 223 VAL B CA 1
ATOM 5821 C C . VAL B 1 223 ? 53.852 58.272 -31.746 1.00 55.06 223 VAL B C 1
ATOM 5822 O O . VAL B 1 223 ? 54.099 59.172 -32.551 1.00 55.17 223 VAL B O 1
ATOM 5826 N N . ASP B 1 224 ? 54.742 57.351 -31.393 1.00 56.95 224 ASP B N 1
ATOM 5827 C CA . ASP B 1 224 ? 56.094 57.370 -31.937 1.00 58.52 224 ASP B CA 1
ATOM 5828 C C . ASP B 1 224 ? 56.173 56.772 -33.333 1.00 58.14 224 ASP B C 1
ATOM 5829 O O . ASP B 1 224 ? 56.859 57.309 -34.203 1.00 59.49 224 ASP B O 1
ATOM 5834 N N . ASP B 1 225 ? 55.473 55.666 -33.552 1.00 55.83 225 ASP B N 1
ATOM 5835 C CA . ASP B 1 225 ? 55.488 55.028 -34.861 1.00 53.41 225 ASP B CA 1
ATOM 5836 C C . ASP B 1 225 ? 54.098 54.567 -35.283 1.00 52.07 225 ASP B C 1
ATOM 5837 O O . ASP B 1 225 ? 53.545 53.626 -34.719 1.00 51.28 225 ASP B O 1
ATOM 5842 N N . TRP B 1 226 ? 53.533 55.240 -36.279 1.00 49.80 226 TRP B N 1
ATOM 5843 C CA . TRP B 1 226 ? 52.208 54.882 -36.764 1.00 47.24 226 TRP B CA 1
ATOM 5844 C C . TRP B 1 226 ? 52.239 53.605 -37.592 1.00 46.72 226 TRP B C 1
ATOM 5845 O O . TRP B 1 226 ? 51.193 53.085 -37.982 1.00 47.14 226 TRP B O 1
ATOM 5856 N N . GLY B 1 227 ? 53.444 53.105 -37.851 1.00 45.62 227 GLY B N 1
ATOM 5857 C CA . GLY B 1 227 ? 53.606 51.878 -38.609 1.00 46.33 227 GLY B CA 1
ATOM 5858 C C . GLY B 1 227 ? 53.519 52.032 -40.113 1.00 47.97 227 GLY B C 1
ATOM 5859 O O . GLY B 1 227 ? 52.821 52.910 -40.618 1.00 47.69 227 GLY B O 1
ATOM 5860 N N . ASP B 1 228 ? 54.234 51.174 -40.833 1.00 49.94 228 ASP B N 1
ATOM 5861 C CA . ASP B 1 228 ? 54.222 51.214 -42.290 1.00 52.61 228 ASP B CA 1
ATOM 5862 C C . ASP B 1 228 ? 53.080 50.357 -42.807 1.00 53.04 228 ASP B C 1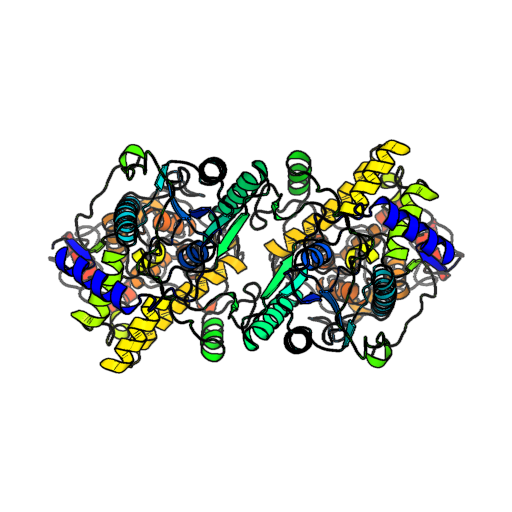
ATOM 5863 O O . ASP B 1 228 ? 52.620 49.439 -42.125 1.00 53.00 228 ASP B O 1
ATOM 5868 N N . VAL B 1 229 ? 52.620 50.655 -44.014 1.00 52.73 229 VAL B N 1
ATOM 5869 C CA . VAL B 1 229 ? 51.562 49.858 -44.604 1.00 54.18 229 VAL B CA 1
ATOM 5870 C C . VAL B 1 229 ? 52.260 48.556 -44.946 1.00 54.70 229 VAL B C 1
ATOM 5871 O O . VAL B 1 229 ? 53.368 48.564 -45.482 1.00 54.92 229 VAL B O 1
ATOM 5875 N N . PRO B 1 230 ? 51.636 47.416 -44.629 1.00 55.87 230 PRO B N 1
ATOM 5876 C CA . PRO B 1 230 ? 52.305 46.158 -44.955 1.00 56.32 230 PRO B CA 1
ATOM 5877 C C . PRO B 1 230 ? 52.401 45.978 -46.459 1.00 55.65 230 PRO B C 1
ATOM 5878 O O . PRO B 1 230 ? 51.737 46.676 -47.224 1.00 55.68 230 PRO B O 1
ATOM 5882 N N . THR B 1 231 ? 53.245 45.048 -46.878 1.00 55.86 231 THR B N 1
ATOM 5883 C CA . THR B 1 231 ? 53.404 44.759 -48.291 1.00 55.64 231 THR B CA 1
ATOM 5884 C C . THR B 1 231 ? 52.875 43.348 -48.450 1.00 54.53 231 THR B C 1
ATOM 5885 O O . THR B 1 231 ? 52.971 42.540 -47.521 1.00 55.44 231 THR B O 1
ATOM 5889 N N . LEU B 1 232 ? 52.310 43.045 -49.610 1.00 52.55 232 LEU B N 1
ATOM 5890 C CA . LEU B 1 232 ? 51.769 41.715 -49.833 1.00 52.51 232 LEU B CA 1
ATOM 5891 C C . LEU B 1 232 ? 52.827 40.633 -49.641 1.00 53.29 232 LEU B C 1
ATOM 5892 O O . LEU B 1 232 ? 52.522 39.544 -49.147 1.00 52.53 232 LEU B O 1
ATOM 5897 N N . GLU B 1 233 ? 54.068 40.933 -50.019 1.00 53.05 233 GLU B N 1
ATOM 5898 C CA . GLU B 1 233 ? 55.154 39.967 -49.861 1.00 55.66 233 GLU B CA 1
ATOM 5899 C C . GLU B 1 233 ? 55.306 39.585 -48.388 1.00 55.45 233 GLU B C 1
ATOM 5900 O O . GLU B 1 233 ? 55.333 38.401 -48.046 1.00 54.61 233 GLU B O 1
ATOM 5906 N N . LYS B 1 234 ? 55.417 40.592 -47.524 1.00 56.02 234 LYS B N 1
ATOM 5907 C CA . LYS B 1 234 ? 55.558 40.361 -46.089 1.00 57.39 234 LYS B CA 1
ATOM 5908 C C . LYS B 1 234 ? 54.477 39.394 -45.636 1.00 58.03 234 LYS B C 1
ATOM 5909 O O . LYS B 1 234 ? 54.718 38.505 -44.819 1.00 57.71 234 LYS B O 1
ATOM 5915 N N . LEU B 1 235 ? 53.279 39.590 -46.176 1.00 58.50 235 LEU B N 1
ATOM 5916 C CA . LEU B 1 235 ? 52.124 38.774 -45.828 1.00 58.28 235 LEU B CA 1
ATOM 5917 C C . LEU B 1 235 ? 52.127 37.402 -46.488 1.00 58.31 235 LEU B C 1
ATOM 5918 O O . LEU B 1 235 ? 51.271 36.564 -46.199 1.00 58.50 235 LEU B O 1
ATOM 5923 N N . GLY B 1 236 ? 53.088 37.173 -47.375 1.00 57.54 236 GLY B N 1
ATOM 5924 C CA . GLY B 1 236 ? 53.168 35.891 -48.048 1.00 57.27 236 GLY B CA 1
ATOM 5925 C C . GLY B 1 236 ? 52.309 35.809 -49.294 1.00 56.82 236 GLY B C 1
ATOM 5926 O O . GLY B 1 236 ? 51.923 34.720 -49.718 1.00 57.55 236 GLY B O 1
ATOM 5927 N N . VAL B 1 237 ? 52.006 36.963 -49.880 1.00 56.38 237 VAL B N 1
ATOM 5928 C CA . VAL B 1 237 ? 51.195 37.012 -51.090 1.00 55.13 237 VAL B CA 1
ATOM 5929 C C . VAL B 1 237 ? 51.987 37.644 -52.226 1.00 55.20 237 VAL B C 1
ATOM 5930 O O . VAL B 1 237 ? 52.539 38.736 -52.079 1.00 54.64 237 VAL B O 1
ATOM 5934 N N . GLU B 1 238 ? 52.044 36.950 -53.356 1.00 55.24 238 GLU B N 1
ATOM 5935 C CA . GLU B 1 238 ? 52.755 37.453 -54.522 1.00 55.92 238 GLU B CA 1
ATOM 5936 C C . GLU B 1 238 ? 51.881 38.484 -55.237 1.00 53.85 238 GLU B C 1
ATOM 5937 O O . GLU B 1 238 ? 50.833 38.143 -55.790 1.00 52.31 238 GLU B O 1
ATOM 5943 N N . PRO B 1 239 ? 52.296 39.762 -55.222 1.00 52.33 239 PRO B N 1
ATOM 5944 C CA . PRO B 1 239 ? 51.539 40.833 -55.878 1.00 51.29 239 PRO B CA 1
ATOM 5945 C C . PRO B 1 239 ? 51.083 40.435 -57.283 1.00 51.31 239 PRO B C 1
ATOM 5946 O O . PRO B 1 239 ? 51.781 39.708 -57.990 1.00 49.95 239 PRO B O 1
ATOM 5950 N N . GLN B 1 240 ? 49.906 40.906 -57.678 1.00 49.88 240 GLN B N 1
ATOM 5951 C CA . GLN B 1 240 ? 49.364 40.587 -58.991 1.00 48.91 240 GLN B CA 1
ATOM 5952 C C . GLN B 1 240 ? 48.791 41.842 -59.634 1.00 49.82 240 GLN B C 1
ATOM 5953 O O . GLN B 1 240 ? 48.089 42.613 -58.987 1.00 49.41 240 GLN B O 1
ATOM 5959 N N . GLU B 1 241 ? 49.092 42.047 -60.909 1.00 50.00 241 GLU B N 1
ATOM 5960 C CA . GLU B 1 241 ? 48.596 43.219 -61.616 1.00 50.51 241 GLU B CA 1
ATOM 5961 C C . GLU B 1 241 ? 47.460 42.832 -62.549 1.00 48.63 241 GLU B C 1
ATOM 5962 O O . GLU B 1 241 ? 47.412 41.703 -63.040 1.00 47.41 241 GLU B O 1
ATOM 5968 N N . VAL B 1 242 ? 46.537 43.761 -62.780 1.00 46.03 242 VAL B N 1
ATOM 5969 C CA . VAL B 1 242 ? 45.421 43.502 -63.683 1.00 44.53 242 VAL B CA 1
ATOM 5970 C C . VAL B 1 242 ? 45.925 43.806 -65.089 1.00 42.73 242 VAL B C 1
ATOM 5971 O O . VAL B 1 242 ? 46.296 44.936 -65.399 1.00 42.47 242 VAL B O 1
ATOM 5975 N N . THR B 1 243 ? 45.930 42.788 -65.936 1.00 44.32 243 THR B N 1
ATOM 5976 C CA . THR B 1 243 ? 46.439 42.923 -67.292 1.00 43.48 243 THR B CA 1
ATOM 5977 C C . THR B 1 243 ? 45.370 43.168 -68.346 1.00 43.03 243 THR B C 1
ATOM 5978 O O . THR B 1 243 ? 45.688 43.483 -69.491 1.00 43.40 243 THR B O 1
ATOM 5982 N N . ARG B 1 244 ? 44.107 43.013 -67.965 1.00 41.52 244 ARG B N 1
ATOM 5983 C CA . ARG B 1 244 ? 43.001 43.217 -68.892 1.00 40.52 244 ARG B CA 1
ATOM 5984 C C . ARG B 1 244 ? 41.712 43.461 -68.108 1.00 40.57 244 ARG B C 1
ATOM 5985 O O . ARG B 1 244 ? 41.534 42.933 -67.013 1.00 39.00 244 ARG B O 1
ATOM 5993 N N . GLY B 1 245 ? 40.820 44.270 -68.667 1.00 39.40 245 GLY B N 1
ATOM 5994 C CA . GLY B 1 245 ? 39.566 44.549 -67.993 1.00 36.19 245 GLY B CA 1
ATOM 5995 C C . GLY B 1 245 ? 39.639 45.647 -66.952 1.00 34.51 245 GLY B C 1
ATOM 5996 O O . GLY B 1 245 ? 40.536 46.492 -66.972 1.00 33.12 245 GLY B O 1
ATOM 5997 N N . MET B 1 246 ? 38.692 45.619 -66.019 1.00 34.34 246 MET B N 1
ATOM 5998 C CA . MET B 1 246 ? 38.610 46.631 -64.975 1.00 32.09 246 MET B CA 1
ATOM 5999 C C . MET B 1 246 ? 39.659 46.540 -63.876 1.00 31.03 246 MET B C 1
ATOM 6000 O O . MET B 1 246 ? 39.914 45.475 -63.313 1.00 30.71 246 MET B O 1
ATOM 6005 N N . ARG B 1 247 ? 40.256 47.686 -63.578 1.00 31.63 247 ARG B N 1
ATOM 6006 C CA . ARG B 1 247 ? 41.284 47.812 -62.554 1.00 32.90 247 ARG B CA 1
ATOM 6007 C C . ARG B 1 247 ? 40.716 48.734 -61.474 1.00 32.80 247 ARG B C 1
ATOM 6008 O O . ARG B 1 247 ? 40.859 49.958 -61.543 1.00 34.59 247 ARG B O 1
ATOM 6016 N N . PHE B 1 248 ? 40.065 48.143 -60.479 1.00 31.52 248 PHE B N 1
ATOM 6017 C CA . PHE B 1 248 ? 39.466 48.917 -59.396 1.00 29.80 248 PHE B CA 1
ATOM 6018 C C . PHE B 1 248 ? 40.510 49.608 -58.528 1.00 29.59 248 PHE B C 1
ATOM 6019 O O . PHE B 1 248 ? 41.563 49.044 -58.232 1.00 33.32 248 PHE B O 1
ATOM 6027 N N . VAL B 1 249 ? 40.216 50.838 -58.124 1.00 27.86 249 VAL B N 1
ATOM 6028 C CA . VAL B 1 249 ? 41.123 51.606 -57.284 1.00 30.09 249 VAL B CA 1
ATOM 6029 C C . VAL B 1 249 ? 40.603 51.645 -55.847 1.00 30.58 249 VAL B C 1
ATOM 6030 O O . VAL B 1 249 ? 39.515 52.156 -55.584 1.00 30.96 249 VAL B O 1
ATOM 6034 N N . GLY B 1 250 ? 41.390 51.111 -54.917 1.00 30.82 250 GLY B N 1
ATOM 6035 C CA . GLY B 1 250 ? 40.972 51.084 -53.523 1.00 33.04 250 GLY B CA 1
ATOM 6036 C C . GLY B 1 250 ? 40.922 52.422 -52.809 1.00 33.34 250 GLY B C 1
ATOM 6037 O O . GLY B 1 250 ? 41.606 53.372 -53.195 1.00 33.59 250 GLY B O 1
ATOM 6038 N N . GLY B 1 251 ? 40.097 52.501 -51.767 1.00 32.55 251 GLY B N 1
ATOM 6039 C CA . GLY B 1 251 ? 39.992 53.723 -50.987 1.00 29.38 251 GLY B CA 1
ATOM 6040 C C . GLY B 1 251 ? 38.700 54.513 -51.100 1.00 29.88 251 GLY B C 1
ATOM 6041 O O . GLY B 1 251 ? 38.030 54.497 -52.134 1.00 30.51 251 GLY B O 1
ATOM 6042 N N . GLU B 1 252 ? 38.364 55.216 -50.019 1.00 28.36 252 GLU B N 1
ATOM 6043 C CA . GLU B 1 252 ? 37.163 56.046 -49.943 1.00 27.49 252 GLU B CA 1
ATOM 6044 C C . GLU B 1 252 ? 37.160 57.152 -51.004 1.00 28.75 252 GLU B C 1
ATOM 6045 O O . GLU B 1 252 ? 36.121 57.453 -51.598 1.00 27.15 252 GLU B O 1
ATOM 6051 N N . SER B 1 253 ? 38.320 57.758 -51.239 1.00 28.52 253 SER B N 1
ATOM 6052 C CA . SER B 1 253 ? 38.421 58.821 -52.240 1.00 28.92 253 SER B CA 1
ATOM 6053 C C . SER B 1 253 ? 37.963 58.304 -53.605 1.00 27.82 253 SER B C 1
ATOM 6054 O O . SER B 1 253 ? 37.113 58.910 -54.268 1.00 26.97 253 SER B O 1
ATOM 6057 N N . ALA B 1 254 ? 38.526 57.176 -54.015 1.00 28.08 254 ALA B N 1
ATOM 6058 C CA . ALA B 1 254 ? 38.176 56.559 -55.288 1.00 27.86 254 ALA B CA 1
ATOM 6059 C C . ALA B 1 254 ? 36.719 56.104 -55.281 1.00 27.72 254 ALA B C 1
ATOM 6060 O O . ALA B 1 254 ? 36.038 56.149 -56.309 1.00 27.74 254 ALA B O 1
ATOM 6062 N N . GLY B 1 255 ? 36.248 55.660 -54.118 1.00 26.40 255 GLY B N 1
ATOM 6063 C CA . GLY B 1 255 ? 34.875 55.198 -54.004 1.00 23.58 255 GLY B CA 1
ATOM 6064 C C . GLY B 1 255 ? 33.866 56.300 -54.270 1.00 23.11 255 GLY B C 1
ATOM 6065 O O . GLY B 1 255 ? 32.961 56.136 -55.087 1.00 21.70 255 GLY B O 1
ATOM 6066 N N . VAL B 1 256 ? 34.007 57.421 -53.572 1.00 24.95 256 VAL B N 1
ATOM 6067 C CA . VAL B 1 256 ? 33.087 58.529 -53.771 1.00 26.49 256 VAL B CA 1
ATOM 6068 C C . VAL B 1 256 ? 33.280 59.061 -55.190 1.00 27.77 256 VAL B C 1
ATOM 6069 O O . VAL B 1 256 ? 32.369 59.644 -55.776 1.00 27.84 256 VAL B O 1
ATOM 6073 N N . GLY B 1 257 ? 34.465 58.822 -55.744 1.00 28.84 257 GLY B N 1
ATOM 6074 C CA . GLY B 1 257 ? 34.751 59.254 -57.101 1.00 29.03 257 GLY B CA 1
ATOM 6075 C C . GLY B 1 257 ? 33.920 58.455 -58.087 1.00 29.10 257 GLY B C 1
ATOM 6076 O O . GLY B 1 257 ? 33.403 58.999 -59.061 1.00 28.94 257 GLY B O 1
ATOM 6077 N N . ARG B 1 258 ? 33.786 57.156 -57.838 1.00 26.78 258 ARG B N 1
ATOM 6078 C CA . ARG B 1 258 ? 32.994 56.305 -58.714 1.00 25.70 258 ARG B CA 1
ATOM 6079 C C . ARG B 1 258 ? 31.519 56.665 -58.592 1.00 25.11 258 ARG B C 1
ATOM 6080 O O . ARG B 1 258 ? 30.782 56.636 -59.582 1.00 24.69 258 ARG B O 1
ATOM 6088 N N . VAL B 1 259 ? 31.079 56.998 -57.382 1.00 22.79 259 VAL B N 1
ATOM 6089 C CA . VAL B 1 259 ? 29.686 57.388 -57.208 1.00 22.57 259 VAL B CA 1
ATOM 6090 C C . VAL B 1 259 ? 29.442 58.608 -58.108 1.00 23.63 259 VAL B C 1
ATOM 6091 O O . VAL B 1 259 ? 28.488 58.643 -58.888 1.00 22.66 259 VAL B O 1
ATOM 6095 N N . PHE B 1 260 ? 30.325 59.595 -58.004 1.00 23.78 260 PHE B N 1
ATOM 6096 C CA . PHE B 1 260 ? 30.224 60.806 -58.820 1.00 25.35 260 PHE B CA 1
ATOM 6097 C C . PHE B 1 260 ? 30.253 60.461 -60.310 1.00 26.35 260 PHE B C 1
ATOM 6098 O O . PHE B 1 260 ? 29.400 60.902 -61.078 1.00 26.48 260 PHE B O 1
ATOM 6106 N N . GLU B 1 261 ? 31.242 59.664 -60.703 1.00 26.45 261 GLU B N 1
ATOM 6107 C CA . GLU B 1 261 ? 31.413 59.252 -62.091 1.00 25.43 261 GLU B CA 1
ATOM 6108 C C . GLU B 1 261 ? 30.192 58.574 -62.705 1.00 26.67 261 GLU B C 1
ATOM 6109 O O . GLU B 1 261 ? 29.746 58.959 -63.791 1.00 24.45 261 GLU B O 1
ATOM 6115 N N . TYR B 1 262 ? 29.653 57.568 -62.016 1.00 23.51 262 TYR B N 1
ATOM 6116 C CA . TYR B 1 262 ? 28.501 56.832 -62.520 1.00 24.63 262 TYR B CA 1
ATOM 6117 C C . TYR B 1 262 ? 27.182 57.608 -62.483 1.00 25.16 262 TYR B C 1
ATOM 6118 O O . TYR B 1 262 ? 26.423 57.593 -63.453 1.00 24.91 262 TYR B O 1
ATOM 6127 N N . PHE B 1 263 ? 26.902 58.276 -61.370 1.00 24.09 263 PHE B N 1
ATOM 6128 C CA . PHE B 1 263 ? 25.664 59.038 -61.236 1.00 23.64 263 PHE B CA 1
ATOM 6129 C C . PHE B 1 263 ? 25.687 60.362 -62.002 1.00 26.59 263 PHE B C 1
ATOM 6130 O O . PHE B 1 263 ? 24.918 60.575 -62.940 1.00 27.06 263 PHE B O 1
ATOM 6138 N N . TRP B 1 264 ? 26.580 61.249 -61.572 1.00 27.09 264 TRP B N 1
ATOM 6139 C CA . TRP B 1 264 ? 26.668 62.599 -62.118 1.00 28.59 264 TRP B CA 1
ATOM 6140 C C . TRP B 1 264 ? 27.417 62.836 -63.419 1.00 29.30 264 TRP B C 1
ATOM 6141 O O . TRP B 1 264 ? 26.833 63.315 -64.391 1.00 30.45 264 TRP B O 1
ATOM 6152 N N . LYS B 1 265 ? 28.703 62.521 -63.445 1.00 28.17 265 LYS B N 1
ATOM 6153 C CA . LYS B 1 265 ? 29.482 62.751 -64.654 1.00 29.41 265 LYS B CA 1
ATOM 6154 C C . LYS B 1 265 ? 28.911 62.042 -65.877 1.00 30.07 265 LYS B C 1
ATOM 6155 O O . LYS B 1 265 ? 28.706 62.672 -66.914 1.00 27.18 265 LYS B O 1
ATOM 6161 N N . LYS B 1 266 ? 28.639 60.742 -65.762 1.00 27.44 266 LYS B N 1
ATOM 6162 C CA . LYS B 1 266 ? 28.107 59.986 -66.893 1.00 26.15 266 LYS B CA 1
ATOM 6163 C C . LYS B 1 266 ? 26.585 59.963 -67.010 1.00 26.03 266 LYS B C 1
ATOM 6164 O O . LYS B 1 266 ? 26.046 59.568 -68.044 1.00 25.54 266 LYS B O 1
ATOM 6170 N N . ASP B 1 267 ? 25.892 60.380 -65.954 1.00 26.54 267 ASP B N 1
ATOM 6171 C CA . ASP B 1 267 ? 24.431 60.412 -65.957 1.00 25.40 267 ASP B CA 1
ATOM 6172 C C . ASP B 1 267 ? 23.828 59.039 -66.290 1.00 25.68 267 ASP B C 1
ATOM 6173 O O . ASP B 1 267 ? 22.800 58.951 -66.964 1.00 25.33 267 ASP B O 1
ATOM 6178 N N . LEU B 1 268 ? 24.457 57.967 -65.811 1.00 25.31 268 LEU B N 1
ATOM 6179 C CA . LEU B 1 268 ? 23.965 56.620 -66.101 1.00 24.41 268 LEU B CA 1
ATOM 6180 C C . LEU B 1 268 ? 22.949 56.031 -65.119 1.00 25.58 268 LEU B C 1
ATOM 6181 O O . LEU B 1 268 ? 22.253 55.069 -65.447 1.00 25.01 268 LEU B O 1
ATOM 6186 N N . LEU B 1 269 ? 22.850 56.592 -63.919 1.00 26.49 269 LEU B N 1
ATOM 6187 C CA . LEU B 1 269 ? 21.895 56.051 -62.954 1.00 25.61 269 LEU B CA 1
ATOM 6188 C C . LEU B 1 269 ? 20.492 55.911 -63.542 1.00 24.67 269 LEU B C 1
ATOM 6189 O O . LEU B 1 269 ? 19.794 54.936 -63.268 1.00 25.38 269 LEU B O 1
ATOM 6194 N N . LYS B 1 270 ? 20.086 56.870 -64.369 1.00 24.08 270 LYS B N 1
ATOM 6195 C CA . LYS B 1 270 ? 18.753 56.837 -64.963 1.00 22.01 270 LYS B CA 1
ATOM 6196 C C . LYS B 1 270 ? 18.502 55.713 -65.963 1.00 21.30 270 LYS B C 1
ATOM 6197 O O . LYS B 1 270 ? 17.367 55.522 -66.391 1.00 23.68 270 LYS B O 1
ATOM 6203 N N . VAL B 1 271 ? 19.547 54.990 -66.359 1.00 23.23 271 VAL B N 1
ATOM 6204 C CA . VAL B 1 271 ? 19.366 53.864 -67.278 1.00 25.22 271 VAL B CA 1
ATOM 6205 C C . VAL B 1 271 ? 19.868 52.561 -66.662 1.00 26.54 271 VAL B C 1
ATOM 6206 O O . VAL B 1 271 ? 19.835 51.514 -67.301 1.00 26.16 271 VAL B O 1
ATOM 6210 N N . TYR B 1 272 ? 20.315 52.641 -65.412 1.00 26.85 272 TYR B N 1
ATOM 6211 C CA . TYR B 1 272 ? 20.830 51.491 -64.672 1.00 26.59 272 TYR B CA 1
ATOM 6212 C C . TYR B 1 272 ? 20.024 50.196 -64.819 1.00 26.72 272 TYR B C 1
ATOM 6213 O O . TYR B 1 272 ? 20.582 49.141 -65.132 1.00 28.23 272 TYR B O 1
ATOM 6222 N N . LYS B 1 273 ? 18.719 50.260 -64.578 1.00 24.69 273 LYS B N 1
ATOM 6223 C CA . LYS B 1 273 ? 17.899 49.060 -64.683 1.00 27.29 273 LYS B CA 1
ATOM 6224 C C . LYS B 1 273 ? 17.971 48.423 -66.069 1.00 27.97 273 LYS B C 1
ATOM 6225 O O . LYS B 1 273 ? 17.920 47.204 -66.205 1.00 28.31 273 LYS B O 1
ATOM 6231 N N . GLU B 1 274 ? 18.105 49.250 -67.099 1.00 29.79 274 GLU B N 1
ATOM 6232 C CA . GLU B 1 274 ? 18.170 48.743 -68.461 1.00 30.95 274 GLU B CA 1
ATOM 6233 C C . GLU B 1 274 ? 19.484 48.035 -68.778 1.00 29.76 274 GLU B C 1
ATOM 6234 O O . GLU B 1 274 ? 19.509 47.139 -69.610 1.00 30.13 274 GLU B O 1
ATOM 6240 N N . THR B 1 275 ? 20.569 48.423 -68.114 1.00 28.56 275 THR B N 1
ATOM 6241 C CA . THR B 1 275 ? 21.881 47.836 -68.408 1.00 28.26 275 THR B CA 1
ATOM 6242 C C . THR B 1 275 ? 22.481 46.854 -67.397 1.00 29.48 275 THR B C 1
ATOM 6243 O O . THR B 1 275 ? 23.443 46.149 -67.712 1.00 28.52 275 THR B O 1
ATOM 6247 N N . ARG B 1 276 ? 21.913 46.794 -66.198 1.00 28.95 276 ARG B N 1
ATOM 6248 C CA . ARG B 1 276 ? 22.460 45.958 -65.132 1.00 30.81 276 ARG B CA 1
ATOM 6249 C C . ARG B 1 276 ? 22.775 44.485 -65.394 1.00 30.64 276 ARG B C 1
ATOM 6250 O O . ARG B 1 276 ? 23.497 43.866 -64.611 1.00 29.44 276 ARG B O 1
ATOM 6258 N N . ASN B 1 277 ? 22.243 43.914 -66.467 1.00 33.32 277 ASN B N 1
ATOM 6259 C CA . ASN B 1 277 ? 22.533 42.517 -66.767 1.00 34.28 277 ASN B CA 1
ATOM 6260 C C . ASN B 1 277 ? 23.673 42.374 -67.765 1.00 33.89 277 ASN B C 1
ATOM 6261 O O . ASN B 1 277 ? 23.895 41.293 -68.316 1.00 34.76 277 ASN B O 1
ATOM 6266 N N . GLY B 1 278 ? 24.400 43.465 -67.989 1.00 32.30 278 GLY B N 1
ATOM 6267 C CA . GLY B 1 278 ? 25.518 43.426 -68.913 1.00 30.68 278 GLY B CA 1
ATOM 6268 C C . GLY B 1 278 ? 26.675 42.669 -68.285 1.00 30.57 278 GLY B C 1
ATOM 6269 O O . GLY B 1 278 ? 26.604 42.289 -67.117 1.00 27.69 278 GLY B O 1
ATOM 6270 N N . MET B 1 279 ? 27.744 42.447 -69.042 1.00 28.23 279 MET B N 1
ATOM 6271 C CA . MET B 1 279 ? 28.886 41.722 -68.504 1.00 29.99 279 MET B CA 1
ATOM 6272 C C . MET B 1 279 ? 30.197 42.364 -68.912 1.00 31.55 279 MET B C 1
ATOM 6273 O O . MET B 1 279 ? 31.215 42.193 -68.245 1.00 30.84 279 MET B O 1
ATOM 6278 N N . LEU B 1 280 ? 30.159 43.126 -70.000 1.00 32.36 280 LEU B N 1
ATOM 6279 C CA . LEU B 1 280 ? 31.348 43.775 -70.531 1.00 32.26 280 LEU B CA 1
ATOM 6280 C C . LEU B 1 280 ? 31.421 45.268 -70.241 1.00 31.78 280 LEU B C 1
ATOM 6281 O O . LEU B 1 280 ? 30.478 46.009 -70.515 1.00 33.08 280 LEU B O 1
ATOM 6286 N N . GLY B 1 281 ? 32.548 45.701 -69.687 1.00 30.58 281 GLY B N 1
ATOM 6287 C CA . GLY B 1 281 ? 32.746 47.111 -69.404 1.00 31.72 281 GLY B CA 1
ATOM 6288 C C . GLY B 1 281 ? 32.229 47.618 -68.071 1.00 30.41 281 GLY B C 1
ATOM 6289 O O . GLY B 1 281 ? 31.351 47.010 -67.467 1.00 31.67 281 GLY B O 1
ATOM 6290 N N . PRO B 1 282 ? 32.760 48.752 -67.596 1.00 30.59 282 PRO B N 1
ATOM 6291 C CA . PRO B 1 282 ? 32.369 49.371 -66.327 1.00 30.61 282 PRO B CA 1
ATOM 6292 C C . PRO B 1 282 ? 31.031 50.115 -66.363 1.00 31.78 282 PRO B C 1
ATOM 6293 O O . PRO B 1 282 ? 30.388 50.301 -65.327 1.00 30.44 282 PRO B O 1
ATOM 6297 N N . ASP B 1 283 ? 30.607 50.528 -67.553 1.00 29.05 283 ASP B N 1
ATOM 6298 C CA . ASP B 1 283 ? 29.363 51.287 -67.710 1.00 28.64 283 ASP B CA 1
ATOM 6299 C C . ASP B 1 283 ? 28.016 50.639 -67.393 1.00 25.98 283 ASP B C 1
ATOM 6300 O O . ASP B 1 283 ? 27.084 51.347 -67.010 1.00 28.06 283 ASP B O 1
ATOM 6305 N N . TYR B 1 284 ? 27.884 49.321 -67.549 1.00 24.59 284 TYR B N 1
ATOM 6306 C CA . TYR B 1 284 ? 26.578 48.694 -67.348 1.00 23.54 284 TYR B CA 1
ATOM 6307 C C . TYR B 1 284 ? 26.003 48.643 -65.928 1.00 23.25 284 TYR B C 1
ATOM 6308 O O . TYR B 1 284 ? 24.836 48.309 -65.758 1.00 24.65 284 TYR B O 1
ATOM 6317 N N . SER B 1 285 ? 26.804 48.953 -64.918 1.00 24.13 285 SER B N 1
ATOM 6318 C CA . SER B 1 285 ? 26.304 48.921 -63.544 1.00 25.31 285 SER B CA 1
ATOM 6319 C C . SER B 1 285 ? 27.114 49.861 -62.671 1.00 25.47 285 SER B C 1
ATOM 6320 O O . SER B 1 285 ? 28.106 50.435 -63.131 1.00 24.20 285 SER B O 1
ATOM 6323 N N . THR B 1 286 ? 26.710 50.033 -61.412 1.00 23.48 286 THR B N 1
ATOM 6324 C CA . THR B 1 286 ? 27.429 50.955 -60.535 1.00 23.08 286 THR B CA 1
ATOM 6325 C C . THR B 1 286 ? 28.868 50.563 -60.237 1.00 24.89 286 THR B C 1
ATOM 6326 O O . THR B 1 286 ? 29.725 51.429 -60.047 1.00 24.11 286 THR B O 1
ATOM 6330 N N . LYS B 1 287 ? 29.127 49.261 -60.177 1.00 24.73 287 LYS B N 1
ATOM 6331 C CA . LYS B 1 287 ? 30.452 48.752 -59.840 1.00 23.17 287 LYS B CA 1
ATOM 6332 C C . LYS B 1 287 ? 30.842 49.242 -58.444 1.00 22.84 287 LYS B C 1
ATOM 6333 O O . LYS B 1 287 ? 32.023 49.378 -58.120 1.00 21.69 287 LYS B O 1
ATOM 6339 N N . PHE B 1 288 ? 29.839 49.500 -57.608 1.00 23.29 288 PHE B N 1
ATOM 6340 C CA . PHE B 1 288 ? 30.093 49.973 -56.249 1.00 21.97 288 PHE B CA 1
ATOM 6341 C C . PHE B 1 288 ? 30.542 48.873 -55.276 1.00 20.94 288 PHE B C 1
ATOM 6342 O O . PHE B 1 288 ? 31.142 49.175 -54.246 1.00 22.16 288 PHE B O 1
ATOM 6350 N N . SER B 1 289 ? 30.250 47.614 -55.594 1.00 21.31 289 SER B N 1
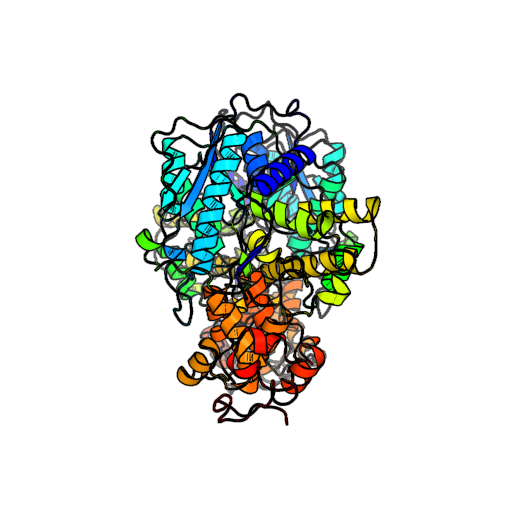ATOM 6351 C CA . SER B 1 289 ? 30.542 46.506 -54.678 1.00 23.98 289 SER B CA 1
ATOM 6352 C C . SER B 1 289 ? 31.880 46.440 -53.944 1.00 24.56 289 SER B C 1
ATOM 6353 O O . SER B 1 289 ? 31.904 46.259 -52.725 1.00 24.61 289 SER B O 1
ATOM 6356 N N . PRO B 1 290 ? 33.010 46.580 -54.658 1.00 24.67 290 PRO B N 1
ATOM 6357 C CA . PRO B 1 290 ? 34.289 46.512 -53.945 1.00 24.69 290 PRO B CA 1
ATOM 6358 C C . PRO B 1 290 ? 34.383 47.525 -52.811 1.00 25.39 290 PRO B C 1
ATOM 6359 O O . PRO B 1 290 ? 34.855 47.203 -51.720 1.00 24.04 290 PRO B O 1
ATOM 6363 N N . TRP B 1 291 ? 33.929 48.750 -53.067 1.00 24.08 291 TRP B N 1
ATOM 6364 C CA . TRP B 1 291 ? 33.985 49.796 -52.053 1.00 22.60 291 TRP B CA 1
ATOM 6365 C C . TRP B 1 291 ? 32.982 49.575 -50.931 1.00 21.34 291 TRP B C 1
ATOM 6366 O O . TRP B 1 291 ? 33.230 49.945 -49.785 1.00 22.28 291 TRP B O 1
ATOM 6377 N N . LEU B 1 292 ? 31.845 48.978 -51.256 1.00 21.90 292 LEU B N 1
ATOM 6378 C CA . LEU B 1 292 ? 30.864 48.703 -50.222 1.00 21.15 292 LEU B CA 1
ATOM 6379 C C . LEU B 1 292 ? 31.391 47.591 -49.316 1.00 21.98 292 LEU B C 1
ATOM 6380 O O . LEU B 1 292 ? 31.278 47.678 -48.093 1.00 21.67 292 LEU B O 1
ATOM 6385 N N . ALA B 1 293 ? 31.994 46.566 -49.917 1.00 21.15 293 ALA B N 1
ATOM 6386 C CA . ALA B 1 293 ? 32.520 45.433 -49.153 1.00 22.96 293 ALA B CA 1
ATOM 6387 C C . ALA B 1 293 ? 33.557 45.844 -48.107 1.00 25.21 293 ALA B C 1
ATOM 6388 O O . ALA B 1 293 ? 33.561 45.331 -46.990 1.00 23.96 293 ALA B O 1
ATOM 6390 N N . PHE B 1 294 ? 34.444 46.760 -48.474 1.00 22.29 294 PHE B N 1
ATOM 6391 C CA . PHE B 1 294 ? 35.462 47.240 -47.551 1.00 22.49 294 PHE B CA 1
ATOM 6392 C C . PHE B 1 294 ? 34.971 48.407 -46.713 1.00 22.10 294 PHE B C 1
ATOM 6393 O O . PHE B 1 294 ? 35.691 48.900 -45.844 1.00 23.04 294 PHE B O 1
ATOM 6401 N N . GLY B 1 295 ? 33.747 48.848 -46.987 1.00 23.66 295 GLY B N 1
ATOM 6402 C CA . GLY B 1 295 ? 33.181 49.957 -46.246 1.00 24.21 295 GLY B CA 1
ATOM 6403 C C . GLY B 1 295 ? 33.764 51.315 -46.605 1.00 24.24 295 GLY B C 1
ATOM 6404 O O . GLY B 1 295 ? 33.688 52.243 -45.800 1.00 24.20 295 GLY B O 1
ATOM 6405 N N . CYS B 1 296 ? 34.345 51.430 -47.800 1.00 27.08 296 CYS B N 1
ATOM 6406 C CA . CYS B 1 296 ? 34.932 52.694 -48.261 1.00 25.71 296 CYS B CA 1
ATOM 6407 C C . CYS B 1 296 ? 33.819 53.708 -48.500 1.00 25.10 296 CYS B C 1
ATOM 6408 O O . CYS B 1 296 ? 34.038 54.918 -48.394 1.00 24.58 296 CYS B O 1
ATOM 6411 N N . ILE B 1 297 ? 32.637 53.202 -48.847 1.00 22.47 297 ILE B N 1
ATOM 6412 C CA . ILE B 1 297 ? 31.438 54.029 -49.026 1.00 24.11 297 ILE B CA 1
ATOM 6413 C C . ILE B 1 297 ? 30.305 53.254 -48.348 1.00 26.41 297 ILE B C 1
ATOM 6414 O O . ILE B 1 297 ? 30.419 52.039 -48.132 1.00 24.09 297 ILE B O 1
ATOM 6419 N N . SER B 1 298 ? 29.225 53.947 -48.008 1.00 26.44 298 SER B N 1
ATOM 6420 C CA . SER B 1 298 ? 28.103 53.308 -47.337 1.00 26.01 298 SER B CA 1
ATOM 6421 C C . SER B 1 298 ? 26.778 53.538 -48.055 1.00 26.46 298 SER B C 1
ATOM 6422 O O . SER B 1 298 ? 26.626 54.502 -48.805 1.00 24.40 298 SER B O 1
ATOM 6425 N N . PRO B 1 299 ? 25.796 52.649 -47.822 1.00 23.78 299 PRO B N 1
ATOM 6426 C CA . PRO B 1 299 ? 24.453 52.694 -48.415 1.00 25.12 299 PRO B CA 1
ATOM 6427 C C . PRO B 1 299 ? 23.688 53.971 -48.078 1.00 22.82 299 PRO B C 1
ATOM 6428 O O . PRO B 1 299 ? 22.926 54.477 -48.900 1.00 22.46 299 PRO B O 1
ATOM 6432 N N . ARG B 1 300 ? 23.871 54.487 -46.869 1.00 21.38 300 ARG B N 1
ATOM 6433 C CA . ARG B 1 300 ? 23.162 55.707 -46.488 1.00 25.04 300 ARG B CA 1
ATOM 6434 C C . ARG B 1 300 ? 23.665 56.887 -47.306 1.00 24.42 300 ARG B C 1
ATOM 6435 O O . ARG B 1 300 ? 22.884 57.747 -47.706 1.00 27.42 300 ARG B O 1
ATOM 6443 N N . PHE B 1 301 ? 24.968 56.914 -47.561 1.00 24.28 301 PHE B N 1
ATOM 6444 C CA . PHE B 1 301 ? 25.574 57.965 -48.366 1.00 24.53 301 PHE B CA 1
ATOM 6445 C C . PHE B 1 301 ? 25.047 57.848 -49.798 1.00 24.90 301 PHE B C 1
ATOM 6446 O O . PHE B 1 301 ? 24.624 58.834 -50.401 1.00 25.91 301 PHE B O 1
ATOM 6454 N N . ILE B 1 302 ? 25.071 56.633 -50.334 1.00 22.36 302 ILE B N 1
ATOM 6455 C CA . ILE B 1 302 ? 24.591 56.386 -51.687 1.00 22.93 302 ILE B CA 1
ATOM 6456 C C . ILE B 1 302 ? 23.122 56.768 -51.837 1.00 24.12 302 ILE B C 1
ATOM 6457 O O . ILE B 1 302 ? 22.720 57.350 -52.846 1.00 23.78 302 ILE B O 1
ATOM 6462 N N . TYR B 1 303 ? 22.317 56.432 -50.836 1.00 24.32 303 TYR B N 1
ATOM 6463 C CA . TYR B 1 303 ? 20.899 56.765 -50.879 1.00 23.92 303 TYR B CA 1
ATOM 6464 C C . TYR B 1 303 ? 20.697 58.281 -50.966 1.00 24.39 303 TYR B C 1
ATOM 6465 O O . TYR B 1 303 ? 19.839 58.760 -51.708 1.00 24.37 303 TYR B O 1
ATOM 6474 N N . GLU B 1 304 ? 21.476 59.038 -50.203 1.00 24.21 304 GLU B N 1
ATOM 6475 C CA . GLU B 1 304 ? 21.341 60.489 -50.245 1.00 26.61 304 GLU B CA 1
ATOM 6476 C C . GLU B 1 304 ? 21.754 61.022 -51.608 1.00 26.57 304 GLU B C 1
ATOM 6477 O O . GLU B 1 304 ? 21.210 62.017 -52.083 1.00 24.02 304 GLU B O 1
ATOM 6483 N N . GLU B 1 305 ? 22.720 60.361 -52.234 1.00 23.58 305 GLU B N 1
ATOM 6484 C CA . GLU B 1 305 ? 23.151 60.780 -53.563 1.00 25.44 305 GLU B CA 1
ATOM 6485 C C . GLU B 1 305 ? 22.046 60.453 -54.567 1.00 25.79 305 GLU B C 1
ATOM 6486 O O . GLU B 1 305 ? 21.804 61.217 -55.508 1.00 26.55 305 GLU B O 1
ATOM 6492 N N . VAL B 1 306 ? 21.364 59.326 -54.366 1.00 23.82 306 VAL B N 1
ATOM 6493 C CA . VAL B 1 306 ? 20.267 58.958 -55.252 1.00 20.90 306 VAL B CA 1
ATOM 6494 C C . VAL B 1 306 ? 19.139 59.984 -55.068 1.00 23.11 306 VAL B C 1
ATOM 6495 O O . VAL B 1 306 ? 18.503 60.418 -56.033 1.00 23.06 306 VAL B O 1
ATOM 6499 N N . GLN B 1 307 ? 18.884 60.374 -53.826 1.00 21.76 307 GLN B N 1
ATOM 6500 C CA . GLN B 1 307 ? 17.846 61.369 -53.578 1.00 25.06 307 GLN B CA 1
ATOM 6501 C C . GLN B 1 307 ? 18.190 62.674 -54.288 1.00 25.20 307 GLN B C 1
ATOM 6502 O O . GLN B 1 307 ? 17.329 63.292 -54.916 1.00 25.43 307 GLN B O 1
ATOM 6508 N N . ARG B 1 308 ? 19.450 63.088 -54.182 1.00 25.18 308 ARG B N 1
ATOM 6509 C CA . ARG B 1 308 ? 19.888 64.329 -54.806 1.00 27.65 308 ARG B CA 1
ATOM 6510 C C . ARG B 1 308 ? 19.798 64.235 -56.325 1.00 28.68 308 ARG B C 1
ATOM 6511 O O . ARG B 1 308 ? 19.441 65.205 -56.998 1.00 29.40 308 ARG B O 1
ATOM 6519 N N . TYR B 1 309 ? 20.114 63.062 -56.861 1.00 26.45 309 TYR B N 1
ATOM 6520 C CA . TYR B 1 309 ? 20.043 62.844 -58.298 1.00 27.46 309 TYR B CA 1
ATOM 6521 C C . TYR B 1 309 ? 18.592 62.910 -58.762 1.00 30.64 309 TYR B C 1
ATOM 6522 O O . TYR B 1 309 ? 18.284 63.535 -59.783 1.00 28.89 309 TYR B O 1
ATOM 6531 N N . GLU B 1 310 ? 17.695 62.268 -58.018 1.00 26.43 310 GLU B N 1
ATOM 6532 C CA . GLU B 1 310 ? 16.287 62.272 -58.395 1.00 30.04 310 GLU B CA 1
ATOM 6533 C C . GLU B 1 310 ? 15.707 63.680 -58.363 1.00 31.90 310 GLU B C 1
ATOM 6534 O O . GLU B 1 310 ? 14.679 63.953 -58.978 1.00 32.43 310 GLU B O 1
ATOM 6540 N N . LYS B 1 311 ? 16.373 64.568 -57.641 1.00 33.10 311 LYS B N 1
ATOM 6541 C CA . LYS B 1 311 ? 15.928 65.949 -57.524 1.00 36.08 311 LYS B CA 1
ATOM 6542 C C . LYS B 1 311 ? 16.538 66.851 -58.597 1.00 35.14 311 LYS B C 1
ATOM 6543 O O . LYS B 1 311 ? 15.832 67.617 -59.257 1.00 35.59 311 LYS B O 1
ATOM 6549 N N . GLU B 1 312 ? 17.853 66.754 -58.766 1.00 34.29 312 GLU B N 1
ATOM 6550 C CA . GLU B 1 312 ? 18.566 67.591 -59.725 1.00 34.23 312 GLU B CA 1
ATOM 6551 C C . GLU B 1 312 ? 18.707 67.055 -61.149 1.00 34.83 312 GLU B C 1
ATOM 6552 O O . GLU B 1 312 ? 19.143 67.789 -62.040 1.00 33.45 312 GLU B O 1
ATOM 6558 N N . ARG B 1 313 ? 18.375 65.785 -61.364 1.00 32.01 313 ARG B N 1
ATOM 6559 C CA . ARG B 1 313 ? 18.461 65.193 -62.699 1.00 31.03 313 ARG B CA 1
ATOM 6560 C C . ARG B 1 313 ? 17.104 64.609 -63.066 1.00 31.14 313 ARG B C 1
ATOM 6561 O O . ARG B 1 313 ? 16.248 65.299 -63.633 1.00 34.24 313 ARG B O 1
ATOM 6569 N N . VAL B 1 314 ? 16.899 63.342 -62.729 1.00 30.52 314 VAL B N 1
ATOM 6570 C CA . VAL B 1 314 ? 15.637 62.687 -63.025 1.00 28.23 314 VAL B CA 1
ATOM 6571 C C . VAL B 1 314 ? 15.368 61.555 -62.043 1.00 27.45 314 VAL B C 1
ATOM 6572 O O . VAL B 1 314 ? 16.292 60.999 -61.452 1.00 28.49 314 VAL B O 1
ATOM 6576 N N . ALA B 1 315 ? 14.092 61.233 -61.871 1.00 26.14 315 ALA B N 1
ATOM 6577 C CA . ALA B 1 315 ? 13.664 60.154 -60.995 1.00 28.21 315 ALA B CA 1
ATOM 6578 C C . ALA B 1 315 ? 12.833 59.212 -61.860 1.00 29.63 315 ALA B C 1
ATOM 6579 O O . ALA B 1 315 ? 11.886 59.639 -62.526 1.00 28.85 315 ALA B O 1
ATOM 6581 N N . ASN B 1 316 ? 13.203 57.937 -61.882 1.00 25.90 316 ASN B N 1
ATOM 6582 C CA . ASN B 1 316 ? 12.457 56.967 -62.664 1.00 27.66 316 ASN B CA 1
ATOM 6583 C C . ASN B 1 316 ? 12.668 55.569 -62.104 1.00 27.55 316 ASN B C 1
ATOM 6584 O O . ASN B 1 316 ? 13.134 55.409 -60.980 1.00 27.02 316 ASN B O 1
ATOM 6589 N N . ASN B 1 317 ? 12.332 54.557 -62.889 1.00 30.37 317 ASN B N 1
ATOM 6590 C CA . ASN B 1 317 ? 12.462 53.194 -62.419 1.00 32.25 317 ASN B CA 1
ATOM 6591 C C . ASN B 1 317 ? 13.889 52.738 -62.208 1.00 30.24 317 ASN B C 1
ATOM 6592 O O . ASN B 1 317 ? 14.130 51.829 -61.415 1.00 30.31 317 ASN B O 1
ATOM 6597 N N . SER B 1 318 ? 14.836 53.353 -62.911 1.00 28.66 318 SER B N 1
ATOM 6598 C CA . SER B 1 318 ? 16.242 52.988 -62.745 1.00 28.87 318 SER B CA 1
ATOM 6599 C C . SER B 1 318 ? 16.838 53.619 -61.501 1.00 27.63 318 SER B C 1
ATOM 6600 O O . SER B 1 318 ? 17.678 53.011 -60.839 1.00 26.72 318 SER B O 1
ATOM 6603 N N . THR B 1 319 ? 16.421 54.839 -61.176 1.00 25.15 319 THR B N 1
ATOM 6604 C CA . THR B 1 319 ? 16.977 55.481 -59.994 1.00 24.58 319 THR B CA 1
ATOM 6605 C C . THR B 1 319 ? 16.502 54.696 -58.773 1.00 25.55 319 THR B C 1
ATOM 6606 O O . THR B 1 319 ? 17.213 54.577 -57.779 1.00 25.77 319 THR B O 1
ATOM 6610 N N . TYR B 1 320 ? 15.307 54.137 -58.871 1.00 24.83 320 TYR B N 1
ATOM 6611 C CA . TYR B 1 320 ? 14.751 53.329 -57.792 1.00 26.60 320 TYR B CA 1
ATOM 6612 C C . TYR B 1 320 ? 15.432 51.961 -57.748 1.00 26.01 320 TYR B C 1
ATOM 6613 O O . TYR B 1 320 ? 15.751 51.445 -56.679 1.00 22.35 320 TYR B O 1
ATOM 6622 N N . TRP B 1 321 ? 15.654 51.374 -58.918 1.00 25.01 321 TRP B N 1
ATOM 6623 C CA . TRP B 1 321 ? 16.244 50.048 -58.978 1.00 24.31 321 TRP B CA 1
ATOM 6624 C C . TRP B 1 321 ? 17.599 49.875 -58.309 1.00 24.63 321 TRP B C 1
ATOM 6625 O O . TRP B 1 321 ? 17.907 48.788 -57.819 1.00 26.31 321 TRP B O 1
ATOM 6636 N N . VAL B 1 322 ? 18.420 50.918 -58.278 1.00 23.54 322 VAL B N 1
ATOM 6637 C CA . VAL B 1 322 ? 19.709 50.780 -57.622 1.00 23.19 322 VAL B CA 1
ATOM 6638 C C . VAL B 1 322 ? 19.473 50.527 -56.120 1.00 24.15 322 VAL B C 1
ATOM 6639 O O . VAL B 1 322 ? 20.231 49.801 -55.466 1.00 21.67 322 VAL B O 1
ATOM 6643 N N . LEU B 1 323 ? 18.411 51.111 -55.575 1.00 21.34 323 LEU B N 1
ATOM 6644 C CA . LEU B 1 323 ? 18.098 50.915 -54.156 1.00 20.63 323 LEU B CA 1
ATOM 6645 C C . LEU B 1 323 ? 17.560 49.499 -53.956 1.00 22.00 323 LEU B C 1
ATOM 6646 O O . LEU B 1 323 ? 17.858 48.839 -52.955 1.00 22.90 323 LEU B O 1
ATOM 6651 N N . PHE B 1 324 ? 16.765 49.044 -54.918 1.00 21.59 324 PHE B N 1
ATOM 6652 C CA . PHE B 1 324 ? 16.186 47.702 -54.908 1.00 22.88 324 PHE B CA 1
ATOM 6653 C C . PHE B 1 324 ? 17.325 46.686 -54.739 1.00 23.97 324 PHE B C 1
ATOM 6654 O O . PHE B 1 324 ? 17.227 45.735 -53.950 1.00 22.00 324 PHE B O 1
ATOM 6662 N N . GLU B 1 325 ? 18.412 46.901 -55.474 1.00 20.52 325 GLU B N 1
ATOM 6663 C CA . GLU B 1 325 ? 19.562 46.003 -55.410 1.00 21.12 325 GLU B CA 1
ATOM 6664 C C . GLU B 1 325 ? 20.334 46.149 -54.107 1.00 21.60 325 GLU B C 1
ATOM 6665 O O . GLU B 1 325 ? 20.862 45.166 -53.586 1.00 22.71 325 GLU B O 1
ATOM 6671 N N . LEU B 1 326 ? 20.408 47.367 -53.575 1.00 20.98 326 LEU B N 1
ATOM 6672 C CA . LEU B 1 326 ? 21.107 47.580 -52.317 1.00 21.82 326 LEU B CA 1
ATOM 6673 C C . LEU B 1 326 ? 20.346 46.885 -51.197 1.00 21.76 326 LEU B C 1
ATOM 6674 O O . LEU B 1 326 ? 20.930 46.510 -50.178 1.00 23.14 326 LEU B O 1
ATOM 6679 N N . ILE B 1 327 ? 19.041 46.721 -51.384 1.00 19.73 327 ILE B N 1
ATOM 6680 C CA . ILE B 1 327 ? 18.213 46.046 -50.389 1.00 20.71 327 ILE B CA 1
ATOM 6681 C C . ILE B 1 327 ? 18.535 44.556 -50.387 1.00 20.00 327 ILE B C 1
ATOM 6682 O O . ILE B 1 327 ? 18.354 43.875 -49.373 1.00 19.24 327 ILE B O 1
ATOM 6687 N N . TRP B 1 328 ? 19.021 44.048 -51.520 1.00 19.42 328 TRP B N 1
ATOM 6688 C CA . TRP B 1 328 ? 19.419 42.646 -51.588 1.00 20.28 328 TRP B CA 1
ATOM 6689 C C . TRP B 1 328 ? 20.638 42.484 -50.683 1.00 18.99 328 TRP B C 1
ATOM 6690 O O . TRP B 1 328 ? 20.770 41.481 -49.984 1.00 20.09 328 TRP B O 1
ATOM 6701 N N . ARG B 1 329 ? 21.531 43.476 -50.697 1.00 18.18 329 ARG B N 1
ATOM 6702 C CA . ARG B 1 329 ? 22.717 43.434 -49.846 1.00 20.24 329 ARG B CA 1
ATOM 6703 C C . ARG B 1 329 ? 22.263 43.431 -48.379 1.00 19.11 329 ARG B C 1
ATOM 6704 O O . ARG B 1 329 ? 22.732 42.629 -47.568 1.00 18.66 329 ARG B O 1
ATOM 6712 N N . ASP B 1 330 ? 21.344 44.325 -48.033 1.00 19.76 330 ASP B N 1
ATOM 6713 C CA . ASP B 1 330 ? 20.818 44.361 -46.664 1.00 18.18 330 ASP B CA 1
ATOM 6714 C C . ASP B 1 330 ? 20.249 42.987 -46.292 1.00 17.48 330 ASP B C 1
ATOM 6715 O O . ASP B 1 330 ? 20.542 42.441 -45.219 1.00 18.97 330 ASP B O 1
ATOM 6720 N N . TYR B 1 331 ? 19.439 42.431 -47.189 1.00 16.84 331 TYR B N 1
ATOM 6721 C CA . TYR B 1 331 ? 18.793 41.146 -46.948 1.00 17.75 331 TYR B CA 1
ATOM 6722 C C . TYR B 1 331 ? 19.756 40.026 -46.583 1.00 21.22 331 TYR B C 1
ATOM 6723 O O . TYR B 1 331 ? 19.552 39.319 -45.587 1.00 20.08 331 TYR B O 1
ATOM 6732 N N . PHE B 1 332 ? 20.810 39.859 -47.372 1.00 19.33 332 PHE B N 1
ATOM 6733 C CA . PHE B 1 332 ? 21.765 38.806 -47.076 1.00 20.11 332 PHE B CA 1
ATOM 6734 C C . PHE B 1 332 ? 22.508 39.069 -45.789 1.00 19.88 332 PHE B C 1
ATOM 6735 O O . PHE B 1 332 ? 22.890 38.137 -45.093 1.00 19.89 332 PHE B O 1
ATOM 6743 N N . ARG B 1 333 ? 22.699 40.340 -45.456 1.00 19.30 333 ARG B N 1
ATOM 6744 C CA . ARG B 1 333 ? 23.387 40.688 -44.225 1.00 19.22 333 ARG B CA 1
ATOM 6745 C C . ARG B 1 333 ? 22.544 40.230 -43.030 1.00 19.74 333 ARG B C 1
ATOM 6746 O O . ARG B 1 333 ? 23.053 39.575 -42.124 1.00 18.34 333 ARG B O 1
ATOM 6754 N N . PHE B 1 334 ? 21.258 40.569 -43.022 1.00 18.27 334 PHE B N 1
ATOM 6755 C CA . PHE B 1 334 ? 20.403 40.153 -41.918 1.00 19.27 334 PHE B CA 1
ATOM 6756 C C . PHE B 1 334 ? 20.203 38.632 -41.947 1.00 21.20 334 PHE B C 1
ATOM 6757 O O . PHE B 1 334 ? 20.134 37.979 -40.901 1.00 20.44 334 PHE B O 1
ATOM 6765 N N . LEU B 1 335 ? 20.132 38.066 -43.145 1.00 21.10 335 LEU B N 1
ATOM 6766 C CA . LEU B 1 335 ? 19.939 36.623 -43.281 1.00 22.67 335 LEU B CA 1
ATOM 6767 C C . LEU B 1 335 ? 21.129 35.869 -42.677 1.00 21.69 335 LEU B C 1
ATOM 6768 O O . LEU B 1 335 ? 20.970 34.763 -42.162 1.00 22.04 335 LEU B O 1
ATOM 6773 N N . SER B 1 336 ? 22.319 36.464 -42.717 1.00 20.69 336 SER B N 1
ATOM 6774 C CA . SER B 1 336 ? 23.482 35.788 -42.144 1.00 24.10 336 SER B CA 1
ATOM 6775 C C . SER B 1 336 ? 23.284 35.618 -40.642 1.00 24.53 336 SER B C 1
ATOM 6776 O O . SER B 1 336 ? 23.747 34.641 -40.047 1.00 23.87 336 SER B O 1
ATOM 6779 N N . ILE B 1 337 ? 22.576 36.560 -40.027 1.00 21.89 337 ILE B N 1
ATOM 6780 C CA . ILE B 1 337 ? 22.322 36.471 -38.597 1.00 21.18 337 ILE B CA 1
ATOM 6781 C C . ILE B 1 337 ? 21.300 35.381 -38.317 1.00 20.70 337 ILE B C 1
ATOM 6782 O O . ILE B 1 337 ? 21.470 34.587 -37.390 1.00 22.34 337 ILE B O 1
ATOM 6787 N N . LYS B 1 338 ? 20.244 35.336 -39.122 1.00 18.68 338 LYS B N 1
ATOM 6788 C CA . LYS B 1 338 ? 19.201 34.334 -38.923 1.00 21.24 338 LYS B CA 1
ATOM 6789 C C . LYS B 1 338 ? 19.690 32.918 -39.205 1.00 21.21 338 LYS B C 1
ATOM 6790 O O . LYS B 1 338 ? 19.314 31.964 -38.515 1.00 22.75 338 LYS B O 1
ATOM 6796 N N . CYS B 1 339 ? 20.529 32.784 -40.222 1.00 21.24 339 CYS B N 1
ATOM 6797 C CA . CYS B 1 339 ? 21.043 31.480 -40.616 1.00 22.84 339 CYS B CA 1
ATOM 6798 C C . CYS B 1 339 ? 22.210 30.980 -39.798 1.00 22.83 339 CYS B C 1
ATOM 6799 O O . CYS B 1 339 ? 22.371 29.769 -39.603 1.00 25.73 339 CYS B O 1
ATOM 6802 N N . GLY B 1 340 ? 23.027 31.895 -39.301 1.00 21.67 340 GLY B N 1
ATOM 6803 C CA . GLY B 1 340 ? 24.182 31.454 -38.550 1.00 21.86 340 GLY B CA 1
ATOM 6804 C C . GLY B 1 340 ? 25.074 30.643 -39.478 1.00 23.34 340 GLY B C 1
ATOM 6805 O O . GLY B 1 340 ? 25.130 30.904 -40.676 1.00 21.18 340 GLY B O 1
ATOM 6806 N N . ASN B 1 341 ? 25.748 29.632 -38.944 1.00 22.85 341 ASN B N 1
ATOM 6807 C CA . ASN B 1 341 ? 26.656 28.832 -39.754 1.00 22.68 341 ASN B CA 1
ATOM 6808 C C . ASN B 1 341 ? 26.016 27.904 -40.777 1.00 22.51 341 ASN B C 1
ATOM 6809 O O . ASN B 1 341 ? 26.722 27.263 -41.559 1.00 25.14 341 ASN B O 1
ATOM 6814 N N . SER B 1 342 ? 24.690 27.826 -40.798 1.00 22.74 342 SER B N 1
ATOM 6815 C CA . SER B 1 342 ? 24.025 26.980 -41.782 1.00 22.96 342 SER B CA 1
ATOM 6816 C C . SER B 1 342 ? 24.253 27.630 -43.152 1.00 26.18 342 SER B C 1
ATOM 6817 O O . SER B 1 342 ? 24.008 27.029 -44.196 1.00 24.97 342 SER B O 1
ATOM 6820 N N . LEU B 1 343 ? 24.727 28.870 -43.130 1.00 24.53 343 LEU B N 1
ATOM 6821 C CA . LEU B 1 343 ? 25.023 29.608 -44.355 1.00 25.26 343 LEU B CA 1
ATOM 6822 C C . LEU B 1 343 ? 26.220 28.975 -45.069 1.00 25.81 343 LEU B C 1
ATOM 6823 O O . LEU B 1 343 ? 26.378 29.115 -46.280 1.00 24.07 343 LEU B O 1
ATOM 6828 N N . PHE B 1 344 ? 27.061 28.284 -44.305 1.00 25.94 344 PHE B N 1
ATOM 6829 C CA . PHE B 1 344 ? 28.272 27.667 -44.842 1.00 26.99 344 PHE B CA 1
ATOM 6830 C C . PHE B 1 344 ? 28.241 26.148 -44.991 1.00 28.47 344 PHE B C 1
ATOM 6831 O O . PHE B 1 344 ? 29.170 25.553 -45.548 1.00 29.66 344 PHE B O 1
ATOM 6839 N N . HIS B 1 345 ? 27.188 25.514 -44.500 1.00 26.23 345 HIS B N 1
ATOM 6840 C CA . HIS B 1 345 ? 27.089 24.067 -44.576 1.00 27.19 345 HIS B CA 1
ATOM 6841 C C . HIS B 1 345 ? 26.594 23.575 -45.920 1.00 27.76 345 HIS B C 1
ATOM 6842 O O . HIS B 1 345 ? 25.829 24.249 -46.606 1.00 27.96 345 HIS B O 1
ATOM 6849 N N . LEU B 1 346 ? 27.049 22.389 -46.297 1.00 28.34 346 LEU B N 1
ATOM 6850 C CA . LEU B 1 346 ? 26.676 21.800 -47.575 1.00 29.87 346 LEU B CA 1
ATOM 6851 C C . LEU B 1 346 ? 25.174 21.808 -47.802 1.00 29.17 346 LEU B C 1
ATOM 6852 O O . LEU B 1 346 ? 24.708 22.154 -48.892 1.00 28.59 346 LEU B O 1
ATOM 6857 N N . GLY B 1 347 ? 24.423 21.426 -46.770 1.00 30.24 347 GLY B N 1
ATOM 6858 C CA . GLY B 1 347 ? 22.975 21.382 -46.874 1.00 29.92 347 GLY B CA 1
ATOM 6859 C C . GLY B 1 347 ? 22.319 22.750 -46.861 1.00 30.06 347 GLY B C 1
ATOM 6860 O O . GLY B 1 347 ? 21.132 22.874 -47.154 1.00 30.99 347 GLY B O 1
ATOM 6861 N N . GLY B 1 348 ? 23.090 23.775 -46.511 1.00 30.75 348 GLY B N 1
ATOM 6862 C CA . GLY B 1 348 ? 22.563 25.128 -46.481 1.00 31.86 348 GLY B CA 1
ATOM 6863 C C . GLY B 1 348 ? 21.493 25.369 -45.432 1.00 34.29 348 GLY B C 1
ATOM 6864 O O . GLY B 1 348 ? 21.191 24.489 -44.627 1.00 32.01 348 GLY B O 1
ATOM 6865 N N . PRO B 1 349 ? 20.909 26.572 -45.406 1.00 34.65 349 PRO B N 1
ATOM 6866 C CA . PRO B 1 349 ? 19.866 26.877 -44.427 1.00 36.36 349 PRO B CA 1
ATOM 6867 C C . PRO B 1 349 ? 18.677 25.914 -44.521 1.00 37.49 349 PRO B C 1
ATOM 6868 O O . PRO B 1 349 ? 18.040 25.618 -43.516 1.00 37.61 349 PRO B O 1
ATOM 6872 N N . ARG B 1 350 ? 18.397 25.430 -45.729 1.00 39.43 350 ARG B N 1
ATOM 6873 C CA . ARG B 1 350 ? 17.274 24.519 -45.981 1.00 44.37 350 ARG B CA 1
ATOM 6874 C C . ARG B 1 350 ? 17.567 23.063 -45.579 1.00 48.01 350 ARG B C 1
ATOM 6875 O O . ARG B 1 350 ? 16.650 22.266 -45.370 1.00 48.38 350 ARG B O 1
ATOM 6883 N N . ASN B 1 351 ? 18.863 22.762 -45.485 1.00 50.58 351 ASN B N 1
ATOM 6884 C CA . ASN B 1 351 ? 19.417 21.453 -45.117 1.00 53.80 351 ASN B CA 1
ATOM 6885 C C . ASN B 1 351 ? 19.077 20.337 -46.092 1.00 54.11 351 ASN B C 1
ATOM 6886 O O . ASN B 1 351 ? 18.765 19.220 -45.682 1.00 53.90 351 ASN B O 1
ATOM 6891 N N . VAL B 1 352 ? 19.175 20.650 -47.381 1.00 56.78 352 VAL B N 1
ATOM 6892 C CA . VAL B 1 352 ? 18.861 19.677 -48.414 1.00 59.48 352 VAL B CA 1
ATOM 6893 C C . VAL B 1 352 ? 19.835 18.521 -48.331 1.00 60.10 352 VAL B C 1
ATOM 6894 O O . VAL B 1 352 ? 20.987 18.708 -47.998 1.00 58.74 352 VAL B O 1
ATOM 6898 N N . GLN B 1 353 ? 19.369 17.329 -48.640 1.00 61.48 353 GLN B N 1
ATOM 6899 C CA . GLN B 1 353 ? 20.200 16.145 -48.632 1.00 63.12 353 GLN B CA 1
ATOM 6900 C C . GLN B 1 353 ? 20.682 15.732 -49.961 1.00 63.46 353 GLN B C 1
ATOM 6901 O O . GLN B 1 353 ? 19.954 15.899 -50.951 1.00 63.79 353 GLN B O 1
ATOM 6907 N N . GLY B 1 354 ? 21.861 15.137 -50.039 1.00 64.82 354 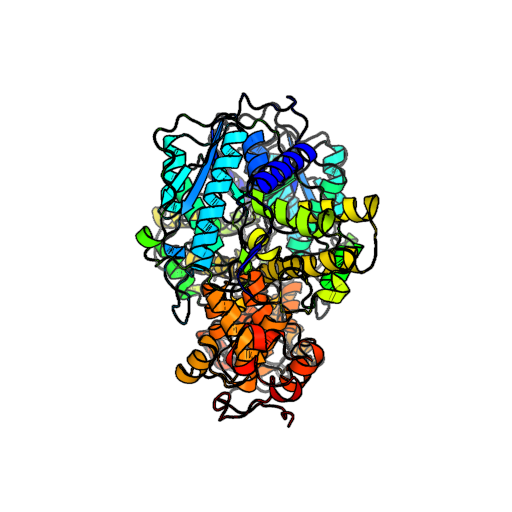GLY B N 1
ATOM 6908 C CA . GLY B 1 354 ? 22.188 14.772 -51.398 1.00 65.91 354 GLY B CA 1
ATOM 6909 C C . GLY B 1 354 ? 23.563 14.516 -51.879 1.00 66.21 354 GLY B C 1
ATOM 6910 O O . GLY B 1 354 ? 24.486 14.154 -51.170 1.00 66.61 354 GLY B O 1
ATOM 6911 N N . LYS B 1 355 ? 23.511 14.613 -53.188 1.00 65.99 355 LYS B N 1
ATOM 6912 C CA . LYS B 1 355 ? 24.533 14.445 -54.177 1.00 65.06 355 LYS B CA 1
ATOM 6913 C C . LYS B 1 355 ? 25.926 14.923 -53.819 1.00 63.37 355 LYS B C 1
ATOM 6914 O O . LYS B 1 355 ? 26.445 14.682 -52.715 1.00 63.76 355 LYS B O 1
ATOM 6920 N N . TRP B 1 356 ? 26.467 15.661 -54.786 1.00 61.36 356 TRP B N 1
ATOM 6921 C CA . TRP B 1 356 ? 27.737 16.388 -54.861 1.00 58.63 356 TRP B CA 1
ATOM 6922 C C . TRP B 1 356 ? 29.139 15.843 -54.681 1.00 55.30 356 TRP B C 1
ATOM 6923 O O . TRP B 1 356 ? 29.576 15.514 -53.581 1.00 55.16 356 TRP B O 1
ATOM 6934 N N . SER B 1 357 ? 29.847 15.893 -55.814 1.00 51.51 357 SER B N 1
ATOM 6935 C CA . SER B 1 357 ? 31.247 15.494 -55.984 1.00 47.77 357 SER B CA 1
ATOM 6936 C C . SER B 1 357 ? 32.204 16.629 -55.616 1.00 46.64 357 SER B C 1
ATOM 6937 O O . SER B 1 357 ? 31.814 17.791 -55.577 1.00 45.56 357 SER B O 1
ATOM 6940 N N . GLN B 1 358 ? 33.468 16.279 -55.403 1.00 44.50 358 GLN B N 1
ATOM 6941 C CA . GLN B 1 358 ? 34.503 17.258 -55.094 1.00 45.24 358 GLN B CA 1
ATOM 6942 C C . GLN B 1 358 ? 35.673 16.973 -56.026 1.00 46.14 358 GLN B C 1
ATOM 6943 O O . GLN B 1 358 ? 36.832 17.200 -55.680 1.00 44.92 358 GLN B O 1
ATOM 6949 N N . ASP B 1 359 ? 35.343 16.459 -57.210 1.00 46.42 359 ASP B N 1
ATOM 6950 C CA . ASP B 1 359 ? 36.326 16.122 -58.242 1.00 48.84 359 ASP B CA 1
ATOM 6951 C C . ASP B 1 359 ? 37.265 17.299 -58.505 1.00 49.91 359 ASP B C 1
ATOM 6952 O O . ASP B 1 359 ? 36.863 18.296 -59.105 1.00 50.58 359 ASP B O 1
ATOM 6957 N N . GLN B 1 360 ? 38.515 17.175 -58.070 1.00 50.58 360 GLN B N 1
ATOM 6958 C CA . GLN B 1 360 ? 39.500 18.236 -58.251 1.00 52.79 360 GLN B CA 1
ATOM 6959 C C . GLN B 1 360 ? 39.726 18.584 -59.722 1.00 53.28 360 GLN B C 1
ATOM 6960 O O . GLN B 1 360 ? 39.941 19.748 -60.062 1.00 53.42 360 GLN B O 1
ATOM 6966 N N . LYS B 1 361 ? 39.680 17.580 -60.593 1.00 54.28 361 LYS B N 1
ATOM 6967 C CA . LYS B 1 361 ? 39.877 17.815 -62.021 1.00 54.21 361 LYS B CA 1
ATOM 6968 C C . LYS B 1 361 ? 38.759 18.684 -62.583 1.00 53.06 361 LYS B C 1
ATOM 6969 O O . LYS B 1 361 ? 39.016 19.673 -63.272 1.00 52.12 361 LYS B O 1
ATOM 6975 N N . LEU B 1 362 ? 37.516 18.309 -62.295 1.00 51.57 362 LEU B N 1
ATOM 6976 C CA . LEU B 1 362 ? 36.374 19.078 -62.773 1.00 51.21 362 LEU B CA 1
ATOM 6977 C C . LEU B 1 362 ? 36.453 20.513 -62.279 1.00 49.44 362 LEU B C 1
ATOM 6978 O O . LEU B 1 362 ? 36.324 21.457 -63.059 1.00 50.04 362 LEU B O 1
ATOM 6983 N N . PHE B 1 363 ? 36.677 20.672 -60.980 1.00 47.63 363 PHE B N 1
ATOM 6984 C CA . PHE B 1 363 ? 36.766 21.994 -60.382 1.00 46.70 363 PHE B CA 1
ATOM 6985 C C . PHE B 1 363 ? 37.840 22.855 -61.027 1.00 46.64 363 PHE B C 1
ATOM 6986 O O . PHE B 1 363 ? 37.620 24.033 -61.310 1.00 44.93 363 PHE B O 1
ATOM 6994 N N . GLU B 1 364 ? 39.010 22.271 -61.251 1.00 45.45 364 GLU B N 1
ATOM 6995 C CA . GLU B 1 364 ? 40.107 23.019 -61.836 1.00 45.52 364 GLU B CA 1
ATOM 6996 C C . GLU B 1 364 ? 39.830 23.555 -63.234 1.00 43.23 364 GLU B C 1
ATOM 6997 O O . GLU B 1 364 ? 40.350 24.604 -63.606 1.00 42.38 364 GLU B O 1
ATOM 7003 N N . SER B 1 365 ? 39.005 22.854 -64.003 1.00 41.47 365 SER B N 1
ATOM 7004 C CA . SER B 1 365 ? 38.680 23.312 -65.351 1.00 43.35 365 SER B CA 1
ATOM 7005 C C . SER B 1 365 ? 37.777 24.542 -65.265 1.00 42.67 365 SER B C 1
ATOM 7006 O O . SER B 1 365 ? 37.849 25.441 -66.105 1.00 41.05 365 SER B O 1
ATOM 7009 N N . TRP B 1 366 ? 36.932 24.566 -64.237 1.00 41.23 366 TRP B N 1
ATOM 7010 C CA . TRP B 1 366 ? 36.020 25.678 -63.988 1.00 38.45 366 TRP B CA 1
ATOM 7011 C C . TRP B 1 366 ? 36.887 26.850 -63.534 1.00 38.08 366 TRP B C 1
ATOM 7012 O O . TRP B 1 366 ? 36.863 27.932 -64.118 1.00 37.66 366 TRP B O 1
ATOM 7023 N N . ARG B 1 367 ? 37.677 26.607 -62.497 1.00 38.73 367 ARG B N 1
ATOM 7024 C CA . ARG B 1 367 ? 38.564 27.613 -61.937 1.00 40.33 367 ARG B CA 1
ATOM 7025 C C . ARG B 1 367 ? 39.489 28.229 -62.982 1.00 42.81 367 ARG B C 1
ATOM 7026 O O . ARG B 1 367 ? 39.681 29.447 -63.010 1.00 42.52 367 ARG B O 1
ATOM 7034 N N . ASP B 1 368 ? 40.062 27.390 -63.841 1.00 42.88 368 ASP B N 1
ATOM 7035 C CA . ASP B 1 368 ? 40.998 27.871 -64.850 1.00 44.20 368 ASP B CA 1
ATOM 7036 C C . ASP B 1 368 ? 40.401 28.238 -66.200 1.00 44.51 368 ASP B C 1
ATOM 7037 O O . ASP B 1 368 ? 41.131 28.401 -67.178 1.00 43.92 368 ASP B O 1
ATOM 7042 N N . ALA B 1 369 ? 39.079 28.363 -66.258 1.00 43.36 369 ALA B N 1
ATOM 7043 C CA . ALA B 1 369 ? 38.405 28.748 -67.492 1.00 42.25 369 ALA B CA 1
ATOM 7044 C C . ALA B 1 369 ? 38.694 27.826 -68.675 1.00 43.79 369 ALA B C 1
ATOM 7045 O O . ALA B 1 369 ? 38.940 28.288 -69.788 1.00 41.26 369 ALA B O 1
ATOM 7047 N N . LYS B 1 370 ? 38.651 26.522 -68.437 1.00 42.65 370 LYS B N 1
ATOM 7048 C CA . LYS B 1 370 ? 38.898 25.557 -69.497 1.00 44.64 370 LYS B CA 1
ATOM 7049 C C . LYS B 1 370 ? 37.787 24.521 -69.488 1.00 43.84 370 LYS B C 1
ATOM 7050 O O . LYS B 1 370 ? 38.039 23.320 -69.461 1.00 45.32 370 LYS B O 1
ATOM 7056 N N . THR B 1 371 ? 36.550 25.003 -69.512 1.00 42.77 371 THR B N 1
ATOM 7057 C CA . THR B 1 371 ? 35.380 24.134 -69.501 1.00 41.42 371 THR B CA 1
ATOM 7058 C C . THR B 1 371 ? 34.906 23.809 -70.912 1.00 41.88 371 THR B C 1
ATOM 7059 O O . THR B 1 371 ? 34.166 22.848 -71.123 1.00 42.89 371 THR B O 1
ATOM 7063 N N . GLY B 1 372 ? 35.327 24.620 -71.875 1.00 42.33 372 GLY B N 1
ATOM 7064 C CA . GLY B 1 372 ? 34.915 24.402 -73.248 1.00 42.42 372 GLY B CA 1
ATOM 7065 C C . GLY B 1 372 ? 33.697 25.240 -73.591 1.00 44.69 372 GLY B C 1
ATOM 7066 O O . GLY B 1 372 ? 33.210 25.211 -74.723 1.00 42.89 372 GLY B O 1
ATOM 7067 N N . TYR B 1 373 ? 33.194 25.981 -72.605 1.00 43.62 373 TYR B N 1
ATOM 7068 C CA . TYR B 1 373 ? 32.032 26.845 -72.799 1.00 42.69 373 TYR B CA 1
ATOM 7069 C C . TYR B 1 373 ? 32.473 28.292 -72.626 1.00 42.06 373 TYR B C 1
ATOM 7070 O O . TYR B 1 373 ? 32.746 28.738 -71.514 1.00 41.45 373 TYR B O 1
ATOM 7079 N N . PRO B 1 374 ? 32.548 29.042 -73.734 1.00 41.77 374 PRO B N 1
ATOM 7080 C CA . PRO B 1 374 ? 32.961 30.451 -73.757 1.00 41.34 374 PRO B CA 1
ATOM 7081 C C . PRO B 1 374 ? 32.334 31.338 -72.681 1.00 38.76 374 PRO B C 1
ATOM 7082 O O . PRO B 1 374 ? 33.042 32.039 -71.959 1.00 38.95 374 PRO B O 1
ATOM 7086 N N . LEU B 1 375 ? 31.010 31.313 -72.588 1.00 37.86 375 LEU B N 1
ATOM 7087 C CA . LEU B 1 375 ? 30.304 32.126 -71.601 1.00 37.94 375 LEU B CA 1
ATOM 7088 C C . LEU B 1 375 ? 30.879 31.843 -70.218 1.00 37.34 375 LEU B C 1
ATOM 7089 O O . LEU B 1 375 ? 31.215 32.764 -69.466 1.00 36.29 375 LEU B O 1
ATOM 7094 N N . ILE B 1 376 ? 31.011 30.561 -69.901 1.00 35.16 376 ILE B N 1
ATOM 7095 C CA . ILE B 1 376 ? 31.553 30.145 -68.621 1.00 35.07 376 ILE B CA 1
ATOM 7096 C C . ILE B 1 376 ? 33.004 30.586 -68.452 1.00 36.14 376 ILE B C 1
ATOM 7097 O O . ILE B 1 376 ? 33.349 31.281 -67.494 1.00 34.09 376 ILE B O 1
ATOM 7102 N N . ASP B 1 377 ? 33.852 30.182 -69.392 1.00 35.96 377 ASP B N 1
ATOM 7103 C CA . ASP B 1 377 ? 35.274 30.500 -69.326 1.00 34.80 377 ASP B CA 1
ATOM 7104 C C . ASP B 1 377 ? 35.589 31.987 -69.323 1.00 35.09 377 ASP B C 1
ATOM 7105 O O . ASP B 1 377 ? 36.502 32.427 -68.619 1.00 35.35 377 ASP B O 1
ATOM 7110 N N . ALA B 1 378 ? 34.854 32.767 -70.108 1.00 33.05 378 ALA B N 1
ATOM 7111 C CA . ALA B 1 378 ? 35.102 34.204 -70.143 1.00 34.05 378 ALA B CA 1
ATOM 7112 C C . ALA B 1 378 ? 34.922 34.790 -68.736 1.00 32.95 378 ALA B C 1
ATOM 7113 O O . ALA B 1 378 ? 35.753 35.571 -68.261 1.00 33.60 378 ALA B O 1
ATOM 7115 N N . ASN B 1 379 ? 33.836 34.400 -68.076 1.00 33.15 379 ASN B N 1
ATOM 7116 C CA . ASN B 1 379 ? 33.534 34.881 -66.727 1.00 33.33 379 ASN B CA 1
ATOM 7117 C C . ASN B 1 379 ? 34.584 34.460 -65.706 1.00 32.92 379 ASN B C 1
ATOM 7118 O O . ASN B 1 379 ? 35.068 35.283 -64.926 1.00 33.15 379 ASN B O 1
ATOM 7123 N N . MET B 1 380 ? 34.941 33.179 -65.708 1.00 32.31 380 MET B N 1
ATOM 7124 C CA . MET B 1 380 ? 35.942 32.699 -64.771 1.00 31.94 380 MET B CA 1
ATOM 7125 C C . MET B 1 380 ? 37.267 33.395 -65.017 1.00 30.64 380 MET B C 1
ATOM 7126 O O . MET B 1 380 ? 38.023 33.653 -64.083 1.00 30.61 380 MET B O 1
ATOM 7131 N N . LYS B 1 381 ? 37.550 33.710 -66.278 1.00 33.13 381 LYS B N 1
ATOM 7132 C CA . LYS B 1 381 ? 38.803 34.377 -66.603 1.00 32.02 381 LYS B CA 1
ATOM 7133 C C . LYS B 1 381 ? 38.759 35.814 -66.109 1.00 31.32 381 LYS B C 1
ATOM 7134 O O . LYS B 1 381 ? 39.737 36.328 -65.555 1.00 30.61 381 LYS B O 1
ATOM 7140 N N . GLU B 1 382 ? 37.620 36.470 -66.316 1.00 31.15 382 GLU B N 1
ATOM 7141 C CA . GLU B 1 382 ? 37.470 37.841 -65.857 1.00 29.29 382 GLU B CA 1
ATOM 7142 C C . GLU B 1 382 ? 37.740 37.867 -64.351 1.00 27.89 382 GLU B C 1
ATOM 7143 O O . GLU B 1 382 ? 38.450 38.736 -63.840 1.00 26.60 382 GLU B O 1
ATOM 7149 N N . LEU B 1 383 ? 37.185 36.883 -63.651 1.00 28.50 383 LEU B N 1
ATOM 7150 C CA . LEU B 1 383 ? 37.336 36.792 -62.203 1.00 29.40 383 LEU B CA 1
ATOM 7151 C C . LEU B 1 383 ? 38.780 36.672 -61.741 1.00 29.63 383 LEU B C 1
ATOM 7152 O O . LEU B 1 383 ? 39.237 37.456 -60.913 1.00 29.05 383 LEU B O 1
ATOM 7157 N N . SER B 1 384 ? 39.500 35.684 -62.263 1.00 30.54 384 SER B N 1
ATOM 7158 C CA . SER B 1 384 ? 40.891 35.496 -61.866 1.00 33.33 384 SER B CA 1
ATOM 7159 C C . SER B 1 384 ? 41.801 36.639 -62.310 1.00 32.47 384 SER B C 1
ATOM 7160 O O . SER B 1 384 ? 42.863 36.858 -61.729 1.00 34.57 384 SER B O 1
ATOM 7163 N N . THR B 1 385 ? 41.378 37.380 -63.328 1.00 32.90 385 THR B N 1
ATOM 7164 C CA . THR B 1 385 ? 42.179 38.481 -63.852 1.00 31.37 385 THR B CA 1
ATOM 7165 C C . THR B 1 385 ? 41.928 39.818 -63.166 1.00 31.75 385 THR B C 1
ATOM 7166 O O . THR B 1 385 ? 42.860 40.595 -62.938 1.00 31.72 385 THR B O 1
ATOM 7170 N N . THR B 1 386 ? 40.666 40.080 -62.841 1.00 29.53 386 THR B N 1
ATOM 7171 C CA . THR B 1 386 ? 40.282 41.358 -62.254 1.00 29.26 386 THR B CA 1
ATOM 7172 C C . THR B 1 386 ? 39.766 41.314 -60.821 1.00 28.85 386 THR B C 1
ATOM 7173 O O . THR B 1 386 ? 39.795 42.324 -60.120 1.00 27.61 386 THR B O 1
ATOM 7177 N N . GLY B 1 387 ? 39.283 40.153 -60.393 1.00 29.96 387 GLY B N 1
ATOM 7178 C CA . GLY B 1 387 ? 38.752 40.049 -59.045 1.00 31.31 387 GLY B CA 1
ATOM 7179 C C . GLY B 1 387 ? 37.303 40.513 -59.033 1.00 30.53 387 GLY B C 1
ATOM 7180 O O . GLY B 1 387 ? 36.735 40.814 -57.981 1.00 30.96 387 GLY B O 1
ATOM 7181 N N . PHE B 1 388 ? 36.702 40.573 -60.218 1.00 29.36 388 PHE B N 1
ATOM 7182 C CA . PHE B 1 388 ? 35.314 40.994 -60.351 1.00 28.08 388 PHE B CA 1
ATOM 7183 C C . PHE B 1 388 ? 34.615 40.189 -61.426 1.00 27.20 388 PHE B C 1
ATOM 7184 O O . PHE B 1 388 ? 35.245 39.717 -62.369 1.00 31.68 388 PHE B O 1
ATOM 7192 N N . MET B 1 389 ? 33.309 40.020 -61.273 1.00 26.47 389 MET B N 1
ATOM 7193 C CA . MET B 1 389 ? 32.503 39.317 -62.260 1.00 25.00 389 MET B CA 1
ATOM 7194 C C . MET B 1 389 ? 31.129 39.962 -62.221 1.00 27.74 389 MET B C 1
ATOM 7195 O O . MET B 1 389 ? 30.669 40.379 -61.157 1.00 24.85 389 MET B O 1
ATOM 7200 N N . SER B 1 390 ? 30.475 40.048 -63.373 1.00 26.12 390 SER B N 1
ATOM 7201 C CA . SER B 1 390 ? 29.150 40.648 -63.428 1.00 27.03 390 SER B CA 1
ATOM 7202 C C . SER B 1 390 ? 28.176 39.787 -62.640 1.00 27.76 390 SER B C 1
ATOM 7203 O O . SER B 1 390 ? 28.359 38.574 -62.514 1.00 23.60 390 SER B O 1
ATOM 7206 N N . ASN B 1 391 ? 27.130 40.416 -62.117 1.00 26.96 391 ASN B N 1
ATOM 7207 C CA . ASN B 1 391 ? 26.137 39.680 -61.362 1.00 26.00 391 ASN B CA 1
ATOM 7208 C C . ASN B 1 391 ? 25.548 38.587 -62.248 1.00 27.95 391 ASN B C 1
ATOM 7209 O O . ASN B 1 391 ? 25.335 37.455 -61.806 1.00 26.06 391 ASN B O 1
ATOM 7214 N N . ARG B 1 392 ? 25.278 38.934 -63.502 1.00 27.26 392 ARG B N 1
ATOM 7215 C CA . ARG B 1 392 ? 24.719 37.975 -64.442 1.00 27.51 392 ARG B CA 1
ATOM 7216 C C . ARG B 1 392 ? 25.667 36.788 -64.573 1.00 25.23 392 ARG B C 1
ATOM 7217 O O . ARG B 1 392 ? 25.242 35.634 -64.529 1.00 25.46 392 ARG B O 1
ATOM 7225 N N . GLY B 1 393 ? 26.954 37.081 -64.710 1.00 26.52 393 GLY B N 1
ATOM 7226 C CA . GLY B 1 393 ? 27.941 36.025 -64.841 1.00 28.28 393 GLY B CA 1
ATOM 7227 C C . GLY B 1 393 ? 28.036 35.142 -63.611 1.00 29.55 393 GLY B C 1
ATOM 7228 O O . GLY B 1 393 ? 28.109 33.918 -63.722 1.00 30.20 393 GLY B O 1
ATOM 7229 N N . ARG B 1 394 ? 28.029 35.753 -62.431 1.00 27.76 394 ARG B N 1
ATOM 7230 C CA . ARG B 1 394 ? 28.131 34.981 -61.200 1.00 25.83 394 ARG B CA 1
ATOM 7231 C C . ARG B 1 394 ? 26.991 33.977 -61.077 1.00 26.53 394 ARG B C 1
ATOM 7232 O O . ARG B 1 394 ? 27.201 32.850 -60.634 1.00 26.23 394 ARG B O 1
ATOM 7240 N N . GLN B 1 395 ? 25.787 34.383 -61.471 1.00 24.95 395 GLN B N 1
ATOM 7241 C CA . GLN B 1 395 ? 24.632 33.500 -61.396 1.00 27.24 395 GLN B CA 1
ATOM 7242 C C . GLN B 1 395 ? 24.798 32.309 -62.331 1.00 29.88 395 GLN B C 1
ATOM 7243 O O . GLN B 1 395 ? 24.454 31.175 -61.984 1.00 29.32 395 GLN B O 1
ATOM 7249 N N . ILE B 1 396 ? 25.322 32.580 -63.520 1.00 29.58 396 ILE B N 1
ATOM 7250 C CA . ILE B 1 396 ? 25.527 31.548 -64.532 1.00 30.99 396 ILE B CA 1
ATOM 7251 C C . ILE B 1 396 ? 26.602 30.526 -64.157 1.00 29.17 396 ILE B C 1
ATOM 7252 O O . ILE B 1 396 ? 26.365 29.318 -64.224 1.00 28.81 396 ILE B O 1
ATOM 7257 N N . VAL B 1 397 ? 27.774 31.003 -63.750 1.00 29.30 397 VAL B N 1
ATOM 7258 C CA . VAL B 1 397 ? 28.861 30.099 -63.398 1.00 30.03 397 VAL B CA 1
ATOM 7259 C C . VAL B 1 397 ? 28.545 29.302 -62.141 1.00 33.71 397 VAL B C 1
ATOM 7260 O O . VAL B 1 397 ? 29.115 28.228 -61.907 1.00 30.09 397 VAL B O 1
ATOM 7264 N N . CYS B 1 398 ? 27.631 29.826 -61.330 1.00 30.89 398 CYS B N 1
ATOM 7265 C CA . CYS B 1 398 ? 27.226 29.135 -60.113 1.00 30.40 398 CYS B CA 1
ATOM 7266 C C . CYS B 1 398 ? 26.353 27.969 -60.542 1.00 31.50 398 CYS B C 1
ATOM 7267 O O . CYS B 1 398 ? 26.546 26.831 -60.107 1.00 30.51 398 CYS B O 1
ATOM 7270 N N . SER B 1 399 ? 25.392 28.262 -61.409 1.00 30.58 399 SER B N 1
ATOM 7271 C CA . SER B 1 399 ? 24.483 27.244 -61.902 1.00 33.56 399 SER B CA 1
ATOM 7272 C C . SER B 1 399 ? 25.250 26.147 -62.639 1.00 35.24 399 SER B C 1
ATOM 7273 O O . SER B 1 399 ? 24.925 24.962 -62.527 1.00 35.98 399 SER B O 1
ATOM 7276 N N . PHE B 1 400 ? 26.267 26.546 -63.394 1.00 35.36 400 PHE B N 1
ATOM 7277 C CA . PHE B 1 400 ? 27.070 25.595 -64.159 1.00 36.09 400 PHE B CA 1
ATOM 7278 C C . PHE B 1 400 ? 27.808 24.624 -63.245 1.00 36.73 400 PHE B C 1
ATOM 7279 O O . PHE B 1 400 ? 27.718 23.409 -63.415 1.00 34.55 400 PHE B O 1
ATOM 7287 N N . LEU B 1 401 ? 28.540 25.168 -62.278 1.00 37.15 401 LEU B N 1
ATOM 7288 C CA . LEU B 1 401 ? 29.303 24.346 -61.350 1.00 37.23 401 LEU B CA 1
ATOM 7289 C C . LEU B 1 401 ? 28.433 23.396 -60.542 1.00 37.05 401 LEU B C 1
ATOM 7290 O O . LEU B 1 401 ? 28.796 22.239 -60.323 1.00 36.74 401 LEU B O 1
ATOM 7295 N N . VAL B 1 402 ? 27.277 23.878 -60.105 1.00 36.87 402 VAL B N 1
ATOM 7296 C CA . VAL B 1 402 ? 26.390 23.053 -59.307 1.00 35.91 402 VAL B CA 1
ATOM 7297 C C . VAL B 1 402 ? 25.543 22.074 -60.105 1.00 37.90 402 VAL B C 1
ATOM 7298 O O . VAL B 1 402 ? 25.512 20.887 -59.801 1.00 37.40 402 VAL B O 1
ATOM 7302 N N . ARG B 1 403 ? 24.868 22.570 -61.133 1.00 39.00 403 ARG B N 1
ATOM 7303 C CA . ARG B 1 403 ? 23.976 21.733 -61.919 1.00 40.88 403 ARG B CA 1
ATOM 7304 C C . ARG B 1 403 ? 24.585 20.953 -63.075 1.00 41.83 403 ARG B C 1
ATOM 7305 O O . ARG B 1 403 ? 24.300 19.768 -63.243 1.00 44.52 403 ARG B O 1
ATOM 7313 N N . ASP B 1 404 ? 25.423 21.601 -63.870 1.00 41.81 404 ASP B N 1
ATOM 7314 C CA . ASP B 1 404 ? 26.030 20.913 -64.999 1.00 42.78 404 ASP B CA 1
ATOM 7315 C C . ASP B 1 404 ? 27.218 20.048 -64.596 1.00 42.54 404 ASP B C 1
ATOM 7316 O O . ASP B 1 404 ? 27.381 18.944 -65.110 1.00 44.35 404 ASP B O 1
ATOM 7321 N N . MET B 1 405 ? 28.042 20.541 -63.676 1.00 41.23 405 MET B N 1
ATOM 7322 C CA . MET B 1 405 ? 29.210 19.791 -63.227 1.00 39.96 405 MET B CA 1
ATOM 7323 C C . MET B 1 405 ? 28.931 18.955 -61.985 1.00 40.10 405 MET B C 1
ATOM 7324 O O . MET B 1 405 ? 29.705 18.055 -61.653 1.00 38.00 405 MET B O 1
ATOM 7329 N N . GLY B 1 406 ? 27.833 19.265 -61.300 1.00 38.41 406 GLY B N 1
ATOM 7330 C CA . GLY B 1 406 ? 27.452 18.529 -60.106 1.00 38.87 406 GLY B CA 1
ATOM 7331 C C . GLY B 1 406 ? 28.437 18.578 -58.954 1.00 38.35 406 GLY B C 1
ATOM 7332 O O . GLY B 1 406 ? 28.541 17.629 -58.177 1.00 39.12 406 GLY B O 1
ATOM 7333 N N . LEU B 1 407 ? 29.149 19.688 -58.817 1.00 37.85 407 LEU B N 1
ATOM 7334 C CA . LEU B 1 407 ? 30.123 19.814 -57.745 1.00 38.01 407 LEU B CA 1
ATOM 7335 C C . LEU B 1 407 ? 29.572 20.435 -56.460 1.00 39.04 407 LEU B C 1
ATOM 7336 O O . LEU B 1 407 ? 28.544 21.115 -56.468 1.00 37.52 407 LEU B O 1
ATOM 7341 N N . ASP B 1 408 ? 30.277 20.174 -55.362 1.00 37.74 408 ASP B N 1
ATOM 7342 C CA . ASP B 1 408 ? 29.954 20.714 -54.046 1.00 36.19 408 ASP B CA 1
ATOM 7343 C C . ASP B 1 408 ? 30.003 22.230 -54.237 1.00 34.17 408 ASP B C 1
ATOM 7344 O O . ASP B 1 408 ? 31.054 22.773 -54.578 1.00 34.05 408 ASP B O 1
ATOM 7349 N N . TRP B 1 409 ? 28.880 22.911 -54.019 1.00 32.14 409 TRP B N 1
ATOM 7350 C CA . TRP B 1 409 ? 28.827 24.358 -54.229 1.00 29.62 409 TRP B CA 1
ATOM 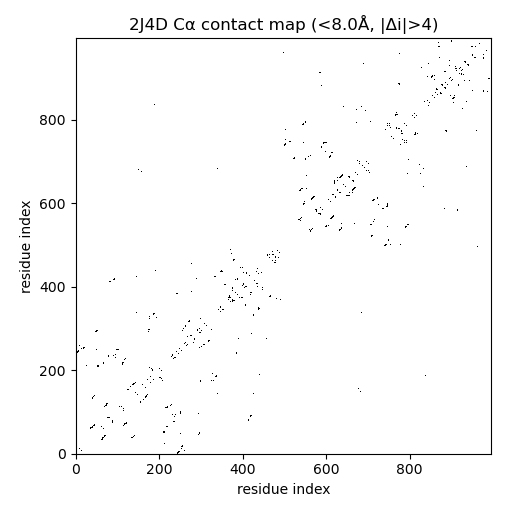7351 C C . TRP B 1 409 ? 29.850 25.158 -53.438 1.00 30.21 409 TRP B C 1
ATOM 7352 O O . TRP B 1 409 ? 30.271 26.240 -53.856 1.00 29.97 409 TRP B O 1
ATOM 7363 N N . ARG B 1 410 ? 30.263 24.632 -52.295 1.00 28.24 410 ARG B N 1
ATOM 7364 C CA . ARG B 1 410 ? 31.221 25.345 -51.471 1.00 27.85 410 ARG B CA 1
ATOM 7365 C C . ARG B 1 410 ? 32.584 25.493 -52.134 1.00 27.60 410 ARG B C 1
ATOM 7366 O O . ARG B 1 410 ? 33.369 26.357 -51.755 1.00 27.75 410 ARG B O 1
ATOM 7374 N N . MET B 1 411 ? 32.872 24.652 -53.122 1.00 28.31 411 MET B N 1
ATOM 7375 C CA . MET B 1 411 ? 34.151 24.757 -53.813 1.00 28.26 411 MET B CA 1
ATOM 7376 C C . MET B 1 411 ? 34.126 26.059 -54.600 1.00 26.04 411 MET B C 1
ATOM 7377 O O . MET B 1 411 ? 35.099 26.808 -54.610 1.00 26.70 411 MET B O 1
ATOM 7382 N N . GLY B 1 412 ? 33.001 26.328 -55.251 1.00 24.36 412 GLY B N 1
ATOM 7383 C CA . GLY B 1 412 ? 32.883 27.560 -56.013 1.00 28.35 412 GLY B CA 1
ATOM 7384 C C . GLY B 1 412 ? 32.831 28.773 -55.098 1.00 27.01 412 GLY B C 1
ATOM 7385 O O . GLY B 1 412 ? 33.445 29.810 -55.375 1.00 27.30 412 GLY B O 1
ATOM 7386 N N . ALA B 1 413 ? 32.103 28.640 -53.992 1.00 25.51 413 ALA B N 1
ATOM 7387 C CA . ALA B 1 413 ? 31.978 29.736 -53.041 1.00 25.51 413 ALA B CA 1
ATOM 7388 C C . ALA B 1 413 ? 33.331 30.122 -52.449 1.00 26.68 413 ALA B C 1
ATOM 7389 O O . ALA B 1 413 ? 33.621 31.305 -52.259 1.00 25.45 413 ALA B O 1
ATOM 7391 N N . GLU B 1 414 ? 34.174 29.138 -52.154 1.00 26.45 414 GLU B N 1
ATOM 7392 C CA . GLU B 1 414 ? 35.472 29.472 -51.595 1.00 26.78 414 GLU B CA 1
ATOM 7393 C C . GLU B 1 414 ? 36.393 30.077 -52.651 1.00 24.11 414 GLU B C 1
ATOM 7394 O O . GLU B 1 414 ? 37.219 30.927 -52.336 1.00 25.43 414 GLU B O 1
ATOM 7400 N N . TRP B 1 415 ? 36.243 29.660 -53.905 1.00 27.11 415 TRP B N 1
ATOM 7401 C CA . TRP B 1 415 ? 37.083 30.226 -54.960 1.00 28.62 415 TRP B CA 1
ATOM 7402 C C . TRP B 1 415 ? 36.701 31.695 -55.140 1.00 27.82 415 TRP B C 1
ATOM 7403 O O . TRP B 1 415 ? 37.555 32.544 -55.395 1.00 29.55 415 TRP B O 1
ATOM 7414 N N . PHE B 1 416 ? 35.409 31.986 -55.009 1.00 28.83 416 PHE B N 1
ATOM 7415 C CA . PHE B 1 416 ? 34.934 33.364 -55.122 1.00 26.76 416 PHE B CA 1
ATOM 7416 C C . PHE B 1 416 ? 35.504 34.111 -53.931 1.00 24.97 416 PHE B C 1
ATOM 7417 O O . PHE B 1 416 ? 35.910 35.265 -54.048 1.00 25.62 416 PHE B O 1
ATOM 7425 N N . GLU B 1 417 ? 35.545 33.445 -52.776 1.00 24.77 417 GLU B N 1
ATOM 7426 C CA . GLU B 1 417 ? 36.079 34.079 -51.575 1.00 23.72 417 GLU B CA 1
ATOM 7427 C C . GLU B 1 417 ? 37.539 34.488 -51.783 1.00 23.60 417 GLU B C 1
ATOM 7428 O O . GLU B 1 417 ? 37.967 35.555 -51.336 1.00 25.18 417 GLU B O 1
ATOM 7434 N N . THR B 1 418 ? 38.309 33.644 -52.464 1.00 27.06 418 THR B N 1
ATOM 7435 C CA . THR B 1 418 ? 39.703 33.981 -52.732 1.00 28.68 418 THR B CA 1
ATOM 7436 C C . THR B 1 418 ? 39.823 35.163 -53.700 1.00 25.47 418 THR B C 1
ATOM 7437 O O . THR B 1 418 ? 40.549 36.120 -53.439 1.00 26.68 418 THR B O 1
ATOM 7441 N N . CYS B 1 419 ? 39.090 35.089 -54.808 1.00 28.51 419 CYS B N 1
ATOM 7442 C CA . CYS B 1 419 ? 39.172 36.086 -55.881 1.00 28.70 419 CYS B CA 1
ATOM 7443 C C . CYS B 1 419 ? 38.457 37.432 -55.838 1.00 30.26 419 CYS B C 1
ATOM 7444 O O . CYS B 1 419 ? 39.033 38.441 -56.252 1.00 31.69 419 CYS B O 1
ATOM 7447 N N . LEU B 1 420 ? 37.214 37.454 -55.367 1.00 28.33 420 LEU B N 1
ATOM 7448 C CA . LEU B 1 420 ? 36.425 38.689 -55.356 1.00 26.56 420 LEU B CA 1
ATOM 7449 C C . LEU B 1 420 ? 36.934 39.871 -54.545 1.00 26.11 420 LEU B C 1
ATOM 7450 O O . LEU B 1 420 ? 37.173 39.756 -53.341 1.00 25.81 420 LEU B O 1
ATOM 7455 N N . LEU B 1 421 ? 37.081 41.019 -55.206 1.00 23.02 421 LEU B N 1
ATOM 7456 C CA . LEU B 1 421 ? 37.500 42.227 -54.504 1.00 22.35 421 LEU B CA 1
ATOM 7457 C C . LEU B 1 421 ? 36.368 42.598 -53.545 1.00 22.73 421 LEU B C 1
ATOM 7458 O O . LEU B 1 421 ? 36.606 43.143 -52.471 1.00 22.96 421 LEU B O 1
ATOM 7463 N N . ASP B 1 422 ? 35.133 42.308 -53.952 1.00 26.17 422 ASP B N 1
ATOM 7464 C CA . ASP B 1 422 ? 33.975 42.639 -53.124 1.00 26.08 422 ASP B CA 1
ATOM 7465 C C . ASP B 1 422 ? 33.512 41.495 -52.237 1.00 25.50 422 ASP B C 1
ATOM 7466 O O . ASP B 1 422 ? 32.372 41.494 -51.774 1.00 25.27 422 ASP B O 1
ATOM 7471 N N . TYR B 1 423 ? 34.392 40.529 -51.989 1.00 23.70 423 TYR B N 1
ATOM 7472 C CA . TYR B 1 423 ? 34.007 39.402 -51.164 1.00 22.98 423 TYR B CA 1
ATOM 7473 C C . TYR B 1 423 ? 33.365 39.854 -49.866 1.00 19.64 423 TYR B C 1
ATOM 7474 O O . TYR B 1 423 ? 33.891 40.707 -49.147 1.00 22.92 423 TYR B O 1
ATOM 7483 N N . ASP B 1 424 ? 32.223 39.252 -49.582 1.00 23.69 424 ASP B N 1
ATOM 7484 C CA . ASP B 1 424 ? 31.452 39.529 -48.377 1.00 26.61 424 ASP B CA 1
ATOM 7485 C C . ASP B 1 424 ? 30.834 38.178 -48.008 1.00 23.75 424 ASP B C 1
ATOM 7486 O O . ASP B 1 424 ? 30.052 37.621 -48.780 1.00 23.04 424 ASP B O 1
ATOM 7491 N N . PRO B 1 425 ? 31.175 37.633 -46.826 1.00 23.26 425 PRO B N 1
ATOM 7492 C CA . PRO B 1 425 ? 30.606 36.335 -46.447 1.00 22.95 425 PRO B CA 1
ATOM 7493 C C . PRO B 1 425 ? 29.091 36.259 -46.599 1.00 22.42 425 PRO B C 1
ATOM 7494 O O . PRO B 1 425 ? 28.568 35.288 -47.144 1.00 23.11 425 PRO B O 1
ATOM 7498 N N . CYS B 1 426 ? 28.399 37.300 -46.145 1.00 19.97 426 CYS B N 1
ATOM 7499 C CA . CYS B 1 426 ? 26.937 37.355 -46.226 1.00 22.46 426 CYS B CA 1
ATOM 7500 C C . CYS B 1 426 ? 26.423 37.278 -47.661 1.00 20.94 426 CYS B C 1
ATOM 7501 O O . CYS B 1 426 ? 25.590 36.432 -47.997 1.00 20.04 426 CYS B O 1
ATOM 7504 N N . SER B 1 427 ? 26.898 38.182 -48.506 1.00 21.44 427 SER B N 1
ATOM 7505 C CA . SER B 1 427 ? 26.461 38.189 -49.889 1.00 20.77 427 SER B CA 1
ATOM 7506 C C . SER B 1 427 ? 27.008 37.013 -50.688 1.00 21.28 427 SER B C 1
ATOM 7507 O O . SER B 1 427 ? 26.298 36.454 -51.512 1.00 22.92 427 SER B O 1
ATOM 7510 N N . ASN B 1 428 ? 28.258 36.631 -50.451 1.00 22.22 428 ASN B N 1
ATOM 7511 C CA . ASN B 1 428 ? 28.819 35.536 -51.235 1.00 20.90 428 ASN B CA 1
ATOM 7512 C C . ASN B 1 428 ? 28.143 34.210 -50.921 1.00 19.59 428 ASN B C 1
ATOM 7513 O O . ASN B 1 428 ? 27.564 33.575 -51.801 1.00 17.79 428 ASN B O 1
ATOM 7518 N N . TYR B 1 429 ? 28.190 33.792 -49.666 1.00 19.26 429 TYR B N 1
ATOM 7519 C CA . TYR B 1 429 ? 27.563 32.529 -49.327 1.00 22.34 429 TYR B CA 1
ATOM 7520 C C . TYR B 1 429 ? 26.054 32.620 -49.435 1.00 22.98 429 TYR B C 1
ATOM 7521 O O . TYR B 1 429 ? 25.392 31.631 -49.742 1.00 23.82 429 TYR B O 1
ATOM 7530 N N . GLY B 1 430 ? 25.509 33.816 -49.225 1.00 23.37 430 GLY B N 1
ATOM 7531 C CA . GLY B 1 430 ? 24.075 33.980 -49.347 1.00 20.76 430 GLY B CA 1
ATOM 7532 C C . GLY B 1 430 ? 23.642 33.699 -50.780 1.00 22.49 430 GLY B C 1
ATOM 7533 O O . GLY B 1 430 ? 22.752 32.879 -51.018 1.00 21.50 430 GLY B O 1
ATOM 7534 N N . ASN B 1 431 ? 24.264 34.383 -51.741 1.00 21.59 431 ASN B N 1
ATOM 7535 C CA . ASN B 1 431 ? 23.922 34.175 -53.145 1.00 22.58 431 ASN B CA 1
ATOM 7536 C C . ASN B 1 431 ? 24.269 32.753 -53.619 1.00 21.36 431 ASN B C 1
ATOM 7537 O O . ASN B 1 431 ? 23.578 32.197 -54.471 1.00 21.97 431 ASN B O 1
ATOM 7542 N N . TRP B 1 432 ? 25.332 32.164 -53.083 1.00 21.94 432 TRP B N 1
ATOM 7543 C CA . TRP B 1 432 ? 25.686 30.801 -53.490 1.00 24.68 432 TRP B CA 1
ATOM 7544 C C . TRP B 1 432 ? 24.637 29.784 -53.031 1.00 26.17 432 TRP B C 1
ATOM 7545 O O . TRP B 1 432 ? 24.266 28.891 -53.792 1.00 25.37 432 TRP B O 1
ATOM 7556 N N . THR B 1 433 ? 24.148 29.909 -51.797 1.00 25.73 433 THR B N 1
ATOM 7557 C CA . THR B 1 433 ? 23.129 28.972 -51.330 1.00 25.73 433 THR B CA 1
ATOM 7558 C C . THR B 1 433 ? 21.899 29.106 -52.215 1.00 26.22 433 THR B C 1
ATOM 7559 O O . THR B 1 433 ? 21.248 28.117 -52.541 1.00 24.66 433 THR B O 1
ATOM 7563 N N . TYR B 1 434 ? 21.587 30.336 -52.611 1.00 28.05 434 TYR B N 1
ATOM 7564 C CA . TYR B 1 434 ? 20.441 30.587 -53.479 1.00 29.59 434 TYR B CA 1
ATOM 7565 C C . TYR B 1 434 ? 20.637 29.895 -54.824 1.00 30.21 434 TYR B C 1
ATOM 7566 O O . TYR B 1 434 ? 19.765 29.164 -55.295 1.00 30.40 434 TYR B O 1
ATOM 7575 N N . GLY B 1 435 ? 21.790 30.136 -55.437 1.00 30.40 435 GLY B N 1
ATOM 7576 C CA . GLY B 1 435 ? 22.077 29.530 -56.722 1.00 31.83 435 GLY B CA 1
ATOM 7577 C C . GLY B 1 435 ? 22.151 28.020 -56.639 1.00 30.92 435 GLY B C 1
ATOM 7578 O O . GLY B 1 435 ? 21.729 27.325 -57.560 1.00 31.40 435 GLY B O 1
ATOM 7579 N N . ALA B 1 436 ? 22.677 27.509 -55.530 1.00 29.88 436 ALA B N 1
ATOM 7580 C CA . ALA B 1 436 ? 22.807 26.069 -55.350 1.00 31.79 436 ALA B CA 1
ATOM 7581 C C . ALA B 1 436 ? 21.479 25.406 -55.001 1.00 33.09 436 ALA B C 1
ATOM 7582 O O . ALA B 1 436 ? 21.371 24.181 -55.008 1.00 35.15 436 ALA B O 1
ATOM 7584 N N . GLY B 1 437 ? 20.470 26.217 -54.700 1.00 31.96 437 GLY B N 1
ATOM 7585 C CA . GLY B 1 437 ? 19.166 25.678 -54.356 1.00 32.58 437 GLY B CA 1
ATOM 7586 C C . GLY B 1 437 ? 19.054 25.186 -52.922 1.00 31.47 437 GLY B C 1
ATOM 7587 O O . GLY B 1 437 ? 18.189 24.365 -52.613 1.00 32.48 437 GLY B O 1
ATOM 7588 N N . VAL B 1 438 ? 19.918 25.686 -52.042 1.00 32.93 438 VAL B N 1
ATOM 7589 C CA . VAL B 1 438 ? 19.905 25.276 -50.639 1.00 32.67 438 VAL B CA 1
ATOM 7590 C C . VAL B 1 438 ? 19.548 26.398 -49.659 1.00 33.53 438 VAL B C 1
ATOM 7591 O O . VAL B 1 438 ? 19.723 26.245 -48.443 1.00 32.47 438 VAL B O 1
ATOM 7595 N N . GLY B 1 439 ? 19.061 27.523 -50.185 1.00 32.95 439 GLY B N 1
ATOM 7596 C CA . GLY B 1 439 ? 18.657 28.635 -49.333 1.00 32.46 439 GLY B CA 1
ATOM 7597 C C . GLY B 1 439 ? 17.223 28.362 -48.931 1.00 32.32 439 GLY B C 1
ATOM 7598 O O . GLY B 1 439 ? 16.674 27.349 -49.350 1.00 31.07 439 GLY B O 1
ATOM 7599 N N . ASN B 1 440 ? 16.588 29.228 -48.148 1.00 34.88 440 ASN B N 1
ATOM 7600 C CA . ASN B 1 440 ? 15.216 28.918 -47.770 1.00 36.35 440 ASN B CA 1
ATOM 7601 C C . ASN B 1 440 ? 14.145 29.512 -48.653 1.00 38.23 440 ASN B C 1
ATOM 7602 O O . ASN B 1 440 ? 13.004 29.692 -48.224 1.00 39.72 440 ASN B O 1
ATOM 7607 N N . ASP B 1 441 ? 14.498 29.835 -49.888 1.00 39.13 441 ASP B N 1
ATOM 7608 C CA . ASP B 1 441 ? 13.477 30.336 -50.786 1.00 42.18 441 ASP B CA 1
ATOM 7609 C C . ASP B 1 441 ? 13.462 29.539 -52.070 1.00 45.38 441 ASP B C 1
ATOM 7610 O O . ASP B 1 441 ? 14.193 29.833 -53.017 1.00 44.79 441 ASP B O 1
ATOM 7615 N N . PRO B 1 442 ? 12.646 28.485 -52.105 1.00 48.42 442 PRO B N 1
ATOM 7616 C CA . PRO B 1 442 ? 12.570 27.667 -53.319 1.00 51.23 442 PRO B CA 1
ATOM 7617 C C . PRO B 1 442 ? 12.036 28.347 -54.596 1.00 53.78 442 PRO B C 1
ATOM 7618 O O . PRO B 1 442 ? 12.135 27.761 -55.678 1.00 53.12 442 PRO B O 1
ATOM 7622 N N . ARG B 1 443 ? 11.450 29.544 -54.483 1.00 57.66 443 ARG B N 1
ATOM 7623 C CA . ARG B 1 443 ? 10.970 30.225 -55.683 1.00 62.50 443 ARG B CA 1
ATOM 7624 C C . ARG B 1 443 ? 12.182 30.478 -56.551 1.00 64.40 443 ARG B C 1
ATOM 7625 O O . ARG B 1 443 ? 12.059 30.678 -57.771 1.00 65.65 443 ARG B O 1
ATOM 7633 N N . GLU B 1 444 ? 13.350 30.537 -55.941 1.00 65.99 444 GLU B N 1
ATOM 7634 C CA . GLU B 1 444 ? 14.485 30.650 -56.811 1.00 67.49 444 GLU B CA 1
ATOM 7635 C C . GLU B 1 444 ? 15.390 29.486 -56.620 1.00 67.43 444 GLU B C 1
ATOM 7636 O O . GLU B 1 444 ? 16.178 29.469 -55.710 1.00 68.91 444 GLU B O 1
ATOM 7642 N N . ASP B 1 445 ? 15.199 28.514 -57.476 1.00 66.20 445 ASP B N 1
ATOM 7643 C CA . ASP B 1 445 ? 16.149 27.462 -57.332 1.00 64.32 445 ASP B CA 1
ATOM 7644 C C . ASP B 1 445 ? 16.772 27.794 -58.690 1.00 63.57 445 ASP B C 1
ATOM 7645 O O . ASP B 1 445 ? 17.729 28.568 -58.732 1.00 65.40 445 ASP B O 1
ATOM 7650 N N . ARG B 1 446 ? 16.204 27.312 -59.777 1.00 59.79 446 ARG B N 1
ATOM 7651 C CA . ARG B 1 446 ? 16.746 27.752 -61.064 1.00 56.78 446 ARG B CA 1
ATOM 7652 C C . ARG B 1 446 ? 17.977 27.213 -61.753 1.00 54.00 446 ARG B C 1
ATOM 7653 O O . ARG B 1 446 ? 19.091 27.270 -61.236 1.00 54.20 446 ARG B O 1
ATOM 7661 N N . TYR B 1 447 ? 17.734 26.779 -62.984 1.00 50.71 447 TYR B N 1
ATOM 7662 C CA . TYR B 1 447 ? 18.765 26.276 -63.874 1.00 46.84 447 TYR B CA 1
ATOM 7663 C C . TYR B 1 447 ? 18.974 27.323 -64.975 1.00 44.04 447 TYR B C 1
ATOM 7664 O O . TYR B 1 447 ? 18.018 27.743 -65.625 1.00 43.06 447 TYR B O 1
ATOM 7673 N N . PHE B 1 448 ? 20.217 27.744 -65.183 1.00 43.53 448 PHE B N 1
ATOM 7674 C CA . PHE B 1 448 ? 20.514 28.729 -66.214 1.00 44.13 448 PHE B CA 1
ATOM 7675 C C . PHE B 1 448 ? 21.018 28.023 -67.464 1.00 45.25 448 PHE B C 1
ATOM 7676 O O . PHE B 1 448 ? 22.030 27.321 -67.428 1.00 44.75 448 PHE B O 1
ATOM 7684 N N . SER B 1 449 ? 20.296 28.197 -68.563 1.00 46.06 449 SER B N 1
ATOM 7685 C CA . SER B 1 449 ? 20.682 27.586 -69.826 1.00 46.48 449 SER B CA 1
ATOM 7686 C C . SER B 1 449 ? 21.790 28.416 -70.451 1.00 46.75 449 SER B C 1
ATOM 7687 O O . SER B 1 449 ? 21.561 29.559 -70.848 1.00 45.88 449 SER B O 1
ATOM 7690 N N . ILE B 1 450 ? 22.992 27.852 -70.530 1.00 45.90 450 ILE B N 1
ATOM 7691 C CA . ILE B 1 450 ? 24.111 28.574 -71.123 1.00 47.44 450 ILE B CA 1
ATOM 7692 C C . ILE B 1 450 ? 23.758 29.073 -72.529 1.00 48.74 450 ILE B C 1
ATOM 7693 O O . ILE B 1 450 ? 24.114 30.191 -72.903 1.00 49.84 450 ILE B O 1
ATOM 7698 N N . PRO B 1 451 ? 23.057 28.251 -73.329 1.00 48.86 451 PRO B N 1
ATOM 7699 C CA . PRO B 1 451 ? 22.699 28.706 -74.677 1.00 48.10 451 PRO B CA 1
ATOM 7700 C C . PRO B 1 451 ? 21.817 29.952 -74.639 1.00 47.29 451 PRO B C 1
ATOM 7701 O O . PRO B 1 451 ? 22.131 30.968 -75.260 1.00 47.65 451 PRO B O 1
ATOM 7705 N N . LYS B 1 452 ? 20.716 29.869 -73.901 1.00 45.98 452 LYS B N 1
ATOM 7706 C CA . LYS B 1 452 ? 19.789 30.986 -73.799 1.00 45.48 452 LYS B CA 1
ATOM 7707 C C . LYS B 1 452 ? 20.444 32.224 -73.204 1.00 44.29 452 LYS B C 1
ATOM 7708 O O . LYS B 1 452 ? 20.287 33.328 -73.726 1.00 42.81 452 LYS B O 1
ATOM 7714 N N . GLN B 1 453 ? 21.180 32.040 -72.112 1.00 43.55 453 GLN B N 1
ATOM 7715 C CA . GLN B 1 453 ? 21.855 33.157 -71.459 1.00 41.97 453 GLN B CA 1
ATOM 7716 C C . GLN B 1 453 ? 22.814 33.843 -72.428 1.00 43.05 453 GLN B C 1
ATOM 7717 O O . GLN B 1 453 ? 22.883 35.073 -72.484 1.00 40.64 453 GLN B O 1
ATOM 7723 N N . ALA B 1 454 ? 23.552 33.042 -73.190 1.00 43.71 454 ALA B N 1
ATOM 7724 C CA . ALA B 1 454 ? 24.501 33.573 -74.161 1.00 45.37 454 ALA B CA 1
ATOM 7725 C C . ALA B 1 454 ? 23.759 34.431 -75.180 1.00 46.08 454 ALA B C 1
ATOM 7726 O O . ALA B 1 454 ? 24.180 35.543 -75.498 1.00 45.95 454 ALA B O 1
ATOM 7728 N N . GLN B 1 455 ? 22.647 33.904 -75.682 1.00 47.84 455 GLN B N 1
ATOM 7729 C CA . GLN B 1 455 ? 21.830 34.614 -76.658 1.00 50.22 455 GLN B CA 1
ATOM 7730 C C . GLN B 1 455 ? 21.238 35.898 -76.088 1.00 49.45 455 GLN B C 1
ATOM 7731 O O . GLN B 1 455 ? 21.290 36.953 -76.721 1.00 49.21 455 GLN B O 1
ATOM 7737 N N . ASN B 1 456 ? 20.683 35.806 -74.886 1.00 48.57 456 ASN B N 1
ATOM 7738 C CA . ASN B 1 456 ? 20.059 36.958 -74.251 1.00 48.32 456 ASN B CA 1
ATOM 7739 C C . ASN B 1 456 ? 21.001 38.029 -73.722 1.00 46.38 456 ASN B C 1
ATOM 7740 O O . ASN B 1 456 ? 20.673 39.214 -73.764 1.00 47.80 456 ASN B O 1
ATOM 7745 N N . TYR B 1 457 ? 22.171 37.635 -73.237 1.00 43.28 457 TYR B N 1
ATOM 7746 C CA . TYR B 1 457 ? 23.078 38.619 -72.663 1.00 41.55 457 TYR B CA 1
ATOM 7747 C C . TYR B 1 457 ? 24.403 38.884 -73.377 1.00 42.58 457 TYR B C 1
ATOM 7748 O O . TYR B 1 457 ? 25.173 39.744 -72.951 1.00 42.53 457 TYR B O 1
ATOM 7757 N N . ASP B 1 458 ? 24.667 38.158 -74.460 1.00 41.40 458 ASP B N 1
ATOM 7758 C CA . ASP B 1 458 ? 25.889 38.351 -75.244 1.00 41.82 458 ASP B CA 1
ATOM 7759 C C . ASP B 1 458 ? 25.605 37.853 -76.661 1.00 43.17 458 ASP B C 1
ATOM 7760 O O . ASP B 1 458 ? 26.360 37.056 -77.222 1.00 43.03 458 ASP B O 1
ATOM 7765 N N . PRO B 1 459 ? 24.510 38.340 -77.264 1.00 43.36 459 PRO B N 1
ATOM 7766 C CA . PRO B 1 459 ? 24.088 37.958 -78.615 1.00 44.97 459 PRO B CA 1
ATOM 7767 C C . PRO B 1 459 ? 25.159 38.061 -79.695 1.00 46.45 459 PRO B C 1
ATOM 7768 O O . PRO B 1 459 ? 25.188 37.252 -80.624 1.00 47.17 459 PRO B O 1
ATOM 7772 N N . GLU B 1 460 ? 26.038 39.049 -79.571 1.00 45.88 460 GLU B N 1
ATOM 7773 C CA . GLU B 1 460 ? 27.093 39.241 -80.552 1.00 47.34 460 GLU B CA 1
ATOM 7774 C C . GLU B 1 460 ? 28.382 38.535 -80.147 1.00 47.84 460 GLU B C 1
ATOM 7775 O O . GLU B 1 460 ? 29.365 38.556 -80.892 1.00 46.80 460 GLU B O 1
ATOM 7781 N N . GLY B 1 461 ? 28.374 37.911 -78.970 1.00 45.53 461 GLY B N 1
ATOM 7782 C CA . GLY B 1 461 ? 29.554 37.212 -78.493 1.00 41.79 461 GLY B CA 1
ATOM 7783 C C . GLY B 1 461 ? 30.686 38.180 -78.228 1.00 40.25 461 GLY B C 1
ATOM 7784 O O . GLY B 1 461 ? 31.857 37.810 -78.177 1.00 39.44 461 GLY B O 1
ATOM 7785 N N . GLU B 1 462 ? 30.327 39.440 -78.046 1.00 39.97 462 GLU B N 1
ATOM 7786 C CA . GLU B 1 462 ? 31.318 40.463 -77.797 1.00 40.67 462 GLU B CA 1
ATOM 7787 C C . GLU B 1 462 ? 31.979 40.317 -76.431 1.00 39.99 462 GLU B C 1
ATOM 7788 O O . GLU B 1 462 ? 33.147 40.670 -76.262 1.00 39.31 462 GLU B O 1
ATOM 7794 N N . TYR B 1 463 ? 31.240 39.807 -75.451 1.00 36.51 463 TYR B N 1
ATOM 7795 C CA . TYR B 1 463 ? 31.809 39.628 -74.121 1.00 35.13 463 TYR B CA 1
ATOM 7796 C C . TYR B 1 463 ? 32.884 38.539 -74.155 1.00 35.05 463 TYR B C 1
ATOM 7797 O O . TYR B 1 463 ? 34.039 38.774 -73.788 1.00 32.33 463 TYR B O 1
ATOM 7806 N N . VAL B 1 464 ? 32.496 37.351 -74.607 1.00 35.38 464 VAL B N 1
ATOM 7807 C CA . VAL B 1 464 ? 33.424 36.228 -74.673 1.00 39.81 464 VAL B CA 1
ATOM 7808 C C . VAL B 1 464 ? 34.639 36.527 -75.546 1.00 41.10 464 VAL B C 1
ATOM 7809 O O . VAL B 1 464 ? 35.758 36.124 -75.225 1.00 41.33 464 VAL B O 1
ATOM 7813 N N . ALA B 1 465 ? 34.417 37.246 -76.643 1.00 42.74 465 ALA B N 1
ATOM 7814 C CA . ALA B 1 465 ? 35.497 37.591 -77.559 1.00 42.59 465 ALA B CA 1
ATOM 7815 C C . ALA B 1 465 ? 36.529 38.483 -76.887 1.00 41.88 465 ALA B C 1
ATOM 7816 O O . ALA B 1 465 ? 37.722 38.387 -77.175 1.00 41.90 465 ALA B O 1
ATOM 7818 N N . PHE B 1 466 ? 36.074 39.351 -75.988 1.00 39.77 466 PHE B N 1
ATOM 7819 C CA . PHE B 1 466 ? 36.988 40.247 -75.290 1.00 39.34 466 PHE B CA 1
ATOM 7820 C C . PHE B 1 466 ? 37.917 39.485 -74.359 1.00 39.71 466 PHE B C 1
ATOM 7821 O O . PHE B 1 466 ? 39.078 39.862 -74.176 1.00 39.91 466 PHE B O 1
ATOM 7829 N N . TRP B 1 467 ? 37.402 38.410 -73.773 1.00 40.31 467 TRP B N 1
ATOM 7830 C CA . TRP B 1 467 ? 38.183 37.605 -72.844 1.00 41.23 467 TRP B CA 1
ATOM 7831 C C . TRP B 1 467 ? 38.890 36.412 -73.479 1.00 43.68 467 TRP B C 1
ATOM 7832 O O . TRP B 1 467 ? 39.972 36.017 -73.038 1.00 44.27 467 TRP B O 1
ATOM 7843 N N . LEU B 1 468 ? 38.283 35.848 -74.515 1.00 45.25 468 LEU B N 1
ATOM 7844 C CA . LEU B 1 468 ? 38.857 34.699 -75.204 1.00 47.23 468 LEU B CA 1
ATOM 7845 C C . LEU B 1 468 ? 39.206 35.116 -76.633 1.00 49.34 468 LEU B C 1
ATOM 7846 O O . LEU B 1 468 ? 38.474 34.809 -77.577 1.00 47.52 468 LEU B O 1
ATOM 7851 N N . GLN B 1 469 ? 40.329 35.815 -76.776 1.00 52.66 469 GLN B N 1
ATOM 7852 C CA . GLN B 1 469 ? 40.774 36.315 -78.074 1.00 57.42 469 GLN B CA 1
ATOM 7853 C C . GLN B 1 469 ? 40.695 35.341 -79.247 1.00 58.06 469 GLN B C 1
ATOM 7854 O O . GLN B 1 469 ? 40.537 35.770 -80.390 1.00 59.01 469 GLN B O 1
ATOM 7860 N N . GLN B 1 470 ? 40.792 34.041 -78.989 1.00 57.67 470 GLN B N 1
ATOM 7861 C CA . GLN B 1 470 ? 40.727 33.085 -80.089 1.00 59.66 470 GLN B CA 1
ATOM 7862 C C . GLN B 1 470 ? 39.342 33.019 -80.730 1.00 60.45 470 GLN B C 1
ATOM 7863 O O . GLN B 1 470 ? 39.148 32.324 -81.728 1.00 60.99 470 GLN B O 1
ATOM 7869 N N . LEU B 1 471 ? 38.381 33.742 -80.161 1.00 59.87 471 LEU B N 1
ATOM 7870 C CA . LEU B 1 471 ? 37.019 33.755 -80.694 1.00 60.54 471 LEU B CA 1
ATOM 7871 C C . LEU B 1 471 ? 36.771 35.070 -81.428 1.00 60.07 471 LEU B C 1
ATOM 7872 O O . LEU B 1 471 ? 35.785 35.225 -82.149 1.00 59.72 471 LEU B O 1
ATOM 7877 N N . ARG B 1 472 ? 37.683 36.010 -81.225 1.00 61.01 472 ARG B N 1
ATOM 7878 C CA . ARG B 1 472 ? 37.605 37.335 -81.822 1.00 62.90 472 ARG B CA 1
ATOM 7879 C C . ARG B 1 472 ? 37.387 37.301 -83.339 1.00 64.33 472 ARG B C 1
ATOM 7880 O O . ARG B 1 472 ? 36.543 38.025 -83.867 1.00 64.16 472 ARG B O 1
ATOM 7888 N N . ARG B 1 473 ? 38.144 36.455 -84.031 1.00 64.72 473 ARG B N 1
ATOM 7889 C CA . ARG B 1 473 ? 38.037 36.336 -85.483 1.00 65.61 473 ARG B CA 1
ATOM 7890 C C . ARG B 1 473 ? 36.751 35.672 -85.959 1.00 65.04 473 ARG B C 1
ATOM 7891 O O . ARG B 1 473 ? 36.294 35.910 -87.076 1.00 65.58 473 ARG B O 1
ATOM 7899 N N . LEU B 1 474 ? 36.160 34.843 -85.108 1.00 63.97 474 LEU B N 1
ATOM 7900 C CA . LEU B 1 474 ? 34.934 34.132 -85.466 1.00 64.10 474 LEU B CA 1
ATOM 7901 C C . LEU B 1 474 ? 33.701 35.026 -85.465 1.00 64.64 474 LEU B C 1
ATOM 7902 O O . LEU B 1 474 ? 33.679 36.077 -84.832 1.00 63.90 474 LEU B O 1
ATOM 7907 N N . PRO B 1 475 ? 32.666 34.634 -86.227 1.00 65.58 475 PRO B N 1
ATOM 7908 C CA . PRO B 1 475 ? 31.433 35.432 -86.262 1.00 66.62 475 PRO B CA 1
ATOM 7909 C C . PRO B 1 475 ? 30.473 35.087 -85.096 1.00 67.35 475 PRO B C 1
ATOM 7910 O O . PRO B 1 475 ? 30.585 34.024 -84.487 1.00 67.08 475 PRO B O 1
ATOM 7914 N N . LYS B 1 476 ? 29.552 36.001 -84.799 1.00 68.09 476 LYS B N 1
ATOM 7915 C CA . LYS B 1 476 ? 28.567 35.833 -83.728 1.00 69.68 476 LYS B CA 1
ATOM 7916 C C . LYS B 1 476 ? 27.986 34.404 -83.573 1.00 70.94 476 LYS B C 1
ATOM 7917 O O . LYS B 1 476 ? 28.035 33.840 -82.475 1.00 71.01 476 LYS B O 1
ATOM 7923 N N . GLU B 1 477 ? 27.468 33.807 -84.648 1.00 72.14 477 GLU B N 1
ATOM 7924 C CA . GLU B 1 477 ? 26.888 32.461 -84.563 1.00 72.58 477 GLU B CA 1
ATOM 7925 C C . GLU B 1 477 ? 27.914 31.430 -84.121 1.00 71.68 477 GLU B C 1
ATOM 7926 O O . GLU B 1 477 ? 27.569 30.352 -83.634 1.00 72.11 477 GLU B O 1
ATOM 7932 N N . LYS B 1 478 ? 29.180 31.770 -84.332 1.00 70.65 478 LYS B N 1
ATOM 7933 C CA . LYS B 1 478 ? 30.230 30.868 -83.952 1.00 70.31 478 LYS B CA 1
ATOM 7934 C C . LYS B 1 478 ? 30.856 31.182 -82.586 1.00 69.11 478 LYS B C 1
ATOM 7935 O O . LYS B 1 478 ? 31.354 30.267 -81.941 1.00 68.58 478 LYS B O 1
ATOM 7941 N N . ARG B 1 479 ? 30.848 32.453 -82.143 1.00 67.52 479 ARG B N 1
ATOM 7942 C CA . ARG B 1 479 ? 31.483 32.692 -80.844 1.00 65.20 479 ARG B CA 1
ATOM 7943 C C . ARG B 1 479 ? 30.944 31.908 -79.632 1.00 64.50 479 ARG B C 1
ATOM 7944 O O . ARG B 1 479 ? 31.720 31.658 -78.687 1.00 63.71 479 ARG B O 1
ATOM 7952 N N . HIS B 1 480 ? 29.658 31.557 -79.580 1.00 64.52 480 HIS B N 1
ATOM 7953 C CA . HIS B 1 480 ? 29.228 30.863 -78.399 1.00 66.12 480 HIS B CA 1
ATOM 7954 C C . HIS B 1 480 ? 29.194 29.360 -78.562 1.00 66.08 480 HIS B C 1
ATOM 7955 O O . HIS B 1 480 ? 29.033 28.669 -77.567 1.00 66.06 480 HIS B O 1
ATOM 7962 N N . TRP B 1 481 ? 29.326 28.844 -79.789 1.00 66.18 481 TRP B N 1
ATOM 7963 C CA . TRP B 1 481 ? 29.360 27.402 -80.092 1.00 65.59 481 TRP B CA 1
ATOM 7964 C C . TRP B 1 481 ? 30.498 27.329 -81.117 1.00 64.42 481 TRP B C 1
ATOM 7965 O O . TRP B 1 481 ? 30.255 27.129 -82.299 1.00 65.65 481 TRP B O 1
ATOM 7976 N N . PRO B 1 482 ? 31.758 27.472 -80.669 1.00 62.84 482 PRO B N 1
ATOM 7977 C CA . PRO B 1 482 ? 32.914 27.441 -81.564 1.00 61.71 482 PRO B CA 1
ATOM 7978 C C . PRO B 1 482 ? 33.499 26.089 -81.999 1.00 61.58 482 PRO B C 1
ATOM 7979 O O . PRO B 1 482 ? 34.285 26.031 -82.949 1.00 60.52 482 PRO B O 1
ATOM 7983 N N . GLY B 1 483 ? 33.127 25.011 -81.328 1.00 61.93 483 GLY B N 1
ATOM 7984 C CA . GLY B 1 483 ? 33.661 23.719 -81.733 1.00 60.59 483 GLY B CA 1
ATOM 7985 C C . GLY B 1 483 ? 35.008 23.403 -81.101 1.00 58.50 483 GLY B C 1
ATOM 7986 O O . GLY B 1 483 ? 35.774 24.309 -80.748 1.00 58.66 483 GLY B O 1
ATOM 7987 N N . ARG B 1 484 ? 35.277 22.107 -80.956 1.00 55.73 484 ARG B N 1
ATOM 7988 C CA . ARG B 1 484 ? 36.519 21.621 -80.362 1.00 57.27 484 ARG B CA 1
ATOM 7989 C C . ARG B 1 484 ? 37.755 22.110 -81.098 1.00 57.95 484 ARG B C 1
ATOM 7990 O O . ARG B 1 484 ? 38.770 22.396 -80.459 1.00 61.24 484 ARG B O 1
ATOM 7998 N N . LEU B 1 485 ? 37.696 22.220 -82.424 1.00 59.60 485 LEU B N 1
ATOM 7999 C CA . LEU B 1 485 ? 38.883 22.691 -83.107 1.00 59.96 485 LEU B CA 1
ATOM 8000 C C . LEU B 1 485 ? 39.245 24.089 -82.660 1.00 60.67 485 LEU B C 1
ATOM 8001 O O . LEU B 1 485 ? 40.237 24.254 -81.965 1.00 60.06 485 LEU B O 1
ATOM 8006 N N . MET B 1 486 ? 38.469 25.097 -83.050 1.00 60.70 486 MET B N 1
ATOM 8007 C CA . MET B 1 486 ? 38.837 26.452 -82.657 1.00 62.49 486 MET B CA 1
ATOM 8008 C C . MET B 1 486 ? 38.817 26.700 -81.166 1.00 61.21 486 MET B C 1
ATOM 8009 O O . MET B 1 486 ? 39.515 27.593 -80.680 1.00 62.36 486 MET B O 1
ATOM 8014 N N . TYR B 1 487 ? 38.023 25.941 -80.424 1.00 59.58 487 TYR B N 1
ATOM 8015 C CA . TYR B 1 487 ? 38.043 26.186 -79.002 1.00 57.39 487 TYR B CA 1
ATOM 8016 C C . TYR B 1 487 ? 38.717 25.052 -78.237 1.00 56.51 487 TYR B C 1
ATOM 8017 O O . TYR B 1 487 ? 39.947 25.034 -78.115 1.00 56.37 487 TYR B O 1
ATOM 8026 N N . MET B 1 488 ? 37.929 24.122 -77.709 1.00 54.88 488 MET B N 1
ATOM 8027 C CA . MET B 1 488 ? 38.463 22.988 -76.973 1.00 53.59 488 MET B CA 1
ATOM 8028 C C . MET B 1 488 ? 37.260 22.105 -76.733 1.00 54.14 488 MET B C 1
ATOM 8029 O O . MET B 1 488 ? 36.150 22.462 -77.095 1.00 54.07 488 MET B O 1
ATOM 8034 N N . ASP B 1 489 ? 37.499 20.949 -76.145 1.00 54.64 489 ASP B N 1
ATOM 8035 C CA . ASP B 1 489 ? 36.451 20.000 -75.811 1.00 56.46 489 ASP B CA 1
ATOM 8036 C C . ASP B 1 489 ? 35.667 20.535 -74.654 1.00 55.16 489 ASP B C 1
ATOM 8037 O O . ASP B 1 489 ? 36.214 21.290 -73.863 1.00 53.56 489 ASP B O 1
ATOM 8042 N N . THR B 1 490 ? 34.406 20.140 -74.531 1.00 54.68 490 THR B N 1
ATOM 8043 C CA . THR B 1 490 ? 33.628 20.564 -73.378 1.00 55.10 490 THR B CA 1
ATOM 8044 C C . THR B 1 490 ? 33.918 19.487 -72.330 1.00 54.85 490 THR B C 1
ATOM 8045 O O . THR B 1 490 ? 33.809 18.291 -72.616 1.00 56.35 490 THR B O 1
ATOM 8049 N N . VAL B 1 491 ? 34.287 19.911 -71.126 1.00 53.10 491 VAL B N 1
ATOM 8050 C CA . VAL B 1 491 ? 34.601 18.980 -70.047 1.00 50.63 491 VAL B CA 1
ATOM 8051 C C . VAL B 1 491 ? 33.406 18.156 -69.582 1.00 49.55 491 VAL B C 1
ATOM 8052 O O . VAL B 1 491 ? 33.579 17.075 -69.026 1.00 50.17 491 VAL B O 1
ATOM 8056 N N . VAL B 1 492 ? 32.202 18.672 -69.804 1.00 48.11 492 VAL B N 1
ATOM 8057 C CA . VAL B 1 492 ? 30.981 17.972 -69.413 1.00 47.46 492 VAL B CA 1
ATOM 8058 C C . VAL B 1 492 ? 29.855 18.434 -70.317 1.00 48.48 492 VAL B C 1
ATOM 8059 O O . VAL B 1 492 ? 29.921 19.513 -70.898 1.00 50.23 492 VAL B O 1
ATOM 8063 N N . PRO B 1 493 ? 28.806 17.619 -70.460 1.00 49.69 493 PRO B N 1
ATOM 8064 C CA . PRO B 1 493 ? 27.705 18.051 -71.318 1.00 51.32 493 PRO B CA 1
ATOM 8065 C C . PRO B 1 493 ? 26.793 18.935 -70.470 1.00 54.05 493 PRO B C 1
ATOM 8066 O O . PRO B 1 493 ? 26.904 18.944 -69.242 1.00 54.13 493 PRO B O 1
ATOM 8070 N N . LEU B 1 494 ? 25.905 19.680 -71.119 1.00 55.10 494 LEU B N 1
ATOM 8071 C CA . LEU B 1 494 ? 24.974 20.536 -70.403 1.00 57.41 494 LEU B CA 1
ATOM 8072 C C . LEU B 1 494 ? 23.779 19.668 -70.025 1.00 60.56 494 LEU B C 1
ATOM 8073 O O . LEU B 1 494 ? 23.316 18.866 -70.838 1.00 60.01 494 LEU B O 1
ATOM 8078 N N . LYS B 1 495 ? 23.311 19.817 -68.788 1.00 63.64 495 LYS B N 1
ATOM 8079 C CA . LYS B 1 495 ? 22.169 19.061 -68.277 1.00 67.92 495 LYS B CA 1
ATOM 8080 C C . LYS B 1 495 ? 20.969 19.259 -69.178 1.00 70.91 495 LYS B C 1
ATOM 8081 O O . LYS B 1 495 ? 20.211 18.322 -69.455 1.00 71.12 495 LYS B O 1
ATOM 8087 N N . HIS B 1 496 ? 20.800 20.492 -69.638 1.00 74.31 496 HIS B N 1
ATOM 8088 C CA . HIS B 1 496 ? 19.678 20.789 -70.501 1.00 78.31 496 HIS B CA 1
ATOM 8089 C C . HIS B 1 496 ? 19.986 21.348 -71.865 1.00 81.43 496 HIS B C 1
ATOM 8090 O O . HIS B 1 496 ? 20.331 22.526 -72.025 1.00 81.69 496 HIS B O 1
ATOM 8097 N N . GLY B 1 497 ? 19.820 20.458 -72.835 1.00 84.37 497 GLY B N 1
ATOM 8098 C CA . GLY B 1 497 ? 20.007 20.759 -74.239 1.00 87.34 497 GLY B CA 1
ATOM 8099 C C . GLY B 1 497 ? 21.335 21.233 -74.758 1.00 88.45 497 GLY B C 1
ATOM 8100 O O . GLY B 1 497 ? 22.386 20.646 -74.496 1.00 89.90 497 GLY B O 1
ATOM 8101 N N . ASN B 1 498 ? 21.272 22.360 -75.439 1.00 88.49 498 ASN B N 1
ATOM 8102 C CA . ASN B 1 498 ? 22.454 22.904 -76.054 1.00 87.00 498 ASN B CA 1
ATOM 8103 C C . ASN B 1 498 ? 21.802 23.549 -77.254 1.00 83.66 498 ASN B C 1
ATOM 8104 O O . ASN B 1 498 ? 20.579 23.450 -77.429 1.00 84.04 498 ASN B O 1
ATOM 8109 N N . GLY B 1 499 ? 22.609 24.242 -78.030 1.00 80.15 499 GLY B N 1
ATOM 8110 C CA . GLY B 1 499 ? 22.041 24.873 -79.196 1.00 74.29 499 GLY B CA 1
ATOM 8111 C C . GLY B 1 499 ? 22.923 24.977 -80.404 1.00 70.66 499 GLY B C 1
ATOM 8112 O O . GLY B 1 499 ? 23.786 25.842 -80.504 1.00 69.48 499 GLY B O 1
ATOM 8113 N N . PRO B 1 500 ? 22.851 23.918 -81.261 1.00 67.95 500 PRO B N 1
ATOM 8114 C CA . PRO B 1 500 ? 23.679 24.014 -82.458 1.00 67.55 500 PRO B CA 1
ATOM 8115 C C . PRO B 1 500 ? 22.814 24.888 -83.393 1.00 64.82 500 PRO B C 1
ATOM 8116 O O . PRO B 1 500 ? 23.347 25.870 -83.966 1.00 69.21 500 PRO B O 1
#